Protein AF-A0A099P3Q0-F1 (afdb_monomer)

InterPro domains:
  IPR000629 ATP-dependent RNA helicase DEAD-box, conserved site [PS00039] (277-285)
  IPR000629 ATP-dependent RNA helicase DEAD-box, conserved site [PS00039] (697-705)
  IPR001650 Helicase, C-terminal domain-like [PF00271] (358-449)
  IPR001650 Helicase, C-terminal domain-like [PF00271] (778-890)
  IPR001650 Helicase, C-terminal domain-like [PS51194] (361-510)
  IPR001650 Helicase, C-terminal domain-like [PS51194] (781-929)
  IPR001650 Helicase, C-terminal domain-like [SM00490] (389-523)
  IPR001650 Helicase, C-terminal domain-like [SM00490] (809-890)
  IPR011545 DEAD/DEAH-box helicase domain [PF00270] (154-320)
  IPR011545 DEAD/DEAH-box helicase domain [PF00270] (574-740)
  IPR014001 Helicase superfamily 1/2, ATP-binding domain [PS51192] (161-332)
  IPR014001 Helicase superfamily 1/2, ATP-binding domain [PS51192] (581-752)
  IPR014001 Helicase superfamily 1/2, ATP-binding domain [SM00487] (149-349)
  IPR014001 Helicase superfamily 1/2, ATP-binding domain [SM00487] (569-769)
  IPR027417 P-loop containing nucleoside triphosphate hydrolase [G3DSA:3.40.50.300] (100-339)
  IPR027417 P-loop containing nucleoside triphosphate hydrolase [G3DSA:3.40.50.300] (340-459)
  IPR027417 P-loop containing nucleoside triphosphate hydrolase [G3DSA:3.40.50.300] (510-753)
  IPR027417 P-loop containing nucleoside triphosphate hydrolase [G3DSA:3.40.50.300] (754-932)
  IPR027417 P-loop containing nucleoside triphosphate hydrolase [SSF52540] (115-334)
  IPR027417 P-loop containing nucleoside triphosphate hydrolase [SSF52540] (269-448)

Sequence (959 aa):
MSDIELKDKKRKHDESGDSLKKKSKKDKRDKKEKKEKKEKKEKKEKKEKKEKKEKKEKKEKKEKKEKKEKKDKEEKKEKKDKEEKKEKLKETTTAAESVHTDQEDIDKFLKDNEITIENGEKTGIQPLITFDSLKNYNIEPKILKSLSKFEKPSPIQASAWPFLFKGHDIVGVAETGSGKTLGFGVPAIQHILNTKSKKLKVLVVSPTRELATQIYDNLKELTDSVGLHCVCVYGGVPKDQQRTDIAKSQCVIATPGRLVDFINDGSIDLSSVDYLVLDEADRMLEKGFEEDIKLIIKSVSSNNRQTLMFTATWPKEVRELASGFMNNPIKVNVGNRDELTANKRIKQIVEVIDPYDKEKRLIQLLHQYQSKNKDDKILIFALYKKEASRIERTLNYKGFQVAALHGDLSQVQRQQALESFKRGECNLLLATDVAARGLDIPNVKVVLKTMSDIELKDKKRKHDESGDSLKKKSKKDKRDKKEKKEKKEKKEKKEKKEKKEKKEKKEKLKETTTAAESVHTDQEDIDKFLKDNEITIENGEKTGIQPLITFDSLKNYNIEPKILKSLSKFEKPSPIQASAWPFLFKGHDIVGVAETGSGKTLGFGVPAIQHILNTKSKKLKVLVVSPTRELATQIYDNLKELTDSVGLRCVCVYGGVPKDQQRTDIAKSQCVIATPGRLVDFINDGSIDLSSVDYLVLDEADRMLEKGFEEDIKLIIKSVSSNNRQTLMFTATWPKEVRELASGFMKNPIKVNVGNRDELTANKRIKQIVEVIDPYDKEKRLIQLLHQYQSKNKDDKILIFALYKKEASRIERTLNYKGFQVAALHGDLSQVQRQQALESFKRGECNLLLATDVAARGLDIPNVKVVINLTFPLTIEDYVHRIGRTGRAGKTGIAHTLFTDHEKHLAGALGNVLRGADQEVPDELMKFGSHTKKKTHSAYGAFFKNVDTTKKAKKITFD

Mean predicted aligned error: 21.93 Å

Nearest PDB structures (foldseek):
  6uv4-assembly1_A  TM=9.142E-01  e=1.597E-39  Homo sapiens
  8ark-assembly1_A  TM=5.669E-01  e=4.680E-39  Saccharomyces cerevisiae
  5e7m-assembly1_A  TM=7.011E-01  e=4.982E-32  Homo sapiens
  8dpe-assembly1_A  TM=5.432E-01  e=1.063E-33  Homo sapiens
  2oxc-assembly2_B  TM=9.378E-01  e=3.189E-15  Homo sapiens

Solvent-accessible surface area (backbone atoms only — not comparable to full-atom values): 55799 Å² total; per-residue (Å²): 135,82,81,85,86,86,79,88,88,89,80,90,85,82,84,88,86,77,83,65,72,73,59,60,64,57,60,56,54,60,53,50,57,54,49,55,55,50,53,53,49,52,54,51,53,52,51,54,53,51,55,53,48,54,55,49,54,54,51,52,54,50,55,52,50,57,53,48,60,53,49,62,53,51,58,57,54,61,51,55,71,58,55,74,70,63,81,78,82,79,88,75,96,75,82,82,83,69,90,74,74,55,68,68,59,52,53,46,50,3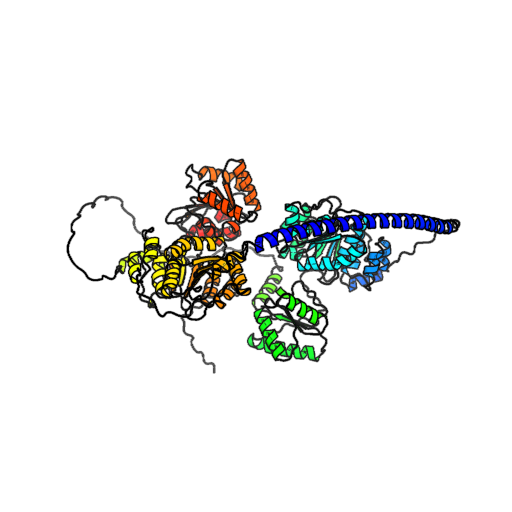2,59,77,50,40,46,45,65,44,81,39,77,88,68,80,72,66,68,38,74,46,67,73,64,46,67,81,68,76,62,56,68,66,58,55,60,68,48,65,83,47,92,54,54,41,74,53,25,15,56,44,40,61,45,45,74,72,60,47,24,33,36,38,36,35,56,89,88,48,46,61,66,59,33,55,46,54,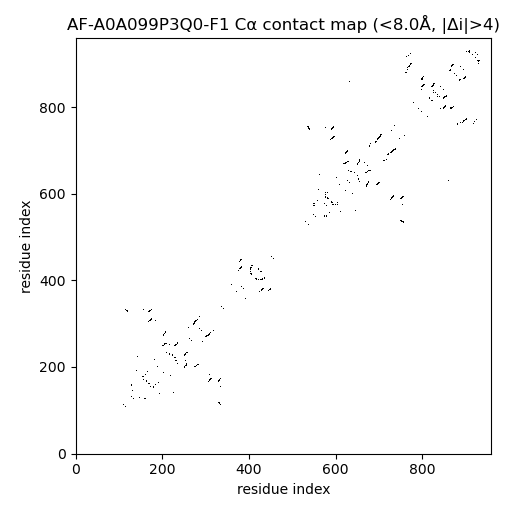49,50,54,51,50,46,62,75,66,71,58,78,56,39,28,36,41,37,36,21,68,39,62,53,53,18,47,53,51,40,62,69,46,44,64,58,31,55,74,74,73,46,40,69,41,66,41,48,72,97,58,79,62,70,66,52,43,62,48,53,75,64,15,31,31,41,28,20,17,49,70,40,46,51,52,30,49,76,72,63,62,47,78,40,62,62,26,37,35,41,36,35,40,40,46,52,59,23,48,78,71,66,39,54,67,44,49,55,51,52,58,70,47,27,39,81,78,83,45,34,42,37,37,34,20,64,63,85,51,71,69,49,49,54,55,46,67,74,79,51,73,87,46,31,33,42,34,43,42,83,83,68,84,90,71,74,62,88,90,58,87,84,81,89,83,92,73,59,81,86,47,48,65,63,49,51,52,53,51,50,53,58,53,45,72,75,39,73,82,55,23,34,38,36,43,27,87,40,48,69,53,38,56,49,52,50,52,52,39,46,74,72,70,43,67,66,27,55,31,40,83,87,53,53,72,67,56,33,50,50,26,51,50,36,40,71,73,60,79,26,42,29,39,39,25,19,68,77,56,47,59,77,58,91,75,84,79,64,75,42,79,47,70,73,83,57,81,71,63,62,53,61,58,51,59,68,62,60,76,80,66,88,87,86,90,83,92,84,89,79,89,90,86,84,94,85,87,87,88,78,82,87,88,75,94,85,81,85,90,90,80,85,90,85,84,92,85,82,76,96,81,88,81,87,80,91,80,93,73,94,73,76,80,77,75,57,67,68,59,50,53,48,50,33,58,78,52,42,47,46,63,46,81,40,76,88,68,80,73,66,64,36,71,43,64,74,56,45,63,82,69,74,59,59,68,62,55,54,59,69,49,64,86,48,94,52,54,41,72,59,25,13,58,41,37,58,46,44,73,71,59,48,19,33,38,41,36,36,57,80,70,45,47,62,67,59,33,55,43,53,47,51,54,49,50,46,61,75,67,71,59,80,54,39,30,38,40,38,37,22,69,32,63,48,36,17,46,51,51,38,60,66,44,43,62,55,32,55,68,74,75,47,41,70,38,62,42,49,70,97,58,79,62,69,65,50,45,61,45,52,78,64,15,30,31,41,26,20,16,51,72,41,46,52,53,30,48,76,71,65,61,48,78,38,61,62,24,37,37,41,36,35,41,41,47,54,56,24,48,77,70,65,38,54,66,46,48,55,50,53,60,68,48,28,33,86,70,86,44,31,40,34,37,34,21,66,63,76,52,69,69,50,50,55,57,47,67,75,76,48,67,86,49,32,32,40,32,52,41,85,51,98,52,84,54,42,68,66,51,36,51,65,44,72,45,77,47,60,79,86,49,44,66,65,48,49,55,54,49,46,68,71,66,57,57,94,51,54,70,50,22,36,38,35,32,29,67,43,56,70,56,41,58,51,50,50,51,53,38,46,75,72,71,43,62,65,30,65,33,41,85,88,54,52,73,68,54,43,51,50,31,52,48,36,41,73,72,32,78,19,38,29,38,40,25,17,60,83,52,46,58,44,58,88,60,83,67,27,42,34,26,35,30,64,38,66,59,98,43,68,68,53,43,49,58,54,45,54,49,20,33,51,83,87,39,65,17,37,28,41,33,41,37,43,79,90,53,33,85,46,34,24,56,49,46,50,28,30,52,64,31,78,36,82,68,49,71,71,54,57,73,60,40,74,72,59,74,72,87,57,49,96,90,66,48,94,74,77,75,90,73,71,86,83,66,82,83,80,88,80,84,83,135

Foldseek 3Di:
DDDDDDDDDDDDDDDDDDVPVVVVVVVVVVVVVVVVVVVVVVVVVVVVVVVVVVVVVVVVVVVVVVVVVVVVVVVVVVVVVVVVVVPPDDDDDDDDDDPDDDVVVQVVLCVVQVKDKPPCPVPPFTFAWALVNCVVLVADVLLSVVCVVDGTQFSLLRGQVRCLSVQFAEEEAAAPPSCVLCSQLRSQLRVCVVVVDQAAAAEEEEADLLVLVVSCVVNVVVCVSVVFQEDEWEPDDDCPVVLVSNRRHNYYRYYLVRVLVCVVVVSDQQQNYQEYEYEAVVSNVVVVSLVSVVVSLVRHHLPNHHYYYYHNDDDPVNVVSCVVRHDSHIYMYGDDDDDDDDDPVDDDDDDDDDPVCVLVVVVVVCCVVCVVPVQAAEEEEDAAQVRLVVSCVVCVVVVADEQEFHDVDDPVSNVVSQVCCVVSVHRHYYYYPVRCPSDDRPRHDYYHYDDDPLVVVVVVVVVVVVDDDDDDDDDDDDDDDDDDDDDDDDDDDDDDDDDDDDDDDDDDDDDDDDDDDQPDDDVVVQVVLCVVQVKDKPPCVVPPFGFQFALVNCVVLVADVLLSVVCVVDGTQFSQLRVQVRCLSVQFAEEEAAAPQSCVLCSQLRSQLRVCVVVVDQAAAAEEEEADQLQLVVSCVVNVSVCVSVVFAEDEWEPDDDCPVVLVSQRRHNYYRYYLVRVLVCVVVVSHQQANYQEYEYEALVVCVVVVCLVSVVVSLVRHHLPNHHYYYYHNADDPVSVVSCVVRHDSHIYMHGDDHPDDAAALLEAEAEDEDALVCLLVVVVVVCVVQDDPDLLAAEEEEDADPVVQVVSVVVCVVVVAQEQEFDDVDDPVSLVVSLVCCQVSVHRYYYYHLVRCPSHLRPRHQEYEYSDDYPDVNSVSVRSSSPCHPPHGHYYYYHHYPVNLVCLLVVVVNCVSSVHDRDPVSCVSPNDPPDPADSNHGDDDDDDDPPDDDDDDDDD

Secondary structure (DSSP, 8-state):
-----------S-----SSSTTTTTTHHHHHHHHHHHHHHHHHHHHHHHHHHHHHHHHHHHHHHHHHHHHHHHHHHHHTTTTTTTSS---------------HHHHHHHHHHTTEEEES-GGGTPPP--SGGGGGGGT--HHHHHHHTTSSS--HHHHHHHHHHHTT--EEEE--TTSSHHHHHHHHHHHHHHHHT-SS--EEEE-SSHHHHHHHHHHHHHHHHHHT--EEEE-TTS-HHHHHHHHTT-SEEEE-HHHHHHHHHTTS---TT--EEEEESHHHHHHTT-HHHHHHHHHHS--TT-EEEEEES---HHHHHHHHTT-SS-EEEEES--STT---TTS--------GGGHHHHHHHHHHHHHHH-TT-EEEEEESSHHHHHHHHHHHHHTT---EEESTTS-HHHHHHHHHHHHHTS-SEEEEEHHHHTT---TTEEEEEE---HHHHHHHHHHHHTTS----------------------------------------------------PPPHHHHHHHHHHTTEEEES-GGGTPPP--SSGGGGGGT--HHHHHHHTTSSS--HHHHHHHHHHHTT--EEEE--TTSSHHHHHHHHHHHHHHHHT-SS--EEEE-SSHHHHHHHHHHHHHHHHHTT--EEEE-TTS-HHHHHHHHTT-SEEEE-HHHHHHHHHTTS---TT--EEEEESHHHHHHTT-HHHHHHHHHHS-SSS-EEEEEES---HHHHHHHHTT-SSPEEEEESS-SS-PPPTTEEEEEEE--GGGHHHHHHHHHHHH--S-TT-EEEEEESSHHHHHHHHHHHHHTT--EEEE-TTS-HHHHHHHHHHHHHTS-SEEEEEHHHHTT---TTEEEEEESS--SSHHHHHHHHTTBS-TT--EEEEEEE-GGGGGGHHHHHHHHHHTT-PPPHHHHTT--------BTTTBT------TTSPPPPPPP-

Structure (mmCIF, N/CA/C/O backbone):
data_AF-A0A099P3Q0-F1
#
_entry.id   AF-A0A099P3Q0-F1
#
loop_
_atom_site.group_PDB
_atom_site.id
_atom_site.type_symbol
_atom_site.label_atom_id
_atom_site.label_alt_id
_atom_site.label_comp_id
_atom_site.label_asym_id
_atom_site.label_entity_id
_atom_site.label_seq_id
_atom_site.pdbx_PDB_ins_code
_atom_site.Cartn_x
_atom_site.Cartn_y
_atom_site.Cartn_z
_atom_site.occupancy
_atom_site.B_iso_or_equiv
_atom_site.auth_seq_id
_atom_site.auth_comp_id
_atom_site.auth_asym_id
_atom_site.auth_atom_id
_atom_site.pdbx_PDB_model_num
ATOM 1 N N . MET A 1 1 ? -79.213 40.551 20.867 1.00 38.81 1 MET A N 1
ATOM 2 C CA . MET A 1 1 ? -79.149 39.080 20.811 1.00 38.81 1 MET A CA 1
ATOM 3 C C . MET A 1 1 ? -77.843 38.698 20.130 1.00 38.81 1 MET A C 1
ATOM 5 O O . MET A 1 1 ? -77.856 38.219 19.011 1.00 38.81 1 MET A O 1
ATOM 9 N N . SER A 1 2 ? -76.669 39.150 20.580 1.00 33.91 2 SER A N 1
ATOM 10 C CA . SER A 1 2 ? -76.073 39.108 21.930 1.00 33.91 2 SER A CA 1
ATOM 11 C C . SER A 1 2 ? -75.877 37.689 22.436 1.00 33.91 2 SER A C 1
ATOM 13 O O . SER A 1 2 ? -76.852 37.078 22.840 1.00 33.91 2 SER A O 1
ATOM 15 N N . ASP A 1 3 ? -74.619 37.260 22.392 1.00 33.34 3 ASP A N 1
ATOM 16 C CA . ASP A 1 3 ? -73.801 36.877 23.548 1.00 33.34 3 ASP A CA 1
ATOM 17 C C . ASP A 1 3 ? -72.407 37.493 23.243 1.00 33.34 3 ASP A C 1
ATOM 19 O O . ASP A 1 3 ? -71.832 37.196 22.199 1.00 33.34 3 ASP A O 1
ATOM 23 N N . ILE A 1 4 ? -71.841 38.520 23.902 1.00 33.84 4 ILE A N 1
ATOM 24 C CA . ILE A 1 4 ? -71.775 38.853 25.340 1.00 33.84 4 ILE A CA 1
ATOM 25 C C . ILE A 1 4 ? -71.377 37.569 26.081 1.00 33.84 4 ILE A C 1
ATOM 27 O O . ILE A 1 4 ? -72.194 36.686 26.216 1.00 33.84 4 ILE A O 1
ATOM 31 N N . GLU A 1 5 ? -70.136 37.297 26.477 1.00 36.16 5 GLU A N 1
ATOM 32 C CA . GLU A 1 5 ? -69.213 38.140 27.226 1.00 36.16 5 GLU A CA 1
ATOM 33 C C . GLU A 1 5 ? -67.837 37.439 27.253 1.00 36.16 5 GLU A C 1
ATOM 35 O O . GLU A 1 5 ? -67.639 36.434 27.921 1.00 36.16 5 GLU A O 1
ATOM 40 N N . LEU A 1 6 ? -66.889 37.939 26.464 1.00 36.31 6 LEU A N 1
ATOM 41 C CA . LEU A 1 6 ? -65.447 37.968 26.759 1.00 36.31 6 LEU A CA 1
ATOM 42 C C . LEU A 1 6 ? -64.817 38.912 25.734 1.00 36.31 6 LEU A C 1
ATOM 44 O O . LEU A 1 6 ? -64.008 38.572 24.872 1.00 36.31 6 LEU A O 1
ATOM 48 N N . LYS A 1 7 ? -65.312 40.148 25.821 1.00 31.97 7 LYS A N 1
ATOM 49 C CA . LYS A 1 7 ? -64.594 41.346 25.420 1.00 31.97 7 LYS A CA 1
ATOM 50 C C . LYS A 1 7 ? -63.561 41.659 26.506 1.00 31.97 7 LYS A C 1
ATOM 52 O O . LYS A 1 7 ? -63.794 41.431 27.684 1.00 31.97 7 LYS A O 1
ATOM 57 N N . ASP A 1 8 ? -62.480 42.264 26.034 1.00 31.12 8 ASP A N 1
ATOM 58 C CA . ASP A 1 8 ? -61.491 43.065 26.751 1.00 31.12 8 ASP A CA 1
ATOM 59 C C . ASP A 1 8 ? -60.200 42.412 27.285 1.00 31.12 8 ASP A C 1
ATOM 61 O O . ASP A 1 8 ? -60.150 41.695 28.275 1.00 31.12 8 ASP A O 1
ATOM 65 N N . LYS A 1 9 ? -59.111 42.872 26.641 1.00 32.97 9 LYS A N 1
ATOM 66 C CA . LYS A 1 9 ? -57.694 42.911 27.051 1.00 32.97 9 LYS A CA 1
ATOM 67 C C . LYS A 1 9 ? -56.821 41.673 26.794 1.00 32.97 9 LYS A C 1
ATOM 69 O O . LYS A 1 9 ? -56.329 41.042 27.718 1.00 32.97 9 LYS A O 1
ATOM 74 N N . LYS A 1 10 ? -56.395 41.506 25.535 1.00 32.47 10 LYS A N 1
ATOM 75 C CA . LYS A 1 10 ? -54.986 41.192 25.198 1.00 32.47 10 LYS A CA 1
ATOM 76 C C . LYS A 1 10 ? -54.578 41.918 23.909 1.00 32.47 10 LYS A C 1
ATOM 78 O O . LYS A 1 10 ? -54.784 41.452 22.796 1.00 32.47 10 LYS A O 1
ATOM 83 N N . ARG A 1 11 ? -54.076 43.142 24.100 1.00 31.61 11 ARG A N 1
ATOM 84 C CA . ARG A 1 11 ? -53.460 44.017 23.091 1.00 31.61 11 ARG A CA 1
ATOM 85 C C . ARG A 1 11 ? -51.956 43.697 23.001 1.00 31.61 11 ARG A C 1
ATOM 87 O O . ARG A 1 11 ? -51.323 43.601 24.044 1.00 31.61 11 ARG A O 1
ATOM 94 N N . LYS A 1 12 ? -51.423 43.683 21.768 1.00 33.00 12 LYS A N 1
ATOM 95 C CA . LYS A 1 12 ? -50.000 43.737 21.345 1.00 33.00 12 LYS A CA 1
ATOM 96 C C . LYS A 1 12 ? -49.107 42.513 21.638 1.00 33.00 12 LYS A C 1
ATOM 98 O O . LYS A 1 12 ? -48.511 42.450 22.701 1.00 33.00 12 LYS A O 1
ATOM 103 N N . HIS A 1 13 ? -48.952 41.628 20.650 1.00 31.23 13 HIS A N 1
ATOM 104 C CA . HIS A 1 13 ? -47.703 41.025 20.121 1.00 31.23 13 HIS A CA 1
ATOM 105 C C . HIS A 1 13 ? -48.075 39.868 19.161 1.00 31.23 13 HIS A C 1
ATOM 107 O O . HIS A 1 13 ? -49.204 39.398 19.231 1.00 31.23 13 HIS A O 1
ATOM 113 N N . ASP A 1 14 ? -47.155 39.472 18.271 1.00 32.53 14 ASP A N 1
ATOM 114 C CA . ASP A 1 14 ? -47.271 38.524 17.132 1.00 32.53 14 ASP A CA 1
ATOM 115 C C . ASP A 1 14 ? -47.726 39.208 15.829 1.00 32.53 14 ASP A C 1
ATOM 117 O O . ASP A 1 14 ? -48.903 39.445 15.580 1.00 32.53 14 ASP A O 1
ATOM 121 N N . GLU A 1 15 ? -46.850 39.743 14.977 1.00 32.47 15 GLU A N 1
ATOM 122 C CA . GLU A 1 15 ? -45.616 39.202 14.385 1.00 32.47 15 GLU A CA 1
ATOM 123 C C . GLU A 1 15 ? -45.799 37.950 13.507 1.00 32.47 15 GLU A C 1
ATOM 125 O O . GLU A 1 15 ? -45.973 36.825 13.955 1.00 32.47 15 GLU A O 1
ATOM 130 N N . SER A 1 16 ? -45.579 38.196 12.210 1.00 41.94 16 SER A N 1
ATOM 131 C CA . SER A 1 16 ? -44.960 37.299 11.230 1.00 41.94 16 SER A CA 1
ATOM 132 C C . SER A 1 16 ? -45.792 36.155 10.625 1.00 41.94 16 SER A C 1
ATOM 134 O O . SER A 1 16 ? -45.675 34.988 10.969 1.00 41.94 16 SER A O 1
ATOM 136 N N . GLY A 1 17 ? -46.484 36.484 9.526 1.00 37.38 17 GLY A N 1
ATOM 137 C CA . GLY A 1 17 ? -46.571 35.566 8.388 1.00 37.38 17 GLY A CA 1
ATOM 138 C C . GLY A 1 17 ? -47.957 35.084 7.978 1.00 37.38 17 GLY A C 1
ATOM 139 O O . GLY A 1 17 ? -48.245 33.909 8.124 1.00 37.38 17 GLY A O 1
ATOM 140 N N . ASP A 1 18 ? -48.731 35.923 7.277 1.00 42.06 18 ASP A N 1
ATOM 141 C CA . ASP A 1 18 ? -49.567 35.401 6.174 1.00 42.06 18 ASP A CA 1
ATOM 142 C C . ASP A 1 18 ? -49.927 36.399 5.050 1.00 42.06 18 ASP A C 1
ATOM 144 O O . ASP A 1 18 ? -50.700 36.108 4.140 1.00 42.06 18 ASP A O 1
ATOM 148 N N . SER A 1 19 ? -49.277 37.565 5.005 1.00 41.69 19 SER A N 1
ATOM 149 C CA . SER A 1 19 ? -49.341 38.508 3.872 1.00 41.69 19 SER A CA 1
ATOM 150 C C . SER A 1 19 ? -48.216 38.302 2.832 1.00 41.69 19 SER A C 1
ATOM 152 O O . SER A 1 19 ? -48.160 38.995 1.815 1.00 41.69 19 SER A O 1
ATOM 154 N N . LEU A 1 20 ? -47.357 37.285 3.021 1.00 43.00 20 LEU A N 1
ATOM 155 C CA . LEU A 1 20 ? -46.203 36.948 2.159 1.00 43.00 20 LEU A CA 1
ATOM 156 C C . LEU A 1 20 ? -46.407 35.713 1.250 1.00 43.00 20 LEU A C 1
ATOM 158 O O . LEU A 1 20 ? -45.592 35.454 0.357 1.00 43.00 20 LEU A O 1
ATOM 162 N N . LYS A 1 21 ? -47.511 34.964 1.391 1.00 46.94 21 LYS A N 1
ATOM 163 C CA . LYS A 1 21 ? -47.769 33.743 0.593 1.00 46.94 21 LYS A CA 1
ATOM 164 C C . LYS A 1 21 ? -48.669 33.922 -0.639 1.00 46.94 21 LYS A C 1
ATOM 166 O O . LYS A 1 21 ? -48.695 33.030 -1.485 1.00 46.94 21 LYS A O 1
ATOM 171 N N . LYS A 1 22 ? -49.309 35.085 -0.837 1.00 48.44 22 LYS A N 1
ATOM 172 C CA . LYS A 1 22 ? -50.070 35.401 -2.073 1.00 48.44 22 LYS A CA 1
ATOM 173 C C . LYS A 1 22 ? -49.388 36.401 -3.028 1.00 48.44 22 LYS A C 1
ATOM 175 O O . LYS A 1 22 ? -49.686 36.369 -4.218 1.00 48.44 22 LYS A O 1
ATOM 180 N N . LYS A 1 23 ? -48.381 37.171 -2.585 1.00 48.00 23 LYS A N 1
ATOM 181 C CA . LYS A 1 23 ? -47.494 37.959 -3.480 1.00 48.00 23 LYS A CA 1
ATOM 182 C C . LYS A 1 23 ? -46.377 37.119 -4.133 1.00 48.00 23 LYS A C 1
ATOM 184 O O . LYS A 1 23 ? -45.988 37.383 -5.264 1.00 48.00 23 LYS A O 1
ATOM 189 N N . SER A 1 24 ? -45.939 36.020 -3.509 1.00 49.50 24 SER A N 1
ATOM 190 C CA . SER A 1 24 ? -44.787 35.224 -3.982 1.00 49.50 24 SER A CA 1
ATOM 191 C C . SER A 1 24 ? -45.071 34.187 -5.088 1.00 49.50 24 SER A C 1
ATOM 193 O O . SER A 1 24 ? -44.127 33.607 -5.632 1.00 49.50 24 SER A O 1
ATOM 195 N N . LYS A 1 25 ? -46.339 33.961 -5.474 1.00 51.88 25 LYS A N 1
ATOM 196 C CA . LYS A 1 25 ? -46.715 33.089 -6.612 1.00 51.88 25 LYS A CA 1
ATOM 197 C C . LYS A 1 25 ? -46.971 33.848 -7.926 1.00 51.88 25 LYS A C 1
ATOM 199 O O . LYS A 1 25 ? -46.825 33.240 -8.983 1.00 51.88 25 LYS A O 1
ATOM 204 N N . LYS A 1 26 ? -47.269 35.155 -7.884 1.00 54.12 26 LYS A N 1
ATOM 205 C CA . LYS A 1 26 ? -47.464 35.999 -9.082 1.00 54.12 26 LYS A CA 1
ATOM 206 C C . LYS A 1 26 ? -46.123 36.536 -9.616 1.00 54.12 26 LYS A C 1
ATOM 208 O O . LYS A 1 26 ? -45.816 36.330 -10.785 1.00 54.12 26 LYS A O 1
ATOM 213 N N . ASP A 1 27 ? -45.225 36.981 -8.731 1.00 54.81 27 ASP A N 1
ATOM 214 C CA . ASP A 1 27 ? -43.871 37.445 -9.106 1.00 54.81 27 ASP A CA 1
ATOM 215 C C . ASP A 1 27 ? -42.946 36.343 -9.669 1.00 54.81 27 ASP A C 1
ATOM 217 O O . ASP A 1 27 ? -41.987 36.622 -10.395 1.00 54.81 27 ASP A O 1
ATOM 221 N N . LYS A 1 28 ? -43.215 35.066 -9.353 1.00 56.41 28 LYS A N 1
ATOM 222 C CA . LYS A 1 28 ? -42.440 33.922 -9.872 1.00 56.41 28 LYS A CA 1
ATOM 223 C C . LYS A 1 28 ? -42.819 33.528 -11.304 1.00 56.41 28 LYS A C 1
ATOM 225 O O . LYS A 1 28 ? -41.962 32.982 -11.999 1.00 56.41 28 LYS A O 1
ATOM 230 N N . ARG A 1 29 ? -44.047 33.807 -11.764 1.00 60.41 29 ARG A N 1
ATOM 231 C CA . ARG A 1 29 ? -44.460 33.563 -13.161 1.00 60.41 29 ARG A CA 1
ATOM 232 C C . ARG A 1 29 ? -43.916 34.649 -14.096 1.00 60.41 29 ARG A C 1
ATOM 234 O O . ARG A 1 29 ? -43.281 34.308 -15.091 1.00 60.41 29 ARG A O 1
ATOM 241 N N . ASP A 1 30 ? -43.976 35.915 -13.687 1.00 60.34 30 ASP A N 1
ATOM 242 C CA . ASP A 1 30 ? -43.501 37.042 -14.509 1.00 60.34 30 ASP A CA 1
ATOM 243 C C . ASP A 1 30 ? -41.964 37.091 -14.641 1.00 60.34 30 ASP A C 1
ATOM 245 O O . ASP A 1 30 ? -41.417 37.476 -15.681 1.00 60.34 30 ASP A O 1
ATOM 249 N N . LYS A 1 31 ? -41.221 36.624 -13.621 1.00 59.25 31 LYS A N 1
ATOM 250 C CA . LYS A 1 31 ? -39.757 36.449 -13.718 1.00 59.25 31 LYS A CA 1
ATOM 251 C C . LYS A 1 31 ? -39.349 35.311 -14.658 1.00 59.25 31 LYS A C 1
ATOM 253 O O . LYS A 1 31 ? -38.271 35.395 -15.249 1.00 59.25 31 LYS A O 1
ATOM 258 N N . LYS A 1 32 ? -40.174 34.267 -14.814 1.00 65.56 32 LYS A N 1
ATOM 259 C CA . LYS A 1 32 ? -39.862 33.120 -15.683 1.00 65.56 32 LYS A CA 1
ATOM 260 C C . LYS A 1 32 ? -40.025 33.486 -17.164 1.00 65.56 32 LYS A C 1
ATOM 262 O O . LYS A 1 32 ? -39.113 33.222 -17.944 1.00 65.56 32 LYS A O 1
ATOM 267 N N . GLU A 1 33 ? -41.074 34.230 -17.522 1.00 65.19 33 GLU A N 1
ATOM 268 C CA . GLU A 1 33 ? -41.260 34.746 -18.891 1.00 65.19 33 GLU A CA 1
ATOM 269 C C . GLU A 1 33 ? -40.212 35.795 -19.298 1.00 65.19 33 GLU A C 1
ATOM 271 O O . GLU A 1 33 ? -39.719 35.784 -20.431 1.00 65.19 33 GLU A O 1
ATOM 276 N N . LYS A 1 34 ? -39.798 36.682 -18.378 1.00 63.66 34 LYS A N 1
ATOM 277 C CA . LYS A 1 34 ? -38.704 37.634 -18.653 1.00 63.66 34 LYS A CA 1
ATOM 278 C C . LYS A 1 34 ? -37.361 36.932 -18.877 1.00 63.66 34 LYS A C 1
ATOM 280 O O . LYS A 1 34 ? -36.568 37.403 -19.695 1.00 63.66 34 LYS A O 1
ATOM 285 N N . LYS A 1 35 ? -37.100 35.811 -18.194 1.00 65.44 35 LYS A N 1
ATOM 286 C CA . LYS A 1 35 ? -35.851 35.047 -18.340 1.00 65.44 35 LYS A CA 1
ATOM 287 C C . LYS A 1 35 ? -35.797 34.289 -19.674 1.00 65.44 35 LYS A C 1
ATOM 289 O O . LYS A 1 35 ? -34.781 34.364 -20.359 1.00 65.44 35 LYS A O 1
ATOM 294 N N . GLU A 1 36 ? -36.908 33.690 -20.107 1.00 68.44 36 GLU A N 1
ATOM 295 C CA . GLU A 1 36 ? -37.000 33.016 -21.415 1.00 68.44 36 GLU A CA 1
ATOM 296 C C . GLU A 1 36 ? -36.902 33.989 -22.604 1.00 68.44 36 GLU A C 1
ATOM 298 O O . GLU A 1 36 ? -36.248 33.683 -23.607 1.00 68.44 36 GLU A O 1
ATOM 303 N N . LYS A 1 37 ? -37.472 35.201 -22.495 1.00 67.62 37 LYS A N 1
ATOM 304 C CA . LYS A 1 37 ? -37.283 36.251 -23.517 1.00 67.62 37 LYS A CA 1
ATOM 305 C C . LYS A 1 37 ? -35.829 36.734 -23.590 1.00 67.62 37 LYS A C 1
ATOM 307 O O . LYS A 1 37 ? -35.337 36.995 -24.689 1.00 67.62 37 LYS A O 1
ATOM 312 N N . LYS A 1 38 ? -35.123 36.816 -22.455 1.00 68.25 38 LYS A N 1
ATOM 313 C CA . LYS A 1 38 ? -33.712 37.240 -22.402 1.00 68.25 38 LYS A CA 1
ATOM 314 C C . LYS A 1 38 ? -32.772 36.185 -23.001 1.00 68.25 38 LYS A C 1
ATOM 316 O O . LYS A 1 38 ? -31.928 36.536 -23.820 1.00 68.25 38 LYS A O 1
ATOM 321 N N . GLU A 1 39 ? -32.993 34.900 -22.711 1.00 67.94 39 GLU A N 1
ATOM 322 C CA . GLU A 1 39 ? -32.220 33.798 -23.312 1.00 67.94 39 GLU A CA 1
ATOM 323 C C . GLU A 1 39 ? -32.445 33.662 -24.826 1.00 67.94 39 GLU A C 1
ATOM 325 O O . GLU A 1 39 ? -31.498 33.400 -25.574 1.00 67.94 39 GLU A O 1
ATOM 330 N N . LYS A 1 40 ? -33.675 33.885 -25.318 1.00 69.12 40 LYS A N 1
ATOM 331 C CA . LYS A 1 40 ? -33.942 33.918 -26.769 1.00 69.12 40 LYS A CA 1
ATOM 332 C C . LYS A 1 40 ? -33.241 35.097 -27.456 1.00 69.12 40 LYS A C 1
ATOM 334 O O . LYS A 1 40 ? -32.737 34.924 -28.566 1.00 69.12 40 LYS A O 1
ATOM 339 N N . LYS A 1 41 ? -33.158 36.262 -26.801 1.00 69.38 41 LYS A N 1
ATOM 340 C CA . LYS A 1 41 ? -32.458 37.447 -27.329 1.00 69.38 41 LYS A CA 1
ATOM 341 C C . LYS A 1 41 ? -30.937 37.233 -27.379 1.00 69.38 41 LYS A C 1
ATOM 343 O O . LYS A 1 41 ? -30.332 37.476 -28.419 1.00 69.38 41 LYS A O 1
ATOM 348 N N . GLU A 1 42 ? -30.345 36.647 -26.335 1.00 67.94 42 GLU A N 1
ATOM 349 C CA . GLU A 1 42 ? -28.912 36.295 -26.309 1.00 67.94 42 GLU A CA 1
ATOM 350 C C . GLU A 1 42 ? -28.537 35.206 -27.327 1.00 67.94 42 GLU A C 1
ATOM 352 O O . GLU A 1 42 ? -27.473 35.272 -27.950 1.00 67.94 42 GLU A O 1
ATOM 357 N N . LYS A 1 43 ? -29.406 34.208 -27.552 1.00 67.75 43 LYS A N 1
ATOM 358 C CA . LYS A 1 43 ? -29.190 33.203 -28.610 1.00 67.75 43 LYS A CA 1
ATOM 359 C C . LYS A 1 43 ? -29.229 33.825 -30.011 1.00 67.75 43 LYS A C 1
ATOM 361 O O . LYS A 1 43 ? -28.457 33.398 -30.870 1.00 67.75 43 LYS A O 1
ATOM 366 N N . LYS A 1 44 ? -30.071 34.841 -30.236 1.00 69.56 44 LYS A N 1
ATOM 367 C CA . LYS A 1 44 ? -30.155 35.564 -31.516 1.00 69.56 44 LYS A CA 1
ATOM 368 C C . LYS A 1 44 ? -28.906 36.426 -31.760 1.00 69.56 44 LYS A C 1
ATOM 370 O O . LYS A 1 44 ? -28.305 36.316 -32.826 1.00 69.56 44 LYS A O 1
ATOM 375 N N . GLU A 1 45 ? -28.422 37.144 -30.742 1.00 70.12 45 GLU A N 1
ATOM 376 C CA . GLU A 1 45 ? -27.164 37.914 -30.813 1.00 70.12 45 GLU A CA 1
ATOM 377 C C . GLU A 1 45 ? -25.922 37.029 -31.019 1.00 70.12 45 GLU A C 1
ATOM 379 O O . GLU A 1 45 ? -25.008 37.391 -31.766 1.00 70.12 45 GLU A O 1
ATOM 384 N N . LYS A 1 46 ? -25.872 35.839 -30.399 1.00 67.19 46 LYS A N 1
ATOM 385 C CA . LYS A 1 46 ? -24.781 34.874 -30.632 1.00 67.19 46 LYS A CA 1
ATOM 386 C C . LYS A 1 46 ? -24.774 34.340 -32.066 1.00 67.19 46 LYS A C 1
ATOM 388 O O . LYS A 1 46 ? -23.691 34.111 -32.607 1.00 67.19 46 LYS A O 1
ATOM 393 N N . LYS A 1 47 ? -25.944 34.167 -32.690 1.00 69.94 47 LYS A N 1
ATOM 394 C CA . LYS A 1 47 ? -26.058 33.701 -34.081 1.00 69.94 47 LYS A CA 1
ATOM 395 C C . LYS A 1 47 ? -25.596 34.781 -35.071 1.00 69.94 47 LYS A C 1
ATOM 397 O O . LYS A 1 47 ? -24.764 34.487 -35.925 1.00 69.94 47 LYS A O 1
ATOM 402 N N . GLU A 1 48 ? -25.991 36.040 -34.863 1.00 71.19 48 GLU A N 1
ATOM 403 C CA . GLU A 1 48 ? -25.517 37.184 -35.667 1.00 71.19 48 GLU A CA 1
ATOM 404 C C . GLU A 1 48 ? -24.008 37.445 -35.520 1.00 71.19 48 GLU A C 1
ATOM 406 O O . GLU A 1 48 ? -23.322 37.746 -36.502 1.00 71.19 48 GLU A O 1
ATOM 411 N N . LYS A 1 49 ? -23.444 37.288 -34.312 1.00 68.75 49 LYS A N 1
ATOM 412 C CA . LYS A 1 49 ? -21.985 37.387 -34.107 1.00 68.75 49 LYS A CA 1
ATOM 413 C C . LYS A 1 49 ? -21.220 36.279 -34.837 1.00 68.75 49 LYS A C 1
ATOM 415 O O . LYS A 1 49 ? -20.123 36.540 -35.330 1.00 68.75 49 LYS A O 1
ATOM 420 N N . LYS A 1 50 ? -21.783 35.068 -34.932 1.00 67.62 50 LYS A N 1
ATOM 421 C CA . LYS A 1 50 ? -21.160 33.937 -35.638 1.00 67.62 50 LYS A CA 1
ATOM 422 C C . LYS A 1 50 ? -21.159 34.154 -37.158 1.00 67.62 50 LYS A C 1
ATOM 424 O O . LYS A 1 50 ? -20.113 33.991 -37.779 1.00 67.62 50 LYS A O 1
ATOM 429 N N . GLU A 1 51 ? -22.257 34.659 -37.724 1.00 69.62 51 GLU A N 1
ATOM 430 C CA . GLU A 1 51 ? -22.335 35.024 -39.151 1.00 69.62 51 GLU A CA 1
ATOM 431 C C . GLU A 1 51 ? -21.418 36.203 -39.521 1.00 69.62 51 GLU A C 1
ATOM 433 O O . GLU A 1 51 ? -20.769 36.186 -40.572 1.00 69.62 51 GLU A O 1
ATOM 438 N N . LYS A 1 52 ? -21.283 37.215 -38.646 1.00 67.62 52 LYS A N 1
ATOM 439 C CA . LYS A 1 52 ? -20.299 38.298 -38.845 1.00 67.62 52 LYS A CA 1
ATOM 440 C C . LYS A 1 52 ? -18.856 37.781 -38.822 1.00 67.62 52 LYS A C 1
ATOM 442 O O . LYS A 1 52 ? -18.027 38.288 -39.579 1.00 67.62 52 LYS A O 1
ATOM 447 N N . LYS A 1 53 ? -18.553 36.771 -37.997 1.00 66.50 53 LYS A N 1
ATOM 448 C CA . LYS A 1 53 ? -17.214 36.165 -37.907 1.00 66.50 53 LYS A CA 1
ATOM 449 C C . LYS A 1 53 ? -16.868 35.356 -39.164 1.00 66.50 53 LYS A C 1
ATOM 451 O O . LYS A 1 53 ? -15.782 35.536 -39.705 1.00 66.50 53 LYS A O 1
ATOM 456 N N . GLU A 1 54 ? -17.816 34.588 -39.704 1.00 67.81 54 GLU A N 1
ATOM 457 C CA . GLU A 1 54 ? -17.636 33.859 -40.972 1.00 67.81 54 GLU A CA 1
ATOM 458 C C . GLU A 1 54 ? -17.473 34.793 -42.183 1.00 67.81 54 GLU A C 1
ATOM 460 O O . GLU A 1 54 ? -16.646 34.536 -43.064 1.00 67.81 54 GLU A O 1
ATOM 465 N N . LYS A 1 55 ? -18.201 35.921 -42.228 1.00 66.88 55 LYS A N 1
ATOM 466 C CA . LYS A 1 55 ? -17.992 36.946 -43.270 1.00 66.88 55 LYS A CA 1
ATOM 467 C C . LYS A 1 55 ? -16.607 37.598 -43.171 1.00 66.88 55 LYS A C 1
ATOM 469 O O . LYS A 1 55 ? -16.006 37.883 -44.207 1.00 66.88 55 LYS A O 1
ATOM 474 N N . LYS A 1 56 ? -16.079 37.797 -41.956 1.00 66.50 56 LYS A N 1
ATOM 475 C CA . LYS A 1 56 ? -14.739 38.366 -41.731 1.00 66.50 56 LYS A CA 1
ATOM 476 C C . LYS A 1 56 ? -13.628 37.390 -42.147 1.00 66.50 56 LYS A C 1
ATOM 478 O O . LYS A 1 56 ? -12.719 37.793 -42.865 1.00 66.50 56 LYS A O 1
ATOM 483 N N . GLU A 1 57 ? -13.769 36.101 -41.829 1.00 65.44 57 GLU A N 1
ATOM 484 C CA . GLU A 1 57 ? -12.829 35.052 -42.267 1.00 65.44 57 GLU A CA 1
ATOM 485 C C . GLU A 1 57 ? -12.819 34.852 -43.792 1.00 65.44 57 GLU A C 1
ATOM 487 O O . GLU A 1 57 ? -11.759 34.627 -44.383 1.00 65.44 57 GLU A O 1
ATOM 492 N N . LYS A 1 58 ? -13.973 34.975 -44.466 1.00 64.81 58 LYS A N 1
ATOM 493 C CA . LYS A 1 58 ? -14.025 34.949 -45.941 1.00 64.81 58 LYS A CA 1
ATOM 494 C C . LYS A 1 58 ? -13.328 36.161 -46.569 1.00 64.81 58 LYS A C 1
ATOM 496 O O . LYS A 1 58 ? -12.700 36.005 -47.615 1.00 64.81 58 LYS A O 1
ATOM 501 N N . LYS A 1 59 ? -13.396 37.338 -45.934 1.00 63.16 59 LYS A N 1
ATOM 502 C CA . LYS A 1 59 ? -12.714 38.559 -46.399 1.00 63.16 59 LYS A CA 1
ATOM 503 C C . LYS A 1 59 ? -11.191 38.456 -46.220 1.00 63.16 59 LYS A C 1
ATOM 505 O O . LYS A 1 59 ? -10.460 38.706 -47.172 1.00 63.16 59 LYS A O 1
ATOM 510 N N . GLU A 1 60 ? -10.725 37.943 -45.078 1.00 63.25 60 GLU A N 1
ATOM 511 C CA . GLU A 1 60 ? -9.293 37.688 -44.824 1.00 63.25 60 GLU A CA 1
ATOM 512 C C . GLU A 1 60 ? -8.704 36.598 -45.735 1.00 63.25 60 GLU A C 1
ATOM 514 O O . GLU A 1 60 ? -7.553 36.698 -46.166 1.00 63.25 60 GLU A O 1
ATOM 519 N N . LYS A 1 61 ? -9.480 35.561 -46.085 1.00 62.19 61 LYS A N 1
ATOM 520 C CA . LYS A 1 61 ? -9.052 34.560 -47.081 1.00 62.19 61 LYS A CA 1
ATOM 521 C C . LYS A 1 61 ? -8.908 35.155 -48.486 1.00 62.19 61 LYS A C 1
ATOM 523 O O . LYS A 1 61 ? -8.049 34.689 -49.231 1.00 62.19 61 LYS A O 1
ATOM 528 N N . LYS A 1 62 ? -9.703 36.173 -48.838 1.00 60.03 62 LYS A N 1
ATOM 529 C CA . LYS A 1 62 ? -9.606 36.882 -50.126 1.00 60.03 62 LYS A CA 1
ATOM 530 C C . LYS A 1 62 ? -8.353 37.770 -50.178 1.00 60.03 62 LYS A C 1
ATOM 532 O O . LYS A 1 62 ? -7.573 37.639 -51.115 1.00 60.03 62 LYS A O 1
ATOM 537 N N . GLU A 1 63 ? -8.073 38.525 -49.112 1.00 58.84 63 GLU A N 1
ATOM 538 C CA . GLU A 1 63 ? -6.842 39.332 -48.981 1.00 58.84 63 GLU A CA 1
ATOM 539 C C . GLU A 1 63 ? -5.562 38.478 -48.942 1.00 58.84 63 GLU A C 1
ATOM 541 O O . GLU A 1 63 ? -4.532 38.856 -49.503 1.00 58.84 63 GLU A O 1
ATOM 546 N N . LYS A 1 64 ? -5.606 37.290 -48.320 1.00 57.00 64 LYS A N 1
ATOM 547 C CA . LYS A 1 64 ? -4.473 36.346 -48.345 1.00 57.00 64 LYS A CA 1
ATOM 548 C C . LYS A 1 64 ? -4.211 35.771 -49.738 1.00 57.00 64 LYS A C 1
ATOM 550 O O . LYS A 1 64 ? -3.061 35.451 -50.032 1.00 57.00 64 LYS A O 1
ATOM 555 N N . LYS A 1 65 ? -5.236 35.647 -50.589 1.00 54.69 65 LYS A N 1
ATOM 556 C CA . LYS A 1 65 ? -5.085 35.179 -51.975 1.00 54.69 65 LYS A CA 1
ATOM 557 C C . LYS A 1 65 ? -4.445 36.263 -52.855 1.00 54.69 65 LYS A C 1
ATOM 559 O O . LYS A 1 65 ? -3.488 35.964 -53.558 1.00 54.69 65 LYS A O 1
ATOM 564 N N . GLU A 1 66 ? -4.857 37.522 -52.691 1.00 56.47 66 GLU A N 1
ATOM 565 C CA . GLU A 1 66 ? -4.253 38.679 -53.380 1.00 56.47 66 GLU A CA 1
ATOM 566 C C . GLU A 1 66 ? -2.801 38.951 -52.942 1.00 56.47 66 GLU A C 1
ATOM 568 O O . GLU A 1 66 ? -1.949 39.284 -53.767 1.00 56.47 66 GLU A O 1
ATOM 573 N N . LYS A 1 67 ? -2.467 38.751 -51.657 1.00 54.91 67 LYS A N 1
ATOM 574 C CA . LYS A 1 67 ? -1.070 38.840 -51.185 1.00 54.91 67 LYS A CA 1
ATOM 575 C C . LYS A 1 67 ? -0.186 37.714 -51.725 1.00 54.91 67 LYS A C 1
ATOM 577 O O . LYS A 1 67 ? 1.005 37.938 -51.920 1.00 54.91 67 LYS A O 1
ATOM 582 N N . LYS A 1 68 ? -0.751 36.530 -51.980 1.00 50.25 68 LYS A N 1
ATOM 583 C CA . LYS A 1 68 ? -0.017 35.398 -52.560 1.00 50.25 68 LYS A CA 1
ATOM 584 C C . LYS A 1 68 ? 0.301 35.640 -54.041 1.00 50.25 68 LYS A C 1
ATOM 586 O O . LYS A 1 68 ? 1.438 35.445 -54.443 1.00 50.25 68 LYS A O 1
ATOM 591 N N . GLU A 1 69 ? -0.634 36.218 -54.798 1.00 50.88 69 GLU A N 1
ATOM 592 C CA . GLU A 1 69 ? -0.408 36.613 -56.201 1.00 50.88 69 GLU A CA 1
ATOM 593 C C . GLU A 1 69 ? 0.594 37.772 -56.370 1.00 50.88 69 GLU A C 1
ATOM 595 O O . GLU A 1 69 ? 1.270 37.856 -57.397 1.00 50.88 69 GLU A O 1
ATOM 600 N N . LYS A 1 70 ? 0.743 38.652 -55.366 1.00 50.19 70 LYS A N 1
ATOM 601 C CA . LYS A 1 70 ? 1.828 39.653 -55.341 1.00 50.19 70 LYS A CA 1
ATOM 602 C C . LYS A 1 70 ? 3.193 39.035 -55.017 1.00 50.19 70 LYS A C 1
ATOM 604 O O . LYS A 1 70 ? 4.175 39.403 -55.654 1.00 50.19 70 LYS A O 1
ATOM 609 N N . LYS A 1 71 ? 3.246 38.061 -54.102 1.00 46.53 71 LYS A N 1
ATOM 610 C CA . LYS A 1 71 ? 4.488 37.360 -53.733 1.00 46.53 71 LYS A CA 1
ATOM 611 C C . LYS A 1 71 ? 5.039 36.492 -54.869 1.00 46.53 71 LYS A C 1
ATOM 613 O O . LYS A 1 71 ? 6.236 36.518 -55.123 1.00 46.53 71 LYS A O 1
ATOM 618 N N . ASP A 1 72 ? 4.158 35.841 -55.627 1.00 45.53 72 ASP A N 1
ATOM 619 C CA . ASP A 1 72 ? 4.538 35.040 -56.802 1.00 45.53 72 ASP A CA 1
ATOM 620 C C . ASP A 1 72 ? 5.071 35.911 -57.971 1.00 45.53 72 ASP A C 1
ATOM 622 O O . ASP A 1 72 ? 5.747 35.408 -58.873 1.00 45.53 72 ASP A O 1
ATOM 626 N N . LYS A 1 73 ? 4.804 37.231 -57.964 1.00 48.06 73 LYS A N 1
ATOM 627 C CA . LYS A 1 73 ? 5.389 38.209 -58.905 1.00 48.06 73 LYS A CA 1
ATOM 628 C C . LYS A 1 73 ? 6.753 38.742 -58.449 1.00 48.06 73 LYS A C 1
ATOM 630 O O . LYS A 1 73 ? 7.586 39.022 -59.307 1.00 48.06 73 LYS A O 1
ATOM 635 N N . GLU A 1 74 ? 7.006 38.833 -57.143 1.00 46.88 74 GLU A N 1
ATOM 636 C CA . GLU A 1 74 ? 8.332 39.168 -56.591 1.00 46.88 74 GLU A CA 1
ATOM 637 C C . GLU A 1 74 ? 9.309 37.983 -56.691 1.00 46.88 74 GLU A C 1
ATOM 639 O O . GLU A 1 74 ? 10.447 38.172 -57.119 1.00 46.88 74 GLU A O 1
ATOM 644 N N . GLU A 1 75 ? 8.846 36.744 -56.468 1.00 44.94 75 GLU A N 1
ATOM 645 C CA . GLU A 1 75 ? 9.651 35.517 -56.652 1.00 44.94 75 GLU A CA 1
ATOM 646 C C . GLU A 1 75 ? 10.057 35.261 -58.119 1.00 44.94 75 GLU A C 1
ATOM 648 O O . GLU A 1 75 ? 11.030 34.552 -58.389 1.00 44.94 75 GLU A O 1
ATOM 653 N N . LYS A 1 76 ? 9.351 35.858 -59.091 1.00 43.38 76 LYS A N 1
ATOM 654 C CA . LYS A 1 76 ? 9.751 35.859 -60.512 1.00 43.38 76 LYS A CA 1
ATOM 655 C C . LYS A 1 76 ? 10.795 36.929 -60.849 1.00 43.38 76 LYS A C 1
ATOM 657 O O . LYS A 1 76 ? 11.451 36.804 -61.880 1.00 43.38 76 LYS A O 1
ATOM 662 N N . LYS A 1 77 ? 10.977 37.941 -59.995 1.00 42.44 77 LYS A N 1
ATOM 663 C CA . LYS A 1 77 ? 11.999 38.986 -60.155 1.00 42.44 77 LYS A CA 1
ATOM 664 C C . LYS A 1 77 ? 13.341 38.534 -59.561 1.00 42.44 77 LYS A C 1
ATOM 666 O O . LYS A 1 77 ? 14.354 38.645 -60.234 1.00 42.44 77 LYS A O 1
ATOM 671 N N . GLU A 1 78 ? 13.326 37.860 -58.407 1.00 39.22 78 GLU A N 1
ATOM 672 C CA . GLU A 1 78 ? 14.529 37.242 -57.807 1.00 39.22 78 GLU A CA 1
ATOM 673 C C . GLU A 1 78 ? 15.053 36.006 -58.567 1.00 39.22 78 GLU A C 1
ATOM 675 O O . GLU A 1 78 ? 16.211 35.616 -58.410 1.00 39.22 78 GLU A O 1
ATOM 680 N N . LYS A 1 79 ? 14.218 35.363 -59.397 1.00 40.41 79 LYS A N 1
ATOM 681 C CA . LYS A 1 79 ? 14.650 34.266 -60.281 1.00 40.41 79 LYS A CA 1
ATOM 682 C C . LYS A 1 79 ? 15.443 34.744 -61.502 1.00 40.41 79 LYS A C 1
ATOM 684 O O . LYS A 1 79 ? 16.244 33.960 -61.997 1.00 40.41 79 LYS A O 1
ATOM 689 N N . LYS A 1 80 ? 15.286 36.006 -61.925 1.00 36.12 80 LYS A N 1
ATOM 690 C CA . LYS A 1 80 ? 16.071 36.609 -63.017 1.00 36.12 80 LYS A CA 1
ATOM 691 C C . LYS A 1 80 ? 17.502 36.948 -62.586 1.00 36.12 80 LYS A C 1
ATOM 693 O O . LYS A 1 80 ? 18.436 36.633 -63.310 1.00 36.12 80 LYS A O 1
ATOM 698 N N . ASP A 1 81 ? 17.690 37.414 -61.352 1.00 37.34 81 ASP A N 1
ATOM 699 C CA . ASP A 1 81 ? 19.031 37.694 -60.803 1.00 37.34 81 ASP A CA 1
ATOM 700 C C . ASP A 1 81 ? 19.819 36.408 -60.456 1.00 37.34 81 ASP A C 1
ATOM 702 O O . ASP A 1 81 ? 21.034 36.428 -60.257 1.00 37.34 81 ASP A O 1
ATOM 706 N N . LYS A 1 82 ? 19.129 35.256 -60.407 1.00 37.41 82 LYS A N 1
ATOM 707 C CA . LYS A 1 82 ? 19.707 33.911 -60.215 1.00 37.41 82 LYS A CA 1
ATOM 708 C C . LYS A 1 82 ? 20.080 33.199 -61.523 1.00 37.41 82 LYS A C 1
ATOM 710 O O . LYS A 1 82 ? 20.720 32.147 -61.454 1.00 37.41 82 LYS A O 1
ATOM 715 N N . GLU A 1 83 ? 19.717 33.748 -62.683 1.00 34.50 83 GLU A N 1
ATOM 716 C CA . GLU A 1 83 ? 20.100 33.215 -64.000 1.00 34.50 83 GLU A CA 1
ATOM 717 C C . GLU A 1 83 ? 21.397 33.843 -64.545 1.00 34.50 83 GLU A C 1
ATOM 719 O O . GLU A 1 83 ? 22.151 33.139 -65.207 1.00 34.50 83 GLU A O 1
ATOM 724 N N . GLU A 1 84 ? 21.772 35.066 -64.148 1.00 33.03 84 GLU A N 1
ATOM 725 C CA . GLU A 1 84 ? 23.031 35.713 -64.591 1.00 33.03 84 GLU A CA 1
ATOM 726 C C . GLU A 1 84 ? 24.299 35.282 -63.826 1.00 33.03 84 GLU A C 1
ATOM 728 O O . GLU A 1 84 ? 25.414 35.567 -64.251 1.00 33.03 84 GLU A O 1
ATOM 733 N N . LYS A 1 85 ? 24.175 34.540 -62.718 1.00 32.69 85 LYS A N 1
ATOM 734 C CA . LYS A 1 85 ? 25.334 33.965 -61.993 1.00 32.69 85 LYS A CA 1
ATOM 735 C C . LYS A 1 85 ? 25.533 32.464 -62.212 1.00 32.69 85 LYS A C 1
ATOM 737 O O . LYS A 1 85 ? 26.429 31.875 -61.611 1.00 32.69 85 LYS A O 1
ATOM 742 N N . LYS A 1 86 ? 24.719 31.843 -63.073 1.00 32.31 86 LYS A N 1
ATOM 743 C CA . LYS A 1 86 ? 24.851 30.429 -63.463 1.00 32.31 86 LYS A CA 1
ATOM 744 C C . LYS A 1 86 ? 25.781 30.197 -64.660 1.00 32.31 86 LYS A C 1
ATOM 746 O O . LYS A 1 86 ? 26.168 29.056 -64.888 1.00 32.31 86 LYS A O 1
ATOM 751 N N . GLU A 1 87 ? 26.227 31.250 -65.340 1.00 31.34 87 GLU A N 1
ATOM 752 C CA . GLU A 1 87 ? 27.315 31.207 -66.326 1.00 31.34 87 GLU A CA 1
ATOM 753 C C . GLU A 1 87 ? 28.650 31.612 -65.690 1.00 31.34 87 GLU A C 1
ATOM 755 O O . GLU A 1 87 ? 29.196 32.680 -65.934 1.00 31.34 87 GLU A O 1
ATOM 760 N N . LYS A 1 88 ? 29.162 30.757 -64.807 1.00 29.38 88 LYS A N 1
ATOM 761 C CA . LYS A 1 88 ? 30.589 30.642 -64.451 1.00 29.38 88 LYS A CA 1
ATOM 762 C C . LYS A 1 88 ? 30.749 29.327 -63.694 1.00 29.38 88 LYS A C 1
ATOM 764 O O . LYS A 1 88 ? 31.001 29.269 -62.498 1.00 29.38 88 LYS A O 1
ATOM 769 N N . LEU A 1 89 ? 30.448 28.251 -64.411 1.00 32.84 89 LEU A N 1
ATOM 770 C CA . LEU A 1 89 ? 30.496 26.876 -63.934 1.00 32.84 89 LEU A CA 1
ATOM 771 C C . LEU A 1 89 ? 31.249 26.059 -64.980 1.00 32.84 89 LEU A C 1
ATOM 773 O O . LEU A 1 89 ? 30.644 25.469 -65.872 1.00 32.84 89 LEU A O 1
ATOM 777 N N . LYS A 1 90 ? 32.580 26.096 -64.878 1.00 33.53 90 LYS A N 1
ATOM 778 C CA . LYS A 1 90 ? 33.531 25.013 -65.168 1.00 33.53 90 LYS A CA 1
ATOM 779 C C . LYS A 1 90 ? 34.943 25.521 -64.865 1.00 33.53 90 LYS A C 1
ATOM 781 O O . LYS A 1 90 ? 35.216 26.684 -65.120 1.00 33.53 90 LYS A O 1
ATOM 786 N N . GLU A 1 91 ? 35.771 24.614 -64.343 1.00 27.58 91 GLU A N 1
ATOM 787 C CA . GLU A 1 91 ? 37.119 24.820 -63.773 1.00 27.58 91 GLU A CA 1
ATOM 788 C C . GLU A 1 91 ? 37.037 25.405 -62.352 1.00 27.58 91 GLU A C 1
ATOM 790 O O . GLU A 1 91 ? 36.489 26.472 -62.135 1.00 27.58 91 GLU A O 1
ATOM 795 N N . THR A 1 92 ? 37.435 24.743 -61.270 1.00 23.69 92 THR A N 1
ATOM 796 C CA . THR A 1 92 ? 38.456 23.713 -61.060 1.00 23.69 92 THR A CA 1
ATOM 797 C C . THR A 1 92 ? 38.157 23.050 -59.711 1.00 23.69 92 THR A C 1
ATOM 799 O O . THR A 1 92 ? 37.571 23.659 -58.820 1.00 23.69 92 THR A O 1
ATOM 802 N N . THR A 1 93 ? 38.558 21.794 -59.565 1.00 36.53 93 THR A N 1
ATOM 803 C CA . THR A 1 93 ? 38.709 21.084 -58.290 1.00 36.53 93 THR A CA 1
ATOM 804 C C . THR A 1 93 ? 39.443 21.922 -57.239 1.00 36.53 93 THR A C 1
ATOM 806 O O . THR A 1 93 ? 40.625 22.191 -57.424 1.00 36.53 93 THR A O 1
ATOM 809 N N . THR A 1 94 ? 38.795 22.230 -56.114 1.00 25.55 94 THR A N 1
ATOM 810 C CA . THR A 1 94 ? 39.458 22.533 -54.833 1.00 25.55 94 THR A CA 1
ATOM 811 C C . THR A 1 94 ? 38.534 22.194 -53.661 1.00 25.55 94 THR A C 1
ATOM 813 O O . THR A 1 94 ? 37.313 22.313 -53.741 1.00 25.55 94 THR A O 1
ATOM 816 N N . ALA A 1 95 ? 39.151 21.656 -52.613 1.00 29.39 95 ALA A N 1
ATOM 817 C CA . ALA A 1 95 ? 38.561 20.939 -51.494 1.00 29.39 95 ALA A CA 1
ATOM 818 C C . ALA A 1 95 ? 37.523 21.740 -50.688 1.00 29.39 95 ALA A C 1
ATOM 820 O O . ALA A 1 95 ? 37.704 22.922 -50.411 1.00 29.39 95 ALA A O 1
ATOM 821 N N . ALA A 1 96 ? 36.465 21.056 -50.244 1.00 32.78 96 ALA A N 1
ATOM 822 C CA . ALA A 1 96 ? 35.651 21.528 -49.134 1.00 32.78 96 ALA A CA 1
ATOM 823 C C . ALA A 1 96 ? 36.494 21.431 -47.856 1.00 32.78 96 ALA A C 1
ATOM 825 O O . ALA A 1 96 ? 36.904 20.336 -47.472 1.00 32.78 96 ALA A O 1
ATOM 826 N N . GLU A 1 97 ? 36.767 22.571 -47.226 1.00 32.88 97 GLU A N 1
ATOM 827 C CA . GLU A 1 97 ? 37.401 22.648 -45.912 1.00 32.88 97 GLU A CA 1
ATOM 828 C C . GLU A 1 97 ? 36.537 21.898 -44.890 1.00 32.88 97 GLU A C 1
ATOM 830 O O . GLU A 1 97 ? 35.521 22.389 -44.394 1.00 32.88 97 GLU A O 1
ATOM 835 N N . SER A 1 98 ? 36.928 20.663 -44.589 1.00 39.06 98 SER A N 1
ATOM 836 C CA . SER A 1 98 ? 36.508 19.981 -43.377 1.00 39.06 98 SER A CA 1
ATOM 837 C C . SER A 1 98 ? 36.992 20.812 -42.195 1.00 39.06 98 SER A C 1
ATOM 839 O O . SER A 1 98 ? 38.188 21.082 -42.096 1.00 39.06 98 SER A O 1
ATOM 841 N N . VAL A 1 99 ? 36.091 21.176 -41.281 1.00 50.47 99 VAL A N 1
ATOM 842 C CA . VAL A 1 99 ? 36.470 21.593 -39.924 1.00 50.47 99 VAL A CA 1
ATOM 843 C C . VAL A 1 99 ? 37.120 20.374 -39.265 1.00 50.47 99 VAL A C 1
ATOM 845 O O . VAL A 1 99 ? 36.450 19.567 -38.622 1.00 50.47 99 VAL A O 1
ATOM 848 N N . HIS A 1 100 ? 38.406 20.167 -39.541 1.00 50.94 100 HIS A N 1
ATOM 849 C CA . HIS A 1 100 ? 39.199 19.103 -38.957 1.00 50.94 100 HIS A CA 1
ATOM 850 C C . HIS A 1 100 ? 39.562 19.582 -37.559 1.00 50.94 100 HIS A C 1
ATOM 852 O O . HIS A 1 100 ? 40.278 20.561 -37.389 1.00 50.94 100 HIS A O 1
ATOM 858 N N . THR A 1 101 ? 38.968 18.950 -36.554 1.00 63.19 101 THR A N 1
ATOM 859 C CA . THR A 1 101 ? 39.479 19.075 -35.192 1.00 63.19 101 THR A CA 1
ATOM 860 C C . THR A 1 101 ? 40.712 18.185 -35.109 1.00 63.19 101 THR A C 1
ATOM 862 O O . THR A 1 101 ? 40.643 17.032 -35.546 1.00 63.19 101 THR A O 1
ATOM 865 N N . ASP A 1 102 ? 41.826 18.708 -34.604 1.00 73.50 102 ASP A N 1
ATOM 866 C CA . ASP A 1 102 ? 43.061 17.937 -34.495 1.00 73.50 102 ASP A CA 1
ATOM 867 C C . ASP A 1 102 ? 42.852 16.725 -33.576 1.00 73.50 102 ASP A C 1
ATOM 869 O O . ASP A 1 102 ? 42.188 16.808 -32.539 1.00 73.50 102 ASP A O 1
ATOM 873 N N . GLN A 1 103 ? 43.408 15.569 -33.956 1.00 78.62 103 GLN A N 1
ATOM 874 C CA . GLN A 1 103 ? 43.281 14.339 -33.164 1.00 78.62 103 GLN A CA 1
ATOM 875 C C . GLN A 1 103 ? 43.858 14.530 -31.752 1.00 78.62 103 GLN A C 1
ATOM 877 O O . GLN A 1 103 ? 43.309 13.994 -30.795 1.00 78.62 103 GLN A O 1
ATOM 882 N N . GLU A 1 104 ? 44.892 15.364 -31.606 1.00 79.00 104 GLU A N 1
ATOM 883 C CA . GLU A 1 104 ? 45.456 15.742 -30.306 1.00 79.00 104 GLU A CA 1
ATOM 884 C C . GLU A 1 104 ? 44.448 16.486 -29.418 1.00 79.00 104 GLU A C 1
ATOM 886 O O . GLU A 1 104 ? 44.361 16.203 -28.221 1.00 79.00 104 GLU A O 1
ATOM 891 N N . ASP A 1 105 ? 43.639 17.386 -29.985 1.00 81.75 105 ASP A N 1
ATOM 892 C CA . ASP A 1 105 ? 42.594 18.106 -29.247 1.00 81.75 105 ASP A CA 1
ATOM 893 C C . ASP A 1 105 ? 41.458 17.174 -28.821 1.00 81.75 105 ASP A C 1
ATOM 895 O O . ASP A 1 105 ? 40.910 17.313 -27.723 1.00 81.75 105 ASP A O 1
ATOM 899 N N . ILE A 1 106 ? 41.123 16.193 -29.662 1.00 83.12 106 ILE A N 1
ATOM 900 C CA . ILE A 1 106 ? 40.135 15.158 -29.347 1.00 83.12 106 ILE A CA 1
ATOM 901 C C . ILE A 1 106 ? 40.651 14.249 -28.230 1.00 83.12 106 ILE A C 1
ATOM 903 O O . ILE A 1 106 ? 39.934 14.016 -27.254 1.00 83.12 106 ILE A O 1
ATOM 907 N N . ASP A 1 107 ? 41.888 13.768 -28.332 1.00 83.25 107 ASP A N 1
ATOM 908 C CA . ASP A 1 107 ? 42.498 12.887 -27.335 1.00 83.25 107 ASP A CA 1
ATOM 909 C C . ASP A 1 107 ? 42.648 13.606 -25.990 1.00 83.25 107 ASP A C 1
ATOM 911 O O . ASP A 1 107 ? 42.338 13.046 -24.931 1.00 83.25 107 ASP A O 1
ATOM 915 N N . LYS A 1 108 ? 43.041 14.883 -26.026 1.00 85.62 108 LYS A N 1
ATOM 916 C CA . LYS A 1 108 ? 43.080 15.755 -24.853 1.00 85.62 108 LYS A CA 1
ATOM 917 C C . LYS A 1 108 ? 41.689 15.958 -24.261 1.00 85.62 108 LYS A C 1
ATOM 919 O O . LYS A 1 108 ? 41.523 15.794 -23.057 1.00 85.62 108 LYS A O 1
ATOM 924 N N . PHE A 1 109 ? 40.676 16.241 -25.077 1.00 87.38 109 PHE A N 1
ATOM 925 C CA . PHE A 1 109 ? 39.297 16.391 -24.614 1.00 87.38 109 PHE A CA 1
ATOM 926 C C . PHE A 1 109 ? 38.759 15.118 -23.947 1.00 87.38 109 PHE A C 1
ATOM 928 O O . PHE A 1 109 ? 38.155 15.202 -22.872 1.00 87.38 109 PHE A O 1
ATOM 935 N N . LEU A 1 110 ? 38.988 13.949 -24.556 1.00 85.81 110 LEU A N 1
ATOM 936 C CA . LEU A 1 110 ? 38.591 12.653 -24.001 1.00 85.81 110 LEU A CA 1
ATOM 937 C C . LEU A 1 110 ? 39.289 12.397 -22.661 1.00 85.81 110 LEU A C 1
ATOM 939 O O . LEU A 1 110 ? 38.641 11.977 -21.702 1.00 85.81 110 LEU A O 1
ATOM 943 N N . LYS A 1 111 ? 40.585 12.705 -22.568 1.00 85.12 111 LYS A N 1
ATOM 944 C CA . LYS A 1 111 ? 41.373 12.549 -21.341 1.00 85.12 111 LYS A CA 1
ATOM 945 C C . LYS A 1 111 ? 40.934 13.513 -20.235 1.00 85.12 111 LYS A C 1
ATOM 947 O O . LYS A 1 111 ? 40.686 13.068 -19.117 1.00 85.12 111 LYS A O 1
ATOM 952 N N . ASP A 1 112 ? 40.795 14.799 -20.547 1.00 85.75 112 ASP A N 1
ATOM 953 C CA . ASP A 1 112 ? 40.461 15.863 -19.588 1.00 85.75 112 ASP A CA 1
ATOM 954 C C . ASP A 1 112 ? 39.062 15.680 -18.984 1.00 85.75 112 ASP A C 1
ATOM 956 O O . ASP A 1 112 ? 38.818 16.044 -17.833 1.00 85.75 112 ASP A O 1
ATOM 960 N N . ASN A 1 113 ? 38.139 15.096 -19.751 1.00 83.75 113 ASN A N 1
ATOM 961 C CA . ASN A 1 113 ? 36.765 14.844 -19.319 1.00 83.75 113 ASN A CA 1
ATOM 962 C C . ASN A 1 113 ? 36.521 13.387 -18.884 1.00 83.75 113 ASN A C 1
ATOM 964 O O . ASN A 1 113 ? 35.368 13.016 -18.657 1.00 83.75 113 ASN A O 1
ATOM 968 N N . GLU A 1 114 ? 37.581 12.574 -18.771 1.00 87.06 114 GLU A N 1
ATOM 969 C CA . GLU A 1 114 ? 37.519 11.150 -18.402 1.00 87.06 114 GLU A CA 1
ATOM 970 C C . GLU A 1 114 ? 36.473 10.377 -19.237 1.00 87.06 114 GLU A C 1
ATOM 972 O O . GLU A 1 114 ? 35.663 9.609 -18.713 1.00 87.06 114 GLU A O 1
ATOM 977 N N . ILE A 1 115 ? 36.441 10.624 -20.548 1.00 86.75 115 ILE A N 1
ATOM 978 C CA . ILE A 1 115 ? 35.450 10.049 -21.459 1.00 86.75 115 ILE A CA 1
ATOM 979 C C . ILE A 1 115 ? 35.960 8.729 -22.005 1.00 86.75 115 ILE A C 1
ATOM 981 O O . ILE A 1 115 ? 37.086 8.62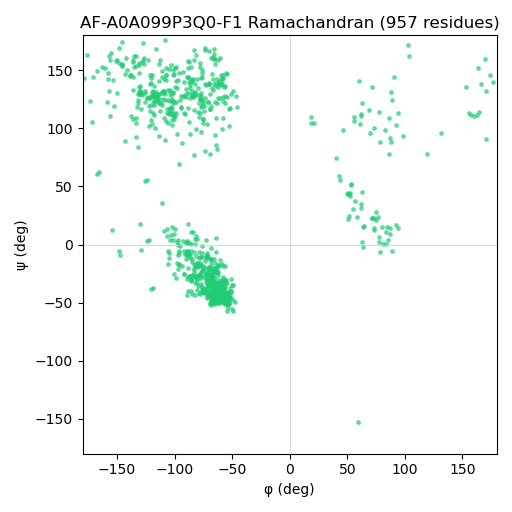0 -22.487 1.00 86.75 115 ILE A O 1
ATOM 985 N N . THR A 1 116 ? 35.093 7.724 -21.995 1.00 88.06 116 THR A N 1
ATOM 986 C CA . THR A 1 116 ? 35.372 6.439 -22.625 1.00 88.06 116 THR A CA 1
ATOM 987 C C . THR A 1 116 ? 34.219 6.025 -23.525 1.00 88.06 116 THR A C 1
ATOM 989 O O . THR A 1 116 ? 33.053 6.122 -23.142 1.00 88.06 116 THR A O 1
ATOM 992 N N . ILE A 1 117 ? 34.553 5.604 -24.745 1.00 88.88 117 ILE A N 1
ATOM 993 C CA . ILE A 1 117 ? 33.586 5.236 -25.780 1.00 88.88 117 ILE A CA 1
ATOM 994 C C . ILE A 1 117 ? 33.823 3.771 -26.138 1.00 88.88 117 ILE A C 1
ATOM 996 O O . ILE A 1 117 ? 34.776 3.433 -26.830 1.00 88.88 117 ILE A O 1
ATOM 1000 N N . GLU A 1 118 ? 32.960 2.886 -25.654 1.00 87.50 118 GLU A N 1
ATOM 1001 C CA . GLU A 1 118 ? 33.009 1.457 -25.968 1.00 87.50 118 GLU A CA 1
ATOM 1002 C C . GLU A 1 118 ? 32.169 1.177 -27.225 1.00 87.50 118 GLU A C 1
ATOM 1004 O O . GLU A 1 118 ? 31.125 1.797 -27.441 1.00 87.50 118 GLU A O 1
ATOM 1009 N N . ASN A 1 119 ? 32.624 0.239 -28.062 1.00 82.31 119 ASN A N 1
ATOM 1010 C CA . ASN A 1 119 ? 32.029 -0.122 -29.361 1.00 82.31 119 ASN A CA 1
ATOM 1011 C C . ASN A 1 119 ? 32.019 0.993 -30.431 1.00 82.31 119 ASN A C 1
ATOM 1013 O O . ASN A 1 119 ? 31.545 0.757 -31.541 1.00 82.31 119 ASN A O 1
ATOM 1017 N N . GLY A 1 120 ? 32.568 2.180 -30.141 1.00 74.94 120 GLY A N 1
ATOM 1018 C CA . GLY A 1 120 ? 32.634 3.309 -31.080 1.00 74.94 120 GLY A CA 1
ATOM 1019 C C . GLY A 1 120 ? 33.840 3.292 -32.026 1.00 74.94 120 GLY A C 1
ATOM 1020 O O . GLY A 1 120 ? 33.735 3.785 -33.146 1.00 74.94 120 GLY A O 1
ATOM 1021 N N . GLU A 1 121 ? 34.960 2.678 -31.634 1.00 67.62 121 GLU A N 1
ATOM 1022 C CA . GLU A 1 121 ? 36.236 2.707 -32.380 1.00 67.62 121 GLU A CA 1
ATOM 1023 C C . GLU A 1 121 ? 36.114 2.184 -33.823 1.00 67.62 121 GLU A C 1
ATOM 1025 O O . GLU A 1 121 ? 36.731 2.711 -34.744 1.00 67.62 121 GLU A O 1
ATOM 1030 N N . LYS A 1 122 ? 35.237 1.198 -34.053 1.00 61.53 122 LYS A N 1
ATOM 1031 C CA . LYS A 1 122 ? 34.998 0.598 -35.379 1.00 61.53 122 LYS A CA 1
ATOM 1032 C C . LYS A 1 122 ? 34.240 1.508 -36.354 1.00 61.53 122 LYS A C 1
ATOM 1034 O O . LYS A 1 122 ? 34.092 1.152 -37.517 1.00 61.53 122 LYS A O 1
ATOM 1039 N N . THR A 1 123 ? 33.720 2.645 -35.893 1.00 71.75 123 THR A N 1
ATOM 1040 C CA . THR A 1 123 ? 32.870 3.537 -36.701 1.00 71.75 123 THR A CA 1
ATOM 1041 C C . THR A 1 123 ? 33.631 4.696 -37.352 1.00 71.75 123 THR A C 1
ATOM 1043 O O . THR A 1 123 ? 33.095 5.332 -38.258 1.00 71.75 123 THR A O 1
ATOM 1046 N N . GLY A 1 124 ? 34.846 5.006 -36.880 1.00 73.06 124 GLY A N 1
ATOM 1047 C CA . GLY A 1 124 ? 35.616 6.178 -37.318 1.00 73.06 124 GLY A CA 1
ATOM 1048 C C . GLY A 1 124 ? 34.968 7.533 -36.983 1.00 73.06 124 GLY A C 1
ATOM 1049 O O . GLY A 1 124 ? 35.339 8.549 -37.563 1.00 73.06 124 GLY A O 1
ATOM 1050 N N . ILE A 1 125 ? 33.966 7.566 -36.096 1.00 82.25 125 ILE A N 1
ATOM 1051 C CA . ILE A 1 125 ? 33.249 8.785 -35.703 1.00 82.25 125 ILE A CA 1
ATOM 1052 C C . ILE A 1 125 ? 33.949 9.428 -34.502 1.00 82.25 125 ILE A C 1
ATOM 1054 O O . ILE A 1 125 ? 34.136 8.784 -33.471 1.00 82.25 125 ILE A O 1
ATOM 1058 N N . GLN A 1 126 ? 34.282 10.712 -34.622 1.00 82.94 126 GLN A N 1
ATOM 1059 C CA . GLN A 1 126 ? 34.950 11.486 -33.576 1.00 82.94 126 GLN A CA 1
ATOM 1060 C C . GLN A 1 126 ? 33.969 12.356 -32.761 1.00 82.94 126 GLN A C 1
ATOM 1062 O O . GLN A 1 126 ? 32.932 12.770 -33.295 1.00 82.94 126 GLN A O 1
ATOM 1067 N N . PRO A 1 127 ? 34.287 12.662 -31.485 1.00 86.06 127 PRO A N 1
ATOM 1068 C CA . PRO A 1 127 ? 33.537 13.607 -30.659 1.00 86.06 127 PRO A CA 1
ATOM 1069 C C . PRO A 1 127 ? 33.442 15.013 -31.266 1.00 86.06 127 PRO A C 1
ATOM 1071 O O . PRO A 1 127 ? 34.374 15.521 -31.883 1.00 86.06 127 PRO A O 1
ATOM 1074 N N . LEU A 1 128 ? 32.311 15.672 -31.025 1.00 88.25 128 LEU A N 1
ATOM 1075 C CA . LEU A 1 128 ? 32.007 17.018 -31.497 1.00 88.25 128 LEU A CA 1
ATOM 1076 C C . LEU A 1 128 ? 32.278 18.045 -30.394 1.00 88.25 128 LEU A C 1
ATOM 1078 O O . LEU A 1 128 ? 31.426 18.291 -29.545 1.00 88.25 128 LEU A O 1
ATOM 1082 N N . ILE A 1 129 ? 33.468 18.647 -30.395 1.00 85.25 129 ILE A N 1
ATOM 1083 C CA . ILE A 1 129 ? 33.890 19.553 -29.312 1.00 85.25 129 ILE A CA 1
ATOM 1084 C C . ILE A 1 129 ? 33.412 21.010 -29.479 1.00 85.25 129 ILE A C 1
ATOM 1086 O O . ILE A 1 129 ? 33.416 21.770 -28.511 1.00 85.25 129 ILE A O 1
ATOM 1090 N N . THR A 1 130 ? 32.951 21.409 -30.672 1.00 85.94 130 THR A N 1
ATOM 1091 C CA . THR A 1 130 ? 32.392 22.746 -30.955 1.00 85.94 130 THR A CA 1
ATOM 1092 C C . THR A 1 130 ? 31.050 22.655 -31.681 1.00 85.94 130 THR A C 1
ATOM 1094 O O . THR A 1 130 ? 30.823 21.753 -32.485 1.00 85.94 130 THR A O 1
ATOM 1097 N N . PHE A 1 131 ? 30.147 23.614 -31.441 1.00 85.69 131 PHE A N 1
ATOM 1098 C CA . PHE A 1 131 ? 28.844 23.650 -32.121 1.00 85.69 131 PHE A CA 1
ATOM 1099 C C . PHE A 1 131 ? 28.947 23.866 -33.638 1.00 85.69 131 PHE A C 1
ATOM 1101 O O . PHE A 1 131 ? 28.042 23.459 -34.363 1.00 85.69 131 PHE A O 1
ATOM 1108 N N . ASP A 1 132 ? 30.035 24.455 -34.140 1.00 81.56 132 ASP A N 1
ATOM 1109 C CA . ASP A 1 132 ? 30.244 24.650 -35.580 1.00 81.56 132 ASP A CA 1
ATOM 1110 C C . ASP A 1 132 ? 30.288 23.332 -36.354 1.00 81.56 132 ASP A C 1
ATOM 1112 O O . ASP A 1 132 ? 29.732 23.233 -37.450 1.00 81.56 132 ASP A O 1
ATOM 1116 N N . SER A 1 133 ? 30.833 22.286 -35.740 1.00 80.94 133 SER A N 1
ATOM 1117 C CA . SER A 1 133 ? 30.880 20.944 -36.314 1.00 80.94 133 SER A CA 1
ATOM 1118 C C . SER A 1 133 ? 29.489 20.309 -36.489 1.00 80.94 133 SER A C 1
ATOM 1120 O O . SER A 1 133 ? 29.356 19.329 -37.224 1.00 80.94 133 SER A O 1
ATOM 1122 N N . LEU A 1 134 ? 28.419 20.871 -35.895 1.00 82.81 134 LEU A N 1
ATOM 1123 C CA . LEU A 1 134 ? 27.040 20.420 -36.149 1.00 82.81 134 LEU A CA 1
ATOM 1124 C C . LEU A 1 134 ? 26.567 20.733 -37.572 1.00 82.81 134 LEU A C 1
ATOM 1126 O O . LEU A 1 134 ? 25.639 20.083 -38.056 1.00 82.81 134 LEU A O 1
ATOM 1130 N N . LYS A 1 135 ? 27.209 21.679 -38.273 1.00 79.69 135 LYS A N 1
ATOM 1131 C CA . LYS A 1 135 ? 26.900 21.994 -39.680 1.00 79.69 135 LYS A CA 1
ATOM 1132 C C . LYS A 1 135 ? 27.048 20.765 -40.588 1.00 79.69 135 LYS A C 1
ATOM 1134 O O . LYS A 1 135 ? 26.298 20.629 -41.552 1.00 79.69 135 LYS A O 1
ATOM 1139 N N . ASN A 1 136 ? 27.914 19.821 -40.215 1.00 81.75 136 ASN A N 1
ATOM 1140 C CA . ASN A 1 136 ? 28.150 18.573 -40.947 1.00 81.75 136 ASN A CA 1
ATOM 1141 C C . ASN A 1 136 ? 26.993 17.558 -40.840 1.00 81.75 136 ASN A C 1
ATOM 1143 O O . ASN A 1 136 ? 26.970 16.584 -41.586 1.00 81.75 136 ASN A O 1
ATOM 1147 N N . TYR A 1 137 ? 26.026 17.776 -39.939 1.00 84.31 137 TYR A N 1
ATOM 1148 C CA . TYR A 1 137 ? 24.914 16.851 -39.670 1.00 84.31 137 TYR A CA 1
ATOM 1149 C C . TYR A 1 137 ? 23.553 17.362 -40.172 1.00 84.31 137 TYR A C 1
ATOM 1151 O O . TYR A 1 137 ? 22.518 16.791 -39.831 1.00 84.31 137 TYR A O 1
ATOM 1159 N N . ASN A 1 138 ? 23.540 18.424 -40.991 1.00 85.44 138 ASN A N 1
ATOM 1160 C CA . ASN A 1 138 ? 22.328 19.017 -41.577 1.00 85.44 138 ASN A CA 1
ATOM 1161 C C . ASN A 1 138 ? 21.241 19.354 -40.530 1.00 85.44 138 ASN A C 1
ATOM 1163 O O . ASN A 1 138 ? 20.059 19.045 -40.698 1.00 85.44 138 ASN A O 1
ATOM 1167 N N . ILE A 1 139 ? 21.662 19.958 -39.415 1.00 90.12 139 ILE A N 1
ATOM 1168 C CA . ILE A 1 139 ? 20.777 20.330 -38.307 1.00 90.12 139 ILE A CA 1
ATOM 1169 C C . ILE A 1 139 ? 19.915 21.538 -38.684 1.00 90.12 139 ILE A C 1
ATOM 1171 O O . ILE A 1 139 ? 20.406 22.508 -39.262 1.00 90.12 139 ILE A O 1
ATOM 1175 N N . GLU A 1 140 ? 18.633 21.504 -38.314 1.00 91.25 140 GLU A N 1
ATOM 1176 C CA . GLU A 1 140 ? 17.691 22.597 -38.562 1.00 91.25 140 GLU A CA 1
ATOM 1177 C C . GLU A 1 140 ? 18.216 23.924 -37.963 1.00 91.25 140 GLU A C 1
ATOM 1179 O O . GLU A 1 140 ? 18.508 23.985 -36.761 1.00 91.25 140 GLU A O 1
ATOM 1184 N N . PRO A 1 141 ? 18.284 25.028 -38.737 1.00 90.31 141 PRO A N 1
ATOM 1185 C CA . PRO A 1 141 ? 18.894 26.284 -38.287 1.00 90.31 141 PRO A CA 1
ATOM 1186 C C . PRO A 1 141 ? 18.303 26.862 -36.996 1.00 90.31 141 PRO A C 1
ATOM 1188 O O . PRO A 1 141 ? 18.997 27.516 -36.217 1.00 90.31 141 PRO A O 1
ATOM 1191 N N . LYS A 1 142 ? 17.015 26.619 -36.738 1.00 90.56 142 LYS A N 1
ATOM 1192 C CA . LYS A 1 142 ? 16.356 27.071 -35.506 1.00 90.56 142 LYS A CA 1
ATOM 1193 C C . LYS A 1 142 ? 16.849 26.328 -34.266 1.00 90.56 142 LYS A C 1
ATOM 1195 O O . LYS A 1 142 ? 16.961 26.948 -33.214 1.00 90.56 142 LYS A O 1
ATOM 1200 N N . ILE A 1 143 ? 17.203 25.049 -34.404 1.00 89.81 143 ILE A N 1
ATOM 1201 C CA . ILE A 1 143 ? 17.818 24.266 -33.327 1.00 89.81 143 ILE A CA 1
ATOM 1202 C C . ILE A 1 143 ? 19.205 24.837 -33.018 1.00 89.81 143 ILE A C 1
ATOM 1204 O O . ILE A 1 143 ? 19.509 25.093 -31.856 1.00 89.81 143 ILE A O 1
ATOM 1208 N N . LEU A 1 144 ? 20.011 25.124 -34.048 1.00 88.06 144 LEU A N 1
ATOM 1209 C CA . LEU A 1 144 ? 21.332 25.747 -33.881 1.00 88.06 144 LEU A CA 1
ATOM 1210 C C . LEU A 1 144 ? 21.241 27.106 -33.173 1.00 88.06 144 LEU A C 1
ATOM 1212 O O . LEU A 1 144 ? 22.017 27.385 -32.262 1.00 88.06 144 LEU A O 1
ATOM 1216 N N . LYS A 1 145 ? 20.241 27.924 -33.520 1.00 87.62 145 LYS A N 1
ATOM 1217 C CA . LYS A 1 145 ? 19.971 29.194 -32.831 1.00 87.62 145 LYS A CA 1
ATOM 1218 C C . LYS A 1 145 ? 19.608 28.998 -31.354 1.00 87.62 145 LYS A C 1
ATOM 1220 O O . LYS A 1 145 ? 20.026 29.783 -30.515 1.00 87.62 145 LYS A O 1
ATOM 1225 N N . SER A 1 146 ? 18.840 27.968 -31.012 1.00 86.12 146 SER A N 1
ATOM 1226 C CA . SER A 1 146 ? 18.538 27.662 -29.608 1.00 86.12 146 SER A CA 1
ATOM 1227 C C . SER A 1 146 ? 19.750 27.129 -28.838 1.00 86.12 146 SER A C 1
ATOM 1229 O O . SER A 1 146 ? 19.782 27.257 -27.614 1.00 86.12 146 SER A O 1
ATOM 1231 N N . LEU A 1 147 ? 20.740 26.552 -29.526 1.00 86.69 147 LEU A N 1
ATOM 1232 C CA . LEU A 1 147 ? 22.002 26.098 -28.936 1.00 86.69 147 LEU A CA 1
ATOM 1233 C C . LEU A 1 147 ? 23.034 27.218 -28.779 1.00 86.69 147 LEU A C 1
ATOM 1235 O O . LEU A 1 147 ? 23.880 27.114 -27.899 1.00 86.69 147 LEU A O 1
ATOM 1239 N N . SER A 1 148 ? 22.925 28.318 -29.533 1.00 82.69 148 SER A N 1
ATOM 1240 C CA . SER A 1 148 ? 23.869 29.447 -29.460 1.00 82.69 148 SER A CA 1
ATOM 1241 C C . SER A 1 148 ? 23.875 30.183 -28.113 1.00 82.69 148 SER A C 1
ATOM 1243 O O . SER A 1 148 ? 24.683 31.083 -27.913 1.00 82.69 148 SER A O 1
ATOM 1245 N N . LYS A 1 149 ? 22.965 29.835 -27.191 1.00 84.94 149 LYS A N 1
ATOM 1246 C CA . LYS A 1 149 ? 22.992 30.291 -25.791 1.00 84.94 149 LYS A CA 1
ATOM 1247 C C . LYS A 1 149 ? 24.064 29.592 -24.947 1.00 84.94 149 LYS A C 1
ATOM 1249 O O . LYS A 1 149 ? 24.309 30.010 -23.820 1.00 84.94 149 LYS A O 1
ATOM 1254 N N . PHE A 1 150 ? 24.674 28.531 -25.470 1.00 85.50 150 PHE A N 1
ATOM 1255 C CA . PHE A 1 150 ? 25.752 27.785 -24.834 1.00 85.50 150 PHE A CA 1
ATOM 1256 C C . PHE A 1 150 ? 27.057 28.005 -25.598 1.00 85.50 150 PHE A C 1
ATOM 1258 O O . PHE A 1 150 ? 27.060 28.081 -26.823 1.00 85.50 150 PHE A O 1
ATOM 1265 N N . GLU A 1 151 ? 28.171 28.072 -24.874 1.00 85.44 151 GLU A N 1
ATOM 1266 C CA . GLU A 1 151 ? 29.489 28.289 -25.476 1.00 85.44 151 GLU A CA 1
ATOM 1267 C C . GLU A 1 151 ? 29.975 27.048 -26.241 1.00 85.44 151 GLU A C 1
ATOM 1269 O O . GLU A 1 151 ? 30.440 27.147 -27.374 1.00 85.44 151 GLU A O 1
ATOM 1274 N N . LYS A 1 152 ? 29.850 25.863 -25.627 1.00 89.19 152 LYS A N 1
ATOM 1275 C CA . LYS A 1 152 ? 30.311 24.576 -26.171 1.00 89.19 152 LYS A CA 1
ATOM 1276 C C . LYS A 1 152 ? 29.360 23.445 -25.754 1.00 89.19 152 LYS A C 1
ATOM 1278 O O . LYS A 1 152 ? 28.688 23.580 -24.725 1.00 89.19 152 LYS A O 1
ATOM 1283 N N . PRO A 1 153 ? 29.294 22.334 -26.506 1.00 91.81 153 PRO A N 1
ATOM 1284 C CA . PRO A 1 153 ? 28.579 21.137 -26.074 1.00 91.81 153 PRO A CA 1
ATOM 1285 C C . PRO A 1 153 ? 29.150 20.594 -24.760 1.00 91.81 153 PRO A C 1
ATOM 1287 O O . PRO A 1 153 ? 30.360 20.637 -24.535 1.00 91.81 153 PRO A O 1
ATOM 1290 N N . SER A 1 154 ? 28.299 20.033 -23.900 1.00 93.06 154 SER A N 1
ATOM 1291 C CA . SER A 1 154 ? 28.790 19.320 -22.717 1.00 93.06 154 SER A CA 1
ATOM 1292 C C . SER A 1 154 ? 29.514 18.020 -23.110 1.00 93.06 154 SER A C 1
ATOM 1294 O O . SER A 1 154 ? 29.267 17.490 -24.194 1.00 93.06 154 SER A O 1
ATOM 1296 N N . PRO A 1 155 ? 30.355 17.433 -22.240 1.00 92.62 155 PRO A N 1
ATOM 1297 C CA . PRO A 1 155 ? 31.115 16.224 -22.572 1.00 92.62 155 PRO A CA 1
ATOM 1298 C C . PRO A 1 155 ? 30.275 15.046 -23.086 1.00 92.62 155 PRO A C 1
ATOM 1300 O O . PRO A 1 155 ? 30.642 14.385 -24.061 1.00 92.62 155 PRO A O 1
ATOM 1303 N N . ILE A 1 156 ? 29.105 14.821 -22.477 1.00 93.75 156 ILE A N 1
ATOM 1304 C CA . ILE A 1 156 ? 28.172 13.774 -22.912 1.00 93.75 156 ILE A CA 1
ATOM 1305 C C . ILE A 1 156 ? 27.485 14.133 -24.236 1.00 93.75 156 ILE A C 1
ATOM 1307 O O . ILE A 1 156 ? 27.244 13.248 -25.048 1.00 93.75 156 ILE A O 1
ATOM 1311 N N . GLN A 1 157 ? 27.201 15.414 -24.487 1.00 94.94 157 GLN A N 1
ATOM 1312 C CA . GLN A 1 157 ? 26.618 15.884 -25.749 1.00 94.94 157 GLN A CA 1
ATOM 1313 C C . GLN A 1 157 ? 27.619 15.745 -26.897 1.00 94.94 157 GLN A C 1
ATOM 1315 O O . GLN A 1 157 ? 27.313 15.097 -27.894 1.00 94.94 157 GLN A O 1
ATOM 1320 N N . ALA A 1 158 ? 28.828 16.280 -26.713 1.00 93.25 158 ALA A N 1
ATOM 1321 C CA . ALA A 1 158 ? 29.937 16.207 -27.659 1.00 93.25 158 ALA A CA 1
ATOM 1322 C C . ALA A 1 158 ? 30.216 14.770 -28.106 1.00 93.25 158 ALA A C 1
ATOM 1324 O O . ALA A 1 158 ? 30.407 14.499 -29.290 1.00 93.25 158 ALA A O 1
ATOM 1325 N N . SER A 1 159 ? 30.204 13.842 -27.151 1.00 93.31 159 SER A N 1
ATOM 1326 C CA . SER A 1 159 ? 30.567 12.450 -27.399 1.00 93.31 159 SER A CA 1
ATOM 1327 C C . SER A 1 159 ? 29.401 11.606 -27.911 1.00 93.31 159 SER A C 1
ATOM 1329 O O . SER A 1 159 ? 29.638 10.665 -28.654 1.00 93.31 159 SER A O 1
ATOM 1331 N N . ALA A 1 160 ? 28.147 11.916 -27.555 1.00 94.75 160 ALA A N 1
ATOM 1332 C CA . ALA A 1 160 ? 26.985 11.135 -27.990 1.00 94.75 160 ALA A CA 1
ATOM 1333 C C . ALA A 1 160 ? 26.400 11.607 -29.332 1.00 94.75 160 ALA A C 1
ATOM 1335 O O . ALA A 1 160 ? 26.019 10.781 -30.162 1.00 94.75 160 ALA A O 1
ATOM 1336 N N . TRP A 1 161 ? 26.319 12.920 -29.573 1.00 95.31 161 TRP A N 1
ATOM 1337 C CA . TRP A 1 161 ? 25.644 13.486 -30.748 1.00 95.31 161 TRP A CA 1
ATOM 1338 C C . TRP A 1 161 ? 26.114 12.935 -32.103 1.00 95.31 161 TRP A C 1
ATOM 1340 O O . TRP A 1 161 ? 25.241 12.577 -32.897 1.00 95.31 161 TRP A O 1
ATOM 1350 N N . PRO A 1 162 ? 27.425 12.794 -32.382 1.00 92.81 162 PRO A N 1
ATOM 1351 C CA . PRO A 1 162 ? 27.906 12.249 -33.655 1.00 92.81 162 PRO A CA 1
ATOM 1352 C C . PRO A 1 162 ? 27.312 10.879 -34.004 1.00 92.81 162 PRO A C 1
ATOM 1354 O O . PRO A 1 162 ? 26.908 10.630 -35.141 1.00 92.81 162 PRO A O 1
ATOM 1357 N N . PHE A 1 163 ? 27.212 10.003 -33.006 1.00 93.25 163 PHE A N 1
ATOM 1358 C CA . PHE A 1 163 ? 26.636 8.670 -33.145 1.00 93.25 163 PHE A CA 1
ATOM 1359 C C . PHE A 1 163 ? 25.108 8.719 -33.235 1.00 93.25 163 PHE A C 1
ATOM 1361 O O . PHE A 1 163 ? 24.517 8.014 -34.055 1.00 93.25 163 PHE A O 1
ATOM 1368 N N . LEU A 1 164 ? 24.464 9.585 -32.442 1.00 94.38 164 LEU A N 1
ATOM 1369 C CA . LEU A 1 164 ? 23.008 9.737 -32.455 1.00 94.38 164 LEU A CA 1
ATOM 1370 C C . LEU A 1 164 ? 22.492 10.236 -33.802 1.00 94.38 164 LEU A C 1
ATOM 1372 O O . LEU A 1 164 ? 21.523 9.676 -34.309 1.00 94.38 164 LEU A O 1
ATOM 1376 N N . PHE A 1 165 ? 23.144 11.231 -34.409 1.00 93.31 165 PHE A N 1
ATOM 1377 C CA . PHE A 1 165 ? 22.752 11.744 -35.727 1.00 93.31 165 PHE A CA 1
ATOM 1378 C C . PHE A 1 165 ? 22.963 10.732 -36.859 1.00 93.31 165 PHE A C 1
ATOM 1380 O O . PHE A 1 165 ? 22.289 10.819 -37.882 1.00 93.31 165 PHE A O 1
ATOM 1387 N N . LYS A 1 166 ? 23.865 9.760 -36.674 1.00 90.00 166 LYS A N 1
ATOM 1388 C CA . LYS A 1 166 ? 24.083 8.643 -37.604 1.00 90.00 166 LYS A CA 1
ATOM 1389 C C . LYS A 1 166 ? 23.177 7.432 -37.337 1.00 90.00 166 LYS A C 1
ATOM 1391 O O . LYS A 1 166 ? 23.265 6.450 -38.065 1.00 90.00 166 LYS A O 1
ATOM 1396 N N . GLY A 1 167 ? 22.291 7.507 -36.341 1.00 90.69 167 GLY A N 1
ATOM 1397 C CA . GLY A 1 167 ? 21.280 6.480 -36.078 1.00 90.69 167 GLY A CA 1
ATOM 1398 C C . GLY A 1 167 ? 21.735 5.329 -35.177 1.00 90.69 167 GLY A C 1
ATOM 1399 O O . GLY A 1 167 ? 21.051 4.312 -35.122 1.00 90.69 167 GLY A O 1
ATOM 1400 N N . HIS A 1 168 ? 22.862 5.453 -34.469 1.00 92.06 168 HIS A N 1
ATOM 1401 C CA . HIS A 1 168 ? 23.326 4.406 -33.552 1.00 92.06 168 HIS A CA 1
ATOM 1402 C C . HIS A 1 168 ? 22.538 4.391 -32.233 1.00 92.06 168 HIS A C 1
ATOM 1404 O O . HIS A 1 168 ? 22.207 5.447 -31.686 1.00 92.06 168 HIS A O 1
ATOM 1410 N N . ASP A 1 169 ? 22.305 3.194 -31.689 1.00 93.94 169 ASP A N 1
ATOM 1411 C CA . ASP A 1 169 ? 21.849 3.009 -30.309 1.00 93.94 169 ASP A CA 1
ATOM 1412 C C . ASP A 1 169 ? 22.938 3.480 -29.337 1.00 93.94 169 ASP A C 1
ATOM 1414 O O . ASP A 1 169 ? 24.121 3.188 -29.538 1.00 93.94 169 ASP A O 1
ATOM 1418 N N . ILE A 1 170 ? 22.556 4.187 -28.268 1.00 94.75 170 ILE A N 1
ATOM 1419 C CA . ILE A 1 170 ? 23.516 4.707 -27.283 1.00 94.75 170 ILE A CA 1
ATOM 1420 C C . ILE A 1 170 ? 23.125 4.373 -25.856 1.00 94.75 170 ILE A C 1
ATOM 1422 O O . ILE A 1 170 ? 21.989 4.588 -25.434 1.00 94.75 170 ILE A O 1
ATOM 1426 N N . VAL A 1 171 ? 24.129 3.958 -25.089 1.00 94.94 171 VAL A N 1
ATOM 1427 C CA . VAL A 1 171 ? 24.120 4.014 -23.631 1.00 94.94 171 VAL A CA 1
ATOM 1428 C C . VAL A 1 171 ? 24.969 5.203 -23.182 1.00 94.94 171 VAL A C 1
ATOM 1430 O O . VAL A 1 171 ? 26.189 5.184 -23.325 1.00 94.94 171 VAL A O 1
ATOM 1433 N N . GLY A 1 172 ? 24.338 6.234 -22.627 1.00 93.50 172 GLY A N 1
ATOM 1434 C CA . GLY A 1 172 ? 25.013 7.388 -22.039 1.00 93.50 172 GLY A CA 1
ATOM 1435 C C . GLY A 1 172 ? 25.090 7.270 -20.520 1.00 93.50 172 GLY A C 1
ATOM 1436 O O . GLY A 1 172 ? 24.071 7.407 -19.840 1.00 93.50 172 GLY A O 1
ATOM 1437 N N . VAL A 1 173 ? 26.288 7.061 -19.975 1.00 90.81 173 VAL A N 1
ATOM 1438 C CA . VAL A 1 173 ? 26.531 7.045 -18.524 1.00 90.81 173 VAL A CA 1
ATOM 1439 C C . VAL A 1 173 ? 27.223 8.345 -18.133 1.00 90.81 173 VAL A C 1
ATOM 1441 O O . VAL A 1 173 ? 28.337 8.618 -18.570 1.00 90.81 173 VAL A O 1
ATOM 1444 N N . ALA A 1 174 ? 26.538 9.183 -17.358 1.00 87.38 174 ALA A N 1
ATOM 1445 C CA . ALA A 1 174 ? 27.082 10.456 -16.883 1.00 87.38 174 ALA A CA 1
ATOM 1446 C C . ALA A 1 174 ? 26.304 10.958 -15.659 1.00 87.38 174 ALA A C 1
ATOM 1448 O O . ALA A 1 174 ? 25.103 10.701 -15.532 1.00 87.38 174 ALA A O 1
ATOM 1449 N N . GLU A 1 175 ? 26.938 11.732 -14.777 1.00 78.31 175 GLU A N 1
ATOM 1450 C CA . GLU A 1 175 ? 26.295 12.266 -13.564 1.00 78.31 175 GLU A CA 1
ATOM 1451 C C . GLU A 1 175 ? 25.073 13.168 -13.861 1.00 78.31 175 GLU A C 1
ATOM 1453 O O . GLU A 1 175 ? 24.869 13.651 -14.982 1.00 78.31 175 GLU A O 1
ATOM 1458 N N . THR A 1 176 ? 24.196 13.382 -12.875 1.00 75.75 176 THR A N 1
ATOM 1459 C CA . THR A 1 176 ? 23.094 14.355 -13.002 1.00 75.75 176 THR A CA 1
ATOM 1460 C C . THR A 1 176 ? 23.670 15.758 -13.225 1.00 75.75 176 THR A C 1
ATOM 1462 O O . THR A 1 176 ? 24.650 16.130 -12.595 1.00 75.75 176 THR A O 1
ATOM 1465 N N . GLY A 1 177 ? 23.076 16.539 -14.132 1.00 74.88 177 GLY A N 1
ATOM 1466 C CA . GLY A 1 177 ? 23.574 17.879 -14.479 1.00 74.88 177 GLY A CA 1
ATOM 1467 C C . GLY A 1 177 ? 24.618 17.914 -15.604 1.00 74.88 177 GLY A C 1
ATOM 1468 O O . GLY A 1 177 ? 24.920 18.986 -16.110 1.00 74.88 177 GLY A O 1
ATOM 1469 N N . SER A 1 178 ? 25.086 16.762 -16.096 1.00 80.56 178 SER A N 1
ATOM 1470 C CA . SER A 1 178 ? 26.041 16.666 -17.221 1.00 80.56 178 SER A CA 1
ATOM 1471 C C . SER A 1 178 ? 25.483 17.086 -18.593 1.00 80.56 178 SER A C 1
ATOM 1473 O O . SER A 1 178 ? 26.212 17.095 -19.582 1.00 80.56 178 SER A O 1
ATOM 1475 N N . GLY A 1 179 ? 24.197 17.441 -18.690 1.00 86.69 179 GLY A N 1
ATOM 1476 C CA . GLY A 1 179 ? 23.560 17.876 -19.940 1.00 86.69 179 GLY A CA 1
ATOM 1477 C C . GLY A 1 179 ? 22.880 16.768 -20.757 1.00 86.69 179 GLY A C 1
ATOM 1478 O O . GLY A 1 179 ? 22.573 16.994 -21.929 1.00 86.69 179 GLY A O 1
ATOM 1479 N N . LYS A 1 180 ? 22.600 15.601 -20.151 1.00 91.19 180 LYS A N 1
ATOM 1480 C CA . LYS A 1 180 ? 21.942 14.435 -20.788 1.00 91.19 180 LYS A CA 1
ATOM 1481 C C . LYS A 1 180 ? 20.642 14.774 -21.521 1.00 91.19 180 LYS A C 1
ATOM 1483 O O . LYS A 1 180 ? 20.442 14.297 -22.632 1.00 91.19 180 LYS A O 1
ATOM 1488 N N . THR A 1 181 ? 19.806 15.646 -20.951 1.00 92.81 181 THR A N 1
ATOM 1489 C CA . THR A 1 181 ? 18.507 16.026 -21.534 1.00 92.81 181 THR A CA 1
ATOM 1490 C C . THR A 1 181 ? 18.632 16.608 -22.942 1.00 92.81 181 THR A C 1
ATOM 1492 O O . THR A 1 181 ? 17.903 16.201 -23.839 1.00 92.81 181 THR A O 1
ATOM 1495 N N . LEU A 1 182 ? 19.580 17.523 -23.172 1.00 93.31 182 LEU A N 1
ATOM 1496 C CA . LEU A 1 182 ? 19.869 18.021 -24.524 1.00 93.31 182 LEU A CA 1
ATOM 1497 C C . LEU A 1 182 ? 20.704 17.019 -25.336 1.00 93.31 182 LEU A C 1
ATOM 1499 O O . LEU A 1 182 ? 20.597 16.991 -26.560 1.00 93.31 182 LEU A O 1
ATOM 1503 N N . GLY A 1 183 ? 21.473 16.161 -24.655 1.00 93.56 183 GLY A N 1
ATOM 1504 C CA . GLY A 1 183 ? 22.196 15.031 -25.242 1.00 93.56 183 GLY A CA 1
ATOM 1505 C C . GLY A 1 183 ? 21.299 14.124 -26.084 1.00 93.56 183 GLY A C 1
ATOM 1506 O O . GLY A 1 183 ? 21.601 13.908 -27.253 1.00 93.56 183 GLY A O 1
ATOM 1507 N N . PHE A 1 184 ? 20.164 13.669 -25.546 1.00 95.44 184 PHE A N 1
ATOM 1508 C CA . PHE A 1 184 ? 19.179 12.907 -26.330 1.00 95.44 184 PHE A CA 1
ATOM 1509 C C . PHE A 1 184 ? 18.133 13.793 -27.023 1.00 95.44 184 PHE A C 1
ATOM 1511 O O . PHE A 1 184 ? 17.620 13.435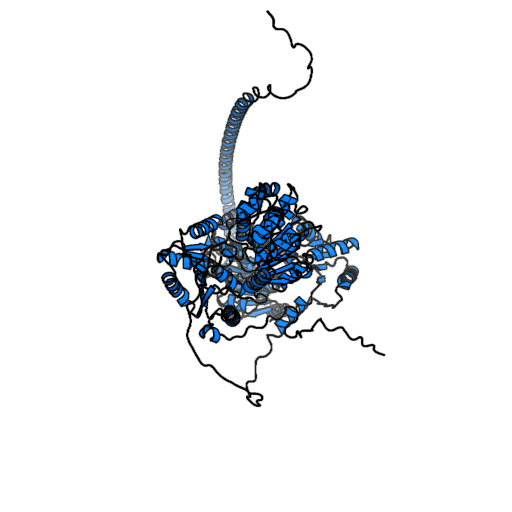 -28.080 1.00 95.44 184 PHE A O 1
ATOM 1518 N N . GLY A 1 185 ? 17.798 14.951 -26.448 1.00 94.81 185 GLY A N 1
ATOM 1519 C CA . GLY A 1 185 ? 16.681 15.776 -26.908 1.00 94.81 185 GLY A CA 1
ATOM 1520 C C . GLY A 1 185 ? 16.912 16.471 -28.247 1.00 94.81 185 GLY A C 1
ATOM 1521 O O . GLY A 1 185 ? 16.007 16.510 -29.077 1.00 94.81 185 GLY A O 1
ATOM 1522 N N . VAL A 1 186 ? 18.119 16.991 -28.488 1.00 94.94 186 VAL A N 1
ATOM 1523 C CA . VAL A 1 186 ? 18.450 17.667 -29.755 1.00 94.94 186 VAL A CA 1
ATOM 1524 C C . VAL A 1 186 ? 18.391 16.688 -30.939 1.00 94.94 186 VAL A C 1
ATOM 1526 O O . VAL A 1 186 ? 17.660 16.973 -31.894 1.00 94.94 186 VAL A O 1
ATOM 1529 N N . PRO A 1 187 ? 19.057 15.514 -30.891 1.00 95.69 187 PRO A N 1
ATOM 1530 C CA . PRO A 1 187 ? 18.930 14.512 -31.944 1.00 95.69 187 PRO A CA 1
ATOM 1531 C C . PRO A 1 187 ? 17.508 13.982 -32.107 1.00 95.69 187 PRO A C 1
ATOM 1533 O O . PRO A 1 187 ? 17.074 13.796 -33.240 1.00 95.69 187 PRO A O 1
ATOM 1536 N N . ALA A 1 188 ? 16.749 13.813 -31.019 1.00 95.50 188 ALA A N 1
ATOM 1537 C CA . ALA A 1 188 ? 15.355 13.381 -31.101 1.00 95.50 188 ALA A CA 1
ATOM 1538 C C . ALA A 1 188 ? 14.482 14.369 -31.897 1.00 95.50 188 ALA A C 1
ATOM 1540 O O . ALA A 1 188 ? 13.697 13.964 -32.753 1.00 95.50 188 ALA A O 1
ATOM 1541 N N . ILE A 1 189 ? 14.634 15.676 -31.665 1.00 95.19 189 ILE A N 1
ATOM 1542 C CA . ILE A 1 189 ? 13.882 16.704 -32.399 1.00 95.19 189 ILE A CA 1
ATOM 1543 C C . ILE A 1 189 ? 14.309 16.738 -33.873 1.00 95.19 189 ILE A C 1
ATOM 1545 O O . ILE A 1 189 ? 13.446 16.760 -34.754 1.00 95.19 189 ILE A O 1
ATOM 1549 N N . GLN A 1 190 ? 15.615 16.675 -34.155 1.00 94.62 190 GLN A N 1
ATOM 1550 C CA . GLN A 1 190 ? 16.122 16.592 -35.529 1.00 94.62 190 GLN A CA 1
ATOM 1551 C C . GLN A 1 190 ? 15.603 15.341 -36.256 1.00 94.62 190 GLN A C 1
ATOM 1553 O O . GLN A 1 190 ? 15.235 15.412 -37.428 1.00 94.62 190 GLN A O 1
ATOM 1558 N N . HIS A 1 191 ? 15.516 14.206 -35.560 1.00 93.94 191 HIS A N 1
ATOM 1559 C CA . HIS A 1 191 ? 14.970 12.961 -36.096 1.00 93.94 191 HIS A CA 1
ATOM 1560 C C . HIS A 1 191 ? 13.509 13.122 -36.536 1.00 93.94 191 HIS A C 1
ATOM 1562 O O . HIS A 1 191 ? 13.154 12.758 -37.660 1.00 93.94 191 HIS A O 1
ATOM 1568 N N . ILE A 1 192 ? 12.667 13.771 -35.721 1.00 93.94 192 ILE A N 1
ATOM 1569 C CA . ILE A 1 192 ? 11.279 14.079 -36.114 1.00 93.94 192 ILE A CA 1
ATOM 1570 C C . ILE A 1 192 ? 11.255 14.924 -37.398 1.00 93.94 192 ILE A C 1
ATOM 1572 O O . ILE A 1 192 ? 10.491 14.617 -38.318 1.00 93.94 192 ILE A O 1
ATOM 1576 N N . LEU A 1 193 ? 12.101 15.954 -37.492 1.00 93.06 193 LEU A N 1
ATOM 1577 C CA . LEU A 1 193 ? 12.170 16.827 -38.670 1.00 93.06 193 LEU A CA 1
ATOM 1578 C C . LEU A 1 193 ? 12.609 16.075 -39.932 1.00 93.06 193 LEU A C 1
ATOM 1580 O O . LEU A 1 193 ? 12.014 16.273 -40.995 1.00 93.06 193 LEU A O 1
ATOM 1584 N N . ASN A 1 194 ? 13.573 15.161 -39.809 1.00 90.31 194 ASN A N 1
ATOM 1585 C CA . ASN A 1 194 ? 14.043 14.331 -40.918 1.00 90.31 194 ASN A CA 1
ATOM 1586 C C . ASN A 1 194 ? 12.940 13.390 -41.435 1.00 90.31 194 ASN A C 1
ATOM 1588 O O . ASN A 1 194 ? 12.798 13.216 -42.646 1.00 90.31 194 ASN A O 1
ATOM 1592 N N . THR A 1 195 ? 12.108 12.833 -40.545 1.00 86.12 195 THR A N 1
ATOM 1593 C CA . THR A 1 195 ? 10.999 11.943 -40.947 1.00 86.12 195 THR A CA 1
ATOM 1594 C C . THR A 1 195 ? 9.799 12.677 -41.558 1.00 86.12 195 THR A C 1
ATOM 1596 O O . THR A 1 195 ? 8.981 12.044 -42.229 1.00 86.12 195 THR A O 1
ATOM 1599 N N . LYS A 1 196 ? 9.649 13.992 -41.317 1.00 83.69 196 LYS A N 1
ATOM 1600 C CA . LYS A 1 196 ? 8.497 14.823 -41.745 1.00 83.69 196 LYS A CA 1
ATOM 1601 C C . LYS A 1 196 ? 7.122 14.236 -41.366 1.00 83.69 196 LYS A C 1
ATOM 1603 O O . LYS A 1 196 ? 6.107 14.532 -42.001 1.00 83.69 196 LYS A O 1
ATOM 1608 N N . SER A 1 197 ? 7.074 13.401 -40.326 1.00 82.62 197 SER A N 1
ATOM 1609 C CA . SER A 1 197 ? 5.866 12.706 -39.878 1.00 82.62 197 SER A CA 1
ATOM 1610 C C . SER A 1 197 ? 5.021 13.577 -38.945 1.00 82.62 197 SER A C 1
ATOM 1612 O O . SER A 1 197 ? 5.536 14.260 -38.066 1.00 82.62 197 SER A O 1
ATOM 1614 N N . LYS A 1 198 ? 3.692 13.502 -39.089 1.00 85.81 198 LYS A N 1
ATOM 1615 C CA . LYS A 1 198 ? 2.739 14.089 -38.126 1.00 85.81 198 LYS A CA 1
ATOM 1616 C C . LYS A 1 198 ? 2.346 13.138 -36.993 1.00 85.81 198 LYS A C 1
ATOM 1618 O O . LYS A 1 198 ? 1.675 13.570 -36.065 1.00 85.81 198 LYS A O 1
ATOM 1623 N N . LYS A 1 199 ? 2.712 11.858 -37.094 1.00 90.62 199 LYS A N 1
ATOM 1624 C CA . LYS A 1 199 ? 2.473 10.849 -36.053 1.00 90.62 199 LYS A CA 1
ATOM 1625 C C . LYS A 1 199 ? 3.539 10.935 -34.963 1.00 90.62 199 LYS A C 1
ATOM 1627 O O . LYS A 1 199 ? 4.617 11.475 -35.205 1.00 90.62 199 LYS A O 1
ATOM 1632 N N . LEU A 1 200 ? 3.248 10.336 -33.812 1.00 94.56 200 LEU A N 1
ATOM 1633 C CA . LEU A 1 200 ? 4.198 10.139 -32.725 1.00 94.56 200 LEU A CA 1
ATOM 1634 C C . LEU A 1 200 ? 5.438 9.378 -33.219 1.00 94.56 200 LEU A C 1
ATOM 1636 O O . LEU A 1 200 ? 5.309 8.275 -33.751 1.00 94.56 200 LEU A O 1
ATOM 1640 N N . LYS A 1 201 ? 6.621 9.979 -33.061 1.00 95.06 201 LYS A N 1
ATOM 1641 C CA . LYS A 1 201 ? 7.911 9.417 -33.497 1.00 95.06 201 LYS A CA 1
ATOM 1642 C C . LYS A 1 201 ? 8.894 9.221 -32.352 1.00 95.06 201 LYS A C 1
ATOM 1644 O O . LYS A 1 201 ? 9.584 8.208 -32.316 1.00 95.06 201 LYS A O 1
ATOM 1649 N N . VAL A 1 202 ? 8.910 10.159 -31.406 1.00 96.69 202 VAL A N 1
ATOM 1650 C CA . VAL A 1 202 ? 9.816 10.143 -30.255 1.00 96.69 202 VAL A CA 1
ATOM 1651 C C . VAL A 1 202 ? 9.046 9.836 -28.981 1.00 96.69 202 VAL A C 1
ATOM 1653 O O . VAL A 1 202 ? 8.038 10.484 -28.682 1.00 96.69 202 VAL A O 1
ATOM 1656 N N . LEU A 1 203 ? 9.569 8.895 -28.201 1.00 97.75 203 LEU A N 1
ATOM 1657 C CA . LEU A 1 203 ? 9.102 8.593 -26.855 1.00 97.75 203 LEU A CA 1
ATOM 1658 C C . LEU A 1 203 ? 10.260 8.697 -25.860 1.00 97.75 203 LEU A C 1
ATOM 1660 O O . LEU A 1 203 ? 11.275 8.024 -26.019 1.00 97.75 203 LEU A O 1
ATOM 1664 N N . VAL A 1 204 ? 10.080 9.491 -24.807 1.00 98.12 204 VAL A N 1
ATOM 1665 C CA . VAL A 1 204 ? 11.006 9.591 -23.675 1.00 98.12 204 VAL A CA 1
ATOM 1666 C C . VAL A 1 204 ? 10.321 9.071 -22.419 1.00 98.12 204 VAL A C 1
ATOM 1668 O O . VAL A 1 204 ? 9.242 9.539 -22.057 1.00 98.12 204 VAL A O 1
ATOM 1671 N N . VAL A 1 205 ? 10.950 8.123 -21.734 1.00 97.88 205 VAL A N 1
ATOM 1672 C CA . VAL A 1 205 ? 10.454 7.551 -20.478 1.00 97.88 205 VAL A CA 1
ATOM 1673 C C . VAL A 1 205 ? 11.364 7.979 -19.330 1.00 97.88 205 VAL A C 1
ATOM 1675 O O . VAL A 1 205 ? 12.581 7.866 -19.442 1.00 97.88 205 VAL A O 1
ATOM 1678 N N . SER A 1 206 ? 10.775 8.479 -18.241 1.00 96.06 206 SER A N 1
ATOM 1679 C CA . SER A 1 206 ? 11.493 9.027 -17.080 1.00 96.06 206 SER A CA 1
ATOM 1680 C C . SER A 1 206 ? 10.848 8.571 -15.755 1.00 96.06 206 SER A C 1
ATOM 1682 O O . SER A 1 206 ? 9.623 8.425 -15.696 1.00 96.06 206 SER A O 1
ATOM 1684 N N . PRO A 1 207 ? 11.611 8.335 -14.668 1.00 89.06 207 PRO A N 1
ATOM 1685 C CA . PRO A 1 207 ? 11.130 7.636 -13.467 1.00 89.06 207 PRO A CA 1
ATOM 1686 C C . PRO A 1 207 ? 10.079 8.373 -12.639 1.00 89.06 207 PRO A C 1
ATOM 1688 O O . PRO A 1 207 ? 9.334 7.726 -11.898 1.00 89.06 207 PRO A O 1
ATOM 1691 N N . THR A 1 208 ? 10.028 9.705 -12.684 1.00 89.00 208 THR A N 1
ATOM 1692 C CA . THR A 1 208 ? 9.087 10.482 -11.865 1.00 89.00 208 THR A CA 1
ATOM 1693 C C . THR A 1 208 ? 8.411 11.586 -12.657 1.00 89.00 208 THR A C 1
ATOM 1695 O O . THR A 1 208 ? 8.867 11.992 -13.724 1.00 89.00 208 THR A O 1
ATOM 1698 N N . ARG A 1 209 ? 7.296 12.084 -12.113 1.00 88.31 209 ARG A N 1
ATOM 1699 C CA . ARG A 1 209 ? 6.556 13.211 -12.683 1.00 88.31 209 ARG A CA 1
ATOM 1700 C C . ARG A 1 209 ? 7.441 14.449 -12.795 1.00 88.31 209 ARG A C 1
ATOM 1702 O O . ARG A 1 209 ? 7.374 15.151 -13.797 1.00 88.31 209 ARG A O 1
ATOM 1709 N N . GLU A 1 210 ? 8.224 14.724 -11.761 1.00 84.50 210 GLU A N 1
ATOM 1710 C CA . GLU A 1 210 ? 9.078 15.906 -11.656 1.00 84.50 210 GLU A CA 1
ATOM 1711 C C . GLU A 1 210 ? 10.135 15.888 -12.761 1.00 84.50 210 GLU A C 1
ATOM 1713 O O . GLU A 1 210 ? 10.255 16.856 -13.506 1.00 84.50 210 GLU A O 1
ATOM 1718 N N . LEU A 1 211 ? 10.809 14.750 -12.945 1.00 84.69 211 LEU A N 1
ATOM 1719 C CA . LEU A 1 211 ? 11.828 14.583 -13.981 1.00 84.69 211 LEU A CA 1
ATOM 1720 C C . LEU A 1 211 ? 11.222 14.606 -15.388 1.00 84.69 211 LEU A C 1
ATOM 1722 O O . LEU A 1 211 ? 11.720 15.317 -16.257 1.00 84.69 211 LEU A O 1
ATOM 1726 N N . ALA A 1 212 ? 10.088 13.932 -15.602 1.00 92.06 212 ALA A N 1
ATOM 1727 C CA . ALA A 1 212 ? 9.361 14.001 -16.870 1.00 92.06 212 ALA A CA 1
ATOM 1728 C C . ALA A 1 212 ? 8.929 15.440 -17.216 1.00 92.06 212 ALA A C 1
ATOM 1730 O O . ALA A 1 212 ? 8.983 15.845 -18.379 1.00 92.06 212 ALA A O 1
ATOM 1731 N N . THR A 1 213 ? 8.523 16.224 -16.212 1.00 90.56 213 THR A N 1
ATOM 1732 C CA . THR A 1 213 ? 8.146 17.637 -16.387 1.00 90.56 213 THR A CA 1
ATOM 1733 C C . THR A 1 213 ? 9.373 18.488 -16.708 1.00 90.56 213 THR A C 1
ATOM 1735 O O . THR A 1 213 ? 9.332 19.268 -17.652 1.00 90.56 213 THR A O 1
ATOM 1738 N N . GLN A 1 214 ? 10.493 18.272 -16.013 1.00 86.50 214 GLN A N 1
ATOM 1739 C CA . GLN A 1 214 ? 11.752 18.976 -16.270 1.00 86.50 214 GLN A CA 1
ATOM 1740 C C . GLN A 1 214 ? 12.284 18.720 -17.689 1.00 86.50 214 GLN A C 1
ATOM 1742 O O . GLN A 1 214 ? 12.718 19.651 -18.369 1.00 86.50 214 GLN A O 1
ATOM 1747 N N . ILE A 1 215 ? 12.235 17.471 -18.162 1.00 94.25 215 ILE A N 1
ATOM 1748 C CA . ILE A 1 215 ? 12.598 17.130 -19.546 1.00 94.25 215 ILE A CA 1
ATOM 1749 C C . ILE A 1 215 ? 11.669 17.860 -20.519 1.00 94.25 215 ILE A C 1
ATOM 1751 O O . ILE A 1 215 ? 12.137 18.447 -21.492 1.00 94.25 215 ILE A O 1
ATOM 1755 N N . TYR A 1 216 ? 10.362 17.856 -20.253 1.00 96.12 216 TYR A N 1
ATOM 1756 C CA . TYR A 1 216 ? 9.388 18.537 -21.100 1.00 96.12 216 TYR A CA 1
ATOM 1757 C C . TYR A 1 216 ? 9.636 20.037 -21.181 1.00 96.12 216 TYR A C 1
ATOM 1759 O O . TYR A 1 216 ? 9.698 20.563 -22.288 1.00 96.12 216 TYR A O 1
ATOM 1767 N N . ASP A 1 217 ? 9.848 20.710 -20.055 1.00 91.88 217 ASP A N 1
ATOM 1768 C CA . ASP A 1 217 ? 10.093 22.151 -20.034 1.00 91.88 217 ASP A CA 1
ATOM 1769 C C . ASP A 1 217 ? 11.376 22.514 -20.801 1.00 91.88 217 ASP A C 1
ATOM 1771 O O . ASP A 1 217 ? 11.382 23.471 -21.576 1.00 91.88 217 ASP A O 1
ATOM 1775 N N . ASN A 1 218 ? 12.428 21.693 -20.681 1.00 89.38 218 ASN A N 1
ATOM 1776 C CA . ASN A 1 218 ? 13.679 21.873 -21.425 1.00 89.38 218 ASN A CA 1
ATOM 1777 C C . ASN A 1 218 ? 13.522 21.667 -22.939 1.00 89.38 218 ASN A C 1
ATOM 1779 O O . ASN A 1 218 ? 14.178 22.351 -23.727 1.00 89.38 218 ASN A O 1
ATOM 1783 N N . LEU A 1 219 ? 12.690 20.711 -23.364 1.00 93.75 219 LEU A N 1
ATOM 1784 C CA . LEU A 1 219 ? 12.502 20.397 -24.784 1.00 93.75 219 LEU A CA 1
ATOM 1785 C C . LEU A 1 219 ? 11.408 21.232 -25.448 1.00 93.75 219 LEU A C 1
ATOM 1787 O O . LEU A 1 219 ? 11.427 21.382 -26.668 1.00 93.75 219 LEU A O 1
ATOM 1791 N N . LYS A 1 220 ? 10.488 21.807 -24.671 1.00 92.38 220 LYS A N 1
ATOM 1792 C CA . LYS A 1 220 ? 9.350 22.570 -25.182 1.00 92.38 220 LYS A CA 1
ATOM 1793 C C . LYS A 1 220 ? 9.775 23.769 -26.021 1.00 92.38 220 LYS A C 1
ATOM 1795 O O . LYS A 1 220 ? 9.263 23.946 -27.121 1.00 92.38 220 LYS A O 1
ATOM 1800 N N . GLU A 1 221 ? 10.736 24.554 -25.531 1.00 87.50 221 GLU A N 1
ATOM 1801 C CA . GLU A 1 221 ? 11.270 25.713 -26.260 1.00 87.50 221 GLU A CA 1
ATOM 1802 C C . GLU A 1 221 ? 11.809 25.295 -27.640 1.00 87.50 221 GLU A C 1
ATOM 1804 O O . GLU A 1 221 ? 11.516 25.928 -28.657 1.00 87.50 221 GLU A O 1
ATOM 1809 N N . LEU A 1 222 ? 12.541 24.176 -27.683 1.00 89.94 222 LEU A N 1
ATOM 1810 C CA . LEU A 1 222 ? 13.094 23.628 -28.917 1.00 89.94 222 LEU A CA 1
ATOM 1811 C C . LEU A 1 222 ? 11.988 23.148 -29.858 1.00 89.94 222 LEU A C 1
ATOM 1813 O O . LEU A 1 222 ? 11.983 23.554 -31.020 1.00 89.94 222 LEU A O 1
ATOM 1817 N N . THR A 1 223 ? 11.037 22.341 -29.378 1.00 93.31 223 THR A N 1
ATOM 1818 C CA . THR A 1 223 ? 9.947 21.818 -30.216 1.00 93.31 223 THR A CA 1
ATOM 1819 C C . THR A 1 223 ? 9.049 22.925 -30.756 1.00 93.31 223 THR A C 1
ATOM 1821 O O . THR A 1 223 ? 8.721 22.910 -31.944 1.00 93.31 223 THR A O 1
ATOM 1824 N N . ASP A 1 224 ? 8.729 23.930 -29.938 1.00 91.69 224 ASP A N 1
ATOM 1825 C CA . ASP A 1 224 ? 7.894 25.063 -30.345 1.00 91.69 224 ASP A CA 1
ATOM 1826 C C . ASP A 1 224 ? 8.592 25.899 -31.432 1.00 91.69 224 ASP A C 1
ATOM 1828 O O . ASP A 1 224 ? 7.953 26.314 -32.405 1.00 91.69 224 ASP A O 1
ATOM 1832 N N . SER A 1 225 ? 9.917 26.086 -31.339 1.00 91.06 225 SER A N 1
ATOM 1833 C CA . SER A 1 225 ? 10.688 26.850 -32.334 1.00 91.06 225 SER A CA 1
ATOM 1834 C C . SER A 1 225 ? 10.609 26.244 -33.746 1.00 91.06 225 SER A C 1
ATOM 1836 O O . SER A 1 225 ? 10.533 26.971 -34.749 1.00 91.06 225 SER A O 1
ATOM 1838 N N . VAL A 1 226 ? 10.554 24.912 -33.835 1.00 92.75 226 VAL A N 1
ATOM 1839 C CA . VAL A 1 226 ? 10.486 24.155 -35.095 1.00 92.75 226 VAL A CA 1
ATOM 1840 C C . VAL A 1 226 ? 9.062 23.735 -35.479 1.00 92.75 226 VAL A C 1
ATOM 1842 O O . VAL A 1 226 ? 8.869 23.118 -36.523 1.00 92.75 226 VAL A O 1
ATOM 1845 N N . GLY A 1 227 ? 8.049 24.122 -34.695 1.00 91.62 227 GLY A N 1
ATOM 1846 C CA . GLY A 1 227 ? 6.639 23.842 -34.985 1.00 91.62 227 GLY A CA 1
ATOM 1847 C C . GLY A 1 227 ? 6.214 22.392 -34.729 1.00 91.62 227 GLY A C 1
ATOM 1848 O O . GLY A 1 227 ? 5.302 21.899 -35.396 1.00 91.62 227 GLY A O 1
ATOM 1849 N N . LEU A 1 228 ? 6.873 21.709 -33.793 1.00 94.38 228 LEU A N 1
ATOM 1850 C CA . LEU A 1 228 ? 6.521 20.366 -33.334 1.00 94.38 228 LEU A CA 1
ATOM 1851 C C . LEU A 1 228 ? 5.774 20.429 -32.000 1.00 94.38 228 LEU A C 1
ATOM 1853 O O . LEU A 1 228 ? 6.010 21.314 -31.183 1.00 94.38 228 LEU A O 1
ATOM 1857 N N . HIS A 1 229 ? 4.898 19.457 -31.760 1.00 94.56 229 HIS A N 1
ATOM 1858 C CA . HIS A 1 229 ? 4.165 19.335 -30.508 1.00 94.56 229 HIS A CA 1
ATOM 1859 C C . HIS A 1 229 ? 4.788 18.258 -29.618 1.00 94.56 229 HIS A C 1
ATOM 1861 O O . HIS A 1 229 ? 4.890 17.084 -29.989 1.00 94.56 229 HIS A O 1
ATOM 1867 N N . CYS A 1 230 ? 5.183 18.685 -28.422 1.00 95.44 230 CYS A N 1
ATOM 1868 C CA . CYS A 1 230 ? 5.626 17.832 -27.331 1.00 95.44 230 CYS A CA 1
ATOM 1869 C C . CYS A 1 230 ? 4.549 17.785 -26.242 1.00 95.44 230 CYS A C 1
ATOM 1871 O O . CYS A 1 230 ? 3.870 18.785 -26.003 1.00 95.44 230 CYS A O 1
ATOM 1873 N N . VAL A 1 231 ? 4.391 16.651 -25.561 1.00 96.62 231 VAL A N 1
ATOM 1874 C CA . VAL A 1 231 ? 3.491 16.526 -24.403 1.00 96.62 231 VAL A CA 1
ATOM 1875 C C . VAL A 1 231 ? 4.161 15.753 -23.272 1.00 96.62 231 VAL A C 1
ATOM 1877 O O . VAL A 1 231 ? 4.901 14.802 -23.514 1.00 96.62 231 VAL A O 1
ATOM 1880 N N . CYS A 1 232 ? 3.870 16.152 -22.033 1.00 96.94 232 CYS A N 1
ATOM 1881 C CA . CYS A 1 232 ? 4.285 15.445 -20.827 1.00 96.94 232 CYS A CA 1
ATOM 1882 C C . CYS A 1 232 ? 3.110 14.674 -20.216 1.00 96.94 232 CYS A C 1
ATOM 1884 O O . CYS A 1 232 ? 2.016 15.224 -20.062 1.00 96.94 232 CYS A O 1
ATOM 1886 N N . VAL A 1 233 ? 3.336 13.412 -19.855 1.00 95.88 233 VAL A N 1
ATOM 1887 C CA . VAL A 1 233 ? 2.283 12.465 -19.490 1.00 95.88 233 VAL A CA 1
ATOM 1888 C C . VAL A 1 233 ? 2.633 11.716 -18.199 1.00 95.88 233 VAL A C 1
ATOM 1890 O O . VAL A 1 233 ? 3.611 10.973 -18.134 1.00 95.88 233 VAL A O 1
ATOM 1893 N N . TYR A 1 234 ? 1.828 11.871 -17.144 1.00 94.94 234 TYR A N 1
ATOM 1894 C CA . TYR A 1 234 ? 2.154 11.306 -15.826 1.00 94.94 234 TYR A CA 1
ATOM 1895 C C . TYR A 1 234 ? 0.955 11.033 -14.901 1.00 94.94 234 TYR A C 1
ATOM 1897 O O . TYR A 1 234 ? -0.172 11.490 -15.112 1.00 94.94 234 TYR A O 1
ATOM 1905 N N . GLY A 1 235 ? 1.214 10.238 -13.857 1.00 81.25 235 GLY A N 1
ATOM 1906 C CA . GLY A 1 235 ? 0.250 9.816 -12.834 1.00 81.25 235 GLY A CA 1
ATOM 1907 C C . GLY A 1 235 ? -0.270 10.944 -11.928 1.00 81.25 235 GLY A C 1
ATOM 1908 O O . GLY A 1 235 ? 0.334 12.001 -11.806 1.00 81.25 235 GLY A O 1
ATOM 1909 N N . GLY A 1 236 ? -1.399 10.718 -11.247 1.00 75.88 236 GLY A N 1
ATOM 1910 C CA . GLY A 1 236 ? -1.928 11.655 -10.239 1.00 75.88 236 GLY A CA 1
ATOM 1911 C C . GLY A 1 236 ? -2.724 12.853 -10.775 1.00 75.88 236 GLY A C 1
ATOM 1912 O O . GLY A 1 236 ? -3.215 13.650 -9.983 1.00 75.88 236 GLY A O 1
ATOM 1913 N N . VAL A 1 237 ? -2.903 12.968 -12.095 1.00 80.19 237 VAL A N 1
ATOM 1914 C CA . VAL A 1 237 ? -3.774 13.979 -12.726 1.00 80.19 237 VAL A CA 1
ATOM 1915 C C . VAL A 1 237 ? -4.767 13.327 -13.708 1.00 80.19 237 VAL A C 1
ATOM 1917 O O . VAL A 1 237 ? -4.503 12.200 -14.157 1.00 80.19 237 VAL A O 1
ATOM 1920 N N . PRO A 1 238 ? -5.913 13.967 -14.028 1.00 85.12 238 PRO A N 1
ATOM 1921 C CA . PRO A 1 238 ? -6.939 13.402 -14.913 1.00 85.12 238 PRO A CA 1
ATOM 1922 C C . PRO A 1 238 ? -6.404 12.979 -16.289 1.00 85.12 238 PRO A C 1
ATOM 1924 O O . PRO A 1 238 ? -5.461 13.577 -16.815 1.00 85.12 238 PRO A O 1
ATOM 1927 N N . LYS A 1 239 ? -7.002 11.930 -16.867 1.00 89.56 239 LYS A N 1
ATOM 1928 C CA . LYS A 1 239 ? -6.560 11.343 -18.144 1.00 89.56 239 LYS A CA 1
ATOM 1929 C C . LYS A 1 239 ? -7.049 12.123 -19.369 1.00 89.56 239 LYS A C 1
ATOM 1931 O O . LYS A 1 239 ? -6.321 12.198 -20.350 1.00 89.56 239 LYS A O 1
ATOM 1936 N N . ASP A 1 240 ? -8.229 12.736 -19.312 1.00 86.56 240 ASP A N 1
ATOM 1937 C CA . ASP A 1 240 ? -8.923 13.257 -20.503 1.00 86.56 240 ASP A CA 1
ATOM 1938 C C . ASP A 1 240 ? -8.151 14.351 -21.253 1.00 86.56 240 ASP A C 1
ATOM 1940 O O . ASP A 1 240 ? -8.044 14.317 -22.481 1.00 86.56 240 ASP A O 1
ATOM 1944 N N . GLN A 1 241 ? -7.549 15.289 -20.517 1.00 85.56 241 GLN A N 1
ATOM 1945 C CA . GLN A 1 241 ? -6.735 16.344 -21.120 1.00 85.56 241 GLN A CA 1
ATOM 1946 C C . GLN A 1 241 ? -5.486 15.759 -21.795 1.00 85.56 241 GLN A C 1
ATOM 1948 O O . GLN A 1 241 ? -5.216 16.042 -22.957 1.00 85.56 241 GLN A O 1
ATOM 1953 N N . GLN A 1 242 ? -4.794 14.849 -21.104 1.00 92.75 242 GLN A N 1
ATOM 1954 C CA . GLN A 1 242 ? -3.593 14.195 -21.627 1.00 92.75 242 GLN A CA 1
ATOM 1955 C C . GLN A 1 242 ? -3.883 13.374 -22.887 1.00 92.75 242 GLN A C 1
ATOM 1957 O O . GLN A 1 242 ? -3.099 13.433 -23.826 1.00 92.75 242 GLN A O 1
ATOM 1962 N N . ARG A 1 243 ? -5.024 12.672 -22.959 1.00 91.31 243 ARG A N 1
ATOM 1963 C CA . ARG A 1 243 ? -5.440 11.945 -24.177 1.00 91.31 243 ARG A CA 1
ATOM 1964 C C . ARG A 1 243 ? -5.545 12.869 -25.386 1.00 91.31 243 ARG A C 1
ATOM 1966 O O . ARG A 1 243 ? -5.081 12.539 -26.473 1.00 91.31 243 ARG A O 1
ATOM 1973 N N . THR A 1 244 ? -6.154 14.034 -25.182 1.00 88.81 244 THR A N 1
ATOM 1974 C CA . THR A 1 244 ? -6.356 15.024 -26.246 1.00 88.81 244 THR A CA 1
ATOM 1975 C C . THR A 1 244 ? -5.029 15.597 -26.740 1.00 88.81 244 THR A C 1
ATOM 1977 O O . THR A 1 244 ? -4.878 15.856 -27.936 1.00 88.81 244 THR A O 1
ATOM 1980 N N . ASP A 1 245 ? -4.079 15.787 -25.827 1.00 91.69 245 ASP A N 1
ATOM 1981 C CA . ASP A 1 245 ? -2.769 16.353 -26.137 1.00 91.69 245 ASP A CA 1
ATOM 1982 C C . ASP A 1 245 ? -1.858 15.318 -26.823 1.00 91.69 245 ASP A C 1
ATOM 1984 O O . ASP A 1 245 ? -1.240 15.639 -27.835 1.00 91.69 245 ASP A O 1
ATOM 1988 N N . ILE A 1 246 ? -1.872 14.053 -26.376 1.00 93.88 246 ILE A N 1
ATOM 1989 C CA . ILE A 1 246 ? -1.145 12.932 -27.008 1.00 93.88 246 ILE A CA 1
ATOM 1990 C C . ILE A 1 246 ? -1.487 12.801 -28.496 1.00 93.88 246 ILE A C 1
ATOM 1992 O O . ILE A 1 246 ? -0.587 12.666 -29.321 1.00 93.88 246 ILE A O 1
ATOM 1996 N N . ALA A 1 247 ? -2.768 12.900 -28.859 1.00 88.19 247 ALA A N 1
ATOM 1997 C CA . ALA A 1 247 ? -3.223 12.734 -30.242 1.00 88.19 247 ALA A CA 1
ATOM 1998 C C . ALA A 1 247 ? -2.641 13.765 -31.233 1.00 88.19 247 ALA A C 1
ATOM 2000 O O . ALA A 1 247 ? -2.710 13.558 -32.445 1.00 88.19 247 ALA A O 1
ATOM 2001 N N . LYS A 1 248 ? -2.100 14.888 -30.742 1.00 90.06 248 LYS A N 1
ATOM 2002 C CA . LYS A 1 248 ? -1.536 15.971 -31.566 1.00 90.06 248 LYS A CA 1
ATOM 2003 C C . LYS A 1 248 ? -0.008 16.003 -31.555 1.00 90.06 248 LYS A C 1
ATOM 2005 O O . LYS A 1 248 ? 0.565 16.818 -32.278 1.00 90.06 248 LYS A O 1
ATOM 2010 N N . SER A 1 249 ? 0.631 15.160 -30.748 1.00 93.88 249 SER A N 1
ATOM 2011 C CA . SER A 1 249 ? 2.057 15.254 -30.452 1.00 93.88 249 SER A CA 1
ATOM 2012 C C . SER A 1 249 ? 2.914 14.307 -31.285 1.00 93.88 249 SER A C 1
ATOM 2014 O O . SER A 1 249 ? 2.569 13.148 -31.509 1.00 93.88 249 SER A O 1
ATOM 2016 N N . GLN A 1 250 ? 4.079 14.800 -31.704 1.00 95.75 250 GLN A N 1
ATOM 2017 C CA . GLN A 1 250 ? 5.132 14.011 -32.351 1.00 95.75 250 GLN A CA 1
ATOM 2018 C C . GLN A 1 250 ? 6.175 13.502 -31.346 1.00 95.75 250 GLN A C 1
ATOM 2020 O O . GLN A 1 250 ? 6.904 12.555 -31.650 1.00 95.75 250 GLN A O 1
ATOM 2025 N N . CYS A 1 251 ? 6.227 14.120 -30.161 1.00 96.50 251 CYS A N 1
ATOM 2026 C CA . CYS A 1 251 ? 7.092 13.752 -29.048 1.00 96.50 251 CYS A CA 1
ATOM 2027 C C . CYS A 1 251 ? 6.263 13.593 -27.767 1.00 96.50 251 CYS A C 1
ATOM 2029 O O . CYS A 1 251 ? 5.485 14.482 -27.404 1.00 96.50 251 CYS A O 1
ATOM 2031 N N . VAL A 1 252 ? 6.427 12.465 -27.079 1.00 97.88 252 VAL A N 1
ATOM 2032 C CA . VAL A 1 252 ? 5.797 12.199 -25.779 1.00 97.88 252 VAL A CA 1
ATOM 2033 C C . VAL A 1 252 ? 6.887 11.958 -24.748 1.00 97.88 252 VAL A C 1
ATOM 2035 O O . VAL A 1 252 ? 7.780 11.143 -24.960 1.00 97.88 252 VAL A O 1
ATOM 2038 N N . ILE A 1 253 ? 6.781 12.635 -23.610 1.00 98.25 253 ILE A N 1
ATOM 2039 C CA . ILE A 1 253 ? 7.619 12.414 -22.432 1.00 98.25 253 ILE A CA 1
ATOM 2040 C C . ILE A 1 253 ? 6.714 11.871 -21.337 1.00 98.25 253 ILE A C 1
ATOM 2042 O O . ILE A 1 253 ? 5.694 12.488 -21.030 1.00 98.25 253 ILE A O 1
ATOM 2046 N N . ALA A 1 254 ? 7.038 10.720 -20.756 1.00 97.56 254 ALA A N 1
ATOM 2047 C CA . ALA A 1 254 ? 6.112 10.055 -19.855 1.00 97.56 254 ALA A CA 1
ATOM 2048 C C . ALA A 1 254 ? 6.760 9.307 -18.691 1.00 97.56 254 ALA A C 1
ATOM 2050 O O . ALA A 1 254 ? 7.872 8.794 -18.776 1.00 97.56 254 ALA A O 1
ATOM 2051 N N . THR A 1 255 ? 5.998 9.182 -17.605 1.00 97.25 255 THR A N 1
ATOM 2052 C CA . THR A 1 255 ? 6.293 8.211 -16.537 1.00 97.25 255 THR A CA 1
ATOM 2053 C C . THR A 1 255 ? 5.809 6.809 -16.931 1.00 97.25 255 THR A C 1
ATOM 2055 O O . THR A 1 255 ? 4.700 6.729 -17.477 1.00 97.25 255 THR A O 1
ATOM 2058 N N . PRO A 1 256 ? 6.535 5.718 -16.596 1.00 96.25 256 PRO A N 1
ATOM 2059 C CA . PRO A 1 256 ? 6.192 4.358 -17.023 1.00 96.25 256 PRO A CA 1
ATOM 2060 C C . PRO A 1 256 ? 4.734 3.971 -16.755 1.00 96.25 256 PRO A C 1
ATOM 2062 O O . PRO A 1 256 ? 3.990 3.689 -17.691 1.00 96.25 256 PRO A O 1
ATOM 2065 N N . GLY A 1 257 ? 4.273 4.071 -15.504 1.00 92.00 257 GLY A N 1
ATOM 2066 C CA . GLY A 1 257 ? 2.927 3.621 -15.137 1.00 92.00 257 GLY A CA 1
ATOM 2067 C C . GLY A 1 257 ? 1.793 4.358 -15.866 1.00 92.00 257 GLY A C 1
ATOM 2068 O O . GLY A 1 257 ? 0.827 3.734 -16.300 1.00 92.00 257 GLY A O 1
ATOM 2069 N N . ARG A 1 258 ? 1.899 5.683 -16.069 1.00 94.25 258 ARG A N 1
ATOM 2070 C CA . ARG A 1 258 ? 0.869 6.426 -16.824 1.00 94.25 258 ARG A CA 1
ATOM 2071 C C . ARG A 1 258 ? 0.925 6.136 -18.323 1.00 94.25 258 ARG A C 1
ATOM 2073 O O . ARG A 1 258 ? -0.112 6.169 -18.981 1.00 94.25 258 ARG A O 1
ATOM 2080 N N . LEU A 1 259 ? 2.107 5.874 -18.866 1.00 96.44 259 LEU A N 1
ATOM 2081 C CA . LEU A 1 259 ? 2.232 5.494 -20.265 1.00 96.44 259 LEU A CA 1
ATOM 2082 C C . LEU A 1 259 ? 1.589 4.124 -20.507 1.00 96.44 259 LEU A C 1
ATOM 2084 O O . LEU A 1 259 ? 0.778 3.987 -21.416 1.00 96.44 259 LEU A O 1
ATOM 2088 N N . VAL A 1 260 ? 1.866 3.155 -19.631 1.00 95.62 260 VAL A N 1
ATOM 2089 C CA . VAL A 1 260 ? 1.238 1.825 -19.636 1.00 95.62 260 VAL A CA 1
ATOM 2090 C C . VAL A 1 260 ? -0.284 1.914 -19.545 1.00 95.62 260 VAL A C 1
ATOM 2092 O O . VAL A 1 260 ? -0.985 1.231 -20.288 1.00 95.62 260 VAL A O 1
ATOM 2095 N N . ASP A 1 261 ? -0.811 2.790 -18.691 1.00 91.69 261 ASP A N 1
ATOM 2096 C CA . ASP A 1 261 ? -2.244 3.081 -18.620 1.00 91.69 261 ASP A CA 1
ATOM 2097 C C . ASP A 1 261 ? -2.842 3.480 -19.981 1.00 91.69 261 ASP A C 1
ATOM 2099 O O . ASP A 1 261 ? -3.922 3.000 -20.325 1.00 91.69 261 ASP A O 1
ATOM 2103 N N . PHE A 1 262 ? -2.160 4.350 -20.735 1.00 94.31 262 PHE A N 1
ATOM 2104 C CA . PHE A 1 262 ? -2.627 4.816 -22.045 1.00 94.31 262 PHE A CA 1
ATOM 2105 C C . PHE A 1 262 ? -2.420 3.799 -23.167 1.00 94.31 262 PHE A C 1
ATOM 2107 O O . PHE A 1 262 ? -3.187 3.784 -24.128 1.00 94.31 262 PHE A O 1
ATOM 2114 N N . ILE A 1 263 ? -1.405 2.940 -23.054 1.00 93.69 263 ILE A N 1
ATOM 2115 C CA . ILE A 1 263 ? -1.228 1.799 -23.960 1.00 93.69 263 ILE A CA 1
ATOM 2116 C C . ILE A 1 263 ? -2.396 0.823 -23.762 1.00 93.69 263 ILE A C 1
ATOM 2118 O O . ILE A 1 263 ? -3.046 0.419 -24.721 1.00 93.69 263 ILE A O 1
ATOM 2122 N N . ASN A 1 264 ? -2.699 0.477 -22.507 1.00 89.56 264 ASN A N 1
ATOM 2123 C CA . ASN A 1 264 ? -3.720 -0.518 -22.172 1.00 89.56 264 ASN A CA 1
ATOM 2124 C C . ASN A 1 264 ? -5.143 -0.076 -22.532 1.00 89.56 264 ASN A C 1
ATOM 2126 O O . ASN A 1 264 ? -5.972 -0.920 -22.866 1.00 89.56 264 ASN A O 1
ATOM 2130 N N . ASP A 1 265 ? -5.447 1.220 -22.434 1.00 88.19 265 ASP A N 1
ATOM 2131 C CA . ASP A 1 265 ? -6.764 1.757 -22.792 1.00 88.19 265 ASP A CA 1
ATOM 2132 C C . ASP A 1 265 ? -6.878 2.182 -24.270 1.00 88.19 265 ASP A C 1
ATOM 2134 O O . ASP A 1 265 ? -7.937 2.651 -24.688 1.00 88.19 265 ASP A O 1
ATOM 2138 N N . GLY A 1 266 ? -5.808 2.003 -25.055 1.00 88.38 266 GLY A N 1
ATOM 2139 C CA . GLY A 1 266 ? -5.760 2.326 -26.481 1.00 88.38 266 GLY A CA 1
ATOM 2140 C C . GLY A 1 266 ? -5.706 3.823 -26.797 1.00 88.38 266 GLY A C 1
ATOM 2141 O O . GLY A 1 266 ? -5.905 4.205 -27.949 1.00 88.38 266 GLY A O 1
ATOM 2142 N N . SER A 1 267 ? -5.451 4.687 -25.810 1.00 88.56 267 SER A N 1
ATOM 2143 C CA . SER A 1 267 ? -5.350 6.138 -26.036 1.00 88.56 267 SER A CA 1
ATOM 2144 C C . SER A 1 267 ? -4.050 6.564 -26.713 1.00 88.56 267 SER A C 1
ATOM 2146 O O . SER A 1 267 ? -3.974 7.687 -27.214 1.00 88.56 267 SER A O 1
ATOM 2148 N N . ILE A 1 268 ? -3.016 5.721 -26.686 1.00 93.50 268 ILE A N 1
ATOM 2149 C CA . ILE A 1 268 ? -1.747 5.971 -27.369 1.00 93.50 268 ILE A CA 1
ATOM 2150 C C . ILE A 1 268 ? -1.351 4.754 -28.202 1.00 93.50 268 ILE A C 1
ATOM 2152 O O . ILE A 1 268 ? -1.370 3.623 -27.725 1.00 93.50 268 ILE A O 1
ATOM 2156 N N . ASP A 1 269 ? -0.969 5.009 -29.449 1.00 90.81 269 ASP A N 1
ATOM 2157 C CA . ASP A 1 269 ? -0.375 4.020 -30.340 1.00 90.81 269 ASP A CA 1
ATOM 2158 C C . ASP A 1 269 ? 1.130 4.288 -30.429 1.00 90.81 269 ASP A C 1
ATOM 2160 O O . ASP A 1 269 ? 1.559 5.359 -30.863 1.00 90.81 269 ASP A O 1
ATOM 2164 N N . LEU A 1 270 ? 1.928 3.320 -29.977 1.00 94.19 270 LEU A N 1
ATOM 2165 C CA . LEU A 1 270 ? 3.389 3.395 -29.983 1.00 94.19 270 LEU A CA 1
ATOM 2166 C C . LEU A 1 270 ? 4.016 2.699 -31.198 1.00 94.19 270 LEU A C 1
ATOM 2168 O O . LEU A 1 270 ? 5.235 2.742 -31.359 1.00 94.19 270 LEU A O 1
ATOM 2172 N N . SER A 1 271 ? 3.216 2.109 -32.091 1.00 90.75 271 SER A N 1
ATOM 2173 C CA . SER A 1 271 ? 3.727 1.394 -33.266 1.00 90.75 271 SER A CA 1
ATOM 2174 C C . SER A 1 271 ? 4.508 2.294 -34.230 1.00 90.75 271 SER A C 1
ATOM 2176 O O . SER A 1 271 ? 5.395 1.818 -34.937 1.00 90.75 271 SER A O 1
ATOM 2178 N N . SER A 1 272 ? 4.214 3.599 -34.253 1.00 90.50 272 SER A N 1
ATOM 2179 C CA . SER A 1 272 ? 4.908 4.568 -35.106 1.00 90.50 272 SER A CA 1
ATOM 2180 C C . SER A 1 272 ? 6.174 5.165 -34.492 1.00 90.50 272 SER A C 1
ATOM 2182 O O . SER A 1 272 ? 6.880 5.884 -35.206 1.00 90.50 272 SER A O 1
ATOM 2184 N N . VAL A 1 273 ? 6.446 4.890 -33.210 1.00 94.94 273 VAL A N 1
ATOM 2185 C CA . VAL A 1 273 ? 7.654 5.343 -32.513 1.00 94.94 273 VAL A CA 1
ATOM 2186 C C . VAL A 1 273 ? 8.855 4.578 -33.056 1.00 94.94 273 VAL A C 1
ATOM 2188 O O . VAL A 1 273 ? 8.898 3.352 -33.005 1.00 94.94 273 VAL A O 1
ATOM 2191 N N . ASP A 1 274 ? 9.837 5.315 -33.558 1.00 93.69 274 ASP A N 1
ATOM 2192 C CA . ASP A 1 274 ? 11.108 4.793 -34.071 1.00 93.69 274 ASP A CA 1
ATOM 2193 C C . ASP A 1 274 ? 12.317 5.400 -33.339 1.00 93.69 274 ASP A C 1
ATOM 2195 O O . ASP A 1 274 ? 13.458 5.074 -33.656 1.00 93.69 274 ASP A O 1
ATOM 2199 N N . TYR A 1 275 ? 12.070 6.221 -32.313 1.00 95.69 275 TYR A N 1
ATOM 2200 C CA . TYR A 1 275 ? 13.091 6.806 -31.451 1.00 95.69 275 TYR A CA 1
ATOM 2201 C C . TYR A 1 275 ? 12.659 6.713 -29.981 1.00 95.69 275 TYR A C 1
ATOM 2203 O O . TYR A 1 275 ? 11.741 7.415 -29.543 1.00 95.69 275 TYR A O 1
ATOM 2211 N N . LEU A 1 276 ? 13.302 5.830 -29.216 1.00 96.75 276 LEU A N 1
ATOM 2212 C CA . LEU A 1 276 ? 12.955 5.541 -27.820 1.00 96.75 276 LEU A CA 1
ATOM 2213 C C . LEU A 1 276 ? 14.095 5.935 -26.881 1.00 96.75 276 LEU A C 1
ATOM 2215 O O . LEU A 1 276 ? 15.217 5.468 -27.045 1.00 96.75 276 LEU A O 1
ATOM 2219 N N . VAL A 1 277 ? 13.785 6.729 -25.857 1.00 97.50 277 VAL A N 1
ATOM 2220 C CA . VAL A 1 277 ? 14.728 7.138 -24.811 1.00 97.50 277 VAL A CA 1
ATOM 2221 C C . VAL A 1 277 ? 14.267 6.622 -23.450 1.00 97.50 277 VAL A C 1
ATOM 2223 O O . VAL A 1 277 ? 13.141 6.891 -23.032 1.00 97.50 277 VAL A O 1
ATOM 2226 N N . LEU A 1 278 ? 15.156 5.935 -22.734 1.00 96.81 278 LEU A N 1
ATOM 2227 C CA . LEU A 1 278 ? 15.016 5.623 -21.311 1.00 96.81 278 LEU A CA 1
ATOM 2228 C C . LEU A 1 278 ? 15.968 6.515 -20.508 1.00 96.81 278 LEU A C 1
ATOM 2230 O O . LEU A 1 278 ? 17.176 6.282 -20.502 1.00 96.81 278 LEU A O 1
ATOM 2234 N N . ASP A 1 279 ? 15.433 7.537 -19.846 1.00 95.81 279 ASP A N 1
ATOM 2235 C CA . ASP A 1 279 ? 16.212 8.455 -19.011 1.00 95.81 279 ASP A CA 1
ATOM 2236 C C . ASP A 1 279 ? 16.127 8.054 -17.532 1.00 95.81 279 ASP A C 1
ATOM 2238 O O . ASP A 1 279 ? 15.052 7.749 -17.019 1.00 95.81 279 ASP A O 1
ATOM 2242 N N . GLU A 1 280 ? 17.272 8.045 -16.852 1.00 91.81 280 GLU A N 1
ATOM 2243 C CA . GLU A 1 280 ? 17.453 7.545 -15.483 1.00 91.81 280 GLU A CA 1
ATOM 2244 C C . GLU A 1 280 ? 16.941 6.102 -15.285 1.00 91.81 280 GLU A C 1
ATOM 2246 O O . GLU A 1 280 ? 16.165 5.799 -14.372 1.00 91.81 280 GLU A O 1
ATOM 2251 N N . ALA A 1 281 ? 17.379 5.193 -16.164 1.00 86.00 281 ALA A N 1
ATOM 2252 C CA . ALA A 1 281 ? 16.965 3.786 -16.157 1.00 86.00 281 ALA A CA 1
ATOM 2253 C C . ALA A 1 281 ? 17.246 3.053 -14.832 1.00 86.00 281 ALA A C 1
ATOM 2255 O O . ALA A 1 281 ? 16.397 2.300 -14.359 1.00 86.00 281 ALA A O 1
ATOM 2256 N N . ASP A 1 282 ? 18.383 3.331 -14.194 1.00 83.81 282 ASP A N 1
ATOM 2257 C CA . ASP A 1 282 ? 18.718 2.880 -12.838 1.00 83.81 282 ASP A CA 1
ATOM 2258 C C . ASP A 1 282 ? 17.622 3.232 -11.829 1.00 83.81 282 ASP A C 1
ATOM 2260 O O . ASP A 1 282 ? 17.095 2.361 -11.134 1.00 83.81 282 ASP A O 1
ATOM 2264 N N . ARG A 1 283 ? 17.188 4.494 -11.811 1.00 84.00 283 ARG A N 1
ATOM 2265 C CA . ARG A 1 283 ? 16.129 4.944 -10.898 1.00 84.00 283 ARG A CA 1
ATOM 2266 C C . ARG A 1 283 ? 14.764 4.356 -11.227 1.00 84.00 283 ARG A C 1
ATOM 2268 O O . ARG A 1 283 ? 13.934 4.207 -10.328 1.00 84.00 283 ARG A O 1
ATOM 2275 N N . MET A 1 284 ? 14.488 4.061 -12.497 1.00 87.25 284 MET A N 1
ATOM 2276 C CA . MET A 1 284 ? 13.250 3.376 -12.870 1.00 87.25 284 MET A CA 1
ATOM 2277 C C . MET A 1 284 ? 13.215 1.946 -12.323 1.00 87.25 284 MET A C 1
ATOM 2279 O O . MET A 1 284 ? 12.178 1.528 -11.802 1.00 87.25 284 MET A O 1
ATOM 2283 N N . LEU A 1 285 ? 14.341 1.229 -12.377 1.00 80.00 285 LEU A N 1
ATOM 2284 C CA . LEU A 1 285 ? 14.464 -0.115 -11.808 1.00 80.00 285 LEU A CA 1
ATOM 2285 C C . LEU A 1 285 ? 14.352 -0.101 -10.280 1.00 80.00 285 LEU A C 1
ATOM 2287 O O . LEU A 1 285 ? 13.562 -0.864 -9.728 1.00 80.00 285 LEU A O 1
ATOM 2291 N N . GLU A 1 286 ? 15.024 0.831 -9.596 1.00 74.44 286 GLU A N 1
ATOM 2292 C CA . GLU A 1 286 ? 14.896 1.005 -8.137 1.00 74.44 286 GLU A CA 1
ATOM 2293 C C . GLU A 1 286 ? 13.447 1.254 -7.687 1.00 74.44 286 GLU A C 1
ATOM 2295 O O . GLU A 1 286 ? 13.047 0.881 -6.583 1.00 74.44 286 GLU A O 1
ATOM 2300 N N . LYS A 1 287 ? 12.642 1.893 -8.542 1.00 70.38 287 LYS A N 1
ATOM 2301 C CA . LYS A 1 287 ? 11.222 2.179 -8.293 1.00 70.38 287 LYS A CA 1
ATOM 2302 C C . LYS A 1 287 ? 10.284 1.037 -8.680 1.00 70.38 287 LYS A C 1
ATOM 2304 O O . LYS A 1 287 ? 9.074 1.181 -8.506 1.00 70.38 287 LYS A O 1
ATOM 2309 N N . GLY A 1 288 ? 10.814 -0.076 -9.184 1.00 77.44 288 GLY A N 1
ATOM 2310 C CA . GLY A 1 288 ? 10.035 -1.252 -9.562 1.00 77.44 288 GLY A CA 1
ATOM 2311 C C . GLY A 1 288 ? 9.288 -1.115 -10.891 1.00 77.44 288 GLY A C 1
ATOM 2312 O O . GLY A 1 288 ? 8.302 -1.818 -11.099 1.00 77.44 288 GLY A O 1
ATOM 2313 N N . PHE A 1 289 ? 9.729 -0.235 -11.798 1.00 86.00 289 PHE A N 1
ATOM 2314 C CA . PHE A 1 289 ? 9.103 -0.048 -13.117 1.00 86.00 289 PHE A CA 1
ATOM 2315 C C . PHE A 1 289 ? 9.605 -1.016 -14.196 1.00 86.00 289 PHE A C 1
ATOM 2317 O O . PHE A 1 289 ? 9.311 -0.826 -15.373 1.00 86.00 289 PHE A O 1
ATOM 2324 N N . GLU A 1 290 ? 10.355 -2.053 -13.830 1.00 86.12 290 GLU A N 1
ATOM 2325 C CA . GLU A 1 290 ? 10.968 -2.980 -14.785 1.00 86.12 290 GLU A CA 1
ATOM 2326 C C . GLU A 1 290 ? 9.941 -3.599 -15.752 1.00 86.12 290 GLU A C 1
ATOM 2328 O O . GLU A 1 290 ? 10.111 -3.553 -16.970 1.00 86.12 290 GLU A O 1
ATOM 2333 N N . GLU A 1 291 ? 8.828 -4.110 -15.224 1.00 86.44 291 GLU A N 1
ATOM 2334 C CA . GLU A 1 291 ? 7.770 -4.723 -16.036 1.00 86.44 291 GLU A CA 1
ATOM 2335 C C . GLU A 1 291 ? 7.029 -3.707 -16.914 1.00 86.44 291 GLU A C 1
ATOM 2337 O O . GLU A 1 291 ? 6.631 -4.024 -18.039 1.00 86.44 291 GLU A O 1
ATOM 2342 N N . ASP A 1 292 ? 6.879 -2.472 -16.432 1.00 91.75 292 ASP A N 1
ATOM 2343 C CA . ASP A 1 292 ? 6.282 -1.387 -17.210 1.00 91.75 292 ASP A CA 1
ATOM 2344 C C . ASP A 1 292 ? 7.195 -1.006 -18.382 1.00 91.75 292 ASP A C 1
ATOM 2346 O O . ASP A 1 292 ? 6.722 -0.871 -19.511 1.00 91.75 292 ASP A O 1
ATOM 2350 N N . ILE A 1 293 ? 8.510 -0.909 -18.151 1.00 92.69 293 ILE A N 1
ATOM 2351 C CA . ILE A 1 293 ? 9.509 -0.640 -19.195 1.00 92.69 293 ILE A CA 1
ATOM 2352 C C . ILE A 1 293 ? 9.490 -1.743 -20.256 1.00 92.69 293 ILE A C 1
ATOM 2354 O O . ILE A 1 293 ? 9.402 -1.436 -21.447 1.00 92.69 293 ILE A O 1
ATOM 2358 N N . LYS A 1 294 ? 9.505 -3.019 -19.850 1.00 91.00 294 LYS A N 1
ATOM 2359 C CA . LYS A 1 294 ? 9.425 -4.156 -20.786 1.00 91.00 294 LYS A CA 1
ATOM 2360 C C . LYS A 1 294 ? 8.160 -4.092 -21.645 1.00 91.00 294 LYS A C 1
ATOM 2362 O O . LYS A 1 294 ? 8.224 -4.324 -22.854 1.00 91.00 294 LYS A O 1
ATOM 2367 N N . LEU A 1 295 ? 7.015 -3.744 -21.050 1.00 91.44 295 LEU A N 1
ATOM 2368 C CA . LEU A 1 295 ? 5.758 -3.581 -21.785 1.00 91.44 295 LEU A CA 1
ATOM 2369 C C . LEU A 1 295 ? 5.822 -2.418 -22.784 1.00 91.44 295 LEU A C 1
ATOM 2371 O O . LEU A 1 295 ? 5.380 -2.573 -23.924 1.00 91.44 295 LEU A O 1
ATOM 2375 N N . ILE A 1 296 ? 6.376 -1.274 -22.376 1.00 94.44 296 ILE A N 1
ATOM 2376 C CA . ILE A 1 296 ? 6.537 -0.096 -23.239 1.00 94.44 296 ILE A CA 1
ATOM 2377 C C . ILE A 1 296 ? 7.421 -0.442 -24.438 1.00 94.44 296 ILE A C 1
ATOM 2379 O O . ILE A 1 296 ? 7.005 -0.233 -25.574 1.00 94.44 296 ILE A O 1
ATOM 2383 N N . ILE A 1 297 ? 8.591 -1.041 -24.201 1.00 91.25 297 ILE A N 1
ATOM 2384 C CA . ILE A 1 297 ? 9.528 -1.455 -25.255 1.00 91.25 297 ILE A CA 1
ATOM 2385 C C . ILE A 1 297 ? 8.855 -2.409 -26.243 1.00 91.25 297 ILE A C 1
ATOM 2387 O O . ILE A 1 297 ? 9.034 -2.252 -27.447 1.00 91.25 297 ILE A O 1
ATOM 2391 N N . LYS A 1 298 ? 8.062 -3.369 -25.747 1.00 89.75 298 LYS A N 1
ATOM 2392 C CA . LYS A 1 298 ? 7.312 -4.321 -26.581 1.00 89.75 298 LYS A CA 1
ATOM 2393 C C . LYS A 1 298 ? 6.202 -3.657 -27.404 1.00 89.75 298 LYS A C 1
ATOM 2395 O O . LYS A 1 298 ? 5.814 -4.183 -28.441 1.00 89.75 298 LYS A O 1
ATOM 2400 N N . SER A 1 299 ? 5.670 -2.537 -26.922 1.00 89.81 299 SER A N 1
ATOM 2401 C CA . SER A 1 299 ? 4.603 -1.784 -27.592 1.00 89.81 299 SER A CA 1
ATOM 2402 C C . SER A 1 299 ? 5.140 -0.842 -28.673 1.00 89.81 299 SER A C 1
ATOM 2404 O O . SER A 1 299 ? 4.381 -0.391 -29.527 1.00 89.81 299 SER A O 1
ATOM 2406 N N . VAL A 1 300 ? 6.441 -0.550 -28.647 1.00 90.00 300 VAL A N 1
ATOM 2407 C CA . VAL A 1 300 ? 7.146 0.191 -29.694 1.00 90.00 300 VAL A CA 1
ATOM 2408 C C . VAL A 1 300 ? 7.598 -0.786 -30.783 1.00 90.00 300 VAL A C 1
ATOM 2410 O O . VAL A 1 300 ? 8.061 -1.884 -30.479 1.00 90.00 300 VAL A O 1
ATOM 2413 N N . SER A 1 301 ? 7.495 -0.393 -32.055 1.00 77.69 301 SER A N 1
ATOM 2414 C CA . SER A 1 301 ? 7.956 -1.228 -33.173 1.00 77.69 301 SER A CA 1
ATOM 2415 C C . SER A 1 301 ? 9.442 -1.585 -33.032 1.00 77.69 301 SER A C 1
ATOM 2417 O O . SER A 1 301 ? 10.273 -0.730 -32.730 1.00 77.69 301 SER A O 1
ATOM 2419 N N . SER A 1 302 ? 9.787 -2.853 -33.268 1.00 70.62 302 SER A N 1
ATOM 2420 C CA . SER A 1 302 ? 11.176 -3.332 -33.272 1.00 70.62 302 SER A CA 1
ATOM 2421 C C . SER A 1 302 ? 11.905 -3.054 -34.590 1.00 70.62 302 SER A C 1
ATOM 2423 O O . SER A 1 302 ? 13.132 -3.101 -34.635 1.00 70.62 302 SER A O 1
ATOM 2425 N N . ASN A 1 303 ? 11.172 -2.771 -35.670 1.00 68.94 303 ASN A N 1
ATOM 2426 C CA . ASN A 1 303 ? 11.759 -2.565 -36.992 1.00 68.94 303 ASN A CA 1
ATOM 2427 C C . ASN A 1 303 ? 12.327 -1.146 -37.103 1.00 68.94 303 ASN A C 1
ATOM 2429 O O . ASN A 1 303 ? 11.565 -0.181 -37.125 1.00 68.94 303 ASN A O 1
ATOM 2433 N N . ASN A 1 304 ? 13.653 -1.040 -37.232 1.00 73.56 304 ASN A N 1
ATOM 2434 C CA . ASN A 1 304 ? 14.378 0.212 -37.487 1.00 73.56 304 ASN A CA 1
ATOM 2435 C C . ASN A 1 304 ? 14.231 1.288 -36.385 1.00 73.56 304 ASN A C 1
ATOM 2437 O O . ASN A 1 304 ? 14.241 2.482 -36.679 1.00 73.56 304 ASN A O 1
ATOM 2441 N N . ARG A 1 305 ? 14.070 0.866 -35.121 1.00 90.56 305 ARG A N 1
ATOM 2442 C CA . ARG A 1 305 ? 14.016 1.756 -33.951 1.00 90.56 305 ARG A CA 1
ATOM 2443 C C . ARG A 1 305 ? 15.419 2.084 -33.451 1.00 90.56 305 ARG A C 1
ATOM 2445 O O . ARG A 1 305 ? 16.161 1.168 -33.106 1.00 90.56 305 ARG A O 1
ATOM 2452 N N . GLN A 1 306 ? 15.712 3.370 -33.292 1.00 94.12 306 GLN A N 1
ATOM 2453 C CA . GLN A 1 306 ? 16.874 3.838 -32.542 1.00 94.12 306 GLN A CA 1
ATOM 2454 C C . GLN A 1 306 ? 16.537 3.905 -31.047 1.00 94.12 306 GLN A C 1
ATOM 2456 O O . GLN A 1 306 ? 15.518 4.478 -30.640 1.00 94.12 306 GLN A O 1
ATOM 2461 N N . THR A 1 307 ? 17.387 3.304 -30.223 1.00 94.94 307 THR A N 1
ATOM 2462 C CA . THR A 1 307 ? 17.170 3.144 -28.787 1.00 94.94 307 THR A CA 1
ATOM 2463 C C . THR A 1 307 ? 18.290 3.789 -27.989 1.00 94.94 307 THR A C 1
ATOM 2465 O O . THR A 1 307 ? 19.473 3.517 -28.185 1.00 94.94 307 THR A O 1
ATOM 2468 N N . LEU A 1 308 ? 17.907 4.654 -27.060 1.00 96.50 308 LEU A N 1
ATOM 2469 C CA . LEU A 1 308 ? 18.814 5.409 -26.217 1.00 96.50 308 LEU A CA 1
ATOM 2470 C C . LEU A 1 308 ? 18.521 5.099 -24.756 1.00 96.50 308 LEU A C 1
ATOM 2472 O O . LEU A 1 308 ? 17.365 5.083 -24.332 1.00 96.50 308 LEU A O 1
ATOM 2476 N N . MET A 1 309 ? 19.571 4.935 -23.965 1.00 95.44 309 MET A N 1
ATOM 2477 C CA . MET A 1 309 ? 19.457 4.829 -22.520 1.00 95.44 309 MET A CA 1
ATOM 2478 C C . MET A 1 309 ? 20.465 5.748 -21.846 1.00 95.44 309 MET A C 1
ATOM 2480 O O . MET A 1 309 ? 21.667 5.624 -22.059 1.00 95.44 309 MET A O 1
ATOM 2484 N N . PHE A 1 310 ? 19.972 6.669 -21.025 1.00 94.06 310 PHE A N 1
ATOM 2485 C CA . PHE A 1 310 ? 20.787 7.624 -20.285 1.00 94.06 310 PHE A CA 1
ATOM 2486 C C . PHE A 1 310 ? 20.630 7.378 -18.791 1.00 94.06 310 PHE A C 1
ATOM 2488 O O . PHE A 1 310 ? 19.520 7.290 -18.277 1.00 94.06 310 PHE A O 1
ATOM 2495 N N . THR A 1 311 ? 21.737 7.250 -18.068 1.00 90.25 311 THR A N 1
ATOM 2496 C CA . THR A 1 311 ? 21.707 6.904 -16.642 1.00 90.25 311 THR A CA 1
ATOM 2497 C C . THR A 1 311 ? 22.911 7.480 -15.903 1.00 90.25 311 THR A C 1
ATOM 2499 O O . THR A 1 311 ? 23.903 7.875 -16.516 1.00 90.25 311 THR A O 1
ATOM 2502 N N . ALA A 1 312 ? 22.788 7.645 -14.585 1.00 81.50 312 ALA A N 1
ATOM 2503 C CA . ALA A 1 312 ? 23.899 8.083 -13.744 1.00 81.50 312 ALA A CA 1
ATOM 2504 C C . ALA A 1 312 ? 24.817 6.921 -13.354 1.00 81.50 312 ALA A C 1
ATOM 2506 O O . ALA A 1 312 ? 25.999 7.140 -13.107 1.00 81.50 312 ALA A O 1
ATOM 2507 N N . THR A 1 313 ? 24.278 5.704 -13.296 1.00 77.12 313 THR A N 1
ATOM 2508 C CA . THR A 1 313 ? 24.998 4.521 -12.830 1.00 77.12 313 THR A CA 1
ATOM 2509 C C . THR A 1 313 ? 24.838 3.364 -13.809 1.00 77.12 313 THR A C 1
ATOM 2511 O O . THR A 1 313 ? 23.893 3.309 -14.588 1.00 77.12 313 THR A O 1
ATOM 2514 N N . TRP A 1 314 ? 25.781 2.422 -13.791 1.00 84.50 314 TRP A N 1
ATOM 2515 C CA . TRP A 1 314 ? 25.777 1.275 -14.705 1.00 84.50 314 TRP A CA 1
ATOM 2516 C C . TRP A 1 314 ? 25.819 -0.077 -13.971 1.00 84.50 314 TRP A C 1
ATOM 2518 O O . TRP A 1 314 ? 26.744 -0.865 -14.208 1.00 84.50 314 TRP A O 1
ATOM 2528 N N . PRO A 1 315 ? 24.875 -0.351 -13.045 1.00 75.56 315 PRO A N 1
ATOM 2529 C CA . PRO A 1 315 ? 24.840 -1.596 -12.282 1.00 75.56 315 PRO A CA 1
ATOM 2530 C C . PRO A 1 315 ? 24.367 -2.779 -13.144 1.00 75.56 315 PRO A C 1
ATOM 2532 O O . PRO A 1 315 ? 23.899 -2.603 -14.273 1.00 75.56 315 PRO A O 1
ATOM 2535 N N . LYS A 1 316 ? 24.506 -4.001 -12.617 1.00 77.25 316 LYS A N 1
ATOM 2536 C CA . LYS A 1 316 ? 24.222 -5.248 -13.343 1.00 77.25 316 LYS A CA 1
ATOM 2537 C C . LYS A 1 316 ? 22.796 -5.292 -13.898 1.00 77.25 316 LYS A C 1
ATOM 2539 O O . LYS A 1 316 ? 22.607 -5.681 -15.042 1.00 77.25 316 LYS A O 1
ATOM 2544 N N . GLU A 1 317 ? 21.822 -4.825 -13.135 1.00 76.56 317 GLU A N 1
ATOM 2545 C CA . GLU A 1 317 ? 20.401 -4.835 -13.486 1.00 76.56 317 GLU A CA 1
ATOM 2546 C C . GLU A 1 317 ? 20.115 -3.924 -14.689 1.00 76.56 317 GLU A C 1
ATOM 2548 O O . GLU A 1 317 ? 19.360 -4.279 -15.590 1.00 76.56 317 GLU A O 1
ATOM 2553 N N . VAL A 1 318 ? 20.774 -2.761 -14.757 1.00 83.00 318 VAL A N 1
ATOM 2554 C CA . VAL A 1 318 ? 20.661 -1.845 -15.903 1.00 83.00 318 VAL A CA 1
ATOM 2555 C C . VAL A 1 318 ? 21.360 -2.426 -17.134 1.00 83.00 318 VAL A C 1
ATOM 2557 O O . VAL A 1 318 ? 20.866 -2.260 -18.248 1.00 83.00 318 VAL A O 1
ATOM 2560 N N . ARG A 1 319 ? 22.474 -3.150 -16.951 1.00 85.81 319 ARG A N 1
ATOM 2561 C CA . ARG A 1 319 ? 23.156 -3.877 -18.041 1.00 85.81 319 ARG A CA 1
ATOM 2562 C C . ARG A 1 319 ? 22.280 -4.989 -18.606 1.00 85.81 319 ARG A C 1
ATOM 2564 O O . ARG A 1 319 ? 22.158 -5.103 -19.823 1.00 85.81 319 ARG A O 1
ATOM 2571 N N . GLU A 1 320 ? 21.671 -5.782 -17.729 1.00 84.44 320 GLU A N 1
ATOM 2572 C CA . GLU A 1 320 ? 20.737 -6.847 -18.097 1.00 84.44 320 GLU A CA 1
ATOM 2573 C C . GLU A 1 320 ? 19.539 -6.266 -18.849 1.00 84.44 320 GLU A C 1
ATOM 2575 O O . GLU A 1 320 ? 19.224 -6.745 -19.940 1.00 84.44 320 GLU A O 1
ATOM 2580 N N . LEU A 1 321 ? 18.959 -5.170 -18.341 1.00 84.50 321 LEU A N 1
ATOM 2581 C CA . LEU A 1 321 ? 17.910 -4.434 -19.038 1.00 84.50 321 LEU A CA 1
ATOM 2582 C C . LEU A 1 321 ? 18.394 -4.047 -20.443 1.00 84.50 321 LEU A C 1
ATOM 2584 O O . LEU A 1 321 ? 17.784 -4.487 -21.410 1.00 84.50 321 LEU A O 1
ATOM 2588 N N . ALA A 1 322 ? 19.507 -3.313 -20.576 1.00 86.56 322 ALA A N 1
ATOM 2589 C CA . ALA A 1 322 ? 20.061 -2.863 -21.863 1.00 86.56 322 ALA A CA 1
ATOM 2590 C C . ALA A 1 322 ? 20.231 -4.002 -22.876 1.00 86.56 322 ALA A C 1
ATOM 2592 O O . ALA A 1 322 ? 19.809 -3.894 -24.029 1.00 86.56 322 ALA A O 1
ATOM 2593 N N . SER A 1 323 ? 20.825 -5.109 -22.422 1.00 85.75 323 SER A N 1
ATOM 2594 C CA . SER A 1 323 ? 21.123 -6.274 -23.256 1.00 85.75 323 SER A CA 1
ATOM 2595 C C . SER A 1 323 ? 19.872 -6.944 -23.829 1.00 85.75 323 SER A C 1
ATOM 2597 O O . SER A 1 323 ? 19.947 -7.592 -24.868 1.00 85.75 323 SER A O 1
ATOM 2599 N N . GLY A 1 324 ? 18.716 -6.763 -23.183 1.00 83.56 324 GLY A N 1
ATOM 2600 C CA . GLY A 1 324 ? 17.458 -7.365 -23.608 1.00 83.56 324 GLY A CA 1
ATOM 2601 C C . GLY A 1 324 ? 16.749 -6.645 -24.760 1.00 83.56 324 GLY A C 1
ATOM 2602 O O . GLY A 1 324 ? 15.830 -7.226 -25.335 1.00 83.56 324 GLY A O 1
ATOM 2603 N N . PHE A 1 325 ? 17.106 -5.395 -25.091 1.00 86.00 325 PHE A N 1
ATOM 2604 C CA . PHE A 1 325 ? 16.356 -4.614 -26.093 1.00 86.00 325 PHE A CA 1
ATOM 2605 C C . PHE A 1 325 ? 17.168 -3.628 -26.943 1.00 86.00 325 PHE A C 1
ATOM 2607 O O . PHE A 1 325 ? 16.596 -3.058 -27.877 1.00 86.00 325 PHE A O 1
ATOM 2614 N N . MET A 1 326 ? 18.442 -3.386 -26.627 1.00 89.06 326 MET A N 1
ATOM 2615 C CA . MET A 1 326 ? 19.324 -2.528 -27.424 1.00 89.06 326 MET A CA 1
ATOM 2616 C C . MET A 1 326 ? 20.187 -3.370 -28.365 1.00 89.06 326 MET A C 1
ATOM 2618 O O . MET A 1 326 ? 20.678 -4.433 -27.979 1.00 89.06 326 MET A O 1
ATOM 2622 N N . ASN A 1 327 ? 20.419 -2.882 -29.582 1.00 83.62 327 ASN A N 1
ATOM 2623 C CA . ASN A 1 327 ? 21.182 -3.611 -30.596 1.00 83.62 327 ASN A CA 1
ATOM 2624 C C . ASN A 1 327 ? 22.606 -3.057 -30.698 1.00 83.62 327 ASN A C 1
ATOM 2626 O O . ASN A 1 327 ? 22.818 -2.015 -31.310 1.00 83.62 327 ASN A O 1
ATOM 2630 N N . ASN A 1 328 ? 23.580 -3.769 -30.119 1.00 85.12 328 ASN A N 1
ATOM 2631 C CA . ASN A 1 328 ? 25.005 -3.396 -30.117 1.00 85.12 328 ASN A CA 1
ATOM 2632 C C . ASN A 1 328 ? 25.246 -1.891 -29.834 1.00 85.12 328 ASN A C 1
ATOM 2634 O O . ASN A 1 328 ? 25.803 -1.185 -30.681 1.00 85.12 328 ASN A O 1
ATOM 2638 N N . PRO A 1 329 ? 24.786 -1.373 -28.679 1.00 91.94 329 PRO A N 1
ATOM 2639 C CA . PRO A 1 329 ? 24.831 0.055 -28.409 1.00 91.94 329 PRO A CA 1
ATOM 2640 C C . PRO A 1 329 ? 26.267 0.563 -28.254 1.00 91.94 329 PRO A C 1
ATOM 2642 O O . PRO A 1 329 ? 27.143 -0.116 -27.701 1.00 91.94 329 PRO A O 1
ATOM 2645 N N . ILE A 1 330 ? 26.479 1.806 -28.680 1.00 93.62 330 ILE A N 1
ATOM 2646 C CA . ILE A 1 330 ? 27.693 2.564 -28.383 1.00 93.62 330 ILE A CA 1
ATOM 2647 C C . ILE A 1 330 ? 27.556 3.097 -26.965 1.00 93.62 330 ILE A C 1
ATOM 2649 O O . ILE A 1 330 ? 26.600 3.805 -26.638 1.00 93.62 330 ILE A O 1
ATOM 2653 N N . LYS A 1 331 ? 28.498 2.739 -26.098 1.00 92.31 331 LYS A N 1
ATOM 2654 C CA . LYS A 1 331 ? 28.461 3.174 -24.705 1.00 92.31 331 LYS A CA 1
ATOM 2655 C C . LYS A 1 331 ? 29.418 4.336 -24.522 1.00 92.31 331 LYS A C 1
ATOM 2657 O O . LYS A 1 331 ? 30.629 4.171 -24.619 1.00 92.31 331 LYS A O 1
ATOM 2662 N N . VAL A 1 332 ? 28.850 5.500 -24.242 1.00 92.50 332 VAL A N 1
ATOM 2663 C CA . VAL A 1 332 ? 29.576 6.726 -23.923 1.00 92.50 332 VAL A CA 1
ATOM 2664 C C . VAL A 1 332 ? 29.516 6.910 -22.416 1.00 92.50 332 VAL A C 1
ATOM 2666 O O . VAL A 1 332 ? 28.450 7.160 -21.854 1.00 92.50 332 VAL A O 1
ATOM 2669 N N . ASN A 1 333 ? 30.659 6.777 -21.761 1.00 89.19 333 ASN A N 1
ATOM 2670 C CA . ASN A 1 333 ? 30.805 7.033 -20.338 1.00 89.19 333 ASN A CA 1
ATOM 2671 C C . ASN A 1 333 ? 31.609 8.318 -20.138 1.00 89.19 333 ASN A C 1
ATOM 2673 O O . ASN A 1 333 ? 32.668 8.471 -20.742 1.00 89.19 333 ASN A O 1
ATOM 2677 N N . VAL A 1 334 ? 31.103 9.229 -19.315 1.00 87.31 334 VAL A N 1
ATOM 2678 C CA . VAL A 1 334 ? 31.755 10.498 -18.978 1.00 87.31 334 VAL A CA 1
ATOM 2679 C C . VAL A 1 334 ? 32.008 10.513 -17.477 1.00 87.31 334 VAL A C 1
ATOM 2681 O O . VAL A 1 334 ? 31.058 10.580 -16.691 1.00 87.31 334 VAL A O 1
ATOM 2684 N N . GLY A 1 335 ? 33.283 10.487 -17.095 1.00 77.38 335 GLY A N 1
ATOM 2685 C CA . GLY A 1 335 ? 33.712 10.360 -15.707 1.00 77.38 335 GLY A CA 1
ATOM 2686 C C . GLY A 1 335 ? 34.201 8.952 -15.362 1.00 77.38 335 GLY A C 1
ATOM 2687 O O . GLY A 1 335 ? 34.097 8.006 -16.147 1.00 77.38 335 GLY A O 1
ATOM 2688 N N . ASN A 1 336 ? 34.769 8.831 -14.164 1.00 56.44 336 ASN A N 1
ATOM 2689 C CA . ASN A 1 336 ? 35.534 7.659 -13.762 1.00 56.44 336 ASN A CA 1
ATOM 2690 C C . ASN A 1 336 ? 34.765 6.324 -13.865 1.00 56.44 336 ASN A C 1
ATOM 2692 O O . ASN A 1 336 ? 33.595 6.208 -13.486 1.00 56.44 336 ASN A O 1
ATOM 2696 N N . ARG A 1 337 ? 35.468 5.313 -14.390 1.00 51.91 337 ARG A N 1
ATOM 2697 C CA . ARG A 1 337 ? 34.983 3.946 -14.597 1.00 51.91 337 ARG A CA 1
ATOM 2698 C C . ARG A 1 337 ? 34.800 3.235 -13.255 1.00 51.91 337 ARG A C 1
ATOM 2700 O O . ARG A 1 337 ? 35.663 3.302 -12.389 1.00 51.91 337 ARG A O 1
ATOM 2707 N N . ASP A 1 338 ? 33.694 2.509 -13.178 1.00 41.09 338 ASP A N 1
ATOM 2708 C CA . ASP A 1 338 ? 33.330 1.556 -12.136 1.00 41.09 338 ASP A CA 1
ATOM 2709 C C . ASP A 1 338 ? 32.943 2.128 -10.759 1.00 41.09 338 ASP A C 1
ATOM 2711 O O . ASP A 1 338 ? 33.506 3.076 -10.220 1.00 41.09 338 ASP A O 1
ATOM 2715 N N . GLU A 1 339 ? 31.856 1.535 -10.263 1.00 46.44 339 GLU A N 1
ATOM 2716 C CA . GLU A 1 339 ? 31.289 1.561 -8.915 1.00 46.44 339 GLU A CA 1
ATOM 2717 C C . GLU A 1 339 ? 31.737 2.695 -7.970 1.00 46.44 339 GLU A C 1
ATOM 2719 O O . GLU A 1 339 ? 32.814 2.692 -7.385 1.00 46.44 339 GLU A O 1
ATOM 2724 N N . LEU A 1 340 ? 30.801 3.618 -7.706 1.00 36.97 340 LEU A N 1
ATOM 2725 C CA . LEU A 1 340 ? 30.740 4.421 -6.475 1.00 36.97 340 LEU A CA 1
ATOM 2726 C C . LEU A 1 340 ? 31.964 5.299 -6.140 1.00 36.97 340 LEU A C 1
ATOM 2728 O O . LEU A 1 340 ? 32.115 5.699 -4.982 1.00 36.97 340 LEU A O 1
ATOM 2732 N N . THR A 1 341 ? 32.802 5.697 -7.102 1.00 38.97 341 THR A N 1
ATOM 2733 C CA . THR A 1 341 ? 33.834 6.704 -6.806 1.00 38.97 341 THR A CA 1
ATOM 2734 C C . THR A 1 341 ? 33.221 8.103 -6.687 1.00 38.97 341 THR A C 1
ATOM 2736 O O . THR A 1 341 ? 32.649 8.665 -7.617 1.00 38.97 341 THR A O 1
ATOM 2739 N N . ALA A 1 342 ? 33.296 8.665 -5.480 1.00 38.44 342 ALA A N 1
ATOM 2740 C CA . ALA A 1 342 ? 32.832 10.012 -5.181 1.00 38.44 342 ALA A CA 1
ATOM 2741 C C . ALA A 1 342 ? 33.541 11.070 -6.048 1.00 38.44 342 ALA A C 1
ATOM 2743 O O . ALA A 1 342 ? 34.754 11.019 -6.243 1.00 38.44 342 ALA A O 1
ATOM 2744 N N . ASN A 1 343 ? 32.776 12.062 -6.517 1.00 44.09 343 ASN A N 1
ATOM 2745 C CA . ASN A 1 343 ? 33.256 13.184 -7.325 1.00 44.09 343 ASN A CA 1
ATOM 2746 C C . ASN A 1 343 ? 34.457 13.886 -6.650 1.00 44.09 343 ASN A C 1
ATOM 2748 O O . ASN A 1 343 ? 34.320 14.453 -5.564 1.00 44.09 343 ASN A O 1
ATOM 2752 N N . LYS A 1 344 ? 35.631 13.878 -7.302 1.00 48.16 344 LYS A N 1
ATOM 2753 C CA . LYS A 1 344 ? 36.886 14.459 -6.778 1.00 48.16 344 LYS A CA 1
ATOM 2754 C C . LYS A 1 344 ? 36.833 15.984 -6.599 1.00 48.16 344 LYS A C 1
ATOM 2756 O O . LYS A 1 344 ? 37.672 16.537 -5.894 1.00 48.16 344 LYS A O 1
ATOM 2761 N N . ARG A 1 345 ? 35.849 16.672 -7.197 1.00 49.84 345 ARG A N 1
ATOM 2762 C CA . ARG A 1 345 ? 35.607 18.113 -6.985 1.00 49.84 345 ARG A CA 1
ATOM 2763 C C . ARG A 1 345 ? 34.888 18.407 -5.665 1.00 49.84 345 ARG A C 1
ATOM 2765 O O . ARG A 1 345 ? 34.803 19.565 -5.265 1.00 49.84 345 ARG A O 1
ATOM 2772 N N . ILE A 1 346 ? 34.380 17.381 -4.978 1.00 63.91 346 ILE A N 1
ATOM 2773 C CA . ILE A 1 346 ? 33.650 17.520 -3.717 1.00 63.91 346 ILE A CA 1
ATOM 2774 C C . ILE A 1 346 ? 34.548 17.084 -2.560 1.00 63.91 346 ILE A C 1
ATOM 2776 O O . ILE A 1 346 ? 34.829 15.900 -2.374 1.00 63.91 346 ILE A O 1
ATOM 2780 N N . LYS A 1 347 ? 34.946 18.041 -1.716 1.00 75.12 347 LYS A N 1
ATOM 2781 C CA . LYS A 1 347 ? 35.594 17.734 -0.438 1.00 75.12 347 LYS A CA 1
ATOM 2782 C C . LYS A 1 347 ? 34.542 17.242 0.557 1.00 75.12 347 LYS A C 1
ATOM 2784 O O . LYS A 1 347 ? 33.739 18.031 1.048 1.00 75.12 347 LYS A O 1
ATOM 2789 N N . GLN A 1 348 ? 34.559 15.949 0.864 1.00 74.81 348 GLN A N 1
ATOM 2790 C CA . GLN A 1 348 ? 33.686 15.361 1.881 1.00 74.81 348 GLN A CA 1
ATOM 2791 C C . GLN A 1 348 ? 34.350 15.436 3.256 1.00 74.81 348 GLN A C 1
ATOM 2793 O O . GLN A 1 348 ? 35.504 15.047 3.418 1.00 74.81 348 GLN A O 1
ATOM 2798 N N . ILE A 1 349 ? 33.616 15.939 4.246 1.00 81.94 349 ILE A N 1
ATOM 2799 C CA . ILE A 1 349 ? 34.053 16.021 5.642 1.00 81.94 349 ILE A CA 1
ATOM 2800 C C . ILE A 1 349 ? 32.999 15.299 6.479 1.00 81.94 349 ILE A C 1
ATOM 2802 O O . ILE A 1 349 ? 31.813 15.607 6.372 1.00 81.94 349 ILE A O 1
ATOM 2806 N N . VAL A 1 350 ? 33.427 14.327 7.285 1.00 81.94 350 VAL A N 1
ATOM 2807 C CA . VAL A 1 350 ? 32.552 13.560 8.180 1.00 81.94 350 VAL A CA 1
ATOM 2808 C C . VAL A 1 350 ? 33.005 13.802 9.612 1.00 81.94 350 VAL A C 1
ATOM 2810 O O . VAL A 1 350 ? 34.141 13.494 9.962 1.00 81.94 350 VAL A O 1
ATOM 2813 N N . GLU A 1 351 ? 32.110 14.347 10.432 1.00 81.38 351 GLU A N 1
ATOM 2814 C CA . GLU A 1 351 ? 32.336 14.574 11.860 1.00 81.38 351 GLU A CA 1
ATOM 2815 C C . GLU A 1 351 ? 31.384 13.691 12.672 1.00 81.38 351 GLU A C 1
ATOM 2817 O O . GLU A 1 351 ? 30.175 13.672 12.428 1.00 81.38 351 GLU A O 1
ATOM 2822 N N . VAL A 1 352 ? 31.930 12.953 13.641 1.00 82.00 352 VAL A N 1
ATOM 2823 C CA . VAL A 1 352 ? 31.143 12.188 14.615 1.00 82.00 352 VAL A CA 1
ATOM 2824 C C . VAL A 1 352 ? 30.970 13.063 15.848 1.00 82.00 352 VAL A C 1
ATOM 2826 O O . VAL A 1 352 ? 31.952 13.445 16.478 1.00 82.00 352 VAL A O 1
ATOM 2829 N N . ILE A 1 353 ? 29.723 13.400 16.166 1.00 82.00 353 ILE A N 1
ATOM 2830 C CA . ILE A 1 353 ? 29.366 14.291 17.273 1.00 82.00 353 ILE A CA 1
ATOM 2831 C C . ILE A 1 353 ? 28.200 13.710 18.063 1.00 82.00 353 ILE A C 1
ATOM 2833 O O . ILE A 1 353 ? 27.370 12.979 17.512 1.00 82.00 353 ILE A O 1
ATOM 2837 N N . ASP A 1 354 ? 28.127 14.067 19.342 1.00 79.12 354 ASP A N 1
ATOM 2838 C CA . ASP A 1 354 ? 27.003 13.705 20.195 1.00 79.12 354 ASP A CA 1
ATOM 2839 C C . ASP A 1 354 ? 25.685 14.279 19.617 1.00 79.12 354 ASP A C 1
ATOM 2841 O O . ASP A 1 354 ? 25.662 15.429 19.155 1.00 79.12 354 ASP A O 1
ATOM 2845 N N . PRO A 1 355 ? 24.578 13.509 19.596 1.00 73.56 355 PRO A N 1
ATOM 2846 C CA . PRO A 1 355 ? 23.276 13.987 19.136 1.00 73.56 355 PRO A CA 1
ATOM 2847 C C . PRO A 1 355 ? 22.824 15.321 19.746 1.00 73.56 355 PRO A C 1
ATOM 2849 O O . PRO A 1 355 ? 22.192 16.108 19.036 1.00 73.56 355 PRO A O 1
ATOM 2852 N N . TYR A 1 356 ? 23.154 15.591 21.013 1.00 75.75 356 TYR A N 1
ATOM 2853 C CA . TYR A 1 356 ? 22.783 16.829 21.704 1.00 75.75 356 TYR A CA 1
ATOM 2854 C C . TYR A 1 356 ? 23.579 18.050 21.211 1.00 75.75 356 TYR A C 1
ATOM 2856 O O . TYR A 1 356 ? 23.077 19.173 21.261 1.00 75.75 356 TYR A O 1
ATOM 2864 N N . ASP A 1 357 ? 24.772 17.842 20.648 1.00 83.06 357 ASP A N 1
ATOM 2865 C CA . ASP A 1 357 ? 25.646 18.909 20.147 1.00 83.06 357 ASP A CA 1
ATOM 2866 C C . ASP A 1 357 ? 25.426 19.245 18.661 1.00 83.06 357 ASP A C 1
ATOM 2868 O O . ASP A 1 357 ? 25.958 20.243 18.163 1.00 83.06 357 ASP A O 1
ATOM 2872 N N . LYS A 1 358 ? 24.612 18.461 17.937 1.00 82.81 358 LYS A N 1
ATOM 2873 C CA . LYS A 1 358 ? 24.386 18.617 16.485 1.00 82.81 358 LYS A CA 1
ATOM 2874 C C . LYS A 1 358 ? 23.935 20.018 16.077 1.00 82.81 358 LYS A C 1
ATOM 2876 O O . LYS A 1 358 ? 24.462 20.574 15.116 1.00 82.81 358 LYS A O 1
ATOM 2881 N N . GLU A 1 359 ? 22.990 20.613 16.802 1.00 83.25 359 GLU A N 1
ATOM 2882 C CA . GLU A 1 359 ? 22.495 21.960 16.480 1.00 83.25 359 GLU A CA 1
ATOM 2883 C C . GLU A 1 359 ? 23.527 23.046 16.776 1.00 83.25 359 GLU A C 1
ATOM 2885 O O . GLU A 1 359 ? 23.718 23.960 15.972 1.00 83.25 359 GLU A O 1
ATOM 2890 N N . LYS A 1 360 ? 24.235 22.928 17.903 1.00 86.50 360 LYS A N 1
ATOM 2891 C CA . LYS A 1 360 ? 25.317 23.849 18.263 1.00 86.50 360 LYS A CA 1
ATOM 2892 C C . LYS A 1 360 ? 26.423 23.807 17.209 1.00 86.50 360 LYS A C 1
ATOM 2894 O O . LYS A 1 360 ? 26.903 24.859 16.784 1.00 86.50 360 LYS A O 1
ATOM 2899 N N . ARG A 1 361 ? 26.782 22.608 16.743 1.00 90.69 361 ARG A N 1
ATOM 2900 C CA . ARG A 1 361 ? 27.785 22.417 15.693 1.00 90.69 361 ARG A CA 1
ATOM 2901 C C . ARG A 1 361 ? 27.317 22.943 14.338 1.00 90.69 361 ARG A C 1
ATOM 2903 O O . ARG A 1 361 ? 28.089 23.621 13.667 1.00 90.69 361 ARG A O 1
ATOM 2910 N N . LEU A 1 362 ? 26.058 22.705 13.964 1.00 90.62 362 LEU A N 1
ATOM 2911 C CA . LEU A 1 362 ? 25.464 23.264 12.746 1.00 90.62 362 LEU A CA 1
ATOM 2912 C C . LEU A 1 362 ? 25.610 24.791 12.716 1.00 90.62 362 LEU A C 1
ATOM 2914 O O . LEU A 1 362 ? 26.098 25.337 11.733 1.00 90.62 362 LEU A O 1
ATOM 2918 N N . ILE A 1 363 ? 25.271 25.473 13.813 1.00 90.06 363 ILE A N 1
ATOM 2919 C CA . ILE A 1 363 ? 25.394 26.935 13.917 1.00 90.06 363 ILE A CA 1
ATOM 2920 C C . ILE A 1 363 ? 26.856 27.390 13.767 1.00 90.06 363 ILE A C 1
ATOM 2922 O O . ILE A 1 363 ? 27.130 28.350 13.048 1.00 90.06 363 ILE A O 1
ATOM 2926 N N . GLN A 1 364 ? 27.810 26.690 14.392 1.00 88.94 364 GLN A N 1
ATOM 2927 C CA . GLN A 1 364 ? 29.239 26.992 14.233 1.00 88.94 364 GLN A CA 1
ATOM 2928 C C . GLN A 1 364 ? 29.702 26.858 12.776 1.00 88.94 364 GLN A C 1
ATOM 2930 O O . GLN A 1 364 ? 30.418 27.730 12.284 1.00 88.94 364 GLN A O 1
ATOM 2935 N N . LEU A 1 365 ? 29.274 25.800 12.081 1.00 90.38 365 LEU A N 1
ATOM 2936 C CA . LEU A 1 365 ? 29.595 25.589 10.668 1.00 90.38 365 LEU A CA 1
ATOM 2937 C C . LEU A 1 365 ? 28.992 26.694 9.797 1.00 90.38 365 LEU A C 1
ATOM 2939 O O . LEU A 1 365 ? 29.678 27.224 8.927 1.00 90.38 365 LEU A O 1
ATOM 2943 N N . LEU A 1 366 ? 27.747 27.098 10.058 1.00 90.75 366 LEU A N 1
ATOM 2944 C CA . LEU A 1 366 ? 27.118 28.201 9.331 1.00 90.75 366 LEU A CA 1
ATOM 2945 C C . LEU A 1 366 ? 27.890 29.514 9.504 1.00 90.75 366 LEU A C 1
ATOM 2947 O O . LEU A 1 366 ? 28.197 30.158 8.504 1.00 90.75 366 LEU A O 1
ATOM 2951 N N . HIS A 1 367 ? 28.305 29.867 10.725 1.00 88.31 367 HIS A N 1
ATOM 2952 C CA . HIS A 1 367 ? 29.170 31.033 10.940 1.00 88.31 367 HIS A CA 1
ATOM 2953 C C . HIS A 1 367 ? 30.525 30.900 10.233 1.00 88.31 367 HIS A C 1
ATOM 2955 O O . HIS A 1 367 ? 31.023 31.868 9.658 1.00 88.31 367 HIS A O 1
ATOM 2961 N N . GLN A 1 368 ? 31.125 29.708 10.233 1.00 86.88 368 GLN A N 1
ATOM 2962 C CA . GLN A 1 368 ? 32.409 29.463 9.578 1.00 86.88 368 GLN A CA 1
ATOM 2963 C C . GLN A 1 368 ? 32.321 29.605 8.052 1.00 86.88 368 GLN A C 1
ATOM 2965 O O . GLN A 1 368 ? 33.230 30.157 7.437 1.00 86.88 368 GLN A O 1
ATOM 2970 N N . TYR A 1 369 ? 31.259 29.097 7.429 1.00 84.50 369 TYR A N 1
ATOM 2971 C CA . TYR A 1 369 ? 31.107 29.147 5.975 1.00 84.50 369 TYR A CA 1
ATOM 2972 C C . TYR A 1 369 ? 30.588 30.506 5.493 1.00 84.50 369 TYR A C 1
ATOM 2974 O O . TYR A 1 369 ? 31.125 31.033 4.523 1.00 84.50 369 TYR A O 1
ATOM 2982 N N . GLN A 1 370 ? 29.652 31.134 6.211 1.00 80.50 370 GLN A N 1
ATOM 2983 C CA . GLN A 1 370 ? 29.160 32.470 5.854 1.00 80.50 370 GLN A CA 1
ATOM 2984 C C . GLN A 1 370 ? 30.168 33.596 6.134 1.00 80.50 370 GLN A C 1
ATOM 2986 O O . GLN A 1 370 ? 30.104 34.633 5.480 1.00 80.50 370 GLN A O 1
ATOM 2991 N N . SER A 1 371 ? 31.107 33.424 7.076 1.00 70.81 371 SER A N 1
ATOM 2992 C CA . SER A 1 371 ? 32.184 34.408 7.304 1.00 70.81 371 SER A CA 1
ATOM 2993 C C . SER A 1 371 ? 33.246 34.400 6.204 1.00 70.81 371 SER A C 1
ATOM 2995 O O . SER A 1 371 ? 33.873 35.427 5.963 1.00 70.81 371 SER A O 1
ATOM 2997 N N . LYS A 1 372 ? 33.436 33.266 5.518 1.00 72.00 372 LYS A N 1
ATOM 2998 C CA . LYS A 1 372 ? 34.388 33.146 4.406 1.00 72.00 372 LYS A CA 1
ATOM 2999 C C . LYS A 1 372 ? 33.876 33.795 3.127 1.00 72.00 372 LYS A C 1
ATOM 3001 O O . LYS A 1 372 ? 34.661 34.408 2.412 1.00 72.00 372 LYS A O 1
ATOM 3006 N N . ASN A 1 373 ? 32.586 33.648 2.836 1.00 75.88 373 ASN A N 1
ATOM 3007 C CA . ASN A 1 373 ? 31.918 34.360 1.755 1.00 75.88 373 ASN A CA 1
ATOM 3008 C C . ASN A 1 373 ? 30.405 34.390 2.020 1.00 75.88 373 ASN A C 1
ATOM 3010 O O . ASN A 1 373 ? 29.779 33.339 2.160 1.00 75.88 373 ASN A O 1
ATOM 3014 N N . LYS A 1 374 ? 29.813 35.587 2.081 1.00 69.38 374 LYS A N 1
ATOM 3015 C CA . LYS A 1 374 ? 28.378 35.757 2.357 1.00 69.38 374 LYS A CA 1
ATOM 3016 C C . LYS A 1 374 ? 27.481 35.298 1.207 1.00 69.38 374 LYS A C 1
ATOM 3018 O O . LYS A 1 374 ? 26.323 34.978 1.469 1.00 69.38 374 LYS A O 1
ATOM 3023 N N . ASP A 1 375 ? 28.014 35.222 -0.011 1.00 75.69 375 ASP A N 1
ATOM 3024 C CA . ASP A 1 375 ? 27.267 34.847 -1.220 1.00 75.69 375 ASP A CA 1
ATOM 3025 C C . ASP A 1 375 ? 27.255 33.332 -1.478 1.00 75.69 375 ASP A C 1
ATOM 3027 O O . ASP A 1 375 ? 26.579 32.847 -2.388 1.00 75.69 375 ASP A O 1
ATOM 3031 N N . ASP A 1 376 ? 27.990 32.557 -0.674 1.00 83.62 376 ASP A N 1
ATOM 3032 C CA . ASP A 1 376 ? 28.021 31.106 -0.806 1.00 83.62 376 ASP A CA 1
ATOM 3033 C C . ASP A 1 376 ? 26.658 30.516 -0.417 1.00 83.62 376 ASP A C 1
ATOM 3035 O O . ASP A 1 376 ? 26.202 30.630 0.723 1.00 83.62 376 ASP A O 1
ATOM 3039 N N . LYS A 1 377 ? 26.015 29.832 -1.369 1.00 89.06 377 LYS A N 1
ATOM 3040 C CA . LYS A 1 377 ? 24.754 29.131 -1.123 1.00 89.06 377 LYS A CA 1
ATOM 3041 C C . LYS A 1 377 ? 24.997 27.823 -0.374 1.00 89.06 377 LYS A C 1
ATOM 3043 O O . LYS A 1 377 ? 25.783 26.974 -0.812 1.00 89.06 377 LYS A O 1
ATOM 3048 N N . ILE A 1 378 ? 24.284 27.645 0.732 1.00 91.69 378 ILE A N 1
ATOM 3049 C CA . ILE A 1 378 ? 24.407 26.510 1.647 1.00 91.69 378 ILE A CA 1
ATOM 3050 C C . ILE A 1 378 ? 23.090 25.731 1.661 1.00 91.69 378 ILE A C 1
ATOM 3052 O O . ILE A 1 378 ? 22.024 26.302 1.892 1.00 91.69 378 ILE A O 1
ATOM 3056 N N . LEU A 1 379 ? 23.169 24.417 1.447 1.00 91.81 379 LEU A N 1
ATOM 3057 C CA . LEU A 1 379 ? 22.038 23.494 1.541 1.00 91.81 379 LEU A CA 1
ATOM 3058 C C . LEU A 1 379 ? 22.176 22.627 2.792 1.00 91.81 379 LEU A C 1
ATOM 3060 O O . LEU A 1 379 ? 23.174 21.934 2.977 1.00 91.81 379 LEU A O 1
ATOM 3064 N N . ILE A 1 380 ? 21.159 22.640 3.640 1.00 92.81 380 ILE A N 1
ATOM 3065 C CA . ILE A 1 380 ? 21.083 21.860 4.869 1.00 92.81 380 ILE A CA 1
ATOM 3066 C C . ILE A 1 380 ? 20.028 20.774 4.670 1.00 92.81 380 ILE A C 1
ATOM 3068 O O . ILE A 1 380 ? 18.880 21.071 4.344 1.00 92.81 380 ILE A O 1
ATOM 3072 N N . PHE A 1 381 ? 20.401 19.519 4.890 1.00 92.00 381 PHE A N 1
ATOM 3073 C CA . PHE A 1 381 ? 19.490 18.386 4.897 1.00 92.00 381 PHE A CA 1
ATOM 3074 C C . PHE A 1 381 ? 19.110 18.006 6.323 1.00 92.00 381 PHE A C 1
ATOM 3076 O O . PHE A 1 381 ? 19.973 17.666 7.133 1.00 92.00 381 PHE A O 1
ATOM 3083 N N . ALA A 1 382 ? 17.808 18.019 6.593 1.00 86.31 382 ALA A N 1
ATOM 3084 C CA . ALA A 1 382 ? 17.213 17.424 7.782 1.00 86.31 382 ALA A CA 1
ATOM 3085 C C . ALA A 1 382 ? 16.600 16.059 7.436 1.00 86.31 382 ALA A C 1
ATOM 3087 O O . ALA A 1 382 ? 16.059 15.874 6.338 1.00 86.31 382 ALA A O 1
ATOM 3088 N N . LEU A 1 383 ? 16.639 15.118 8.380 1.00 76.25 383 LEU A N 1
ATOM 3089 C CA . LEU A 1 383 ? 16.153 13.752 8.161 1.00 76.25 383 LEU A CA 1
ATOM 3090 C C . LEU A 1 383 ? 14.627 13.730 8.023 1.00 76.25 383 LEU A C 1
ATOM 3092 O O . LEU A 1 383 ? 14.077 13.057 7.152 1.00 76.25 383 LEU A O 1
ATOM 3096 N N . TYR A 1 384 ? 13.931 14.515 8.851 1.00 78.12 384 TYR A N 1
ATOM 3097 C CA . TYR A 1 384 ? 12.469 14.517 8.905 1.00 78.12 384 TYR A CA 1
ATOM 3098 C C . TYR A 1 384 ? 11.888 15.931 8.907 1.00 78.12 384 TYR A C 1
ATOM 3100 O O . TYR A 1 384 ? 12.489 16.884 9.395 1.00 78.12 384 TYR A O 1
ATOM 3108 N N . LYS A 1 385 ? 10.651 16.075 8.420 1.00 80.56 385 LYS A N 1
ATOM 3109 C CA . LYS A 1 385 ? 9.970 17.377 8.283 1.00 80.56 385 LYS A CA 1
ATOM 3110 C C . LYS A 1 385 ? 9.852 18.174 9.592 1.00 80.56 385 LYS A C 1
ATOM 3112 O O . LYS A 1 385 ? 10.044 19.381 9.577 1.00 80.56 385 LYS A O 1
ATOM 3117 N N . LYS A 1 386 ? 9.636 17.496 10.727 1.00 78.06 386 LYS A N 1
ATOM 3118 C CA . LYS A 1 386 ? 9.591 18.129 12.059 1.00 78.06 386 LYS A CA 1
ATOM 3119 C C . LYS A 1 386 ? 10.958 18.654 12.499 1.00 78.06 386 LYS A C 1
ATOM 3121 O O . LYS A 1 386 ? 11.032 19.694 13.144 1.00 78.06 386 LYS A O 1
ATOM 3126 N N . GLU A 1 387 ? 12.025 17.932 12.162 1.00 82.81 387 GLU A N 1
ATOM 3127 C CA . GLU A 1 387 ? 13.396 18.367 12.420 1.00 82.81 387 GLU A CA 1
ATOM 3128 C C . GLU A 1 387 ? 13.727 19.588 11.558 1.00 82.81 387 GLU A C 1
ATOM 3130 O O . GLU A 1 387 ? 14.220 20.573 12.095 1.00 82.81 387 GLU A O 1
ATOM 3135 N N . ALA A 1 388 ? 13.346 19.573 10.275 1.00 86.88 388 ALA A N 1
ATOM 3136 C CA . ALA A 1 388 ? 13.480 20.726 9.387 1.00 86.88 388 ALA A CA 1
ATOM 3137 C C . ALA A 1 388 ? 12.769 21.963 9.961 1.00 86.88 388 ALA A C 1
ATOM 3139 O O . ALA A 1 388 ? 13.399 22.994 10.147 1.00 86.88 388 ALA A O 1
ATOM 3140 N N . SER A 1 389 ? 11.497 21.859 10.359 1.00 84.69 389 SER A N 1
ATOM 3141 C CA . SER A 1 389 ? 10.781 22.998 10.960 1.00 84.69 389 SER A CA 1
ATOM 3142 C C . SER A 1 389 ? 11.394 23.485 12.275 1.00 84.69 389 SER A C 1
ATOM 3144 O O . SER A 1 389 ? 11.328 24.671 12.593 1.00 84.69 389 SER A O 1
ATOM 3146 N N . ARG A 1 390 ? 11.971 22.584 13.079 1.00 87.25 390 ARG A N 1
ATOM 3147 C CA . ARG A 1 390 ? 12.656 22.956 14.323 1.00 87.25 390 ARG A CA 1
ATOM 3148 C C . ARG A 1 390 ? 13.948 23.715 14.026 1.00 87.25 390 ARG A C 1
ATOM 3150 O O . ARG A 1 390 ? 14.132 24.798 14.568 1.00 87.25 390 ARG A O 1
ATOM 3157 N N . ILE A 1 391 ? 14.788 23.176 13.142 1.00 89.12 391 ILE A N 1
ATOM 3158 C CA . ILE A 1 391 ? 16.046 23.801 12.718 1.00 89.12 391 ILE A CA 1
ATOM 3159 C C . ILE A 1 391 ? 15.760 25.154 12.060 1.00 89.12 391 ILE A C 1
ATOM 3161 O O . ILE A 1 391 ? 16.407 26.131 12.412 1.00 89.12 391 ILE A O 1
ATOM 3165 N N . GLU A 1 392 ? 14.752 25.251 11.191 1.00 91.75 392 GLU A N 1
ATOM 3166 C CA . GLU A 1 392 ? 14.316 26.508 10.567 1.00 91.75 392 GLU A CA 1
ATOM 3167 C C . GLU A 1 392 ? 14.006 27.584 11.614 1.00 91.75 392 GLU A C 1
ATOM 3169 O O . GLU A 1 392 ? 14.540 28.690 11.550 1.00 91.75 392 GLU A O 1
ATOM 3174 N N . ARG A 1 393 ? 13.177 27.262 12.618 1.00 88.00 393 ARG A N 1
ATOM 3175 C CA . ARG A 1 393 ? 12.835 28.199 13.701 1.00 88.00 393 ARG A CA 1
ATOM 3176 C C . ARG A 1 393 ? 14.055 28.596 14.517 1.00 88.00 393 ARG A C 1
ATOM 3178 O O . ARG A 1 393 ? 14.204 29.771 14.835 1.00 88.00 393 ARG A O 1
ATOM 3185 N N . THR A 1 394 ? 14.917 27.638 14.849 1.00 88.50 394 THR A N 1
ATOM 3186 C CA . THR A 1 394 ? 16.149 27.896 15.601 1.00 88.50 394 THR A CA 1
ATOM 3187 C C . THR A 1 394 ? 17.086 28.817 14.822 1.00 88.50 394 THR A C 1
ATOM 3189 O O . THR A 1 394 ? 17.606 29.773 15.391 1.00 88.50 394 THR A O 1
ATOM 3192 N N . LEU A 1 395 ? 17.276 28.570 13.525 1.00 90.56 395 LEU A N 1
ATOM 3193 C CA . LEU A 1 395 ? 18.119 29.390 12.656 1.00 90.56 395 LEU A CA 1
ATOM 3194 C C . LEU A 1 395 ? 17.545 30.803 12.490 1.00 90.56 395 LEU A C 1
ATOM 3196 O O . LEU A 1 395 ? 18.272 31.769 12.712 1.00 90.56 395 LEU A O 1
ATOM 3200 N N . ASN A 1 396 ? 16.240 30.930 12.229 1.00 88.88 396 ASN A N 1
ATOM 3201 C CA . ASN A 1 396 ? 15.560 32.227 12.167 1.00 88.88 396 ASN A CA 1
ATOM 3202 C C . ASN A 1 396 ? 15.673 32.998 13.495 1.00 88.88 396 ASN A C 1
ATOM 3204 O O . ASN A 1 396 ? 16.002 34.181 13.495 1.00 88.88 396 ASN A O 1
ATOM 3208 N N . TYR A 1 397 ? 15.483 32.330 14.641 1.00 88.12 397 TYR A N 1
ATOM 3209 C CA . TYR A 1 397 ? 15.652 32.940 15.968 1.00 88.12 397 TYR A CA 1
ATOM 3210 C C . TYR A 1 397 ? 17.092 33.405 16.226 1.00 88.12 397 TYR A C 1
ATOM 3212 O O . TYR A 1 397 ? 17.322 34.408 16.898 1.00 88.12 397 TYR A O 1
ATOM 3220 N N . LYS A 1 398 ? 18.078 32.690 15.678 1.00 85.88 398 LYS A N 1
ATOM 3221 C CA . LYS A 1 398 ? 19.501 33.050 15.741 1.00 85.88 398 LYS A CA 1
ATOM 3222 C C . LYS A 1 398 ? 19.913 34.089 14.687 1.00 85.88 398 LYS A C 1
ATOM 3224 O O . LYS A 1 398 ? 21.093 34.416 14.614 1.00 85.88 398 LYS A O 1
ATOM 3229 N N . GLY A 1 399 ? 18.964 34.622 13.914 1.00 85.62 399 GLY A N 1
ATOM 3230 C CA . GLY A 1 399 ? 19.185 35.700 12.948 1.00 85.62 399 GLY A CA 1
ATOM 3231 C C . GLY A 1 399 ? 19.621 35.243 11.554 1.00 85.62 399 GLY A C 1
ATOM 3232 O O . GLY A 1 399 ? 19.984 36.080 10.731 1.00 85.62 399 GLY A O 1
ATOM 3233 N N . PHE A 1 400 ? 19.588 33.942 11.259 1.00 88.56 400 PHE A N 1
ATOM 3234 C CA . PHE A 1 400 ? 19.850 33.439 9.913 1.00 88.56 400 PHE A CA 1
ATOM 3235 C C . PHE A 1 400 ? 18.581 33.521 9.068 1.00 88.56 400 PHE A C 1
ATOM 3237 O O . PHE A 1 400 ? 17.551 32.974 9.449 1.00 88.56 400 PHE A O 1
ATOM 3244 N N . GLN A 1 401 ? 18.666 34.139 7.891 1.00 87.75 401 GLN A N 1
ATOM 3245 C CA . GLN A 1 401 ? 17.604 34.049 6.891 1.00 87.75 401 GLN A CA 1
ATOM 3246 C C . GLN A 1 401 ? 17.714 32.704 6.178 1.00 87.75 401 GLN A C 1
ATOM 3248 O O . GLN A 1 401 ? 18.699 32.471 5.477 1.00 87.75 401 GLN A O 1
ATOM 3253 N N . VAL A 1 402 ? 16.725 31.829 6.369 1.00 91.00 402 VAL A N 1
ATOM 3254 C CA . VAL A 1 402 ? 16.685 30.483 5.784 1.00 91.00 402 VAL A CA 1
ATOM 3255 C C . VAL A 1 402 ? 15.388 30.264 5.006 1.00 91.00 402 VAL A C 1
ATOM 3257 O O . VAL A 1 402 ? 14.293 30.506 5.508 1.00 91.00 402 VAL A O 1
ATOM 3260 N N . ALA A 1 403 ? 15.515 29.782 3.775 1.00 91.44 403 ALA A N 1
ATOM 3261 C CA . ALA A 1 403 ? 14.415 29.249 2.988 1.00 91.44 403 ALA A CA 1
ATOM 3262 C C . ALA A 1 403 ? 14.238 27.767 3.337 1.00 91.44 403 ALA A C 1
ATOM 3264 O O . ALA A 1 403 ? 15.223 27.037 3.445 1.00 91.44 403 ALA A O 1
ATOM 3265 N N . ALA A 1 404 ? 13.003 27.293 3.501 1.00 91.00 404 ALA A N 1
ATOM 3266 C CA . ALA A 1 404 ? 12.742 25.913 3.896 1.00 91.00 404 ALA A CA 1
ATOM 3267 C C . ALA A 1 404 ? 11.895 25.145 2.872 1.00 91.00 404 ALA A C 1
ATOM 3269 O O . ALA A 1 404 ? 10.976 25.679 2.253 1.00 91.00 404 ALA A O 1
ATOM 3270 N N . LEU A 1 405 ? 12.201 23.856 2.705 1.00 86.25 405 LEU A N 1
ATOM 3271 C CA . LEU A 1 405 ? 11.517 22.916 1.819 1.00 86.25 405 LEU A CA 1
ATOM 3272 C C . LEU A 1 405 ? 11.240 21.613 2.573 1.00 86.25 405 LEU A C 1
ATOM 3274 O O . LEU A 1 405 ? 12.058 20.691 2.620 1.00 86.25 405 LEU A O 1
ATOM 3278 N N . HIS A 1 406 ? 10.060 21.509 3.179 1.00 87.25 406 HIS A N 1
ATOM 3279 C CA . HIS A 1 406 ? 9.632 20.291 3.866 1.00 87.25 406 HIS A CA 1
ATOM 3280 C C . HIS A 1 406 ? 8.115 20.089 3.803 1.00 87.25 406 HIS A C 1
ATOM 3282 O O . HIS A 1 406 ? 7.350 20.967 3.403 1.00 87.25 406 HIS A O 1
ATOM 3288 N N . GLY A 1 407 ? 7.691 18.889 4.208 1.00 69.06 407 GLY A N 1
ATOM 3289 C CA . GLY A 1 407 ? 6.327 18.367 4.085 1.00 69.06 407 GLY A CA 1
ATOM 3290 C C . GLY A 1 407 ? 5.207 19.210 4.708 1.00 69.06 407 GLY A C 1
ATOM 3291 O O . GLY A 1 407 ? 4.056 19.029 4.327 1.00 69.06 407 GLY A O 1
ATOM 3292 N N . ASP A 1 408 ? 5.537 20.123 5.620 1.00 75.00 408 ASP A N 1
ATOM 3293 C CA . ASP A 1 408 ? 4.558 20.923 6.369 1.00 75.00 408 ASP A CA 1
ATOM 3294 C C . ASP A 1 408 ? 4.313 22.312 5.745 1.00 75.00 408 ASP A C 1
ATOM 3296 O O . ASP A 1 408 ? 3.394 23.016 6.152 1.00 75.00 408 ASP A O 1
ATOM 3300 N N . LEU A 1 409 ? 5.087 22.693 4.720 1.00 73.56 409 LEU A N 1
ATOM 3301 C CA . LEU A 1 409 ? 4.843 23.897 3.921 1.00 73.56 409 LEU A CA 1
ATOM 3302 C C . LEU A 1 409 ? 3.885 23.591 2.766 1.00 73.56 409 LEU A C 1
ATOM 3304 O O . LEU A 1 409 ? 3.980 22.521 2.151 1.00 73.56 409 LEU A O 1
ATOM 3308 N N . SER A 1 410 ? 3.003 24.536 2.432 1.00 78.12 410 SER A N 1
ATOM 3309 C CA . SER A 1 410 ? 2.161 24.442 1.232 1.00 78.12 410 SER A CA 1
ATOM 3310 C C . SER A 1 410 ? 3.002 24.481 -0.049 1.00 78.12 410 SER A C 1
ATOM 3312 O O . SER A 1 410 ? 4.128 24.973 -0.056 1.00 78.12 410 SER A O 1
ATOM 3314 N N . GLN A 1 411 ? 2.450 23.992 -1.164 1.00 67.06 411 GLN A N 1
ATOM 3315 C CA . GLN A 1 411 ? 3.141 24.028 -2.462 1.00 67.06 411 GLN A CA 1
ATOM 3316 C C . GLN A 1 411 ? 3.523 25.456 -2.884 1.00 67.06 411 GLN A C 1
ATOM 3318 O O . GLN A 1 411 ? 4.622 25.671 -3.383 1.00 67.06 411 GLN A O 1
ATOM 3323 N N . VAL A 1 412 ? 2.661 26.442 -2.612 1.00 75.12 412 VAL A N 1
ATOM 3324 C CA . VAL A 1 412 ? 2.937 27.858 -2.905 1.00 75.12 412 VAL A CA 1
ATOM 3325 C C . VAL A 1 412 ? 4.116 28.369 -2.075 1.00 75.12 412 VAL A C 1
ATOM 3327 O O . VAL A 1 412 ? 5.021 28.989 -2.621 1.00 75.12 412 VAL A O 1
ATOM 3330 N N . GLN A 1 413 ? 4.153 28.050 -0.779 1.00 80.62 413 GLN A N 1
ATOM 3331 C CA . GLN A 1 413 ? 5.250 28.453 0.108 1.00 80.62 413 GLN A CA 1
ATOM 3332 C C . GLN A 1 413 ? 6.576 27.793 -0.275 1.00 80.62 413 GLN A C 1
ATOM 3334 O O . GLN A 1 413 ? 7.609 28.453 -0.252 1.00 80.62 413 GLN A O 1
ATOM 3339 N N . ARG A 1 414 ? 6.562 26.513 -0.672 1.00 79.06 414 ARG A N 1
ATOM 3340 C CA . ARG A 1 414 ? 7.769 25.824 -1.161 1.00 79.06 414 ARG A CA 1
ATOM 3341 C C . ARG A 1 414 ? 8.291 26.457 -2.444 1.00 79.06 414 ARG A C 1
ATOM 3343 O O . ARG A 1 414 ? 9.492 26.666 -2.569 1.00 79.06 414 ARG A O 1
ATOM 3350 N N . GLN A 1 415 ? 7.391 26.784 -3.369 1.00 78.19 415 GLN A N 1
ATOM 3351 C CA . GLN A 1 415 ? 7.747 27.447 -4.617 1.00 78.19 415 GLN A CA 1
ATOM 3352 C C . GLN A 1 415 ? 8.353 28.832 -4.353 1.00 78.19 415 GLN A C 1
ATOM 3354 O O . GLN A 1 415 ? 9.414 29.140 -4.883 1.00 78.19 415 GLN A O 1
ATOM 3359 N N . GLN A 1 416 ? 7.739 29.628 -3.474 1.00 82.31 416 GLN A N 1
ATOM 3360 C CA . GLN A 1 416 ? 8.254 30.941 -3.072 1.00 82.31 416 GLN A CA 1
ATOM 3361 C C . GLN A 1 416 ? 9.618 30.847 -2.376 1.00 82.31 416 GLN A C 1
ATOM 3363 O O . GLN A 1 416 ? 10.524 31.604 -2.712 1.00 82.31 416 GLN A O 1
ATOM 3368 N N . ALA A 1 417 ? 9.792 29.899 -1.450 1.00 84.94 417 ALA A N 1
ATOM 3369 C CA . ALA A 1 417 ? 11.057 29.694 -0.747 1.00 84.94 417 ALA A CA 1
ATOM 3370 C C . ALA A 1 417 ? 12.179 29.269 -1.710 1.00 84.94 417 ALA A C 1
ATOM 3372 O O . ALA A 1 417 ? 13.296 29.784 -1.639 1.00 84.94 417 ALA A O 1
ATOM 3373 N N . LEU A 1 418 ? 11.872 28.379 -2.659 1.00 83.56 418 LEU A N 1
ATOM 3374 C CA . LEU A 1 418 ? 12.817 27.964 -3.692 1.00 83.56 418 LEU A CA 1
ATOM 3375 C C . LEU A 1 418 ? 13.158 29.114 -4.650 1.00 83.56 418 LEU A C 1
ATOM 3377 O O . LEU A 1 418 ? 14.323 29.280 -5.002 1.00 83.56 418 LEU A O 1
ATOM 3381 N N . GLU A 1 419 ? 12.178 29.914 -5.070 1.00 83.00 419 GLU A N 1
ATOM 3382 C CA . GLU A 1 419 ? 12.406 31.076 -5.938 1.00 83.00 419 GLU A CA 1
ATOM 3383 C C . GLU A 1 419 ? 13.258 32.147 -5.255 1.00 83.00 419 GLU A C 1
ATOM 3385 O O . GLU A 1 419 ? 14.198 32.649 -5.871 1.00 83.00 419 GLU A O 1
ATOM 3390 N N . SER A 1 420 ? 12.991 32.435 -3.980 1.00 84.44 420 SER A N 1
ATOM 3391 C CA . SER A 1 420 ? 13.780 33.363 -3.163 1.00 84.44 420 SER A CA 1
ATOM 3392 C C . SER A 1 420 ? 15.242 32.903 -3.050 1.00 84.44 420 SER A C 1
ATOM 3394 O O . SER A 1 420 ? 16.176 33.663 -3.323 1.00 84.44 420 SER A O 1
ATOM 3396 N N . PHE A 1 421 ? 15.462 31.606 -2.798 1.00 88.12 421 PHE A N 1
ATOM 3397 C CA . PHE A 1 421 ? 16.802 31.011 -2.792 1.00 88.12 421 PHE A CA 1
ATOM 3398 C C . PHE A 1 421 ? 17.481 31.040 -4.173 1.00 88.12 421 PHE A C 1
ATOM 3400 O O . PHE A 1 421 ? 18.685 31.294 -4.293 1.00 88.12 421 PHE A O 1
ATOM 3407 N N . LYS A 1 422 ? 16.731 30.815 -5.260 1.00 82.00 422 LYS A N 1
ATOM 3408 C CA . LYS A 1 422 ? 17.263 30.902 -6.633 1.00 82.00 422 LYS A CA 1
ATOM 3409 C C . LYS A 1 422 ? 17.716 32.320 -6.972 1.00 82.00 422 LYS A C 1
ATOM 3411 O O . LYS A 1 422 ? 18.824 32.470 -7.488 1.00 82.00 422 LYS A O 1
ATOM 3416 N N . ARG A 1 423 ? 16.914 33.328 -6.617 1.00 82.12 423 ARG A N 1
ATOM 3417 C CA . ARG A 1 423 ? 17.196 34.759 -6.831 1.00 82.12 423 ARG A CA 1
ATOM 3418 C C . ARG A 1 423 ? 18.327 35.309 -5.957 1.00 82.12 423 ARG A C 1
ATOM 3420 O O . ARG A 1 423 ? 18.803 36.400 -6.236 1.00 82.12 423 ARG A O 1
ATOM 3427 N N . GLY A 1 424 ? 18.779 34.553 -4.953 1.00 78.56 424 GLY A N 1
ATOM 3428 C CA . GLY A 1 424 ? 19.840 34.984 -4.036 1.00 78.56 424 GLY A CA 1
ATOM 3429 C C . GLY A 1 424 ? 19.351 35.927 -2.935 1.00 78.56 424 GLY A C 1
ATOM 3430 O O . GLY A 1 424 ? 20.159 36.556 -2.268 1.00 78.56 424 GLY A O 1
ATOM 3431 N N . GLU 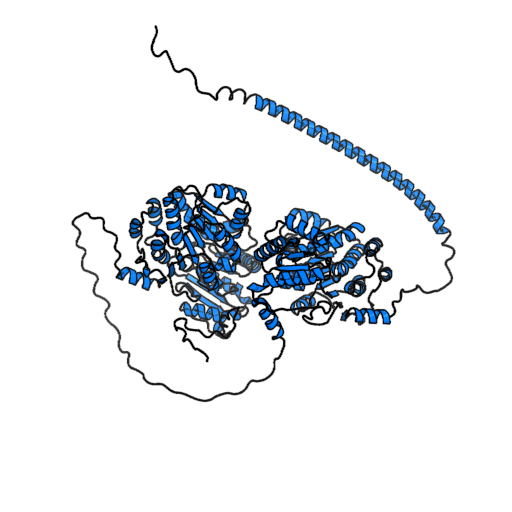A 1 425 ? 18.035 36.016 -2.724 1.00 83.25 425 GLU A N 1
ATOM 3432 C CA . GLU A 1 425 ? 17.444 36.737 -1.587 1.00 83.25 425 GLU A CA 1
ATOM 3433 C C . GLU A 1 425 ? 17.743 36.014 -0.263 1.00 83.25 425 GLU A C 1
ATOM 3435 O O . GLU A 1 425 ? 17.800 36.627 0.798 1.00 83.25 425 GLU A O 1
ATOM 3440 N N . CYS A 1 426 ? 17.958 34.697 -0.336 1.00 84.69 426 CYS A N 1
ATOM 3441 C CA . CYS A 1 426 ? 18.380 33.861 0.772 1.00 84.69 426 CYS A CA 1
ATOM 3442 C C . CYS A 1 426 ? 19.474 32.891 0.307 1.00 84.69 426 CYS A C 1
ATOM 3444 O O . CYS A 1 426 ? 19.319 32.211 -0.708 1.00 84.69 426 CYS A O 1
ATOM 3446 N N . ASN A 1 427 ? 20.558 32.790 1.081 1.00 88.38 427 ASN A N 1
ATOM 3447 C CA . ASN A 1 427 ? 21.706 31.929 0.769 1.00 88.38 427 ASN A CA 1
ATOM 3448 C C . ASN A 1 427 ? 21.706 30.615 1.567 1.00 88.38 427 ASN A C 1
ATOM 3450 O O . ASN A 1 427 ? 22.630 29.815 1.442 1.00 88.38 427 ASN A O 1
ATOM 3454 N N . LEU A 1 428 ? 20.665 30.357 2.364 1.00 92.56 428 LEU A N 1
ATOM 3455 C CA . LEU A 1 428 ? 20.494 29.140 3.158 1.00 92.56 428 LEU A CA 1
ATOM 3456 C C . LEU A 1 428 ? 19.207 28.428 2.757 1.00 92.56 428 LEU A C 1
ATOM 3458 O O . LEU A 1 428 ? 18.119 28.972 2.920 1.00 92.56 428 LEU A O 1
ATOM 3462 N N . LEU A 1 429 ? 19.323 27.191 2.286 1.00 92.94 429 LEU A N 1
ATOM 3463 C CA . LEU A 1 429 ? 18.176 26.337 2.003 1.00 92.94 429 LEU A CA 1
ATOM 3464 C C . LEU A 1 429 ? 18.177 25.161 2.967 1.00 92.94 429 LEU A C 1
ATOM 3466 O O . LEU A 1 429 ? 19.128 24.390 2.998 1.00 92.94 429 LEU A O 1
ATOM 3470 N N . LEU A 1 430 ? 17.113 24.997 3.740 1.00 93.06 430 LEU A N 1
ATOM 3471 C CA . LEU A 1 430 ? 16.893 23.834 4.588 1.00 93.06 430 LEU A CA 1
ATOM 3472 C C . LEU A 1 430 ? 15.861 22.923 3.936 1.00 93.06 430 LEU A C 1
ATOM 3474 O O . LEU A 1 430 ? 14.708 23.308 3.764 1.00 93.06 430 LEU A O 1
ATOM 3478 N N . ALA A 1 431 ? 16.240 21.697 3.602 1.00 90.81 431 ALA A N 1
ATOM 3479 C CA . ALA A 1 431 ? 15.354 20.756 2.939 1.00 90.81 431 ALA A CA 1
ATOM 3480 C C . ALA A 1 431 ? 15.346 19.387 3.619 1.00 90.81 431 ALA A C 1
ATOM 3482 O O . ALA A 1 431 ? 16.305 18.970 4.261 1.00 90.81 431 ALA A O 1
ATOM 3483 N N . THR A 1 432 ? 14.248 18.655 3.451 1.00 87.19 432 THR A N 1
ATOM 3484 C CA . THR A 1 432 ? 14.250 17.201 3.691 1.00 87.19 432 THR A CA 1
ATOM 3485 C C . THR A 1 432 ? 14.642 16.466 2.416 1.00 87.19 432 THR A C 1
ATOM 3487 O O . THR A 1 432 ? 14.337 16.950 1.323 1.00 87.19 432 THR A O 1
ATOM 3490 N N . ASP A 1 433 ? 15.237 15.274 2.534 1.00 73.50 433 ASP A N 1
ATOM 3491 C CA . ASP A 1 433 ? 15.612 14.453 1.369 1.00 73.50 433 ASP A CA 1
ATOM 3492 C C . ASP A 1 433 ? 14.428 14.246 0.405 1.00 73.50 433 ASP A C 1
ATOM 3494 O O . ASP A 1 433 ? 14.592 14.276 -0.809 1.00 73.50 433 ASP A O 1
ATOM 3498 N N . VAL A 1 434 ? 13.208 14.077 0.928 1.00 67.88 434 VAL A N 1
ATOM 3499 C CA . VAL A 1 434 ? 11.993 13.898 0.115 1.00 67.88 434 VAL A CA 1
ATOM 3500 C C . VAL A 1 434 ? 11.590 15.182 -0.609 1.00 67.88 434 VAL A C 1
ATOM 3502 O O . VAL A 1 434 ? 11.180 15.120 -1.763 1.00 67.88 434 VAL A O 1
ATOM 3505 N N . ALA A 1 435 ? 11.693 16.334 0.053 1.00 67.56 435 ALA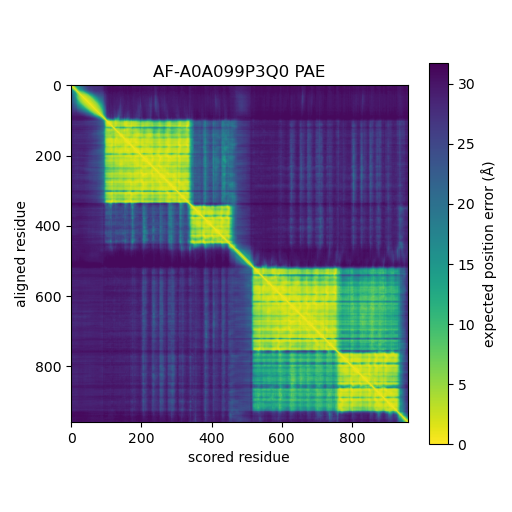 A N 1
ATOM 3506 C CA . ALA A 1 435 ? 11.256 17.607 -0.509 1.00 67.56 435 ALA A CA 1
ATOM 3507 C C . ALA A 1 435 ? 12.261 18.205 -1.501 1.00 67.56 435 ALA A C 1
ATOM 3509 O O . ALA A 1 435 ? 11.844 18.943 -2.384 1.00 67.56 435 ALA A O 1
ATOM 3510 N N . ALA A 1 436 ? 13.553 17.888 -1.373 1.00 67.38 436 ALA A N 1
ATOM 3511 C CA . ALA A 1 436 ? 14.585 18.326 -2.313 1.00 67.38 436 ALA A CA 1
ATOM 3512 C C . ALA A 1 436 ? 14.633 17.487 -3.604 1.00 67.38 436 ALA A C 1
ATOM 3514 O O . ALA A 1 436 ? 15.209 17.921 -4.601 1.00 67.38 436 ALA A O 1
ATOM 3515 N N . ARG A 1 437 ? 14.065 16.270 -3.603 1.00 60.62 437 ARG A N 1
ATOM 3516 C CA . ARG A 1 437 ? 14.093 15.368 -4.767 1.00 60.62 437 ARG A CA 1
ATOM 3517 C C . ARG A 1 437 ? 13.372 15.992 -5.961 1.00 60.62 437 ARG A C 1
ATOM 3519 O O . ARG A 1 437 ? 12.203 16.346 -5.866 1.00 60.62 437 ARG A O 1
ATOM 3526 N N . GLY A 1 438 ? 14.064 16.053 -7.098 1.00 44.59 438 GLY A N 1
ATOM 3527 C CA . GLY A 1 438 ? 13.516 16.584 -8.349 1.00 44.59 438 GLY A CA 1
ATOM 3528 C C . GLY A 1 438 ? 13.456 18.112 -8.419 1.00 44.59 438 GLY A C 1
ATOM 3529 O O . GLY A 1 438 ? 12.901 18.639 -9.378 1.00 44.59 438 GLY A O 1
ATOM 3530 N N . LEU A 1 439 ? 14.017 18.828 -7.437 1.00 57.34 439 LEU A N 1
ATOM 3531 C CA . LEU A 1 439 ? 14.165 20.279 -7.498 1.00 57.34 439 LEU A CA 1
ATOM 3532 C C . LEU A 1 439 ? 15.549 20.639 -8.038 1.00 57.34 439 LEU A C 1
ATOM 3534 O O . LEU A 1 439 ? 16.569 20.184 -7.527 1.00 57.34 439 LEU A O 1
ATOM 3538 N N . ASP A 1 440 ? 15.577 21.492 -9.056 1.00 62.81 440 ASP A N 1
ATOM 3539 C CA . ASP A 1 440 ? 16.808 22.101 -9.548 1.00 62.81 440 ASP A CA 1
ATOM 3540 C C . ASP A 1 440 ? 17.257 23.206 -8.578 1.00 62.81 440 ASP A C 1
ATOM 3542 O O . ASP A 1 440 ? 16.599 24.246 -8.480 1.00 62.81 440 ASP A O 1
ATOM 3546 N N . ILE A 1 441 ? 18.336 22.961 -7.828 1.00 74.00 441 ILE A N 1
ATOM 3547 C CA . ILE A 1 441 ? 18.903 23.881 -6.831 1.00 74.00 441 ILE A CA 1
ATOM 3548 C C . ILE A 1 441 ? 20.291 24.324 -7.332 1.00 74.00 441 ILE A C 1
ATOM 3550 O O . ILE A 1 441 ? 21.280 23.627 -7.094 1.00 74.00 441 ILE A O 1
ATOM 3554 N N . PRO A 1 442 ? 20.391 25.459 -8.045 1.00 65.75 442 PRO A N 1
ATOM 3555 C CA . PRO A 1 442 ? 21.635 25.861 -8.690 1.00 65.75 442 PRO A CA 1
ATOM 3556 C C . PRO A 1 442 ? 22.657 26.431 -7.694 1.00 65.75 442 PRO A C 1
ATOM 3558 O O . PRO A 1 442 ? 22.299 27.132 -6.745 1.00 65.75 442 PRO A O 1
ATOM 3561 N N . ASN A 1 443 ? 23.943 26.206 -7.986 1.00 71.88 443 ASN A N 1
ATOM 3562 C CA . ASN A 1 443 ? 25.098 26.885 -7.380 1.00 71.88 443 ASN A CA 1
ATOM 3563 C C . ASN A 1 443 ? 25.276 26.695 -5.860 1.00 71.88 443 ASN A C 1
ATOM 3565 O O . ASN A 1 443 ? 25.729 27.607 -5.172 1.00 71.88 443 ASN A O 1
ATOM 3569 N N . VAL A 1 444 ? 24.945 25.515 -5.323 1.00 82.50 444 VAL A N 1
ATOM 3570 C CA . VAL A 1 444 ? 25.216 25.168 -3.915 1.00 82.50 444 VAL A CA 1
ATOM 3571 C C . VAL A 1 444 ? 26.699 24.860 -3.721 1.00 82.50 444 VAL A C 1
ATOM 3573 O O . VAL A 1 444 ? 27.236 23.959 -4.364 1.00 82.50 444 VAL A O 1
ATOM 3576 N N . LYS A 1 445 ? 27.352 25.572 -2.799 1.00 82.06 445 LYS A N 1
ATOM 3577 C CA . LYS A 1 445 ? 28.784 25.409 -2.508 1.00 82.06 445 LYS A CA 1
ATOM 3578 C C . LYS A 1 445 ? 29.060 24.538 -1.287 1.00 82.06 445 LYS A C 1
ATOM 3580 O O . LYS A 1 445 ? 30.091 23.870 -1.233 1.00 82.06 445 LYS A O 1
ATOM 3585 N N . VAL A 1 446 ? 28.140 24.516 -0.322 1.00 85.62 446 VAL A N 1
ATOM 3586 C CA . VAL A 1 446 ? 28.257 23.701 0.896 1.00 85.62 446 VAL A CA 1
ATOM 3587 C C . VAL A 1 446 ? 26.971 22.918 1.118 1.00 85.62 446 VAL A C 1
ATOM 3589 O O . VAL A 1 446 ? 25.881 23.487 1.091 1.00 85.62 446 VAL A O 1
ATOM 3592 N N . VAL A 1 447 ? 27.106 21.615 1.374 1.00 86.19 447 VAL A N 1
ATOM 3593 C CA . VAL A 1 447 ? 26.000 20.739 1.773 1.00 86.19 447 VAL A CA 1
ATOM 3594 C C . VAL A 1 447 ? 26.261 20.223 3.182 1.00 86.19 447 VAL A C 1
ATOM 3596 O O . VAL A 1 447 ? 27.294 19.607 3.437 1.00 86.19 447 VAL A O 1
ATOM 3599 N N . LEU A 1 448 ? 25.319 20.456 4.091 1.00 87.50 448 LEU A N 1
ATOM 3600 C CA . LEU A 1 448 ? 25.362 19.971 5.468 1.00 87.50 448 LEU A CA 1
ATOM 3601 C C . LEU A 1 448 ? 24.266 18.925 5.646 1.00 87.50 448 LEU A C 1
ATOM 3603 O O . LEU A 1 448 ? 23.097 19.223 5.431 1.00 87.50 448 LEU A O 1
ATOM 3607 N N . LYS A 1 449 ? 24.623 17.700 6.032 1.00 85.62 449 LYS A N 1
ATOM 3608 C CA . LYS A 1 449 ? 23.657 16.613 6.236 1.00 85.62 449 LYS A CA 1
ATOM 3609 C C . LYS A 1 449 ? 23.895 15.929 7.573 1.00 85.62 449 LYS A C 1
ATOM 3611 O O . LYS A 1 449 ? 25.013 15.511 7.865 1.00 85.62 449 LYS A O 1
ATOM 3616 N N . THR A 1 450 ? 22.836 15.774 8.362 1.00 76.75 450 THR A N 1
ATOM 3617 C CA . THR A 1 450 ? 22.856 14.900 9.536 1.00 76.75 450 THR A CA 1
ATOM 3618 C C . THR A 1 450 ? 22.601 13.457 9.096 1.00 76.75 450 THR A C 1
ATOM 3620 O O . THR A 1 450 ? 21.671 13.182 8.346 1.00 76.75 450 THR A O 1
ATOM 3623 N N . MET A 1 451 ? 23.449 12.528 9.543 1.00 67.38 451 MET A N 1
ATOM 3624 C CA . MET A 1 451 ? 23.270 11.085 9.327 1.00 67.38 451 MET A CA 1
ATOM 3625 C C . MET A 1 451 ? 23.007 10.373 10.662 1.00 67.38 451 MET A C 1
ATOM 3627 O O . MET A 1 451 ? 23.365 10.878 11.736 1.00 67.38 451 MET A O 1
ATOM 3631 N N . SER A 1 452 ? 22.349 9.215 10.592 1.00 59.56 452 SER A N 1
ATOM 3632 C CA . SER A 1 452 ? 22.114 8.317 11.735 1.00 59.56 452 SER A CA 1
ATOM 3633 C C . SER A 1 452 ? 22.891 7.002 11.577 1.00 59.56 452 SER A C 1
ATOM 3635 O O . SER A 1 452 ? 23.237 6.615 10.460 1.00 59.56 452 SER A O 1
ATOM 3637 N N . ASP A 1 453 ? 23.139 6.287 12.682 1.00 47.72 453 ASP A N 1
ATOM 3638 C CA . ASP A 1 453 ? 23.922 5.032 12.714 1.00 47.72 453 ASP A CA 1
ATOM 3639 C C . ASP A 1 453 ? 23.371 3.912 11.813 1.00 47.72 453 ASP A C 1
ATOM 3641 O O . ASP A 1 453 ? 24.080 2.959 11.479 1.00 47.72 453 ASP A O 1
ATOM 3645 N N . ILE A 1 454 ? 22.105 4.027 11.412 1.00 46.22 454 ILE A N 1
ATOM 3646 C CA . ILE A 1 454 ? 21.412 3.084 10.533 1.00 46.22 454 ILE A CA 1
ATOM 3647 C C . ILE A 1 454 ? 21.946 3.201 9.090 1.00 46.22 454 ILE A C 1
ATOM 3649 O O . ILE A 1 454 ? 22.169 2.185 8.438 1.00 46.22 454 ILE A O 1
ATOM 3653 N N . GLU A 1 455 ? 22.273 4.407 8.613 1.00 42.94 455 GLU A N 1
ATOM 3654 C CA . GLU A 1 455 ? 22.682 4.651 7.215 1.00 42.94 455 GLU A CA 1
ATOM 3655 C C . GLU A 1 455 ? 24.164 4.335 6.934 1.00 42.94 455 GLU A C 1
ATOM 3657 O O . GLU A 1 455 ? 24.535 3.985 5.811 1.00 42.94 455 GLU A O 1
ATOM 3662 N N . LEU A 1 456 ? 25.032 4.418 7.950 1.00 39.00 456 LEU A N 1
ATOM 3663 C CA . LEU A 1 456 ? 26.463 4.098 7.822 1.00 39.00 456 LEU A CA 1
ATOM 3664 C C . LEU A 1 456 ? 26.716 2.586 7.683 1.00 39.00 456 LEU A C 1
ATOM 3666 O O . LEU A 1 456 ? 27.675 2.173 7.025 1.00 39.00 456 LEU A O 1
ATOM 3670 N N . LYS A 1 457 ? 25.846 1.752 8.268 1.00 38.62 457 LYS A N 1
ATOM 3671 C CA . LYS A 1 457 ? 25.953 0.283 8.216 1.00 38.62 457 LYS A CA 1
ATOM 3672 C C . LYS A 1 457 ? 25.493 -0.298 6.876 1.00 38.62 457 LYS A C 1
ATOM 3674 O O . LYS A 1 457 ? 26.106 -1.256 6.405 1.00 38.62 457 LYS A O 1
ATOM 3679 N N . ASP A 1 458 ? 24.498 0.306 6.231 1.00 37.41 458 ASP A N 1
ATOM 3680 C CA . ASP A 1 458 ? 24.010 -0.145 4.920 1.00 37.41 458 ASP A CA 1
ATOM 3681 C C . ASP A 1 458 ? 24.979 0.183 3.773 1.00 37.41 458 ASP A C 1
ATOM 3683 O O . ASP A 1 458 ? 25.041 -0.554 2.790 1.00 37.41 458 ASP A O 1
ATOM 3687 N N . LYS A 1 459 ? 25.811 1.225 3.917 1.00 37.78 459 LYS A N 1
ATOM 3688 C CA . LYS A 1 459 ? 26.895 1.514 2.960 1.00 37.78 459 LYS A CA 1
ATOM 3689 C C . LYS A 1 459 ? 28.109 0.598 3.126 1.00 37.78 459 LYS A C 1
ATOM 3691 O O . LYS A 1 459 ? 28.694 0.211 2.121 1.00 37.78 459 LYS A O 1
ATOM 3696 N N . LYS A 1 460 ? 28.456 0.200 4.359 1.00 34.66 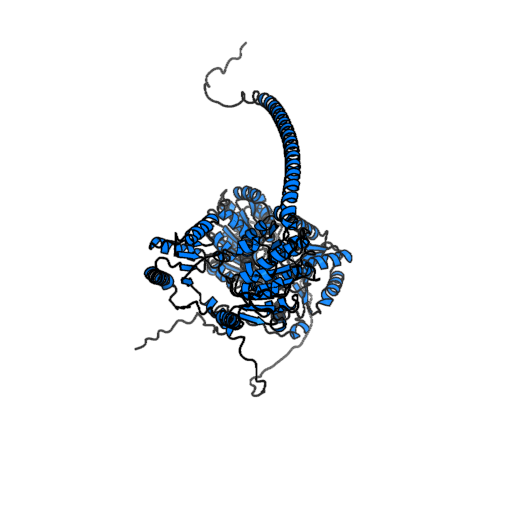460 LYS A N 1
ATOM 3697 C CA . LYS A 1 460 ? 29.533 -0.779 4.613 1.00 34.66 460 LYS A CA 1
ATOM 3698 C C . LYS A 1 460 ? 29.183 -2.179 4.100 1.00 34.66 460 LYS A C 1
ATOM 3700 O O . LYS A 1 460 ? 30.018 -2.820 3.479 1.00 34.66 460 LYS A O 1
ATOM 3705 N N . ARG A 1 461 ? 27.928 -2.619 4.262 1.00 33.56 461 ARG A N 1
ATOM 3706 C CA . ARG A 1 461 ? 27.472 -3.937 3.776 1.00 33.56 461 ARG A CA 1
ATOM 3707 C C . ARG A 1 461 ? 27.569 -4.114 2.259 1.00 33.56 461 ARG A C 1
ATOM 3709 O O . ARG A 1 461 ? 27.814 -5.223 1.815 1.00 33.56 461 ARG A O 1
ATOM 3716 N N . LYS A 1 462 ? 27.422 -3.040 1.476 1.00 37.03 462 LYS A N 1
ATOM 3717 C CA . LYS A 1 462 ? 27.554 -3.092 0.009 1.00 37.03 462 LYS A CA 1
ATOM 3718 C C . LYS A 1 462 ? 29.005 -3.160 -0.483 1.00 37.03 462 LYS A C 1
ATOM 3720 O O . LYS A 1 462 ? 29.219 -3.512 -1.633 1.00 37.03 462 LYS A O 1
ATOM 3725 N N . HIS A 1 463 ? 29.976 -2.819 0.363 1.00 34.94 463 HIS A N 1
ATOM 3726 C CA . HIS A 1 463 ? 31.397 -2.811 0.010 1.00 34.94 463 HIS A CA 1
ATOM 3727 C C . HIS A 1 463 ? 32.089 -4.150 0.323 1.00 34.94 463 HIS A C 1
ATOM 3729 O O . HIS A 1 463 ? 33.072 -4.498 -0.319 1.00 34.94 463 HIS A O 1
ATOM 3735 N N . ASP A 1 464 ? 31.569 -4.919 1.283 1.00 33.31 464 ASP A N 1
ATOM 3736 C CA . ASP A 1 464 ? 32.204 -6.168 1.727 1.00 33.31 464 ASP A CA 1
ATOM 3737 C C . ASP A 1 464 ? 31.727 -7.412 0.940 1.00 33.31 464 ASP A C 1
ATOM 3739 O O . ASP A 1 464 ? 32.351 -8.465 1.028 1.00 33.31 464 ASP A O 1
ATOM 3743 N N . GLU A 1 465 ? 30.654 -7.317 0.139 1.00 34.19 465 GLU A N 1
ATOM 3744 C CA . GLU A 1 465 ? 30.120 -8.447 -0.654 1.00 34.19 465 GLU A CA 1
ATOM 3745 C C . GLU A 1 465 ? 30.796 -8.644 -2.029 1.00 34.19 465 GLU A C 1
ATOM 3747 O O . GLU A 1 465 ? 30.535 -9.646 -2.695 1.00 34.19 465 GLU A O 1
ATOM 3752 N N . SER A 1 466 ? 31.700 -7.750 -2.451 1.00 32.72 466 SER A N 1
ATOM 3753 C CA . SER A 1 466 ? 32.455 -7.861 -3.715 1.00 32.72 466 SER A CA 1
ATOM 3754 C C . SER A 1 466 ? 33.862 -8.462 -3.562 1.00 32.72 466 SER A C 1
ATOM 3756 O O . SER A 1 466 ? 34.592 -8.587 -4.546 1.00 32.72 466 SER A O 1
ATOM 3758 N N . GLY A 1 467 ? 34.243 -8.888 -2.353 1.00 28.75 467 GLY A N 1
ATOM 3759 C CA . GLY A 1 467 ? 35.567 -9.425 -2.052 1.00 28.75 467 GLY A CA 1
ATOM 3760 C C . GLY A 1 467 ? 35.540 -10.856 -1.522 1.00 28.75 467 GLY A C 1
ATOM 3761 O O . GLY A 1 467 ? 35.266 -11.084 -0.352 1.00 28.75 467 GLY A O 1
ATOM 3762 N N . ASP A 1 468 ? 35.966 -11.780 -2.378 1.00 25.83 468 ASP A N 1
ATOM 3763 C CA . ASP A 1 468 ? 36.563 -13.074 -2.039 1.00 25.83 468 ASP A CA 1
ATOM 3764 C C . ASP A 1 468 ? 35.630 -14.298 -1.933 1.00 25.83 468 ASP A C 1
ATOM 3766 O O . ASP A 1 468 ? 34.951 -14.586 -0.946 1.00 25.83 468 ASP A O 1
ATOM 3770 N N . SER A 1 469 ? 35.688 -15.098 -2.997 1.00 24.19 469 SER A N 1
ATOM 3771 C CA . SER A 1 469 ? 35.336 -16.509 -2.985 1.00 24.19 469 SER A CA 1
ATOM 3772 C C . SER A 1 469 ? 36.573 -17.275 -3.430 1.00 24.19 469 SER A C 1
ATOM 3774 O O . SER A 1 469 ? 36.992 -17.110 -4.569 1.00 24.19 469 SER A O 1
ATOM 3776 N N . LEU A 1 470 ? 37.156 -18.093 -2.540 1.00 24.25 470 LEU A N 1
ATOM 3777 C CA . LEU A 1 470 ? 37.817 -19.376 -2.834 1.00 24.25 470 LEU A CA 1
ATOM 3778 C C . LEU A 1 470 ? 38.446 -20.001 -1.563 1.00 24.25 470 LEU A C 1
ATOM 3780 O O . LEU A 1 470 ? 39.119 -19.339 -0.786 1.00 24.25 470 LEU A O 1
ATOM 3784 N N . LYS A 1 471 ? 38.308 -21.336 -1.455 1.00 24.11 471 LYS A N 1
ATOM 3785 C CA . LYS A 1 471 ? 39.046 -22.306 -0.599 1.00 24.11 471 LYS A CA 1
ATOM 3786 C C . LYS A 1 471 ? 38.606 -22.506 0.869 1.00 24.11 471 LYS A C 1
ATOM 3788 O O . LYS A 1 471 ? 39.147 -21.900 1.780 1.00 24.11 471 LYS A O 1
ATOM 3793 N N . LYS A 1 472 ? 37.817 -23.566 1.120 1.00 23.48 472 LYS A N 1
ATOM 3794 C CA . LYS A 1 472 ? 38.287 -24.890 1.629 1.00 23.48 472 LYS A CA 1
ATOM 3795 C C . LYS A 1 472 ? 37.131 -25.729 2.202 1.00 23.48 472 LYS A C 1
ATOM 3797 O O . LYS A 1 472 ? 36.633 -25.483 3.294 1.00 23.48 472 LYS A O 1
ATOM 3802 N N . LYS A 1 473 ? 36.796 -26.817 1.500 1.00 22.41 473 LYS A N 1
ATOM 3803 C CA . LYS A 1 473 ? 36.280 -28.057 2.101 1.00 22.41 473 LYS A CA 1
ATOM 3804 C C . LYS A 1 473 ? 37.481 -28.889 2.554 1.00 22.41 473 LYS A C 1
ATOM 3806 O O . LYS A 1 473 ? 38.336 -29.161 1.723 1.00 22.41 473 LYS A O 1
ATOM 3811 N N . SER A 1 474 ? 37.500 -29.310 3.821 1.00 23.59 474 SER A N 1
ATOM 3812 C CA . SER A 1 474 ? 37.842 -30.668 4.296 1.00 23.59 474 SER A CA 1
ATOM 3813 C C . SER A 1 474 ? 38.339 -30.624 5.748 1.00 23.59 474 SER A C 1
ATOM 3815 O O . SER A 1 474 ? 39.440 -30.144 6.001 1.00 23.59 474 SER A O 1
ATOM 3817 N N . LYS A 1 475 ? 37.588 -31.192 6.692 1.00 23.92 475 LYS A N 1
ATOM 3818 C CA . LYS A 1 475 ? 37.942 -32.448 7.377 1.00 23.92 475 LYS A CA 1
ATOM 3819 C C . LYS A 1 475 ? 36.955 -32.738 8.508 1.00 23.92 475 LYS A C 1
ATOM 3821 O O . LYS A 1 475 ? 36.379 -31.853 9.124 1.00 23.92 475 LYS A O 1
ATOM 3826 N N . LYS A 1 476 ? 36.741 -34.035 8.651 1.00 22.25 476 LYS A N 1
ATOM 3827 C CA . LYS A 1 476 ? 35.678 -34.763 9.328 1.00 22.25 476 LYS A CA 1
ATOM 3828 C C . LYS A 1 476 ? 36.203 -35.300 10.670 1.00 22.25 476 LYS A C 1
ATOM 3830 O O . LYS A 1 476 ? 37.388 -35.603 10.754 1.00 22.25 476 LYS A O 1
ATOM 3835 N N . ASP A 1 477 ? 35.276 -35.508 11.607 1.00 24.14 477 ASP A N 1
ATOM 3836 C CA . ASP A 1 477 ? 35.272 -36.471 12.727 1.00 24.14 477 ASP A CA 1
ATOM 3837 C C . ASP A 1 477 ? 36.339 -36.382 13.846 1.00 24.14 477 ASP A C 1
ATOM 3839 O O . ASP A 1 477 ? 37.521 -36.623 13.616 1.00 24.14 477 ASP A O 1
ATOM 3843 N N . LYS A 1 478 ? 35.888 -36.231 15.109 1.00 22.44 478 LYS A N 1
ATOM 3844 C CA . LYS A 1 478 ? 35.859 -37.294 16.156 1.00 22.44 478 LYS A CA 1
ATOM 3845 C C . LYS A 1 478 ? 35.677 -36.741 17.589 1.00 22.44 478 LYS A C 1
ATOM 3847 O O . LYS A 1 478 ? 36.203 -35.684 17.915 1.00 22.44 478 LYS A O 1
ATOM 3852 N N . ARG A 1 479 ? 35.067 -37.602 18.429 1.00 23.50 479 ARG A N 1
ATOM 3853 C CA . ARG A 1 479 ? 34.898 -37.636 19.909 1.00 23.50 479 ARG A CA 1
ATOM 3854 C C . ARG A 1 479 ? 33.555 -37.106 20.433 1.00 23.50 479 ARG A C 1
ATOM 3856 O O . ARG A 1 479 ? 33.318 -35.909 20.437 1.00 23.50 479 ARG A O 1
ATOM 3863 N N . ASP A 1 480 ? 32.557 -37.977 20.635 1.00 24.36 480 ASP A N 1
ATOM 3864 C CA . ASP A 1 480 ? 32.330 -38.961 21.735 1.00 24.36 480 ASP A CA 1
ATOM 3865 C C . ASP A 1 480 ? 31.612 -38.314 22.939 1.00 24.36 480 ASP A C 1
ATOM 3867 O O . ASP A 1 480 ? 32.109 -37.364 23.523 1.00 24.36 480 ASP A O 1
ATOM 3871 N N . LYS A 1 481 ? 30.334 -38.638 23.202 1.00 23.47 481 LYS A N 1
ATOM 3872 C CA . LYS A 1 481 ? 29.792 -39.797 23.961 1.00 23.47 481 LYS A CA 1
ATOM 3873 C C . LYS A 1 481 ? 29.986 -39.721 25.488 1.00 23.47 481 LYS A C 1
ATOM 3875 O O . LYS A 1 481 ? 31.008 -40.162 25.997 1.00 23.47 481 LYS A O 1
ATOM 3880 N N . LYS A 1 482 ? 28.915 -39.328 26.191 1.00 23.02 482 LYS A N 1
ATOM 3881 C CA . LYS A 1 482 ? 28.328 -39.878 27.445 1.00 23.02 482 LYS A CA 1
ATOM 3882 C C . LYS A 1 482 ? 27.253 -38.859 27.883 1.00 23.02 482 LYS A C 1
ATOM 3884 O O . LYS A 1 482 ? 27.507 -37.673 27.787 1.00 23.02 482 LYS A O 1
ATOM 3889 N N . GLU A 1 483 ? 26.020 -39.192 28.249 1.00 23.67 483 GLU A N 1
ATOM 3890 C CA . GLU A 1 483 ? 25.540 -40.371 28.960 1.00 23.67 483 GLU A CA 1
ATOM 3891 C C . GLU A 1 483 ? 24.176 -40.858 28.445 1.00 23.67 483 GLU A C 1
ATOM 3893 O O . GLU A 1 483 ? 23.299 -40.102 28.033 1.00 23.67 483 GLU A O 1
ATOM 3898 N N . LYS A 1 484 ? 24.030 -42.180 28.497 1.00 24.12 484 LYS A N 1
ATOM 3899 C CA . LYS A 1 484 ? 22.792 -42.956 28.448 1.00 24.12 484 LYS A CA 1
ATOM 3900 C C . LYS A 1 484 ? 22.667 -43.611 29.821 1.00 24.12 484 LYS A C 1
ATOM 3902 O O . LYS A 1 484 ? 23.676 -44.157 30.262 1.00 24.12 484 LYS A O 1
ATOM 3907 N N . LYS A 1 485 ? 21.448 -43.676 30.365 1.00 23.28 485 LYS A N 1
ATOM 3908 C CA . LYS A 1 485 ? 20.819 -44.765 31.160 1.00 23.28 485 LYS A CA 1
ATOM 3909 C C . LYS A 1 485 ? 19.767 -44.113 32.070 1.00 23.28 485 LYS A C 1
ATOM 3911 O O . LYS A 1 485 ? 20.041 -43.065 32.620 1.00 23.28 485 LYS A O 1
ATOM 3916 N N . GLU A 1 486 ? 18.549 -44.600 32.250 1.00 23.86 486 GLU A N 1
ATOM 3917 C CA . GLU A 1 486 ? 17.874 -45.858 31.924 1.00 23.86 486 GLU A CA 1
ATOM 3918 C C . GLU A 1 486 ? 16.381 -45.509 31.718 1.00 23.86 486 GLU A C 1
ATOM 3920 O O . GLU A 1 486 ? 15.845 -44.645 32.396 1.00 23.86 486 GLU A O 1
ATOM 3925 N N . LYS A 1 487 ? 15.715 -45.934 30.636 1.00 22.77 487 LYS A N 1
ATOM 3926 C CA . LYS A 1 487 ? 15.121 -47.271 30.443 1.00 22.77 487 LYS A CA 1
ATOM 3927 C C . LYS A 1 487 ? 14.130 -47.613 31.574 1.00 22.77 487 LYS A C 1
ATOM 3929 O O . LYS A 1 487 ? 14.546 -47.849 32.690 1.00 22.77 487 LYS A O 1
ATOM 3934 N N . LYS A 1 488 ? 12.828 -47.637 31.246 1.00 21.88 488 LYS A N 1
ATOM 3935 C CA . LYS A 1 488 ? 12.045 -48.871 30.949 1.00 21.88 488 LYS A CA 1
ATOM 3936 C C . LYS A 1 488 ? 11.452 -49.408 32.262 1.00 21.88 488 LYS A C 1
ATOM 3938 O O . LYS A 1 488 ? 12.178 -49.586 33.217 1.00 21.88 488 LYS A O 1
ATOM 3943 N N . GLU A 1 489 ? 10.155 -49.622 32.412 1.00 24.62 489 GLU A N 1
ATOM 3944 C CA . GLU A 1 489 ? 9.251 -50.562 31.728 1.00 24.62 489 GLU A CA 1
ATOM 3945 C C . GLU A 1 489 ? 7.833 -50.273 32.280 1.00 24.62 489 GLU A C 1
ATOM 3947 O O . GLU A 1 489 ? 7.729 -49.678 33.342 1.00 24.62 489 GLU A O 1
ATOM 3952 N N . LYS A 1 490 ? 6.668 -50.637 31.748 1.00 23.45 490 LYS A N 1
ATOM 3953 C CA . LYS A 1 490 ? 6.120 -51.401 30.611 1.00 23.45 490 LYS A CA 1
ATOM 3954 C C . LYS A 1 490 ? 4.608 -51.106 30.747 1.00 23.45 490 LYS A C 1
ATOM 3956 O O . LYS A 1 490 ? 4.076 -51.152 31.846 1.00 23.45 490 LYS A O 1
ATOM 3961 N N . LYS A 1 491 ? 3.903 -50.575 29.752 1.00 24.02 491 LYS A N 1
ATOM 3962 C CA . LYS A 1 491 ? 3.080 -51.327 28.785 1.00 24.02 491 LYS A CA 1
ATOM 3963 C C . LYS A 1 491 ? 2.644 -52.736 29.234 1.00 24.02 491 LYS A C 1
ATOM 3965 O O . LYS A 1 491 ? 3.448 -53.651 29.154 1.00 24.02 491 LYS A O 1
ATOM 3970 N N . GLU A 1 492 ? 1.372 -52.862 29.617 1.00 22.58 492 GLU A N 1
ATOM 3971 C CA . GLU A 1 492 ? 0.373 -53.934 29.366 1.00 22.58 492 GLU A CA 1
ATOM 3972 C C . GLU A 1 492 ? -0.797 -53.680 30.345 1.00 22.58 492 GLU A C 1
ATOM 3974 O O . GLU A 1 492 ? -0.538 -53.326 31.483 1.00 22.58 492 GLU A O 1
ATOM 3979 N N . LYS A 1 493 ? -2.103 -53.767 30.073 1.00 22.17 493 LYS A N 1
ATOM 3980 C CA . LYS A 1 493 ? -2.996 -54.198 28.981 1.00 22.17 493 LYS A CA 1
ATOM 3981 C C . LYS A 1 493 ? -4.325 -53.441 29.242 1.00 22.17 493 LYS A C 1
ATOM 3983 O O . LYS A 1 493 ? -4.692 -53.241 30.390 1.00 22.17 493 LYS A O 1
ATOM 3988 N N . LYS A 1 494 ? -4.936 -52.795 28.248 1.00 22.52 494 LYS A N 1
ATOM 3989 C CA . LYS A 1 494 ? -6.003 -53.321 27.370 1.00 22.52 494 LYS A CA 1
ATOM 3990 C C . LYS A 1 494 ? -7.367 -53.552 28.066 1.00 22.52 494 LYS A C 1
ATOM 3992 O O . LYS A 1 494 ? -7.498 -54.437 28.893 1.00 22.52 494 LYS A O 1
ATOM 3997 N N . GLU A 1 495 ? -8.359 -52.775 27.614 1.00 23.20 495 GLU A N 1
ATOM 3998 C CA . GLU A 1 495 ? -9.787 -53.120 27.438 1.00 23.20 495 GLU A CA 1
ATOM 3999 C C . GLU A 1 495 ? -10.609 -53.665 28.626 1.00 23.20 495 GLU A C 1
ATOM 4001 O O . GLU A 1 495 ? -10.583 -54.855 28.921 1.00 23.20 495 GLU A O 1
ATOM 4006 N N . LYS A 1 496 ? -11.490 -52.809 29.175 1.00 21.19 496 LYS A N 1
ATOM 4007 C CA . LYS A 1 496 ? -12.966 -52.977 29.264 1.00 21.19 496 LYS A CA 1
ATOM 4008 C C . LYS A 1 496 ? -13.534 -52.125 30.407 1.00 21.19 496 LYS A C 1
ATOM 4010 O O . LYS A 1 496 ? -13.363 -52.477 31.568 1.00 21.19 496 LYS A O 1
ATOM 4015 N N . LYS A 1 497 ? -14.300 -51.085 30.062 1.00 22.84 497 LYS A N 1
ATOM 4016 C CA . LYS A 1 497 ? -15.692 -50.869 30.515 1.00 22.84 497 LYS A CA 1
ATOM 4017 C C . LYS A 1 497 ? -16.166 -49.474 30.105 1.00 22.84 497 LYS A C 1
ATOM 4019 O O . LYS A 1 497 ? -16.057 -48.506 30.844 1.00 22.84 497 LYS A O 1
ATOM 4024 N N . GLU A 1 498 ? -16.759 -49.415 28.918 1.00 26.16 498 GLU A N 1
ATOM 4025 C CA . GLU A 1 498 ? -17.966 -48.612 28.739 1.00 26.16 498 GLU A CA 1
ATOM 4026 C C . GLU A 1 498 ? -19.107 -49.203 29.591 1.00 26.16 498 GLU A C 1
ATOM 4028 O O . GLU A 1 498 ? -19.149 -50.413 29.826 1.00 26.16 498 GLU A O 1
ATOM 4033 N N . LYS A 1 499 ? -20.072 -48.338 29.937 1.00 23.84 499 LYS A N 1
ATOM 4034 C CA . LYS A 1 499 ? -21.389 -48.584 30.569 1.00 23.84 499 LYS A CA 1
ATOM 4035 C C . LYS A 1 499 ? -21.443 -48.624 32.102 1.00 23.84 499 LYS A C 1
ATOM 4037 O O . LYS A 1 499 ? -21.375 -49.690 32.706 1.00 23.84 499 LYS A O 1
ATOM 4042 N N . LYS A 1 500 ? -21.708 -47.437 32.666 1.00 22.06 500 LYS A N 1
ATOM 4043 C CA . LYS A 1 500 ? -22.498 -47.066 33.870 1.00 22.06 500 LYS A CA 1
ATOM 4044 C C . LYS A 1 500 ? -21.989 -45.657 34.234 1.00 22.06 500 LYS A C 1
ATOM 4046 O O . LYS A 1 500 ? -20.807 -45.524 34.477 1.00 22.06 500 LYS A O 1
ATOM 4051 N N . GLU A 1 501 ? -22.710 -44.547 34.115 1.00 25.22 501 GLU A N 1
ATOM 4052 C CA . GLU A 1 501 ? -24.098 -44.280 34.480 1.00 25.22 501 GLU A CA 1
ATOM 4053 C C . GLU A 1 501 ? -24.700 -43.168 33.600 1.00 25.22 501 GLU A C 1
ATOM 4055 O O . GLU A 1 501 ? -24.277 -42.017 33.605 1.00 25.22 501 GLU A O 1
ATOM 4060 N N . LYS A 1 502 ? -25.755 -43.520 32.861 1.00 24.41 502 LYS A N 1
ATOM 4061 C CA . LYS A 1 502 ? -26.898 -42.636 32.623 1.00 24.41 502 LYS A CA 1
ATOM 4062 C C . LYS A 1 502 ? -28.026 -43.198 33.478 1.00 24.41 502 LYS A C 1
ATOM 4064 O O . LYS A 1 502 ? -28.461 -44.312 33.193 1.00 24.41 502 LYS A O 1
ATOM 4069 N N . LYS A 1 503 ? -28.472 -42.405 34.453 1.00 21.72 503 LYS A N 1
ATOM 4070 C CA . LYS A 1 503 ? -29.733 -42.436 35.222 1.00 21.72 503 LYS A CA 1
ATOM 4071 C C . LYS A 1 503 ? -29.421 -42.315 36.709 1.00 21.72 503 LYS A C 1
ATOM 4073 O O . LYS A 1 503 ? -29.227 -43.328 37.354 1.00 21.72 503 LYS A O 1
ATOM 4078 N N . GLU A 1 504 ? -29.494 -41.093 37.225 1.00 23.00 504 GLU A N 1
ATOM 4079 C CA . GLU A 1 504 ? -30.400 -40.769 38.330 1.00 23.00 504 GLU A CA 1
ATOM 4080 C C . GLU A 1 504 ? -30.723 -39.262 38.343 1.00 23.00 504 GLU A C 1
ATOM 4082 O O . GLU A 1 504 ? -29.866 -38.434 38.607 1.00 23.00 504 GLU A O 1
ATOM 4087 N N . LYS A 1 505 ? -31.993 -38.971 38.000 1.00 23.11 505 LYS A N 1
ATOM 4088 C CA . LYS A 1 505 ? -32.913 -38.022 38.669 1.00 23.11 505 LYS A CA 1
ATOM 4089 C C . LYS A 1 505 ? -32.491 -36.535 38.701 1.00 23.11 505 LYS A C 1
ATOM 4091 O O . LYS A 1 505 ? -31.544 -36.168 39.368 1.00 23.11 505 LYS A O 1
ATOM 4096 N N . LYS A 1 506 ? -33.140 -35.572 38.024 1.00 24.27 506 LYS A N 1
ATOM 4097 C CA . LYS A 1 506 ? -34.587 -35.267 37.890 1.00 24.27 506 LYS A CA 1
ATOM 4098 C C . LYS A 1 506 ? -35.382 -35.440 39.192 1.00 24.27 506 LYS A C 1
ATOM 4100 O O . LYS A 1 506 ? -36.101 -36.415 39.334 1.00 24.27 506 LYS A O 1
ATOM 4105 N N . GLU A 1 507 ? -35.185 -34.483 40.097 1.00 24.61 507 GLU A N 1
ATOM 4106 C CA . GLU A 1 507 ? -36.091 -33.882 41.103 1.00 24.61 507 GLU A CA 1
ATOM 4107 C C . GLU A 1 507 ? -35.158 -33.133 42.073 1.00 24.61 507 GLU A C 1
ATOM 4109 O O . GLU A 1 507 ? -34.261 -33.730 42.651 1.00 24.61 507 GLU A O 1
ATOM 4114 N N . LYS A 1 508 ? -35.190 -31.805 42.176 1.00 22.59 508 LYS A N 1
ATOM 4115 C CA . LYS A 1 508 ? -36.176 -31.064 42.967 1.00 22.59 508 LYS A CA 1
ATOM 4116 C C . LYS A 1 508 ? -36.296 -29.622 42.467 1.00 22.59 508 LYS A C 1
ATOM 4118 O O . LYS A 1 508 ? -35.310 -28.988 42.106 1.00 22.59 508 LYS A O 1
ATOM 4123 N N . LEU A 1 509 ? -37.526 -29.128 42.482 1.00 27.75 509 LEU A N 1
ATOM 4124 C CA . LEU A 1 509 ? -37.932 -27.749 42.232 1.00 27.75 509 LEU A CA 1
ATOM 4125 C C . LEU A 1 509 ? -38.673 -27.273 43.493 1.00 27.75 509 LEU A C 1
ATOM 4127 O O . LEU A 1 509 ? -39.425 -28.069 44.056 1.00 27.75 509 LEU A O 1
ATOM 4131 N N . LYS A 1 510 ? -38.523 -25.975 43.815 1.00 25.16 510 LYS A N 1
ATOM 4132 C CA . LYS A 1 510 ? -39.146 -25.168 44.899 1.00 25.16 510 LYS A CA 1
ATOM 4133 C C . LYS A 1 510 ? -38.370 -25.215 46.233 1.00 25.16 510 LYS A C 1
ATOM 4135 O O . LYS A 1 510 ? -37.969 -26.289 46.652 1.00 25.16 510 LYS A O 1
ATOM 4140 N N . GLU A 1 511 ? -38.064 -24.099 46.906 1.00 26.88 511 GLU A N 1
ATOM 4141 C CA . GLU A 1 511 ? -38.887 -22.899 47.152 1.00 26.88 511 GLU A CA 1
ATOM 4142 C C . GLU A 1 511 ? -38.040 -21.707 47.701 1.00 26.88 511 GLU A C 1
ATOM 4144 O O . GLU A 1 511 ? -37.103 -21.959 48.451 1.00 26.88 511 GLU A O 1
ATOM 4149 N N . THR A 1 512 ? -38.443 -20.448 47.393 1.00 23.53 512 THR A N 1
ATOM 4150 C CA . THR A 1 512 ? -38.264 -19.155 48.154 1.00 23.53 512 THR A CA 1
ATOM 4151 C C . THR A 1 512 ? -36.834 -18.628 48.467 1.00 23.53 512 THR A C 1
ATOM 4153 O O . THR A 1 512 ? -35.971 -19.398 48.839 1.00 23.53 512 THR A O 1
ATOM 4156 N N . THR A 1 513 ? -36.433 -17.344 48.425 1.00 24.69 513 THR A N 1
ATOM 4157 C CA . THR A 1 513 ? -37.038 -16.002 48.237 1.00 24.69 513 THR A CA 1
ATOM 4158 C C . THR A 1 513 ? -35.898 -14.972 48.074 1.00 24.69 513 THR A C 1
ATOM 4160 O O . THR A 1 513 ? -34.878 -15.084 48.740 1.00 24.69 513 THR A O 1
ATOM 4163 N N . THR A 1 514 ? -36.112 -13.958 47.229 1.00 29.19 514 THR A N 1
ATOM 4164 C CA . THR A 1 514 ? -35.548 -12.584 47.240 1.00 29.19 514 THR A CA 1
ATOM 4165 C C . THR A 1 514 ? -34.269 -12.268 48.043 1.00 29.19 514 THR A C 1
ATOM 4167 O O . THR A 1 514 ? -34.341 -11.957 49.229 1.00 29.19 514 THR A O 1
ATOM 4170 N N . ALA A 1 515 ? -33.151 -12.110 47.330 1.00 25.59 515 ALA A N 1
ATOM 4171 C CA . ALA A 1 515 ? -32.149 -11.056 47.532 1.00 25.59 515 ALA A CA 1
ATOM 4172 C C . ALA A 1 515 ? -31.368 -10.886 46.215 1.00 25.59 515 ALA A C 1
ATOM 4174 O O . ALA A 1 515 ? -31.242 -11.835 45.449 1.00 25.59 515 ALA A O 1
ATOM 4175 N N . ALA A 1 516 ? -30.913 -9.674 45.897 1.00 32.78 516 ALA A N 1
ATOM 4176 C CA . ALA A 1 516 ? -30.170 -9.388 44.672 1.00 32.78 516 ALA A CA 1
ATOM 4177 C C . ALA A 1 516 ? -28.817 -10.127 44.670 1.00 32.78 516 ALA A C 1
ATOM 4179 O O . ALA A 1 516 ? -27.842 -9.641 45.235 1.00 32.78 516 ALA A O 1
ATOM 4180 N N . GLU A 1 517 ? -28.769 -11.310 44.060 1.00 29.84 517 GLU A N 1
ATOM 4181 C CA . GLU A 1 517 ? -27.547 -12.099 43.920 1.00 29.84 517 GLU A CA 1
ATOM 4182 C C . GLU A 1 517 ? -26.660 -11.508 42.819 1.00 29.84 517 GLU A C 1
ATOM 4184 O O . GLU A 1 517 ? -27.034 -11.435 41.643 1.00 29.84 517 GLU A O 1
ATOM 4189 N N . SER A 1 518 ? -25.454 -11.087 43.200 1.00 39.06 518 SER A N 1
ATOM 4190 C CA . SER A 1 518 ? -24.350 -10.952 42.262 1.00 39.06 518 SER A CA 1
ATOM 4191 C C . SER A 1 518 ? -24.120 -12.317 41.617 1.00 39.06 518 SER A C 1
ATOM 4193 O O . SER A 1 518 ? -23.907 -13.310 42.306 1.00 39.06 518 SER A O 1
ATOM 4195 N N . VAL A 1 519 ? -24.170 -12.376 40.286 1.00 51.53 519 VAL A N 1
ATOM 4196 C CA . VAL A 1 519 ? -23.815 -13.580 39.521 1.00 51.53 519 VAL A CA 1
ATOM 4197 C C . VAL A 1 519 ? -22.323 -13.860 39.746 1.00 51.53 519 VAL A C 1
ATOM 4199 O O . VAL A 1 519 ? -21.478 -13.372 38.993 1.00 51.53 519 VAL A O 1
ATOM 4202 N N . HIS A 1 520 ? -21.989 -14.572 40.821 1.00 53.34 520 HIS A N 1
ATOM 4203 C CA . HIS A 1 520 ? -20.649 -15.081 41.076 1.00 53.34 520 HIS A CA 1
ATOM 4204 C C . HIS A 1 520 ? -20.440 -16.302 40.189 1.00 53.34 520 HIS A C 1
ATOM 4206 O O . HIS A 1 520 ? -21.180 -17.275 40.254 1.00 53.34 520 HIS A O 1
ATOM 4212 N N . THR A 1 521 ? -19.459 -16.206 39.298 1.00 66.25 521 THR A N 1
ATOM 4213 C CA . THR A 1 521 ? -18.928 -17.370 38.590 1.00 66.25 521 THR A CA 1
ATOM 4214 C C . THR A 1 521 ? -17.864 -17.996 39.483 1.00 66.25 521 THR A C 1
ATOM 4216 O O . THR A 1 521 ? -17.018 -17.264 40.002 1.00 66.25 521 THR A O 1
ATOM 4219 N N . ASP A 1 522 ? -17.903 -19.313 39.672 1.00 76.00 522 ASP A N 1
ATOM 4220 C CA . ASP A 1 522 ? -16.926 -20.014 40.505 1.00 76.00 522 ASP A CA 1
ATOM 4221 C C . ASP A 1 522 ? -15.504 -19.843 39.945 1.00 76.00 522 ASP A C 1
ATOM 4223 O O . ASP A 1 522 ? -15.278 -19.868 38.731 1.00 76.00 522 ASP A O 1
ATOM 4227 N N . GLN A 1 523 ? -14.517 -19.666 40.831 1.00 80.00 523 GLN A N 1
ATOM 4228 C CA . GLN A 1 523 ? -13.116 -19.476 40.429 1.00 80.00 523 GLN A CA 1
ATOM 4229 C C . GLN A 1 523 ? -12.589 -20.683 39.633 1.00 80.00 523 GLN A C 1
ATOM 4231 O O . GLN A 1 523 ? -11.818 -20.503 38.693 1.00 80.00 523 GLN A O 1
ATOM 4236 N N . GLU A 1 524 ? -13.065 -21.893 39.943 1.00 82.19 524 GLU A N 1
ATOM 4237 C CA . GLU A 1 524 ? -12.734 -23.110 39.193 1.00 82.19 524 GLU A CA 1
ATOM 4238 C C . GLU A 1 524 ? -13.197 -23.043 37.729 1.00 82.19 524 GLU A C 1
ATOM 4240 O O . GLU A 1 524 ? -12.455 -23.438 36.825 1.00 82.19 524 GLU A O 1
ATOM 4245 N N . ASP A 1 525 ? -14.389 -22.494 37.471 1.00 84.25 525 ASP A N 1
ATOM 4246 C CA . ASP A 1 525 ? -14.918 -22.324 36.115 1.00 84.25 525 ASP A CA 1
ATOM 4247 C C . ASP A 1 525 ? -14.126 -21.277 35.328 1.00 84.25 525 ASP A C 1
ATOM 4249 O O . ASP A 1 525 ? -13.887 -21.442 34.127 1.00 84.25 525 ASP A O 1
ATOM 4253 N N . ILE A 1 526 ? -13.673 -20.218 36.003 1.00 84.94 526 ILE A N 1
ATOM 4254 C CA . ILE A 1 526 ? -12.815 -19.185 35.413 1.00 84.94 526 ILE A CA 1
ATOM 4255 C C . ILE A 1 526 ? -11.446 -19.769 35.055 1.00 84.94 526 ILE A C 1
ATOM 4257 O O . ILE A 1 526 ? -10.982 -19.587 33.927 1.00 84.94 526 ILE A O 1
ATOM 4261 N N . ASP A 1 527 ? -10.814 -20.498 35.974 1.00 85.38 527 ASP A N 1
ATOM 4262 C CA . ASP A 1 527 ? -9.494 -21.097 35.759 1.00 85.38 527 ASP A CA 1
ATOM 4263 C C . ASP A 1 527 ? -9.540 -22.132 34.630 1.00 85.38 527 ASP A C 1
ATOM 4265 O O . ASP A 1 527 ? -8.673 -22.157 33.746 1.00 85.38 527 ASP A O 1
ATOM 4269 N N . LYS A 1 528 ? -10.602 -22.943 34.601 1.00 87.62 528 LYS A N 1
ATOM 4270 C CA . LYS A 1 528 ? -10.867 -23.880 33.509 1.00 87.62 528 LYS A CA 1
ATOM 4271 C C . LYS A 1 528 ? -11.072 -23.153 32.183 1.00 87.62 528 LYS A C 1
ATOM 4273 O O . LYS A 1 528 ? -10.464 -23.534 31.187 1.00 87.62 528 LYS A O 1
ATOM 4278 N N . PHE A 1 529 ? -11.864 -22.083 32.158 1.00 88.25 529 PHE A N 1
ATOM 4279 C CA . PHE A 1 529 ? -12.085 -21.283 30.955 1.00 88.25 529 PHE A CA 1
ATOM 4280 C C . PHE A 1 529 ? -10.789 -20.662 30.412 1.00 88.25 529 PHE A C 1
ATOM 4282 O O . PHE A 1 529 ? -10.549 -20.726 29.201 1.00 88.25 529 PHE A O 1
ATOM 4289 N N . LEU A 1 530 ? -9.953 -20.086 31.283 1.00 87.62 530 LEU A N 1
ATOM 4290 C CA . LEU A 1 530 ? -8.659 -19.514 30.902 1.00 87.62 530 LEU A CA 1
ATOM 4291 C C . LEU A 1 530 ? -7.738 -20.590 30.319 1.00 87.62 530 LEU A C 1
ATOM 4293 O O . LEU A 1 530 ? -7.115 -20.366 29.281 1.00 87.62 530 LEU A O 1
ATOM 4297 N N . LYS A 1 531 ? -7.702 -21.776 30.937 1.00 85.81 531 LYS A N 1
ATOM 4298 C CA . LYS A 1 531 ? -6.897 -22.910 30.473 1.00 85.81 531 LYS A CA 1
ATOM 4299 C C . LYS A 1 531 ? -7.384 -23.468 29.133 1.00 85.81 531 LYS A C 1
ATOM 4301 O O . LYS A 1 531 ? -6.580 -23.613 28.217 1.00 85.81 531 LYS A O 1
ATOM 4306 N N . ASP A 1 532 ? -8.682 -23.733 29.001 1.00 84.56 532 ASP A N 1
ATOM 4307 C CA . ASP A 1 532 ? -9.287 -24.348 27.809 1.00 84.56 532 ASP A CA 1
ATOM 4308 C C . ASP A 1 532 ? -9.170 -23.454 26.564 1.00 84.56 532 ASP A C 1
ATOM 4310 O O . ASP A 1 532 ? -9.114 -23.948 25.437 1.00 84.56 532 ASP A O 1
ATOM 4314 N N . ASN A 1 533 ? -9.124 -22.133 26.757 1.00 82.56 533 ASN A N 1
ATOM 4315 C CA . ASN A 1 533 ? -9.000 -21.154 25.676 1.00 82.56 533 ASN A CA 1
ATOM 4316 C C . ASN A 1 533 ? -7.579 -20.580 25.539 1.00 82.56 533 ASN A C 1
ATOM 4318 O O . ASN A 1 533 ? -7.387 -19.638 24.766 1.00 82.56 533 ASN A O 1
ATOM 4322 N N . GLU A 1 534 ? -6.603 -21.134 26.274 1.00 86.44 534 GLU A N 1
ATOM 4323 C CA . GLU A 1 534 ? -5.199 -20.699 26.284 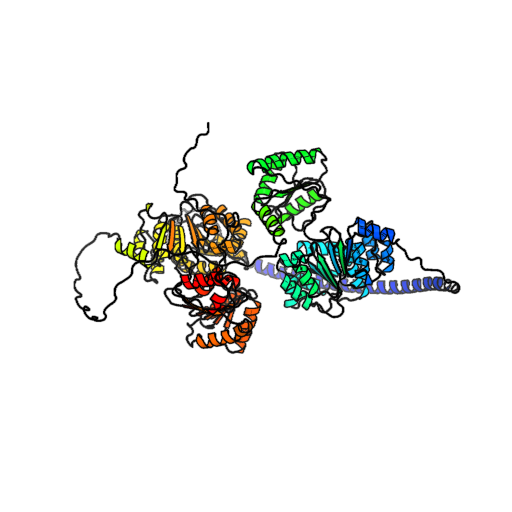1.00 86.44 534 GLU A CA 1
ATOM 4324 C C . GLU A 1 534 ? -5.050 -19.177 26.498 1.00 86.44 534 GLU A C 1
ATOM 4326 O O . GLU A 1 534 ? -4.314 -18.494 25.782 1.00 86.44 534 GLU A O 1
ATOM 4331 N N . ILE A 1 535 ? -5.805 -18.617 27.444 1.00 87.56 535 ILE A N 1
ATOM 4332 C CA . ILE A 1 535 ? -5.851 -17.174 27.685 1.00 87.56 535 ILE A CA 1
ATOM 4333 C C . ILE A 1 535 ? -4.786 -16.779 28.701 1.00 87.56 535 ILE A C 1
ATOM 4335 O O . ILE A 1 535 ? -4.741 -17.319 29.805 1.00 87.56 535 ILE A O 1
ATOM 4339 N N . THR A 1 536 ? -3.986 -15.769 28.364 1.00 88.56 536 THR A N 1
ATOM 4340 C CA . THR A 1 536 ? -3.101 -15.095 29.318 1.00 88.56 536 THR A CA 1
ATOM 4341 C C . THR A 1 536 ? -3.485 -13.625 29.454 1.00 88.56 536 THR A C 1
ATOM 4343 O O . THR A 1 536 ? -3.792 -12.945 28.471 1.00 88.56 536 THR A O 1
ATOM 4346 N N . ILE A 1 537 ? -3.506 -13.133 30.696 1.00 89.81 537 ILE A N 1
ATOM 4347 C CA . ILE A 1 537 ? -3.838 -11.743 31.021 1.00 89.81 537 ILE A CA 1
ATOM 4348 C C . ILE A 1 537 ? -2.654 -11.131 31.769 1.00 89.81 537 ILE A C 1
ATOM 4350 O O . ILE A 1 537 ? -2.468 -11.361 32.959 1.00 89.81 537 ILE A O 1
ATOM 4354 N N . GLU A 1 538 ? -1.850 -10.329 31.079 1.00 88.12 538 GLU A N 1
ATOM 4355 C CA . GLU A 1 538 ? -0.720 -9.622 31.687 1.00 88.12 538 GLU A CA 1
ATOM 4356 C C . GLU A 1 538 ? -1.183 -8.267 32.246 1.00 88.12 538 GLU A C 1
ATOM 4358 O O . GLU A 1 538 ? -2.041 -7.594 31.667 1.00 88.12 538 GLU A O 1
ATOM 4363 N N . ASN A 1 539 ? -0.603 -7.855 33.378 1.00 83.06 539 ASN A N 1
ATOM 4364 C CA . ASN A 1 539 ? -0.960 -6.654 34.153 1.00 83.06 539 ASN A CA 1
ATOM 4365 C C . ASN A 1 539 ? -2.383 -6.643 34.756 1.00 83.06 539 ASN A C 1
ATOM 4367 O O . ASN A 1 539 ? -2.713 -5.707 35.484 1.00 83.06 539 ASN A O 1
ATOM 4371 N N . GLY A 1 540 ? -3.207 -7.669 34.509 1.00 72.69 540 GLY A N 1
ATOM 4372 C CA . GLY A 1 540 ? -4.582 -7.769 35.020 1.00 72.69 540 GLY A CA 1
ATOM 4373 C C . GLY A 1 540 ? -4.697 -8.270 36.460 1.00 72.69 540 GLY A C 1
ATOM 4374 O O . GLY A 1 540 ? -5.600 -7.845 37.176 1.00 72.69 540 GLY A O 1
ATOM 4375 N N . GLU A 1 541 ? -3.763 -9.102 36.924 1.00 65.62 541 GLU A N 1
ATOM 4376 C CA . GLU A 1 541 ? -3.811 -9.754 38.248 1.00 65.62 541 GLU A CA 1
ATOM 4377 C C . GLU A 1 541 ? -3.931 -8.758 39.413 1.00 65.62 541 GLU A C 1
ATOM 4379 O O . GLU A 1 541 ? -4.627 -9.006 40.392 1.00 65.62 541 GLU A O 1
ATOM 4384 N N . LYS A 1 542 ? -3.331 -7.568 39.275 1.00 60.78 542 LYS A N 1
ATOM 4385 C CA . LYS A 1 542 ? -3.369 -6.506 40.295 1.00 60.78 542 LYS A CA 1
ATOM 4386 C C . LYS A 1 542 ? -4.732 -5.822 40.441 1.00 60.78 542 LYS A C 1
ATOM 4388 O O . LYS A 1 542 ? -4.904 -5.012 41.345 1.00 60.78 542 LYS A O 1
ATOM 4393 N N . THR A 1 543 ? -5.677 -6.089 39.542 1.00 70.56 543 THR A N 1
ATOM 4394 C CA . THR A 1 543 ? -6.976 -5.397 39.502 1.00 70.56 543 THR A CA 1
ATOM 4395 C C . THR A 1 543 ? -8.097 -6.153 40.220 1.00 70.56 543 THR A C 1
ATOM 4397 O O . THR A 1 543 ? -9.134 -5.555 40.505 1.00 70.56 543 THR A O 1
ATOM 4400 N N . GLY A 1 544 ? -7.924 -7.457 40.481 1.00 73.06 544 GLY A N 1
ATOM 4401 C CA . GLY A 1 544 ? -8.980 -8.325 41.022 1.00 73.06 544 GLY A CA 1
ATOM 4402 C C . GLY A 1 544 ? -10.187 -8.512 40.089 1.00 73.06 544 GLY A C 1
ATOM 4403 O O . GLY A 1 544 ? -11.257 -8.911 40.541 1.00 73.06 544 GLY A O 1
ATOM 4404 N N . ILE A 1 545 ? -10.059 -8.176 38.801 1.00 82.06 545 ILE A N 1
ATOM 4405 C CA . ILE A 1 545 ? -11.147 -8.251 37.821 1.00 82.06 545 ILE A CA 1
ATOM 4406 C C . ILE A 1 545 ? -11.137 -9.617 37.128 1.00 82.06 545 ILE A C 1
ATOM 4408 O O . ILE A 1 545 ? -10.126 -10.020 36.558 1.00 82.06 545 ILE A O 1
ATOM 4412 N N . GLN A 1 546 ? -12.286 -10.293 37.127 1.00 83.31 546 GLN A N 1
ATOM 4413 C CA . GLN A 1 546 ? -12.462 -11.615 36.524 1.00 83.31 546 GLN A CA 1
ATOM 4414 C C . GLN A 1 546 ? -13.112 -11.554 35.123 1.00 83.31 546 GLN A C 1
ATOM 4416 O O . GLN A 1 546 ? -13.884 -10.627 34.849 1.00 83.31 546 GLN A O 1
ATOM 4421 N N . PRO A 1 547 ? -12.836 -12.533 34.233 1.00 86.38 547 PRO A N 1
ATOM 4422 C CA . PRO A 1 547 ? -13.501 -12.673 32.934 1.00 86.38 547 PRO A CA 1
ATOM 4423 C C . PRO A 1 547 ? -15.028 -12.842 33.030 1.00 86.38 547 PRO A C 1
ATOM 4425 O O . PRO A 1 547 ? -15.533 -13.551 33.895 1.00 86.38 547 PRO A O 1
ATOM 4428 N N . LEU A 1 548 ? -15.768 -12.251 32.086 1.00 87.88 548 LEU A N 1
ATOM 4429 C CA . LEU A 1 548 ? -17.228 -12.378 31.969 1.00 87.88 548 LEU A CA 1
ATOM 4430 C C . LEU A 1 548 ? -17.587 -13.519 31.015 1.00 87.88 548 LEU A C 1
ATOM 4432 O O . LEU A 1 548 ? -17.766 -13.304 29.815 1.00 87.88 548 LEU A O 1
ATOM 4436 N N . ILE A 1 549 ? -17.676 -14.742 31.536 1.00 86.88 549 ILE A N 1
ATOM 4437 C CA . ILE A 1 549 ? -17.894 -15.938 30.706 1.00 86.88 549 ILE A CA 1
ATOM 4438 C C . ILE A 1 549 ? -19.355 -16.133 30.257 1.00 86.88 549 ILE A C 1
ATOM 4440 O O . ILE A 1 549 ? -19.611 -16.934 29.358 1.00 86.88 549 ILE A O 1
ATOM 4444 N N . THR A 1 550 ? -20.308 -15.383 30.825 1.00 86.31 550 THR A N 1
ATOM 4445 C CA . THR A 1 550 ? -21.725 -15.375 30.414 1.00 86.31 550 THR A CA 1
ATOM 4446 C C . THR A 1 550 ? -22.214 -13.957 30.109 1.00 86.31 550 THR A C 1
ATOM 4448 O O . THR A 1 550 ? -21.684 -12.973 30.628 1.00 86.31 550 THR A O 1
ATOM 4451 N N . PHE A 1 551 ? -23.249 -13.833 29.268 1.00 85.81 551 PHE A N 1
ATOM 4452 C CA . PHE A 1 551 ? -23.878 -12.535 28.995 1.00 85.81 551 PHE A CA 1
ATOM 4453 C C . PHE A 1 551 ? -24.658 -11.984 30.193 1.00 85.81 551 PHE A C 1
ATOM 4455 O O . PHE A 1 551 ? -24.782 -10.767 30.315 1.00 85.81 551 PHE A O 1
ATOM 4462 N N . ASP A 1 552 ? -25.150 -12.838 31.094 1.00 81.81 552 ASP A N 1
ATOM 4463 C CA . ASP A 1 552 ? -25.865 -12.391 32.293 1.00 81.81 552 ASP A CA 1
ATOM 4464 C C . ASP A 1 552 ? -24.975 -11.552 33.213 1.00 81.81 552 ASP A C 1
ATOM 4466 O O . ASP A 1 552 ? -25.437 -10.557 33.775 1.00 81.81 552 ASP A O 1
ATOM 4470 N N . SER A 1 553 ? -23.677 -11.859 33.269 1.00 82.06 553 SER A N 1
ATOM 4471 C CA . SER A 1 553 ? -22.693 -11.080 34.026 1.00 82.06 553 SER A CA 1
ATOM 4472 C C . SER A 1 553 ? -22.543 -9.630 33.527 1.00 82.06 553 SER A C 1
ATOM 4474 O O . SER A 1 553 ? -22.055 -8.780 34.273 1.00 82.06 553 SER A O 1
ATOM 4476 N N . LEU A 1 554 ? -22.992 -9.298 32.305 1.00 82.38 554 LEU A N 1
ATOM 4477 C CA . LEU A 1 554 ? -23.002 -7.914 31.803 1.00 82.38 554 LEU A CA 1
ATOM 4478 C C . LEU A 1 554 ? -24.012 -7.021 32.531 1.00 82.38 554 LEU A C 1
ATOM 4480 O O . LEU A 1 554 ? -23.829 -5.803 32.550 1.00 82.38 554 LEU A O 1
ATOM 4484 N N . LYS A 1 555 ? -25.048 -7.589 33.164 1.00 78.56 555 LYS A N 1
ATOM 4485 C CA . LYS A 1 555 ? -26.027 -6.814 33.950 1.00 78.56 555 LYS A CA 1
ATOM 4486 C C . LYS A 1 555 ? -25.351 -6.015 35.072 1.00 78.56 555 LYS A C 1
ATOM 4488 O O . LYS A 1 555 ? -25.777 -4.903 35.370 1.00 78.56 555 LYS A O 1
ATOM 4493 N N . ASN A 1 556 ? -24.230 -6.517 35.594 1.00 81.00 556 ASN A N 1
ATOM 4494 C CA . ASN A 1 556 ? -23.437 -5.868 36.643 1.00 81.00 556 ASN A CA 1
ATOM 4495 C C . ASN A 1 556 ? -22.731 -4.575 36.183 1.00 81.00 556 ASN A C 1
ATOM 4497 O O . ASN A 1 556 ? -22.237 -3.824 37.017 1.00 81.00 556 ASN A O 1
ATOM 4501 N N . TYR A 1 557 ? -22.683 -4.296 34.875 1.00 83.44 557 TYR A N 1
ATOM 4502 C CA . TYR A 1 557 ? -22.018 -3.119 34.297 1.00 83.44 557 TYR A CA 1
ATOM 4503 C C . TYR A 1 557 ? -23.005 -2.050 33.802 1.00 83.44 557 TYR A C 1
ATOM 4505 O O . TYR A 1 557 ? -22.605 -1.134 33.084 1.00 83.44 557 TYR A O 1
ATOM 4513 N N . ASN A 1 558 ? -24.286 -2.155 34.183 1.00 84.50 558 ASN A N 1
ATOM 4514 C CA . ASN A 1 558 ? -25.352 -1.219 33.803 1.00 84.50 558 ASN A CA 1
ATOM 4515 C C . ASN A 1 558 ? -25.431 -0.977 32.280 1.00 84.50 558 ASN A C 1
ATOM 4517 O O . ASN A 1 558 ? -25.527 0.156 31.803 1.00 84.50 558 ASN A O 1
ATOM 4521 N N . ILE A 1 559 ? -25.328 -2.064 31.511 1.00 89.50 559 ILE A N 1
ATOM 4522 C CA . ILE A 1 559 ? -25.371 -2.023 30.048 1.00 89.50 559 ILE A CA 1
ATOM 4523 C C . ILE A 1 559 ? -26.793 -1.730 29.569 1.00 89.50 559 ILE A C 1
ATOM 4525 O O . ILE A 1 559 ? -27.755 -2.318 30.062 1.00 89.50 559 ILE A O 1
ATOM 4529 N N . GLU A 1 560 ? -26.921 -0.856 28.569 1.00 91.12 560 GLU A N 1
ATOM 4530 C CA . GLU A 1 560 ? -28.207 -0.488 27.974 1.00 91.12 560 GLU A CA 1
ATOM 4531 C C . GLU A 1 560 ? -28.979 -1.745 27.503 1.00 91.12 560 GLU A C 1
ATOM 4533 O O . GLU A 1 560 ? -28.447 -2.532 26.707 1.00 91.12 560 GLU A O 1
ATOM 4538 N N . PRO A 1 561 ? -30.249 -1.945 27.912 1.00 90.56 561 PRO A N 1
ATOM 4539 C CA . PRO A 1 561 ? -31.000 -3.170 27.613 1.00 90.56 561 PRO A CA 1
ATOM 4540 C C . PRO A 1 561 ? -31.098 -3.519 26.122 1.00 90.56 561 PRO A C 1
ATOM 4542 O O . PRO A 1 561 ? -31.143 -4.693 25.747 1.00 90.56 561 PRO A O 1
ATOM 4545 N N . LYS A 1 562 ? -31.099 -2.513 25.239 1.00 91.31 562 LYS A N 1
ATOM 4546 C CA . LYS A 1 562 ? -31.134 -2.721 23.781 1.00 91.31 562 LYS A CA 1
ATOM 4547 C C . LYS A 1 562 ? -29.837 -3.323 23.231 1.00 91.31 562 LYS A C 1
ATOM 4549 O O . LYS A 1 562 ? -29.882 -4.106 22.278 1.00 91.31 562 LYS A O 1
ATOM 4554 N N . ILE A 1 563 ? -28.700 -3.021 23.861 1.00 90.00 563 ILE A N 1
ATOM 4555 C CA . ILE A 1 563 ? -27.412 -3.647 23.544 1.00 90.00 563 ILE A CA 1
ATOM 4556 C C . ILE A 1 563 ? -27.456 -5.120 23.961 1.00 90.00 563 ILE A C 1
ATOM 4558 O O . ILE A 1 563 ? -27.142 -5.986 23.147 1.00 90.00 563 ILE A O 1
ATOM 4562 N N . LEU A 1 564 ? -27.938 -5.424 25.174 1.00 88.00 564 LEU A N 1
ATOM 4563 C CA . LEU A 1 564 ? -28.097 -6.808 25.650 1.00 88.00 564 LEU A CA 1
ATOM 4564 C C . LEU A 1 564 ? -29.020 -7.628 24.738 1.00 88.00 564 LEU A C 1
ATOM 4566 O O . LEU A 1 564 ? -28.692 -8.756 24.371 1.00 88.00 564 LEU A O 1
ATOM 4570 N N . LYS A 1 565 ? -30.135 -7.041 24.286 1.00 88.44 565 LYS A N 1
ATOM 4571 C CA . LYS A 1 565 ? -31.030 -7.677 23.309 1.00 88.44 565 LYS A CA 1
ATOM 4572 C C . LYS A 1 565 ? -30.305 -8.014 22.004 1.00 88.44 565 LYS A C 1
ATOM 4574 O O . LYS A 1 565 ? -30.494 -9.102 21.471 1.00 88.44 565 LYS A O 1
ATOM 4579 N N . SER A 1 566 ? -29.447 -7.126 21.511 1.00 86.81 566 SER A N 1
ATOM 4580 C CA . SER A 1 566 ? -28.666 -7.366 20.289 1.00 86.81 566 SER A CA 1
ATOM 4581 C C . SER A 1 566 ? -27.612 -8.469 20.463 1.00 86.81 566 SER A C 1
ATOM 4583 O O . SER A 1 566 ? -27.240 -9.121 19.488 1.00 86.81 566 SER A O 1
ATOM 4585 N N . LEU A 1 567 ? -27.155 -8.711 21.697 1.00 87.31 567 LEU A N 1
ATOM 4586 C CA . LEU A 1 567 ? -26.232 -9.797 22.042 1.00 87.31 567 LEU A CA 1
ATOM 4587 C C . LEU A 1 567 ? -26.929 -11.147 22.261 1.00 87.31 567 LEU A C 1
ATOM 4589 O O . LEU A 1 567 ? -26.283 -12.176 22.095 1.00 87.31 567 LEU A O 1
ATOM 4593 N N . SER A 1 568 ? -28.238 -11.164 22.536 1.00 84.50 568 SER A N 1
ATOM 4594 C CA . SER A 1 568 ? -29.015 -12.397 22.783 1.00 84.50 568 SER A CA 1
ATOM 4595 C C . SER A 1 568 ? -29.044 -13.394 21.614 1.00 84.50 568 SER A C 1
ATOM 4597 O O . SER A 1 568 ? -29.409 -14.551 21.797 1.00 84.50 568 SER A O 1
ATOM 4599 N N . LYS A 1 569 ? -28.623 -12.973 20.413 1.00 84.94 569 LYS A N 1
ATOM 4600 C CA . LYS A 1 569 ? -28.427 -13.859 19.252 1.00 84.94 569 LYS A CA 1
ATOM 4601 C C . LYS A 1 569 ? -27.211 -14.785 19.381 1.00 84.94 569 LYS A C 1
ATOM 4603 O O . LYS A 1 569 ? -27.046 -15.682 18.558 1.00 84.94 569 LYS A O 1
ATOM 4608 N N . PHE A 1 570 ? -26.352 -14.555 20.372 1.00 84.88 570 PHE A N 1
ATOM 4609 C CA . PHE A 1 570 ? -25.192 -15.382 20.680 1.00 84.88 570 PHE A CA 1
ATOM 4610 C C . PHE A 1 570 ? -25.427 -16.141 21.989 1.00 84.88 570 PHE A C 1
ATOM 4612 O O . PHE A 1 570 ? -25.974 -15.592 22.938 1.00 84.88 570 PHE A O 1
ATOM 4619 N N . GLU A 1 571 ? -24.971 -17.392 22.055 1.00 84.56 571 GLU A N 1
ATOM 4620 C CA . GLU A 1 571 ? -25.130 -18.236 23.249 1.00 84.56 571 GLU A CA 1
ATOM 4621 C C . GLU A 1 571 ? -24.259 -17.752 24.419 1.00 84.56 571 GLU A C 1
ATOM 4623 O O . GLU A 1 571 ? -24.717 -17.664 25.554 1.00 84.56 571 GLU A O 1
ATOM 4628 N N . LYS A 1 572 ? -22.998 -17.400 24.139 1.00 87.88 572 LYS A N 1
ATOM 4629 C CA . LYS A 1 572 ? -22.037 -16.906 25.131 1.00 87.88 572 LYS A CA 1
ATOM 4630 C C . LYS A 1 572 ? -21.014 -15.946 24.512 1.00 87.88 572 LYS A C 1
ATOM 4632 O O . LYS A 1 572 ? -20.803 -15.996 23.294 1.00 87.88 572 LYS A O 1
ATOM 4637 N N . PRO A 1 573 ? -20.357 -15.095 25.320 1.00 91.00 573 PRO A N 1
ATOM 4638 C CA . PRO A 1 573 ? -19.259 -14.255 24.857 1.00 91.00 573 PRO A CA 1
ATOM 4639 C C . PRO A 1 573 ? -18.116 -15.093 24.269 1.00 91.00 573 PRO A C 1
ATOM 4641 O O . PRO A 1 573 ? -17.782 -16.165 24.775 1.00 91.00 573 PRO A O 1
ATOM 4644 N N . SER A 1 574 ? -17.475 -14.597 23.210 1.00 91.12 574 SER A N 1
ATOM 4645 C CA . SER A 1 574 ? -16.229 -15.204 22.715 1.00 91.12 574 SER A CA 1
ATOM 4646 C C . SER A 1 574 ? -15.090 -15.051 23.741 1.00 91.12 574 SER A C 1
ATOM 4648 O O . SER A 1 574 ? -15.132 -14.111 24.538 1.00 91.12 574 SER A O 1
ATOM 4650 N N . PRO A 1 575 ? -14.024 -15.870 23.681 1.00 91.12 575 PRO A N 1
ATOM 4651 C CA . PRO A 1 575 ? -12.903 -15.785 24.618 1.00 91.12 575 PRO A CA 1
ATOM 4652 C C . PRO A 1 575 ? -12.305 -14.383 24.779 1.00 91.12 575 PRO A C 1
ATOM 4654 O O . PRO A 1 575 ? -12.147 -13.888 25.891 1.00 91.12 575 PRO A O 1
ATOM 4657 N N . ILE A 1 576 ? -12.059 -13.687 23.663 1.00 92.44 576 ILE A N 1
ATOM 4658 C CA . ILE A 1 576 ? -11.514 -12.324 23.700 1.00 92.44 576 ILE A CA 1
ATOM 4659 C C . ILE A 1 576 ? -12.517 -11.309 24.268 1.00 92.44 576 ILE A C 1
ATOM 4661 O O . ILE A 1 576 ? -12.109 -10.360 24.925 1.00 92.44 576 ILE A O 1
ATOM 4665 N N . GLN A 1 577 ? -13.820 -11.499 24.040 1.00 94.44 577 GLN A N 1
ATOM 4666 C CA . GLN A 1 577 ? -14.867 -10.633 24.595 1.00 94.44 577 GLN A CA 1
ATOM 4667 C C . GLN A 1 577 ? -14.977 -10.817 26.110 1.00 94.44 577 GLN A C 1
ATOM 4669 O O . GLN A 1 577 ? -14.881 -9.836 26.842 1.00 94.44 577 GLN A O 1
ATOM 4674 N N . ALA A 1 578 ? -15.100 -12.067 26.567 1.00 93.06 578 ALA A N 1
ATOM 4675 C CA . ALA A 1 578 ? -15.202 -12.424 27.980 1.00 93.06 578 ALA A CA 1
ATOM 4676 C C . ALA A 1 578 ? -14.035 -11.860 28.797 1.00 93.06 578 ALA A C 1
ATOM 4678 O O . ALA A 1 578 ? -14.237 -11.306 29.876 1.00 93.06 578 ALA A O 1
ATOM 4679 N N . SER A 1 579 ? -12.816 -11.966 28.266 1.00 93.50 579 SER A N 1
ATOM 4680 C CA . SER A 1 579 ? -11.612 -11.509 28.956 1.00 93.50 579 SER A CA 1
ATOM 4681 C C . SER A 1 579 ? -11.354 -10.008 28.824 1.00 93.50 579 SER A C 1
ATOM 4683 O O . SER A 1 579 ? -10.750 -9.445 29.726 1.00 93.50 579 SER A O 1
ATOM 4685 N N . ALA A 1 580 ? -11.789 -9.335 27.750 1.00 95.12 580 ALA A N 1
ATOM 4686 C CA . ALA A 1 580 ? -11.525 -7.902 27.559 1.00 95.12 580 ALA A CA 1
ATOM 4687 C C . ALA A 1 580 ? -12.602 -6.992 28.174 1.00 95.12 580 ALA A C 1
ATOM 4689 O O . ALA A 1 580 ? -12.272 -5.995 28.815 1.00 95.12 580 ALA A O 1
ATOM 4690 N N . TRP A 1 581 ? -13.887 -7.318 27.998 1.00 95.25 581 TRP A N 1
ATOM 4691 C CA . TRP A 1 581 ? -15.018 -6.505 28.463 1.00 95.25 581 TRP A CA 1
ATOM 4692 C C . TRP A 1 581 ? -14.933 -6.014 29.913 1.00 95.25 581 TRP A C 1
ATOM 4694 O O . TRP A 1 581 ? -15.095 -4.808 30.107 1.00 95.25 581 TRP A O 1
ATOM 4704 N N . PRO A 1 582 ? -14.650 -6.866 30.917 1.00 92.88 582 PRO A N 1
ATOM 4705 C CA . PRO A 1 582 ? -14.570 -6.418 32.305 1.00 92.88 582 PRO A CA 1
ATOM 4706 C C . PRO A 1 582 ? -13.602 -5.240 32.520 1.00 92.88 582 PRO A C 1
ATOM 4708 O O . PRO A 1 582 ? -13.914 -4.294 33.243 1.00 92.88 582 PRO A O 1
ATOM 4711 N N . PHE A 1 583 ? -12.442 -5.260 31.858 1.00 93.81 583 PHE A N 1
ATOM 4712 C CA . PHE A 1 583 ? -11.454 -4.181 31.926 1.00 93.81 583 PHE A CA 1
ATOM 4713 C C . PHE A 1 583 ? -11.879 -2.966 31.091 1.00 93.81 583 PHE A C 1
ATOM 4715 O O . PHE A 1 583 ? -11.701 -1.826 31.526 1.00 93.81 583 PHE A O 1
ATOM 4722 N N . LEU A 1 584 ? -12.483 -3.197 29.918 1.00 95.06 584 LEU A N 1
ATOM 4723 C CA . LEU A 1 584 ? -12.949 -2.123 29.039 1.00 95.06 584 LEU A CA 1
ATOM 4724 C C . LEU A 1 584 ? -14.044 -1.280 29.686 1.00 95.06 584 LEU A C 1
ATOM 4726 O O . LEU A 1 584 ? -13.961 -0.056 29.625 1.00 95.06 584 LEU A O 1
ATOM 4730 N N . PHE A 1 585 ? -15.027 -1.905 30.339 1.00 93.56 585 PHE A N 1
ATOM 4731 C CA . PHE A 1 585 ? -16.098 -1.180 31.027 1.00 93.56 585 PHE A CA 1
ATOM 4732 C C . PHE A 1 585 ? -15.608 -0.380 32.240 1.00 93.56 585 PHE A C 1
ATOM 4734 O O . PHE A 1 585 ? -16.253 0.593 32.621 1.00 93.56 585 PHE A O 1
ATOM 4741 N N . LYS A 1 586 ? -14.463 -0.751 32.827 1.00 90.88 586 LYS A N 1
ATOM 4742 C CA . LYS A 1 586 ? -13.812 0.009 33.906 1.00 90.88 586 LYS A CA 1
ATOM 4743 C C . LYS A 1 586 ? -12.832 1.080 33.407 1.00 90.88 586 LYS A C 1
ATOM 4745 O O . LYS A 1 586 ? -12.201 1.744 34.222 1.00 90.88 586 LYS A O 1
ATOM 4750 N N . GLY A 1 587 ? -12.710 1.272 32.092 1.00 92.00 587 GLY A N 1
ATOM 4751 C CA . GLY A 1 587 ? -11.902 2.346 31.509 1.00 92.00 587 GLY A CA 1
ATOM 4752 C C . GLY A 1 587 ? -10.409 2.034 31.356 1.00 92.00 587 GLY A C 1
ATOM 4753 O O . GLY A 1 587 ? -9.626 2.957 31.154 1.00 92.00 587 GLY A O 1
ATOM 4754 N N . HIS A 1 588 ? -9.987 0.767 31.447 1.00 93.31 588 HIS A N 1
ATOM 4755 C CA . HIS A 1 588 ? -8.583 0.398 31.226 1.00 93.31 588 HIS A CA 1
ATOM 4756 C C . HIS A 1 588 ? -8.217 0.376 29.736 1.00 93.31 588 HIS A C 1
ATOM 4758 O O . HIS A 1 588 ? -8.998 -0.090 28.901 1.00 93.31 588 HIS A O 1
ATOM 4764 N N . ASP A 1 589 ? -6.997 0.806 29.413 1.00 94.88 589 ASP A N 1
ATOM 4765 C CA . ASP A 1 589 ? -6.382 0.562 28.107 1.00 94.88 589 ASP A CA 1
ATOM 4766 C C . ASP A 1 589 ? -6.171 -0.946 27.906 1.00 94.88 589 ASP A C 1
ATOM 4768 O O . ASP A 1 589 ? -5.747 -1.644 28.832 1.00 94.88 589 ASP A O 1
ATOM 4772 N N . ILE A 1 590 ? -6.439 -1.458 26.699 1.00 95.19 590 ILE A N 1
ATOM 4773 C CA . ILE A 1 590 ? -6.281 -2.889 26.390 1.00 95.19 590 ILE A CA 1
ATOM 4774 C C . ILE A 1 590 ? -5.499 -3.120 25.112 1.00 95.19 590 ILE A C 1
ATOM 4776 O O . ILE A 1 590 ? -5.803 -2.546 24.066 1.00 95.19 590 ILE A O 1
ATOM 4780 N N . VAL A 1 591 ? -4.568 -4.068 25.189 1.00 94.94 591 VAL A N 1
ATOM 4781 C CA . VAL A 1 591 ? -4.030 -4.780 24.032 1.00 94.94 591 VAL A CA 1
ATOM 4782 C C . VAL A 1 591 ? -4.713 -6.145 23.935 1.00 94.94 591 VAL A C 1
ATOM 4784 O O . VAL A 1 591 ? -4.468 -7.024 24.759 1.00 94.94 591 VAL A O 1
ATOM 4787 N N . GLY A 1 592 ? -5.553 -6.339 22.922 1.00 92.94 592 GLY A N 1
ATOM 4788 C CA . GLY A 1 592 ? -6.204 -7.614 22.628 1.00 92.94 592 GLY A CA 1
ATOM 4789 C C . GLY A 1 592 ? -5.508 -8.350 21.485 1.00 92.94 592 GLY A C 1
ATOM 4790 O O . GLY A 1 592 ? -5.647 -7.960 20.322 1.00 92.94 592 GLY A O 1
ATOM 4791 N N . VAL A 1 593 ? -4.799 -9.437 21.795 1.00 89.62 593 VAL A N 1
ATOM 4792 C CA . VAL A 1 593 ? -4.137 -10.294 20.800 1.00 89.62 593 VAL A CA 1
ATOM 4793 C C . VAL A 1 593 ? -4.969 -11.555 20.591 1.00 89.62 593 VAL A C 1
ATOM 4795 O O . VAL A 1 593 ? -5.045 -12.428 21.453 1.00 89.62 593 VAL A O 1
ATOM 4798 N N . ALA A 1 594 ? -5.631 -11.647 19.441 1.00 84.44 594 ALA A N 1
ATOM 4799 C CA . ALA A 1 594 ? -6.460 -12.799 19.091 1.00 84.44 594 ALA A CA 1
ATOM 4800 C C . ALA A 1 594 ? -6.604 -12.932 17.571 1.00 84.44 594 ALA A C 1
ATOM 4802 O O . ALA A 1 594 ? -6.456 -11.960 16.829 1.00 84.44 594 ALA A O 1
ATOM 4803 N N . GLU A 1 595 ? -6.950 -14.122 17.081 1.00 71.88 595 GLU A N 1
ATOM 4804 C CA . GLU A 1 595 ? -7.031 -14.391 15.640 1.00 71.88 595 GLU A CA 1
ATOM 4805 C C . GLU A 1 595 ? -8.134 -13.594 14.945 1.00 71.88 595 GLU A C 1
ATOM 4807 O O . GLU A 1 595 ? -9.031 -13.016 15.564 1.00 71.88 595 GLU A O 1
ATOM 4812 N N . THR A 1 596 ? -8.077 -13.511 13.619 1.00 71.06 596 THR A N 1
ATOM 4813 C CA . THR A 1 596 ? -9.210 -12.979 12.862 1.00 71.06 596 THR A CA 1
ATOM 4814 C C . THR A 1 596 ? -10.416 -13.909 13.036 1.00 71.06 596 THR A C 1
ATOM 4816 O O . THR A 1 596 ? -10.283 -15.125 12.967 1.00 71.06 596 THR A O 1
ATOM 4819 N N . GLY A 1 597 ? -11.601 -13.338 13.261 1.00 69.06 597 GLY A N 1
ATOM 4820 C CA . GLY A 1 597 ? -12.818 -14.116 13.518 1.00 69.06 597 GLY A CA 1
ATOM 4821 C C . GLY A 1 597 ? -13.024 -14.532 14.978 1.00 69.06 597 GLY A C 1
ATOM 4822 O O . GLY A 1 597 ? -14.016 -15.190 15.265 1.00 69.06 597 GLY A O 1
ATOM 4823 N N . SER A 1 598 ? -12.160 -14.109 15.908 1.00 75.12 598 SER A N 1
ATOM 4824 C CA . SER A 1 598 ? -12.329 -14.369 17.347 1.00 75.12 598 SER A CA 1
ATOM 4825 C C . SER A 1 598 ? -13.390 -13.500 18.033 1.00 75.12 598 SER A C 1
ATOM 4827 O O . SER A 1 598 ? -13.604 -13.661 19.223 1.00 75.12 598 SER A O 1
ATOM 4829 N N . GLY A 1 599 ? -14.045 -12.577 17.317 1.00 84.94 599 GLY A N 1
ATOM 4830 C CA . GLY A 1 599 ? -15.074 -11.692 17.881 1.00 84.94 599 GLY A CA 1
ATOM 4831 C C . GLY A 1 599 ? -14.582 -10.315 18.356 1.00 84.94 599 GLY A C 1
ATOM 4832 O O . GLY A 1 599 ? -15.338 -9.615 19.031 1.00 84.94 599 GLY A O 1
ATOM 4833 N N . LYS A 1 600 ? -13.360 -9.894 17.980 1.00 90.56 600 LYS A N 1
ATOM 4834 C CA . LYS A 1 600 ? -12.733 -8.613 18.391 1.00 90.56 600 LYS A CA 1
ATOM 4835 C C . LYS A 1 600 ? -13.612 -7.378 18.169 1.00 90.56 600 LYS A C 1
ATOM 4837 O O . LYS A 1 600 ? -13.669 -6.524 19.044 1.00 90.56 600 LYS A O 1
ATOM 4842 N N . THR A 1 601 ? -14.340 -7.316 17.051 1.00 91.94 601 THR A N 1
ATOM 4843 C CA . THR A 1 601 ? -15.179 -6.158 16.698 1.00 91.94 601 THR A CA 1
ATOM 4844 C C . THR A 1 601 ? -16.245 -5.856 17.748 1.00 91.94 601 THR A C 1
ATOM 4846 O O . THR A 1 601 ? -16.388 -4.712 18.156 1.00 91.94 601 THR A O 1
ATOM 4849 N N . LEU A 1 602 ? -16.956 -6.873 18.247 1.00 92.94 602 LEU A N 1
ATOM 4850 C CA . LEU A 1 602 ? -17.891 -6.693 19.366 1.00 92.94 602 LEU A CA 1
ATOM 4851 C C . LEU A 1 602 ? -17.159 -6.578 20.715 1.00 92.94 602 LEU A C 1
ATOM 4853 O O . LEU A 1 602 ? -17.683 -5.964 21.642 1.00 92.94 602 LEU A O 1
ATOM 4857 N N . GLY A 1 603 ? -15.935 -7.108 20.804 1.00 93.94 603 GLY A N 1
ATOM 4858 C CA . GLY A 1 603 ? -15.030 -6.935 21.942 1.00 93.94 603 GLY A CA 1
ATOM 4859 C C . GLY A 1 603 ? -14.787 -5.465 22.284 1.00 93.94 603 GLY A C 1
ATOM 4860 O O . GLY A 1 603 ? -15.026 -5.072 23.420 1.00 93.94 603 GLY A O 1
ATOM 4861 N N . PHE A 1 604 ? -14.402 -4.636 21.309 1.00 95.44 604 PHE A N 1
ATOM 4862 C CA . PHE A 1 604 ? -14.279 -3.184 21.517 1.00 95.44 604 PHE A CA 1
ATOM 4863 C C . PHE A 1 604 ? -15.580 -2.414 21.247 1.00 95.44 604 PHE A C 1
ATOM 4865 O O . PHE A 1 604 ? -15.810 -1.361 21.834 1.00 95.44 604 PHE A O 1
ATOM 4872 N N . GLY A 1 605 ? -16.446 -2.924 20.369 1.00 95.50 605 GLY A N 1
ATOM 4873 C CA . GLY A 1 605 ? -17.645 -2.225 19.907 1.00 95.50 605 GLY A CA 1
ATOM 4874 C C . GLY A 1 605 ? -18.721 -2.048 20.970 1.00 95.50 605 GLY A C 1
ATOM 4875 O O . GLY A 1 605 ? -19.273 -0.959 21.111 1.00 95.50 605 GLY A O 1
ATOM 4876 N N . VAL A 1 606 ? -19.002 -3.104 21.740 1.00 95.19 606 VAL A N 1
ATOM 4877 C CA . VAL A 1 606 ? -20.019 -3.058 22.801 1.00 95.19 606 VAL A CA 1
ATOM 4878 C C . VAL A 1 606 ? -19.637 -2.036 23.885 1.00 95.19 606 VAL A C 1
ATOM 4880 O O . VAL A 1 606 ? -20.453 -1.151 24.159 1.00 95.19 606 VAL A O 1
ATOM 4883 N N . PRO A 1 607 ? -18.409 -2.055 24.447 1.00 95.75 607 PRO A N 1
ATOM 4884 C CA . PRO A 1 607 ? -17.994 -1.033 25.402 1.00 95.75 607 PRO A CA 1
ATOM 4885 C C . PRO A 1 607 ? -17.916 0.369 24.797 1.00 95.75 607 PRO A C 1
ATOM 4887 O O . PRO A 1 607 ? -18.293 1.322 25.470 1.00 95.75 607 PRO A O 1
ATOM 4890 N N . ALA A 1 608 ? -17.510 0.514 23.530 1.00 95.81 608 ALA A N 1
ATOM 4891 C CA . ALA A 1 608 ? -17.477 1.816 22.863 1.00 95.81 608 ALA A CA 1
ATOM 4892 C C . ALA A 1 608 ? -18.870 2.466 22.780 1.00 95.81 608 ALA A C 1
ATOM 4894 O O . ALA A 1 608 ? -19.028 3.651 23.067 1.00 95.81 608 ALA A O 1
ATOM 4895 N N . ILE A 1 609 ? -19.900 1.698 22.418 1.00 95.31 609 ILE A N 1
ATOM 4896 C CA . ILE A 1 609 ? -21.276 2.204 22.317 1.00 95.31 609 ILE A CA 1
ATOM 4897 C C . ILE A 1 609 ? -21.830 2.539 23.705 1.00 95.31 609 ILE A C 1
ATOM 4899 O O . ILE A 1 609 ? -22.398 3.618 23.884 1.00 95.31 609 ILE A O 1
ATOM 4903 N N . GLN A 1 610 ? -21.604 1.673 24.700 1.00 94.81 610 GLN A N 1
ATOM 4904 C CA . GLN A 1 610 ? -21.982 1.957 26.087 1.00 94.81 610 GLN A CA 1
ATOM 4905 C C . GLN A 1 610 ? -21.297 3.228 26.615 1.00 94.81 610 GLN A C 1
ATOM 4907 O O . GLN A 1 610 ? -21.931 4.046 27.282 1.00 94.81 610 GLN A O 1
ATOM 4912 N N . HIS A 1 611 ? -20.021 3.432 26.282 1.00 93.88 611 HIS A N 1
ATOM 4913 C CA . HIS A 1 611 ? -19.269 4.630 26.650 1.00 93.88 611 HIS A CA 1
ATOM 4914 C C . HIS A 1 611 ? -19.922 5.905 26.101 1.00 93.88 611 HIS A C 1
ATOM 4916 O O . HIS A 1 611 ? -20.151 6.851 26.856 1.00 93.88 611 HIS A O 1
ATOM 4922 N N . ILE A 1 612 ? -20.336 5.918 24.826 1.00 94.44 612 ILE A N 1
ATOM 4923 C CA . ILE A 1 612 ? -21.063 7.065 24.250 1.00 94.44 612 ILE A CA 1
ATOM 4924 C C . ILE A 1 612 ? -22.344 7.350 25.047 1.00 94.44 612 ILE A C 1
ATOM 4926 O O . ILE A 1 612 ? -22.593 8.508 25.398 1.00 94.44 612 ILE A O 1
ATOM 4930 N N . LEU A 1 613 ? -23.129 6.315 25.368 1.00 93.81 613 LEU A N 1
ATOM 4931 C CA . LEU A 1 613 ? -24.378 6.458 26.127 1.00 93.81 613 LEU A CA 1
ATOM 4932 C C . LEU A 1 613 ? -24.143 7.042 27.524 1.00 93.81 613 LEU A C 1
ATOM 4934 O O . LEU A 1 613 ? -24.864 7.956 27.933 1.00 93.81 613 LEU A O 1
ATOM 4938 N N . ASN A 1 614 ? -23.093 6.594 28.212 1.0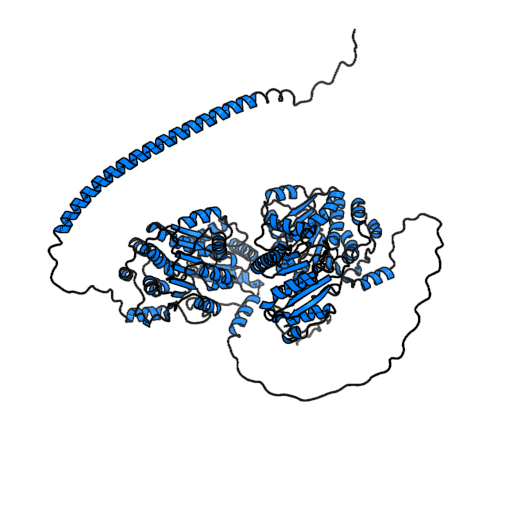0 91.25 614 ASN A N 1
ATOM 4939 C CA . ASN A 1 614 ? -22.726 7.099 29.534 1.00 91.25 614 ASN A CA 1
ATOM 4940 C C . ASN A 1 614 ? -22.329 8.587 29.496 1.00 91.25 614 ASN A C 1
ATOM 4942 O O . ASN A 1 614 ? -22.685 9.339 30.402 1.00 91.25 614 ASN A O 1
ATOM 4946 N N . THR A 1 615 ? -21.651 9.046 28.434 1.00 88.12 615 THR A N 1
ATOM 4947 C CA . THR A 1 615 ? -21.267 10.468 28.298 1.00 88.12 615 THR A CA 1
ATOM 4948 C C . THR A 1 615 ? -22.433 11.399 27.951 1.00 88.12 615 THR A C 1
ATOM 4950 O O . THR A 1 615 ? -22.306 12.613 28.119 1.00 88.12 615 THR A O 1
ATOM 4953 N N . LYS A 1 616 ? -23.542 10.867 27.407 1.00 84.94 616 LYS A N 1
ATOM 4954 C CA . LYS A 1 616 ? -24.699 11.628 26.884 1.00 84.94 616 LYS A CA 1
ATOM 4955 C C . LYS A 1 616 ? -24.325 12.746 25.891 1.00 84.94 616 LYS A C 1
ATOM 4957 O O . LYS A 1 616 ? -25.089 13.692 25.685 1.00 84.94 616 LYS A O 1
ATOM 4962 N N . SER A 1 617 ? -23.150 12.662 25.263 1.00 85.50 617 SER A N 1
ATOM 4963 C CA . SER A 1 617 ? -22.647 13.698 24.361 1.00 85.50 617 SER A CA 1
ATOM 4964 C C . SER A 1 617 ? -23.207 13.542 22.948 1.00 85.50 617 SER A C 1
ATOM 4966 O O . SER A 1 617 ? -23.324 12.438 22.423 1.00 85.50 617 SER A O 1
ATOM 4968 N N . LYS A 1 618 ? -23.501 14.670 22.291 1.00 87.50 618 LYS A N 1
ATOM 4969 C CA . LYS A 1 618 ? -23.815 14.711 20.851 1.00 87.50 618 LYS A CA 1
ATOM 4970 C C . LYS A 1 618 ? -22.573 14.878 19.969 1.00 87.50 618 LYS A C 1
ATOM 4972 O O . LYS A 1 618 ? -22.706 14.868 18.750 1.00 87.50 618 LYS A O 1
ATOM 4977 N N . LYS A 1 619 ? -21.395 15.086 20.569 1.00 91.88 619 LYS A N 1
ATOM 4978 C CA . LYS A 1 619 ? -20.122 15.233 19.851 1.00 91.88 619 LYS A CA 1
ATOM 4979 C C . LYS A 1 619 ? -19.530 13.863 19.508 1.00 91.88 619 LYS A C 1
ATOM 4981 O O . LYS A 1 619 ? -19.957 12.842 20.043 1.00 91.88 619 LYS A O 1
ATOM 4986 N N . LEU A 1 620 ? -18.519 13.862 18.645 1.00 94.94 620 LEU A N 1
ATOM 4987 C CA . LEU A 1 620 ? -17.726 12.679 18.332 1.00 94.94 620 LEU A CA 1
ATOM 4988 C C . LEU A 1 620 ? -16.974 12.196 19.582 1.00 94.94 620 LEU A C 1
ATOM 4990 O O . LEU A 1 620 ? -16.202 12.956 20.166 1.00 94.94 620 LEU A O 1
ATOM 4994 N N . LYS A 1 621 ? -17.212 10.949 19.995 1.00 95.44 621 LYS A N 1
ATOM 4995 C CA . LYS A 1 621 ? -16.640 10.352 21.215 1.00 95.44 621 LYS A CA 1
ATOM 4996 C C . LYS A 1 621 ? -15.771 9.133 20.942 1.00 95.44 621 LYS A C 1
ATOM 4998 O O . LYS A 1 621 ? -14.730 8.975 21.572 1.00 95.44 621 LYS A O 1
ATOM 5003 N N . VAL A 1 622 ? -16.173 8.316 19.971 1.00 97.00 622 VAL A N 1
ATOM 5004 C CA . VAL A 1 622 ? -15.476 7.080 19.604 1.00 97.00 622 VAL A CA 1
ATOM 5005 C C . VAL A 1 622 ? -14.840 7.223 18.230 1.00 97.00 622 VAL A C 1
ATOM 5007 O O . VAL A 1 622 ? -15.519 7.574 17.260 1.00 97.00 622 VAL A O 1
ATOM 5010 N N . LEU A 1 623 ? -13.562 6.866 18.141 1.00 97.75 623 LEU A N 1
ATOM 5011 C CA . LEU A 1 623 ? -12.841 6.710 16.884 1.00 97.75 623 LEU A CA 1
ATOM 5012 C C . LEU A 1 623 ? -12.284 5.289 16.771 1.00 97.75 623 LEU A C 1
ATOM 5014 O O . LEU A 1 623 ? -11.554 4.834 17.649 1.00 97.75 623 LEU A O 1
ATOM 5018 N N . VAL A 1 624 ? -12.583 4.614 15.664 1.00 98.12 624 VAL A N 1
ATOM 5019 C CA . VAL A 1 624 ? -11.989 3.323 15.304 1.00 98.12 624 VAL A CA 1
ATOM 5020 C C . VAL A 1 624 ? -11.170 3.492 14.032 1.00 98.12 624 VAL A C 1
ATOM 5022 O O . VAL A 1 624 ? -11.687 3.942 13.010 1.00 98.12 624 VAL A O 1
ATOM 5025 N N . VAL A 1 625 ? -9.896 3.122 14.078 1.00 97.50 625 VAL A N 1
ATOM 5026 C CA . VAL A 1 625 ? -8.985 3.183 12.933 1.00 97.50 625 VAL A CA 1
ATOM 5027 C C . VAL A 1 625 ? -8.674 1.768 12.462 1.00 97.50 625 VAL A C 1
ATOM 5029 O O . VAL A 1 625 ? -8.356 0.900 13.272 1.00 97.50 625 VAL A O 1
ATOM 5032 N N . SER A 1 626 ? -8.777 1.544 11.153 1.00 94.12 626 SER A N 1
ATOM 5033 C CA . SER A 1 626 ? -8.586 0.232 10.527 1.00 94.12 626 SER A CA 1
ATOM 5034 C C . SER A 1 626 ? -7.793 0.351 9.211 1.00 94.12 626 SER A C 1
ATOM 5036 O O . SER A 1 626 ? -7.961 1.339 8.489 1.00 94.12 626 SER A O 1
ATOM 5038 N N . PRO A 1 627 ? -6.925 -0.614 8.842 1.00 86.50 627 PRO A N 1
ATOM 5039 C CA . PRO A 1 627 ? -5.937 -0.447 7.765 1.00 86.50 627 PRO A CA 1
ATOM 5040 C C . PRO A 1 627 ? -6.510 -0.391 6.347 1.00 86.50 627 PRO A C 1
ATOM 5042 O O . PRO A 1 627 ? -5.818 0.037 5.423 1.00 86.50 627 PRO A O 1
ATOM 5045 N N . THR A 1 628 ? -7.731 -0.877 6.123 1.00 83.12 628 THR A N 1
ATOM 5046 C CA . THR A 1 628 ? -8.320 -0.980 4.777 1.00 83.12 628 THR A CA 1
ATOM 5047 C C . THR A 1 628 ? -9.765 -0.511 4.768 1.00 83.12 628 THR A C 1
ATOM 5049 O O . THR A 1 628 ? -10.426 -0.473 5.805 1.00 83.12 628 THR A O 1
ATOM 5052 N N . ARG A 1 629 ? -10.258 -0.141 3.582 1.00 83.31 629 ARG A N 1
ATOM 5053 C CA . ARG A 1 629 ? -11.629 0.364 3.406 1.00 83.31 629 ARG A CA 1
ATOM 5054 C C . ARG A 1 629 ? -12.637 -0.724 3.740 1.00 83.31 629 ARG A C 1
ATOM 5056 O O . ARG A 1 629 ? -13.674 -0.467 4.338 1.00 83.31 629 ARG A O 1
ATOM 5063 N N . GLU A 1 630 ? -12.288 -1.936 3.348 1.00 77.81 630 GLU A N 1
ATOM 5064 C CA . GLU A 1 630 ? -13.059 -3.149 3.498 1.00 77.81 630 GLU A CA 1
ATOM 5065 C C . GLU A 1 630 ? -13.249 -3.496 4.983 1.00 77.81 630 GLU A C 1
ATOM 5067 O O . GLU A 1 630 ? -14.385 -3.688 5.413 1.00 77.81 630 GLU A O 1
ATOM 5072 N N . LEU A 1 631 ? -12.181 -3.450 5.791 1.00 82.75 631 LEU A N 1
ATOM 5073 C CA . LEU A 1 631 ? -12.287 -3.670 7.242 1.00 82.75 631 LEU A CA 1
ATOM 5074 C C . LEU A 1 631 ? -13.037 -2.547 7.940 1.00 82.75 631 LEU A C 1
ATOM 5076 O O . LEU A 1 631 ? -13.870 -2.813 8.799 1.00 82.75 631 LEU A O 1
ATOM 5080 N N . ALA A 1 632 ? -12.770 -1.295 7.560 1.00 90.69 632 ALA A N 1
ATOM 5081 C CA . ALA A 1 632 ? -13.492 -0.157 8.110 1.00 90.69 632 ALA A CA 1
ATOM 5082 C C . ALA A 1 632 ? -15.006 -0.302 7.865 1.00 90.69 632 ALA A C 1
ATOM 5084 O O . ALA A 1 632 ? -15.805 -0.133 8.783 1.00 90.69 632 ALA A O 1
ATOM 5085 N N . THR A 1 633 ? -15.392 -0.705 6.651 1.00 87.19 633 THR A N 1
ATOM 5086 C CA . THR A 1 633 ? -16.796 -0.954 6.290 1.00 87.19 633 THR A CA 1
ATOM 5087 C C . THR A 1 633 ? -17.368 -2.141 7.065 1.00 87.19 633 THR A C 1
ATOM 5089 O O . THR A 1 633 ? -18.472 -2.048 7.584 1.00 87.19 633 THR A O 1
ATOM 5092 N N . GLN A 1 634 ? -16.605 -3.224 7.238 1.00 82.94 634 GLN A N 1
ATOM 5093 C CA . GLN A 1 634 ? -17.033 -4.376 8.037 1.00 82.94 634 GLN A CA 1
ATOM 5094 C C . GLN A 1 634 ? -17.290 -4.006 9.505 1.00 82.94 634 GLN A C 1
ATOM 5096 O O . GLN A 1 634 ? -18.289 -4.423 10.091 1.00 82.94 634 GLN A O 1
ATOM 5101 N N . ILE A 1 635 ? -16.384 -3.241 10.118 1.00 92.56 635 ILE A N 1
ATOM 5102 C CA . ILE A 1 635 ? -16.569 -2.754 11.487 1.00 92.56 635 ILE A CA 1
ATOM 5103 C C . ILE A 1 635 ? -17.818 -1.875 11.537 1.00 92.56 635 ILE A C 1
ATOM 5105 O O . ILE A 1 635 ? -18.646 -2.060 12.424 1.00 92.56 635 ILE A O 1
ATOM 5109 N N . TYR A 1 636 ? -17.981 -0.964 10.576 1.00 95.12 636 TYR A N 1
ATOM 5110 C CA . TYR A 1 636 ? -19.166 -0.119 10.479 1.00 95.12 636 TYR A CA 1
ATOM 5111 C C . TYR A 1 636 ? -20.459 -0.935 10.404 1.00 95.12 636 TYR A C 1
ATOM 5113 O O . TYR A 1 636 ? -21.350 -0.690 11.208 1.00 95.12 636 TYR A O 1
ATOM 5121 N N . ASP A 1 637 ? -20.551 -1.927 9.520 1.00 89.88 637 ASP A N 1
ATOM 5122 C CA . ASP A 1 637 ? -21.750 -2.759 9.366 1.00 89.88 637 ASP A CA 1
ATOM 5123 C C . ASP A 1 637 ? -22.088 -3.514 10.664 1.00 89.88 637 ASP A C 1
ATOM 5125 O O . ASP A 1 637 ? -23.246 -3.547 11.081 1.00 89.88 637 ASP A O 1
ATOM 5129 N N . ASN A 1 638 ? -21.072 -4.047 11.353 1.00 88.50 638 ASN A N 1
ATOM 5130 C CA . ASN A 1 638 ? -21.243 -4.729 12.640 1.00 88.50 638 ASN A CA 1
ATOM 5131 C C . ASN A 1 638 ? -21.697 -3.781 13.761 1.00 88.50 638 ASN A C 1
ATOM 5133 O O . ASN A 1 638 ? -22.477 -4.175 14.628 1.00 88.50 638 ASN A O 1
ATOM 5137 N N . LEU A 1 639 ? -21.189 -2.545 13.777 1.00 94.00 639 LEU A N 1
ATOM 5138 C CA . LEU A 1 639 ? -21.542 -1.559 14.800 1.00 94.00 639 LEU A CA 1
ATOM 5139 C C . LEU A 1 639 ? -22.848 -0.831 14.487 1.00 94.00 639 LEU A C 1
ATOM 5141 O O . LEU A 1 639 ? -23.508 -0.384 15.420 1.00 94.00 639 LEU A O 1
ATOM 5145 N N . LYS A 1 640 ? -23.247 -0.747 13.217 1.00 92.69 640 LYS A N 1
ATOM 5146 C CA . LYS A 1 640 ? -24.443 -0.030 12.775 1.00 92.69 640 LYS A CA 1
ATOM 5147 C C . LYS A 1 640 ? -25.712 -0.572 13.421 1.00 92.69 640 LYS A C 1
ATOM 5149 O O . LYS A 1 640 ? -26.491 0.209 13.954 1.00 92.69 640 LYS A O 1
ATOM 5154 N N . GLU A 1 641 ? -25.880 -1.895 13.438 1.00 87.56 641 GLU A N 1
ATOM 5155 C CA . GLU A 1 641 ? -27.020 -2.554 14.097 1.00 87.56 641 GLU A CA 1
ATOM 5156 C C . GLU A 1 641 ? -27.119 -2.140 15.576 1.00 87.56 641 GLU A C 1
ATOM 5158 O O . GLU A 1 641 ? -28.192 -1.780 16.065 1.00 87.56 641 GLU A O 1
ATOM 5163 N N . LEU A 1 642 ? -25.979 -2.116 16.274 1.00 90.44 642 LEU A N 1
ATOM 5164 C CA . LEU A 1 642 ? -25.918 -1.709 17.673 1.00 90.44 642 LEU A CA 1
ATOM 5165 C C . LEU A 1 642 ? -26.206 -0.216 17.842 1.00 90.44 642 LEU A C 1
ATOM 5167 O O . LEU A 1 642 ? -27.042 0.135 18.674 1.00 90.44 642 LEU A O 1
ATOM 5171 N N . THR A 1 643 ? -25.563 0.663 17.067 1.00 93.94 643 THR A N 1
ATOM 5172 C CA . THR A 1 643 ? -25.753 2.116 17.190 1.00 93.94 643 THR A CA 1
ATOM 5173 C C . THR A 1 643 ? -27.175 2.540 16.845 1.00 93.94 643 THR A C 1
ATOM 5175 O O . THR A 1 643 ? -27.749 3.351 17.574 1.00 93.94 643 THR A O 1
ATOM 5178 N N . ASP A 1 644 ? -27.775 1.946 15.812 1.00 92.38 644 ASP A N 1
ATOM 5179 C CA . ASP A 1 644 ? -29.148 2.237 15.394 1.00 92.38 644 ASP A CA 1
ATOM 5180 C C . ASP A 1 644 ? -30.149 1.822 16.484 1.00 92.38 644 ASP A C 1
ATOM 5182 O O . ASP A 1 644 ? -31.085 2.570 16.780 1.00 92.38 644 ASP A O 1
ATOM 5186 N N . SER A 1 645 ? -29.913 0.690 17.165 1.00 91.69 645 SER A N 1
ATOM 5187 C CA . SER A 1 645 ? -30.782 0.223 18.258 1.00 91.69 645 SER A CA 1
ATOM 5188 C C . SER A 1 645 ? -30.886 1.229 19.417 1.00 91.69 645 SER A C 1
ATOM 5190 O O . SER A 1 645 ? -31.945 1.359 20.040 1.00 91.69 645 SER A O 1
ATOM 5192 N N . VAL A 1 646 ? -29.822 1.997 19.670 1.00 93.62 646 VAL A N 1
ATOM 5193 C CA . VAL A 1 646 ? -29.736 2.984 20.760 1.00 93.62 646 VAL A CA 1
ATOM 5194 C C . VAL A 1 646 ? -29.815 4.440 20.282 1.00 93.62 646 VAL A C 1
ATOM 5196 O O . VAL A 1 646 ? -29.650 5.358 21.081 1.00 93.62 646 VAL A O 1
ATOM 5199 N N . GLY A 1 647 ? -30.104 4.678 18.998 1.00 92.06 647 GLY A N 1
ATOM 5200 C CA . GLY A 1 647 ? -30.269 6.026 18.437 1.00 92.06 647 GLY A CA 1
ATOM 5201 C C . GLY A 1 647 ? -28.969 6.832 18.302 1.00 92.06 647 GLY A C 1
ATOM 5202 O O . GLY A 1 647 ? -29.006 8.065 18.269 1.00 92.06 647 GLY A O 1
ATOM 5203 N N . LEU A 1 648 ? -27.818 6.162 18.236 1.00 94.88 648 LEU A N 1
ATOM 5204 C CA . LEU A 1 648 ? -26.520 6.785 17.978 1.00 94.88 648 LEU A CA 1
ATOM 5205 C C . LEU A 1 648 ? -26.205 6.770 16.484 1.00 94.88 648 LEU A C 1
ATOM 5207 O O . LEU A 1 648 ? -26.583 5.845 15.770 1.00 94.88 648 LEU A O 1
ATOM 5211 N N . ARG A 1 649 ? -25.476 7.783 16.004 1.00 94.62 649 ARG A N 1
ATOM 5212 C CA . ARG A 1 649 ? -25.031 7.830 14.608 1.00 94.62 649 ARG A CA 1
ATOM 5213 C C . ARG A 1 649 ? -23.575 7.420 14.484 1.00 94.62 649 ARG A C 1
ATOM 5215 O O . ARG A 1 649 ? -22.698 7.921 15.194 1.00 94.62 649 ARG A O 1
ATOM 5222 N N . CYS A 1 650 ? -23.355 6.520 13.541 1.00 95.50 650 CYS A N 1
ATOM 5223 C CA . CYS A 1 650 ? -22.066 5.980 13.168 1.00 95.50 650 CYS A CA 1
ATOM 5224 C C . CYS A 1 650 ? -21.794 6.298 11.694 1.00 95.50 650 CYS A C 1
ATOM 5226 O O . CYS A 1 650 ? -22.726 6.299 10.883 1.00 95.50 650 CYS A O 1
ATOM 5228 N N . VAL A 1 651 ? -20.535 6.533 11.330 1.00 96.56 651 VAL A N 1
ATOM 5229 C CA . VAL A 1 651 ? -20.123 6.742 9.934 1.00 96.56 651 VAL A CA 1
ATOM 5230 C C . VAL A 1 651 ? -18.815 6.018 9.637 1.00 96.56 651 VAL A C 1
ATOM 5232 O O . VAL A 1 651 ? -17.929 5.939 10.488 1.00 96.56 651 VAL A O 1
ATOM 5235 N N . CYS A 1 652 ? -18.687 5.522 8.407 1.00 96.25 652 CYS A N 1
ATOM 5236 C CA . CYS A 1 652 ? -17.457 4.947 7.883 1.00 96.25 652 CYS A CA 1
ATOM 5237 C C . CYS A 1 652 ? -16.777 5.901 6.893 1.00 96.25 652 CYS A C 1
ATOM 5239 O O . CYS A 1 652 ? -17.412 6.431 5.981 1.00 96.25 652 CYS A O 1
ATOM 5241 N N . VAL A 1 653 ? -15.469 6.095 7.047 1.00 95.44 653 VAL A N 1
ATOM 5242 C CA . VAL A 1 653 ? -14.694 7.123 6.348 1.00 95.44 653 VAL A CA 1
ATOM 5243 C C . VAL A 1 653 ? -13.457 6.517 5.688 1.00 95.44 653 VAL A C 1
ATOM 5245 O O . VAL A 1 653 ? -12.550 6.012 6.347 1.00 95.44 653 VAL A O 1
ATOM 5248 N N . TYR A 1 654 ? -13.381 6.581 4.360 1.00 93.00 654 TYR A N 1
ATOM 5249 C CA . TYR A 1 654 ? -12.266 5.993 3.613 1.00 93.00 654 TYR A CA 1
ATOM 5250 C C . TYR A 1 654 ? -12.038 6.615 2.231 1.00 93.00 654 TYR A C 1
ATOM 5252 O O . TYR A 1 654 ? -12.902 7.299 1.680 1.00 93.00 654 TYR A O 1
ATOM 5260 N N . GLY A 1 655 ? -10.843 6.382 1.673 1.00 83.38 655 GLY A N 1
ATOM 5261 C CA . GLY A 1 655 ? -10.383 6.917 0.385 1.00 83.38 655 GLY A CA 1
ATOM 5262 C C . GLY A 1 655 ? -11.146 6.412 -0.852 1.00 83.38 655 GLY A C 1
ATOM 5263 O O . GLY A 1 655 ? -11.872 5.432 -0.794 1.00 83.38 655 GLY A O 1
ATOM 5264 N N . GLY A 1 656 ? -10.934 7.032 -2.017 1.00 76.56 656 GLY A N 1
ATOM 5265 C CA . GLY A 1 656 ? -11.441 6.523 -3.307 1.00 76.56 656 GLY A CA 1
ATOM 5266 C C . GLY A 1 656 ? -12.925 6.763 -3.607 1.00 76.56 656 GLY A C 1
ATOM 5267 O O . GLY A 1 656 ? -13.390 6.365 -4.667 1.00 76.56 656 GLY A O 1
ATOM 5268 N N . VAL A 1 657 ? -13.644 7.446 -2.717 1.00 80.50 657 VAL A N 1
ATOM 5269 C CA . VAL A 1 657 ? -14.992 7.985 -2.965 1.00 80.50 657 VAL A CA 1
ATOM 5270 C C . VAL A 1 657 ? -15.034 9.486 -2.625 1.00 80.50 657 VAL A C 1
ATOM 5272 O O . VAL A 1 657 ? -14.154 9.947 -1.877 1.00 80.50 657 VAL A O 1
ATOM 5275 N N . PRO A 1 658 ? -15.998 10.265 -3.159 1.00 84.44 658 PRO A N 1
ATOM 5276 C CA . PRO A 1 658 ? -16.108 11.706 -2.908 1.00 84.44 658 PRO A CA 1
ATOM 5277 C C . PRO A 1 658 ? -16.155 12.070 -1.414 1.00 84.44 658 PRO A C 1
ATOM 5279 O O . PRO A 1 658 ? -16.688 11.319 -0.598 1.00 84.44 658 PRO A O 1
ATOM 5282 N N . LYS A 1 659 ? -15.583 13.227 -1.052 1.00 90.69 659 LYS A N 1
ATOM 5283 C CA . LYS A 1 659 ? -15.460 13.680 0.348 1.00 90.69 659 LYS A CA 1
ATOM 5284 C C . LYS A 1 659 ? -16.744 14.304 0.909 1.00 90.69 659 LYS A C 1
ATOM 5286 O O . LYS A 1 659 ? -16.979 14.192 2.106 1.00 90.69 659 LYS A O 1
ATOM 5291 N N . ASP A 1 660 ? -17.567 14.932 0.072 1.00 90.00 660 ASP A N 1
ATOM 5292 C CA . ASP A 1 660 ? -18.661 15.808 0.529 1.00 90.00 660 ASP A CA 1
ATOM 5293 C C . ASP A 1 660 ? -19.737 15.079 1.342 1.00 90.00 660 ASP A C 1
ATOM 5295 O O . ASP A 1 660 ? -20.185 15.570 2.382 1.00 90.00 660 ASP A O 1
ATOM 5299 N N . GLN A 1 661 ? -20.104 13.869 0.913 1.00 90.06 661 GLN A N 1
ATOM 5300 C CA . GLN A 1 661 ? -21.060 13.046 1.650 1.00 90.06 661 GLN A CA 1
ATOM 5301 C C . GLN A 1 661 ? -20.487 12.631 3.012 1.00 90.06 661 GLN A C 1
ATOM 5303 O O . GLN A 1 661 ? -21.126 12.837 4.039 1.00 90.06 661 GLN A O 1
ATOM 5308 N N . GLN A 1 662 ? -19.236 12.157 3.036 1.00 94.25 662 GLN A N 1
ATOM 5309 C CA . GLN A 1 662 ? -18.559 11.771 4.278 1.00 94.25 662 GLN A CA 1
ATOM 5310 C C . GLN A 1 662 ? -18.436 12.955 5.251 1.00 94.25 662 GLN A C 1
ATOM 5312 O O . GLN A 1 662 ? -18.710 12.785 6.433 1.00 94.25 662 GLN A O 1
ATOM 5317 N N . ARG A 1 663 ? -18.117 14.166 4.770 1.00 93.12 663 ARG A N 1
ATOM 5318 C CA . ARG A 1 663 ? -18.122 15.407 5.576 1.00 93.12 663 ARG A CA 1
ATOM 5319 C C . ARG A 1 663 ? -19.456 15.633 6.278 1.00 93.12 663 ARG A C 1
ATOM 5321 O O . ARG A 1 663 ? -19.501 15.901 7.477 1.00 93.12 663 ARG A O 1
ATOM 5328 N N . THR A 1 664 ? -20.539 15.521 5.516 1.00 93.25 664 THR A N 1
ATOM 5329 C CA . THR A 1 664 ? -21.899 15.752 6.015 1.00 93.25 664 THR A CA 1
ATOM 5330 C C . THR A 1 664 ? -22.288 14.733 7.086 1.00 93.25 664 THR A C 1
ATOM 5332 O O . THR A 1 664 ? -22.959 15.083 8.062 1.00 93.25 664 THR A O 1
ATOM 5335 N N . ASP A 1 665 ? -21.852 13.487 6.919 1.00 94.19 665 ASP A N 1
ATOM 5336 C CA . ASP A 1 665 ? -22.162 12.387 7.829 1.00 94.19 665 ASP A CA 1
ATOM 5337 C C . ASP A 1 665 ? -21.282 12.415 9.095 1.00 94.19 665 ASP A C 1
ATOM 5339 O O . ASP A 1 665 ? -21.781 12.164 10.196 1.00 94.19 665 ASP A O 1
ATOM 5343 N N . ILE A 1 666 ? -20.010 12.821 8.981 1.00 94.88 666 ILE A N 1
ATOM 5344 C CA . ILE A 1 666 ? -19.097 13.044 10.118 1.00 94.88 666 ILE A CA 1
ATOM 5345 C C . ILE A 1 666 ? -19.677 14.073 11.089 1.00 94.88 666 ILE A C 1
ATOM 5347 O O . ILE A 1 666 ? -19.768 13.793 12.282 1.00 94.88 666 ILE A O 1
ATOM 5351 N N . ALA A 1 667 ? -20.148 15.220 10.588 1.00 90.88 667 ALA A N 1
ATOM 5352 C CA . ALA A 1 667 ? -20.686 16.308 11.416 1.00 90.88 667 ALA A CA 1
ATOM 5353 C C . ALA A 1 667 ? -21.890 15.896 12.290 1.00 90.88 667 ALA A C 1
ATOM 5355 O O . ALA A 1 667 ? -22.280 16.602 13.219 1.00 90.88 667 ALA A O 1
ATOM 5356 N N . LYS A 1 668 ? -22.512 14.761 11.967 1.00 92.62 668 LYS A N 1
ATOM 5357 C CA . LYS A 1 668 ? -23.705 14.230 12.619 1.00 92.62 668 LYS A CA 1
ATOM 5358 C C . LYS A 1 668 ? -23.406 13.048 13.546 1.00 92.62 668 LYS A C 1
ATOM 5360 O O . LYS A 1 668 ? -24.308 12.659 14.288 1.00 92.62 668 LYS A O 1
ATOM 5365 N N . SER A 1 669 ? -22.207 12.479 13.504 1.00 95.12 669 SER A N 1
ATOM 5366 C CA . SER A 1 669 ? -21.910 11.173 14.097 1.00 95.12 669 SER A CA 1
ATOM 5367 C C . SER A 1 669 ? -21.197 11.270 15.446 1.00 95.12 669 SER A C 1
ATOM 5369 O O . SER A 1 669 ? -20.368 12.150 15.665 1.00 95.12 669 SER A O 1
ATOM 5371 N N . GLN A 1 670 ? -21.499 10.331 16.345 1.00 96.12 670 GLN A N 1
ATOM 5372 C CA . GLN A 1 670 ? -20.816 10.177 17.637 1.00 96.12 670 GLN A CA 1
ATOM 5373 C C . GLN A 1 670 ? -19.727 9.095 17.601 1.00 96.12 670 GLN A C 1
ATOM 5375 O O . GLN A 1 670 ? -18.864 9.053 18.482 1.00 96.12 670 GLN A O 1
ATOM 5380 N N . CYS A 1 671 ? -19.760 8.240 16.575 1.00 96.88 671 CYS A N 1
ATOM 5381 C CA . CYS A 1 671 ? -18.784 7.193 16.309 1.00 96.88 671 CYS A CA 1
ATOM 5382 C C . CYS A 1 671 ? -18.301 7.289 14.856 1.00 96.88 671 CYS A C 1
ATOM 5384 O O . CYS A 1 671 ? -19.114 7.343 13.930 1.00 96.88 671 CYS A O 1
ATOM 5386 N N . VAL A 1 672 ? -16.985 7.300 14.656 1.00 97.81 672 VAL A N 1
ATOM 5387 C CA . VAL A 1 672 ? -16.357 7.276 13.329 1.00 97.81 672 VAL A CA 1
ATOM 5388 C C . VAL A 1 672 ? -15.487 6.031 13.223 1.00 97.81 672 VAL A C 1
ATOM 5390 O O . VAL A 1 672 ? -14.633 5.798 14.075 1.00 97.81 672 VAL A O 1
ATOM 5393 N N . ILE A 1 673 ? -15.671 5.260 12.153 1.00 98.25 673 ILE A N 1
ATOM 5394 C CA . ILE A 1 673 ? -14.725 4.233 11.717 1.00 98.25 673 ILE A CA 1
ATOM 5395 C C . ILE A 1 673 ? -13.988 4.789 10.505 1.00 98.25 673 ILE A C 1
ATOM 5397 O O . ILE A 1 673 ? -14.630 5.282 9.577 1.00 98.25 673 ILE A O 1
ATOM 5401 N N . ALA A 1 674 ? -12.659 4.722 10.474 1.00 97.12 674 ALA A N 1
ATOM 5402 C CA . ALA A 1 674 ? -11.906 5.306 9.376 1.00 97.12 674 ALA A CA 1
ATOM 5403 C C . ALA A 1 674 ? -10.633 4.554 8.981 1.00 97.12 674 ALA A C 1
ATOM 5405 O O . ALA A 1 674 ? -9.979 3.904 9.795 1.00 97.12 674 ALA A O 1
ATOM 5406 N N . THR A 1 675 ? -10.238 4.721 7.718 1.00 95.38 675 THR A N 1
ATOM 5407 C CA . THR A 1 675 ? -8.876 4.401 7.261 1.00 95.38 675 THR A CA 1
ATOM 5408 C C . THR A 1 675 ? -7.927 5.577 7.518 1.00 95.38 675 THR A C 1
ATOM 5410 O O . THR A 1 675 ? -8.347 6.707 7.235 1.00 95.38 675 THR A O 1
ATOM 5413 N N . PRO A 1 676 ? -6.660 5.349 7.932 1.00 93.69 676 PRO A N 1
ATOM 5414 C CA . PRO A 1 676 ? -5.735 6.410 8.338 1.00 93.69 676 PRO A CA 1
ATOM 5415 C C . PRO A 1 676 ? -5.639 7.577 7.348 1.00 93.69 676 PRO A C 1
ATOM 5417 O O . PRO A 1 676 ? -5.998 8.697 7.695 1.00 93.69 676 PRO A O 1
ATOM 5420 N N . GLY A 1 677 ? -5.286 7.318 6.084 1.00 92.38 677 GLY A N 1
ATOM 5421 C CA . GLY A 1 677 ? -5.066 8.391 5.106 1.00 92.38 677 GLY A CA 1
ATOM 5422 C C . GLY A 1 677 ? -6.278 9.309 4.880 1.00 92.38 677 GLY A C 1
ATOM 5423 O O . GLY A 1 677 ? -6.137 10.528 4.852 1.00 92.38 677 GLY A O 1
ATOM 5424 N N . ARG A 1 678 ? -7.502 8.760 4.780 1.00 93.69 678 ARG A N 1
ATOM 5425 C CA . ARG A 1 678 ? -8.714 9.597 4.630 1.00 93.69 678 ARG A CA 1
ATOM 5426 C C . ARG A 1 678 ? -9.059 10.352 5.916 1.00 93.69 678 ARG A C 1
ATOM 5428 O O . ARG A 1 678 ? -9.615 11.444 5.842 1.00 93.69 678 ARG A O 1
ATOM 5435 N N . LEU A 1 679 ? -8.762 9.779 7.077 1.00 97.12 679 LEU A N 1
ATOM 5436 C CA . LEU A 1 679 ? -8.967 10.471 8.342 1.00 97.12 679 LEU A CA 1
ATOM 5437 C C . LEU A 1 679 ? -8.012 11.662 8.466 1.00 97.12 679 LEU A C 1
ATOM 5439 O O . LEU A 1 679 ? -8.463 12.763 8.763 1.00 97.12 679 LEU A O 1
ATOM 5443 N N . VAL A 1 680 ? -6.728 11.464 8.152 1.00 95.00 680 VAL A N 1
ATOM 5444 C CA . VAL A 1 680 ? -5.711 12.528 8.117 1.00 95.00 680 VAL A CA 1
ATOM 5445 C C . VAL A 1 680 ? -6.101 13.640 7.144 1.00 95.00 680 VAL A C 1
ATOM 5447 O O . VAL A 1 680 ? -6.011 14.814 7.489 1.00 95.00 680 VAL A O 1
ATOM 5450 N N . ASP A 1 681 ? -6.611 13.290 5.964 1.00 92.56 681 ASP A N 1
ATOM 5451 C CA . ASP A 1 681 ? -7.179 14.247 5.011 1.00 92.56 681 ASP A CA 1
ATOM 5452 C C . ASP A 1 681 ? -8.250 15.157 5.640 1.00 92.56 681 ASP A C 1
ATOM 5454 O O . ASP A 1 681 ? -8.232 16.364 5.400 1.00 92.56 681 ASP A O 1
ATOM 5458 N N . PHE A 1 682 ? -9.179 14.585 6.415 1.00 94.56 682 PHE A N 1
ATOM 5459 C CA . PHE A 1 682 ? -10.249 15.341 7.073 1.00 94.56 682 PHE A CA 1
ATOM 5460 C C . PHE A 1 682 ? -9.782 16.122 8.301 1.00 94.56 682 PHE A C 1
ATOM 5462 O O . PHE A 1 682 ? -10.379 17.141 8.644 1.00 94.56 682 PHE A O 1
ATOM 5469 N N . ILE A 1 683 ? -8.729 15.657 8.973 1.00 94.69 683 ILE A N 1
ATOM 5470 C CA . ILE A 1 683 ? -8.074 16.420 10.039 1.00 94.69 683 ILE A CA 1
ATOM 5471 C C . ILE A 1 683 ? -7.419 17.665 9.426 1.00 94.69 683 ILE A C 1
ATOM 5473 O O . ILE A 1 683 ? -7.625 18.777 9.903 1.00 94.69 683 ILE A O 1
ATOM 5477 N N . ASN A 1 684 ? -6.661 17.487 8.340 1.00 91.19 684 ASN A N 1
ATOM 5478 C CA . ASN A 1 684 ? -5.885 18.554 7.708 1.00 91.19 684 ASN A CA 1
ATOM 5479 C C . ASN A 1 684 ? -6.754 19.648 7.077 1.00 91.19 684 ASN A C 1
ATOM 5481 O O . ASN A 1 684 ? -6.354 20.809 7.067 1.00 91.19 684 ASN A O 1
ATOM 5485 N N . ASP A 1 685 ? -7.919 19.296 6.531 1.00 90.81 685 ASP A N 1
ATOM 5486 C CA . ASP A 1 685 ? -8.843 20.267 5.938 1.00 90.81 685 ASP A CA 1
ATOM 5487 C C . ASP A 1 685 ? -9.856 20.853 6.945 1.00 90.81 685 ASP A C 1
ATOM 5489 O O . ASP A 1 685 ? -10.707 21.653 6.554 1.00 90.81 685 ASP A O 1
ATOM 5493 N N . GLY A 1 686 ? -9.764 20.468 8.225 1.00 90.31 686 GLY A N 1
ATOM 5494 C CA . GLY A 1 686 ? -10.632 20.947 9.303 1.00 90.31 686 GLY A CA 1
ATOM 5495 C C . GLY A 1 686 ? -12.059 20.389 9.276 1.00 90.31 686 GLY A C 1
ATOM 5496 O O . GLY A 1 686 ? -12.936 20.924 9.952 1.00 90.31 686 GLY A O 1
ATOM 5497 N N . SER A 1 687 ? -12.323 19.333 8.502 1.00 90.56 687 SER A N 1
ATOM 5498 C CA . SER A 1 687 ? -13.656 18.721 8.395 1.00 90.56 687 SER A CA 1
ATOM 5499 C C . SER A 1 687 ? -14.052 17.861 9.587 1.00 90.56 687 SER A C 1
ATOM 5501 O O . SER A 1 687 ? -15.239 17.581 9.764 1.00 90.56 687 SER A O 1
ATOM 5503 N N . ILE A 1 688 ? -13.076 17.378 10.354 1.00 94.25 688 ILE A N 1
ATOM 5504 C CA . ILE A 1 688 ? -13.309 16.567 11.546 1.00 94.25 688 ILE A CA 1
ATOM 5505 C C . ILE A 1 688 ? -12.529 17.136 12.726 1.00 94.25 688 ILE A C 1
ATOM 5507 O O . ILE A 1 688 ? -11.333 17.400 12.631 1.00 94.25 688 ILE A O 1
ATOM 5511 N N . ASP A 1 689 ? -13.219 17.290 13.850 1.00 91.94 689 ASP A N 1
ATOM 5512 C CA . ASP A 1 689 ? -12.616 17.634 15.131 1.00 91.94 689 ASP A CA 1
ATOM 5513 C C . ASP A 1 689 ? -12.543 16.372 15.997 1.00 91.94 689 ASP A C 1
ATOM 5515 O O . ASP A 1 689 ? -13.567 15.789 16.360 1.00 91.94 689 ASP A O 1
ATOM 5519 N N . LEU A 1 690 ? -11.319 15.932 16.295 1.00 95.06 690 LEU A N 1
ATOM 5520 C CA . LEU A 1 690 ? -11.049 14.762 17.131 1.00 95.06 690 LEU A CA 1
ATOM 5521 C C . LEU A 1 690 ? -10.796 15.130 18.601 1.00 95.06 690 LEU A C 1
ATOM 5523 O O . LEU A 1 690 ? -10.617 14.235 19.427 1.00 95.06 690 LEU A O 1
ATOM 5527 N N . SER A 1 691 ? -10.825 16.416 18.963 1.00 92.25 691 SER A N 1
ATOM 5528 C CA . SER A 1 691 ? -10.518 16.873 20.325 1.00 92.25 691 SER A CA 1
ATOM 5529 C C . SER A 1 691 ? -11.495 16.347 21.383 1.00 92.25 691 SER A C 1
ATOM 5531 O O . SER A 1 691 ? -11.131 16.230 22.550 1.00 92.25 691 SER A O 1
ATOM 5533 N N . SER A 1 692 ? -12.727 15.997 20.996 1.00 92.06 692 SER A N 1
ATOM 5534 C CA . SER A 1 692 ? -13.728 15.428 21.904 1.00 92.06 692 SER A CA 1
ATOM 5535 C C . SER A 1 692 ? -13.688 13.904 22.019 1.00 92.06 692 SER A C 1
ATOM 5537 O O . SER A 1 692 ? -14.422 13.365 22.854 1.00 92.06 692 SER A O 1
ATOM 5539 N N . VAL A 1 693 ? -12.867 13.228 21.205 1.00 95.62 693 VAL A N 1
ATOM 5540 C CA . VAL A 1 693 ? -12.700 11.771 21.239 1.00 95.62 693 VAL A CA 1
ATOM 5541 C C . VAL A 1 693 ? -11.937 11.384 22.501 1.00 95.62 693 VAL A C 1
ATOM 5543 O O . VAL A 1 693 ? -10.815 11.834 22.729 1.00 95.62 693 VAL A O 1
ATOM 5546 N N . ASP A 1 694 ? -12.550 10.526 23.306 1.00 94.56 694 ASP A N 1
ATOM 5547 C CA . ASP A 1 694 ? -12.010 9.980 24.555 1.00 94.56 694 ASP A CA 1
ATOM 5548 C C . ASP A 1 694 ? -11.984 8.440 24.549 1.00 94.56 694 ASP A C 1
ATOM 5550 O O . ASP A 1 694 ? -11.534 7.827 25.512 1.00 94.56 694 ASP A O 1
ATOM 5554 N N . TYR A 1 695 ? -12.381 7.815 23.436 1.00 96.44 695 TYR A N 1
ATOM 5555 C CA . TYR A 1 695 ? -12.302 6.374 23.219 1.00 96.44 695 TYR A CA 1
ATOM 5556 C C . TYR A 1 695 ? -11.717 6.079 21.832 1.00 96.44 695 TYR A C 1
ATOM 5558 O O . TYR A 1 695 ? -12.360 6.322 20.804 1.00 96.44 695 TYR A O 1
ATOM 5566 N N . LEU A 1 696 ? -10.483 5.571 21.793 1.00 97.12 696 LEU A N 1
ATOM 5567 C CA . LEU A 1 696 ? -9.735 5.322 20.560 1.00 97.12 696 LEU A CA 1
ATOM 5568 C C . LEU A 1 696 ? -9.427 3.834 20.394 1.00 97.12 696 LEU A C 1
ATOM 5570 O O . LEU A 1 696 ? -8.821 3.225 21.271 1.00 97.12 696 LEU A O 1
ATOM 5574 N N . VAL A 1 697 ? -9.765 3.278 19.233 1.00 97.38 697 VAL A N 1
ATOM 5575 C CA . VAL A 1 697 ? -9.473 1.888 18.869 1.00 97.38 697 VAL A CA 1
ATOM 5576 C C . VAL A 1 697 ? -8.563 1.838 17.645 1.00 97.38 697 VAL A C 1
ATOM 5578 O O . VAL A 1 697 ? -8.864 2.447 16.619 1.00 97.38 697 VAL A O 1
ATOM 5581 N N . LEU A 1 698 ? -7.483 1.065 17.734 1.00 96.19 698 LEU A N 1
ATOM 5582 C CA . LEU A 1 698 ? -6.645 0.658 16.607 1.00 96.19 698 LEU A CA 1
ATOM 5583 C C . LEU A 1 698 ? -6.886 -0.830 16.322 1.00 96.19 698 LEU A C 1
ATOM 5585 O O . LEU A 1 698 ? -6.434 -1.683 17.088 1.00 96.19 698 LEU A O 1
ATOM 5589 N N . ASP A 1 699 ? -7.603 -1.147 15.245 1.00 93.69 699 ASP A N 1
ATOM 5590 C CA . ASP A 1 699 ? -7.864 -2.530 14.829 1.00 93.69 699 ASP A CA 1
ATOM 5591 C C . ASP A 1 699 ? -6.908 -2.952 13.706 1.00 93.69 699 ASP A C 1
ATOM 5593 O O . ASP A 1 699 ? -6.676 -2.195 12.764 1.00 93.69 699 ASP A O 1
ATOM 5597 N N . GLU A 1 700 ? -6.349 -4.158 13.812 1.00 87.25 700 GLU A N 1
ATOM 5598 C CA . GLU A 1 700 ? -5.284 -4.682 12.942 1.00 87.25 700 GLU A CA 1
ATOM 5599 C C . GLU A 1 700 ? -4.066 -3.738 12.846 1.00 87.25 700 GLU A C 1
ATOM 5601 O O . GLU A 1 700 ? -3.616 -3.343 11.765 1.00 87.25 700 GLU A O 1
ATOM 5606 N N . ALA A 1 701 ? -3.539 -3.345 14.011 1.00 82.12 701 ALA A N 1
ATOM 5607 C CA . ALA A 1 701 ? -2.411 -2.418 14.116 1.00 82.12 701 ALA A CA 1
ATOM 5608 C C . ALA A 1 701 ? -1.117 -2.930 13.461 1.00 82.12 701 ALA A C 1
ATOM 5610 O O . ALA A 1 701 ? -0.393 -2.137 12.860 1.00 82.12 701 ALA A O 1
ATOM 5611 N N . ASP A 1 702 ? -0.865 -4.240 13.512 1.00 79.81 702 ASP A N 1
ATOM 5612 C CA . ASP A 1 702 ? 0.209 -4.900 12.760 1.00 79.81 702 ASP A CA 1
ATOM 5613 C C . ASP A 1 702 ? 0.141 -4.563 11.266 1.00 79.81 702 ASP A C 1
ATOM 5615 O O . ASP A 1 702 ? 1.101 -4.053 10.683 1.00 79.81 702 ASP A O 1
ATOM 5619 N N . ARG A 1 703 ? -1.037 -4.716 10.664 1.00 76.56 703 ARG A N 1
ATOM 5620 C CA . ARG A 1 703 ? -1.249 -4.411 9.245 1.00 76.56 703 ARG A CA 1
ATOM 5621 C C . ARG A 1 703 ? -1.188 -2.928 8.918 1.00 76.56 703 ARG A C 1
ATOM 5623 O O . ARG A 1 703 ? -0.835 -2.565 7.794 1.00 76.56 703 ARG A O 1
ATOM 5630 N N . MET A 1 704 ? -1.571 -2.055 9.848 1.00 80.69 704 MET A N 1
ATOM 5631 C CA . MET A 1 704 ? -1.410 -0.616 9.632 1.00 80.69 704 MET A CA 1
ATOM 5632 C C . MET A 1 704 ? 0.072 -0.238 9.512 1.00 80.69 704 MET A C 1
ATOM 5634 O O . MET A 1 704 ? 0.411 0.573 8.648 1.00 80.69 704 MET A O 1
ATOM 5638 N N . LEU A 1 705 ? 0.948 -0.867 10.302 1.00 78.19 705 LEU A N 1
ATOM 5639 C CA . LEU A 1 705 ? 2.397 -0.674 10.205 1.00 78.19 705 LEU A CA 1
ATOM 5640 C C . LEU A 1 705 ? 2.969 -1.238 8.901 1.00 78.19 705 LEU A C 1
ATOM 5642 O O . LEU A 1 705 ? 3.690 -0.527 8.206 1.00 78.19 705 LEU A O 1
ATOM 5646 N N . GLU A 1 706 ? 2.584 -2.455 8.505 1.00 67.88 706 GLU A N 1
ATOM 5647 C CA . GLU A 1 706 ? 3.005 -3.053 7.223 1.00 67.88 706 GLU A CA 1
ATOM 5648 C C . GLU A 1 706 ? 2.644 -2.182 6.011 1.00 67.88 706 GLU A C 1
ATOM 5650 O O . GLU A 1 706 ? 3.372 -2.130 5.021 1.00 67.88 706 GLU A O 1
ATOM 5655 N N . LYS A 1 707 ? 1.509 -1.476 6.082 1.00 61.03 707 LYS A N 1
ATOM 5656 C CA . LYS A 1 707 ? 1.046 -0.560 5.030 1.00 61.03 707 LYS A CA 1
ATOM 5657 C C . LYS A 1 707 ? 1.693 0.824 5.082 1.00 61.03 707 LYS A C 1
ATOM 5659 O O . LYS A 1 707 ? 1.355 1.666 4.251 1.00 61.03 707 LYS A O 1
ATOM 5664 N N . GLY A 1 708 ? 2.597 1.064 6.029 1.00 75.38 708 GLY A N 1
ATOM 5665 C CA . GLY A 1 708 ? 3.293 2.337 6.181 1.00 75.38 708 GLY A CA 1
ATOM 5666 C C . GLY A 1 708 ? 2.436 3.453 6.783 1.00 75.38 708 GLY A C 1
ATOM 5667 O O . GLY A 1 708 ? 2.767 4.622 6.607 1.00 75.38 708 GLY A O 1
ATOM 5668 N N . PHE A 1 709 ? 1.350 3.131 7.500 1.00 83.19 709 PHE A N 1
ATOM 5669 C CA . PHE A 1 709 ? 0.484 4.132 8.143 1.00 83.19 709 PHE A CA 1
ATOM 5670 C C . PHE A 1 709 ? 0.984 4.597 9.517 1.00 83.19 709 PHE A C 1
ATOM 5672 O O . PHE A 1 709 ? 0.250 5.271 10.234 1.00 83.19 709 PHE A O 1
ATOM 5679 N N . GLU A 1 710 ? 2.210 4.257 9.912 1.00 85.25 710 GLU A N 1
ATOM 5680 C CA . GLU A 1 710 ? 2.741 4.589 11.238 1.00 85.25 710 GLU A CA 1
ATOM 5681 C C . GLU A 1 710 ? 2.673 6.097 11.540 1.00 85.25 710 GLU A C 1
ATOM 5683 O O . GLU A 1 710 ? 2.173 6.507 12.589 1.00 85.25 710 GLU A O 1
ATOM 5688 N N . GLU A 1 711 ? 3.116 6.939 10.603 1.00 86.31 711 GLU A N 1
ATOM 5689 C CA . GLU A 1 711 ? 3.090 8.395 10.782 1.00 86.31 711 GLU A CA 1
ATOM 5690 C C . GLU A 1 711 ? 1.665 8.963 10.776 1.00 86.31 711 GLU A C 1
ATOM 5692 O O . GLU A 1 711 ? 1.368 9.880 11.547 1.00 86.31 711 GLU A O 1
ATOM 5697 N N . ASP A 1 712 ? 0.765 8.383 9.975 1.00 91.31 712 ASP A N 1
ATOM 5698 C CA . ASP A 1 712 ? -0.653 8.750 9.968 1.00 91.31 712 ASP A CA 1
ATOM 5699 C C . ASP A 1 712 ? -1.304 8.411 11.316 1.00 91.31 712 ASP A C 1
ATOM 5701 O O . ASP A 1 712 ? -2.011 9.244 11.883 1.00 91.31 712 ASP A O 1
ATOM 5705 N N . ILE A 1 713 ? -1.018 7.231 11.881 1.00 91.75 713 ILE A N 1
ATOM 5706 C CA . ILE A 1 713 ? -1.492 6.821 13.212 1.00 91.75 713 ILE A CA 1
ATOM 5707 C C . ILE A 1 713 ? -0.984 7.789 14.281 1.00 91.75 713 ILE A C 1
ATOM 5709 O O . ILE A 1 713 ? -1.777 8.284 15.085 1.00 91.75 713 ILE A O 1
ATOM 5713 N N . LYS A 1 714 ? 0.316 8.110 14.281 1.00 90.12 714 LYS A N 1
ATOM 5714 C CA . LYS A 1 714 ? 0.892 9.076 15.232 1.00 90.12 714 LYS A CA 1
ATOM 5715 C C . LYS A 1 714 ? 0.221 10.446 15.122 1.00 90.12 714 LYS A C 1
ATOM 5717 O O . LYS A 1 714 ? -0.005 11.095 16.145 1.00 90.12 714 LYS A O 1
ATOM 5722 N N . LEU A 1 715 ? -0.103 10.894 13.906 1.00 92.06 715 LEU A N 1
ATOM 5723 C CA . LEU A 1 715 ? -0.827 12.146 13.683 1.00 92.06 715 LEU A CA 1
ATOM 5724 C C . LEU A 1 715 ? -2.247 12.074 14.251 1.00 92.06 715 LEU A C 1
ATOM 5726 O O . LEU A 1 715 ? -2.627 12.954 15.017 1.00 92.06 715 LEU A O 1
ATOM 5730 N N . ILE A 1 716 ? -2.994 11.012 13.941 1.00 94.12 716 ILE A N 1
ATOM 5731 C CA . ILE A 1 716 ? -4.362 10.800 14.432 1.00 94.12 716 ILE A CA 1
ATOM 5732 C C . ILE A 1 716 ? -4.393 10.807 15.963 1.00 94.12 716 ILE A C 1
ATOM 5734 O O . ILE A 1 716 ? -5.178 11.538 16.558 1.00 94.12 716 ILE A O 1
ATOM 5738 N N . ILE A 1 717 ? -3.502 10.053 16.608 1.00 91.81 717 ILE A N 1
ATOM 5739 C CA . ILE A 1 717 ? -3.405 9.968 18.073 1.00 91.81 717 ILE A CA 1
ATOM 5740 C C . ILE A 1 717 ? -3.107 11.332 18.695 1.00 91.81 717 ILE A C 1
ATOM 5742 O O . ILE A 1 717 ? -3.636 11.638 19.763 1.00 91.81 717 ILE A O 1
ATOM 5746 N N . LYS A 1 718 ? -2.279 12.151 18.034 1.00 90.56 718 LYS A N 1
ATOM 5747 C CA . LYS A 1 718 ? -1.962 13.516 18.473 1.00 90.56 718 LYS A CA 1
ATOM 5748 C C . LYS A 1 718 ? -3.151 14.474 18.323 1.00 90.56 718 LYS A C 1
ATOM 5750 O O . LYS A 1 718 ? -3.232 15.448 19.065 1.00 90.56 718 LYS A O 1
ATOM 5755 N N . SER A 1 719 ? -4.040 14.224 17.367 1.00 91.12 719 SER A N 1
ATOM 5756 C CA . SER A 1 719 ? -5.255 15.017 17.144 1.00 91.12 719 SER A CA 1
ATOM 5757 C C . SER A 1 719 ? -6.406 14.654 18.089 1.00 91.12 719 SER A C 1
ATOM 5759 O O . SER A 1 719 ? -7.359 15.419 18.200 1.00 91.12 719 SER A O 1
ATOM 5761 N N . VAL A 1 720 ? -6.330 13.504 18.759 1.00 91.12 720 VAL A N 1
ATOM 5762 C CA . VAL A 1 720 ? -7.298 13.057 19.770 1.00 91.12 720 VAL A CA 1
ATOM 5763 C C . VAL A 1 720 ? -6.929 13.633 21.145 1.00 91.12 720 VAL A C 1
ATOM 5765 O O . VAL A 1 720 ? -5.752 13.878 21.413 1.00 91.12 720 VAL A O 1
ATOM 5768 N N . SER A 1 721 ? -7.911 13.824 22.037 1.00 77.81 721 SER A N 1
ATOM 5769 C CA . SER A 1 721 ? -7.662 14.276 23.416 1.00 77.81 721 SER A CA 1
ATOM 5770 C C . SER A 1 721 ? -6.569 13.448 24.102 1.00 77.81 721 SER A C 1
ATOM 5772 O O . SER A 1 721 ? -6.600 12.215 24.093 1.00 77.81 721 SER A O 1
ATOM 5774 N N . SER A 1 722 ? -5.616 14.127 24.743 1.00 73.94 722 SER A N 1
ATOM 5775 C CA . SER A 1 722 ? -4.623 13.498 25.621 1.00 73.94 722 SER A CA 1
ATOM 5776 C C . SER A 1 722 ? -5.162 13.234 27.029 1.00 73.94 722 SER A C 1
ATOM 5778 O O . SER A 1 722 ? -4.585 12.442 27.772 1.00 73.94 722 SER A O 1
ATOM 5780 N N . ASN A 1 723 ? -6.255 13.899 27.413 1.00 74.88 723 ASN A N 1
ATOM 5781 C CA . ASN A 1 723 ? -6.800 13.843 28.764 1.00 74.88 723 ASN A CA 1
ATOM 5782 C C . ASN A 1 723 ? -7.907 12.795 28.846 1.00 74.88 723 ASN A C 1
ATOM 5784 O O . ASN A 1 723 ? -8.896 12.880 28.119 1.00 74.88 723 ASN A O 1
ATOM 5788 N N . ASN A 1 724 ? -7.744 11.846 29.771 1.00 79.62 724 ASN A N 1
ATOM 5789 C CA . ASN A 1 724 ? -8.732 10.817 30.105 1.00 79.62 724 ASN A CA 1
ATOM 5790 C C . ASN A 1 724 ? -9.217 9.972 28.905 1.00 79.62 724 ASN A C 1
ATOM 5792 O O . ASN A 1 724 ? -10.361 9.527 28.885 1.00 79.62 724 ASN A O 1
ATOM 5796 N N . ARG A 1 725 ? -8.353 9.777 27.898 1.00 92.38 725 ARG A N 1
ATOM 5797 C CA . ARG A 1 725 ? -8.619 8.915 26.742 1.00 92.38 725 ARG A CA 1
ATOM 5798 C C . ARG A 1 725 ? -8.349 7.457 27.093 1.00 92.38 725 ARG A C 1
ATOM 5800 O O . ARG A 1 725 ? -7.234 7.136 27.498 1.00 92.38 725 ARG A O 1
ATOM 5807 N N . GLN A 1 726 ? -9.316 6.589 26.823 1.00 95.44 726 GLN A N 1
ATOM 5808 C CA . GLN A 1 726 ? -9.120 5.143 26.805 1.00 95.44 726 GLN A CA 1
ATOM 5809 C C . GLN A 1 726 ? -8.626 4.710 25.418 1.00 95.44 726 GLN A C 1
ATOM 5811 O O . GLN A 1 726 ? -9.245 5.033 24.396 1.00 95.44 726 GLN A O 1
ATOM 5816 N N . THR A 1 727 ? -7.500 4.000 25.370 1.00 95.62 727 THR A N 1
ATOM 5817 C CA . THR A 1 727 ? -6.873 3.532 24.128 1.00 95.62 727 THR A CA 1
ATOM 5818 C C . THR A 1 727 ? -6.867 2.014 24.059 1.00 95.62 727 THR A C 1
ATOM 5820 O O . THR A 1 727 ? -6.399 1.318 24.959 1.00 95.62 727 THR A O 1
ATOM 5823 N N . LEU A 1 728 ? -7.390 1.491 22.959 1.00 96.69 728 LEU A N 1
ATOM 5824 C CA . LEU A 1 728 ? -7.522 0.070 22.707 1.00 96.69 728 LEU A CA 1
ATOM 5825 C C . LEU A 1 728 ? -6.747 -0.281 21.447 1.00 96.69 728 LEU A C 1
ATOM 5827 O O . LEU A 1 728 ? -6.830 0.419 20.437 1.00 96.69 728 LEU A O 1
ATOM 5831 N N . MET A 1 729 ? -6.050 -1.407 21.478 1.00 95.00 729 MET A N 1
ATOM 5832 C CA . MET A 1 729 ? -5.400 -1.959 20.304 1.00 95.00 729 MET A CA 1
ATOM 5833 C C . MET A 1 729 ? -5.726 -3.438 20.167 1.00 95.00 729 MET A C 1
ATOM 5835 O O . MET A 1 729 ? -5.473 -4.228 21.072 1.00 95.00 729 MET A O 1
ATOM 5839 N N . PHE A 1 730 ? -6.273 -3.813 19.017 1.00 92.62 730 PHE A N 1
ATOM 5840 C CA . PHE A 1 730 ? -6.645 -5.182 18.691 1.00 92.62 730 PHE A CA 1
ATOM 5841 C C . PHE A 1 730 ? -5.852 -5.649 17.477 1.00 92.62 730 PHE A C 1
ATOM 5843 O O . PHE A 1 730 ? -5.828 -4.992 16.441 1.00 92.62 730 PHE A O 1
ATOM 5850 N N . THR A 1 731 ? -5.174 -6.786 17.600 1.00 87.50 731 THR A N 1
ATOM 5851 C CA . THR A 1 731 ? -4.241 -7.264 16.571 1.00 87.50 731 THR A CA 1
ATOM 5852 C C . THR A 1 731 ? -4.208 -8.788 16.516 1.00 87.50 731 THR A C 1
ATOM 5854 O O . THR A 1 731 ? -4.594 -9.469 17.469 1.00 87.50 731 THR A O 1
ATOM 5857 N N . ALA A 1 732 ? -3.820 -9.339 15.365 1.00 79.00 732 ALA A N 1
ATOM 5858 C CA . ALA A 1 732 ? -3.644 -10.781 15.208 1.00 79.00 732 ALA A CA 1
ATOM 5859 C C . ALA A 1 732 ? -2.275 -11.243 15.716 1.00 79.00 732 ALA A C 1
ATOM 5861 O O . ALA A 1 732 ? -2.164 -12.354 16.242 1.00 79.00 732 ALA A O 1
ATOM 5862 N N . THR A 1 733 ? -1.266 -10.387 15.560 1.00 73.06 733 THR A N 1
ATOM 5863 C CA . THR A 1 733 ? 0.129 -10.662 15.908 1.00 73.06 733 THR A CA 1
ATOM 5864 C C . THR A 1 733 ? 0.671 -9.628 16.895 1.00 73.06 733 THR A C 1
ATOM 5866 O O . THR A 1 733 ? 0.137 -8.522 17.017 1.00 73.06 733 THR A O 1
ATOM 5869 N N . TRP A 1 734 ? 1.736 -9.990 17.620 1.00 81.38 734 TRP A N 1
ATOM 5870 C CA . TRP A 1 734 ? 2.366 -9.126 18.626 1.00 81.38 734 TRP A CA 1
ATOM 5871 C C . TRP A 1 734 ? 3.880 -8.925 18.413 1.00 81.38 734 TRP A C 1
ATOM 5873 O O . TRP A 1 734 ? 4.665 -9.203 19.329 1.00 81.38 734 TRP A O 1
ATOM 5883 N N . PRO A 1 735 ? 4.328 -8.476 17.224 1.00 73.31 735 PRO A N 1
ATOM 5884 C CA . PRO A 1 735 ? 5.744 -8.257 16.935 1.00 73.31 735 PRO A CA 1
ATOM 5885 C C . PRO A 1 735 ? 6.289 -7.002 17.641 1.00 73.31 735 PRO A C 1
ATOM 5887 O O . PRO A 1 735 ? 5.531 -6.191 18.180 1.00 73.31 735 PRO A O 1
ATOM 5890 N N . LYS A 1 736 ? 7.618 -6.840 17.660 1.00 75.94 736 LYS A N 1
ATOM 5891 C CA . LYS A 1 736 ? 8.303 -5.764 18.399 1.00 75.94 736 LYS A CA 1
ATOM 5892 C C . LYS A 1 736 ? 7.851 -4.374 17.949 1.00 75.94 736 LYS A C 1
ATOM 5894 O O . LYS A 1 736 ? 7.648 -3.510 18.787 1.00 75.94 736 LYS A O 1
ATOM 5899 N N . GLU A 1 737 ? 7.621 -4.191 16.660 1.00 76.81 737 GLU A N 1
ATOM 5900 C CA . GLU A 1 737 ? 7.209 -2.931 16.043 1.00 76.81 737 GLU A CA 1
ATOM 5901 C C . GLU A 1 737 ? 5.822 -2.493 16.545 1.00 76.81 737 GLU A C 1
ATOM 5903 O O . GLU A 1 737 ? 5.607 -1.333 16.888 1.00 76.81 737 GLU A O 1
ATOM 5908 N N . VAL A 1 738 ? 4.889 -3.441 16.688 1.00 83.00 738 VAL A N 1
ATOM 5909 C CA . VAL A 1 738 ? 3.559 -3.179 17.266 1.00 83.00 738 VAL A CA 1
ATOM 5910 C C . VAL A 1 738 ? 3.659 -2.896 18.766 1.00 83.00 738 VAL A C 1
ATOM 5912 O O . VAL A 1 738 ? 2.933 -2.045 19.278 1.00 83.00 738 VAL A O 1
ATOM 5915 N N . ARG A 1 739 ? 4.582 -3.560 19.480 1.00 85.44 739 ARG A N 1
ATOM 5916 C CA . ARG A 1 739 ? 4.862 -3.277 20.902 1.00 85.44 739 ARG A CA 1
ATOM 5917 C C . ARG A 1 739 ? 5.420 -1.866 21.093 1.00 85.44 739 ARG A C 1
ATOM 5919 O O . ARG A 1 739 ? 4.971 -1.153 21.987 1.00 85.44 739 ARG A O 1
ATOM 5926 N N . GLU A 1 740 ? 6.373 -1.468 20.254 1.00 84.44 740 GLU A N 1
ATOM 5927 C CA . GLU A 1 740 ? 6.969 -0.128 20.248 1.00 84.44 740 GLU A CA 1
ATOM 5928 C C . GLU A 1 740 ? 5.898 0.928 19.955 1.00 84.44 740 GLU A C 1
ATOM 5930 O O . GLU A 1 740 ? 5.765 1.887 20.720 1.00 84.44 740 GLU A O 1
ATOM 5935 N N . LEU A 1 741 ? 5.056 0.691 18.942 1.00 81.81 741 LEU A N 1
ATOM 5936 C CA . LEU A 1 741 ? 3.896 1.526 18.638 1.00 81.81 741 LEU A CA 1
ATOM 5937 C C . LEU A 1 741 ? 2.994 1.693 19.878 1.00 81.81 741 LEU A C 1
ATOM 5939 O O . LEU A 1 741 ? 2.762 2.822 20.309 1.00 81.81 741 LEU A O 1
ATOM 5943 N N . ALA A 1 742 ? 2.558 0.590 20.498 1.00 86.00 742 ALA A N 1
ATOM 5944 C CA . ALA A 1 742 ? 1.700 0.590 21.690 1.00 86.00 742 ALA A CA 1
ATOM 5945 C C . ALA A 1 742 ? 2.287 1.403 22.852 1.00 86.00 742 ALA A C 1
ATOM 5947 O O . ALA A 1 742 ? 1.596 2.206 23.483 1.00 86.00 742 ALA A O 1
ATOM 5948 N N . SER A 1 743 ? 3.581 1.200 23.120 1.00 85.69 743 SER A N 1
ATOM 5949 C CA . SER A 1 743 ? 4.290 1.838 24.231 1.00 85.69 743 SER A CA 1
ATOM 5950 C C . SER A 1 743 ? 4.346 3.364 24.114 1.00 85.69 743 SER A C 1
ATOM 5952 O O . SER A 1 743 ? 4.460 4.052 25.124 1.00 85.69 743 SER A O 1
ATOM 5954 N N . GLY A 1 744 ? 4.220 3.900 22.895 1.00 84.25 744 GLY A N 1
ATOM 5955 C CA . GLY A 1 744 ? 4.274 5.335 22.640 1.00 84.25 744 GLY A CA 1
ATOM 5956 C C . GLY A 1 744 ? 2.998 6.107 22.988 1.00 84.25 744 GLY A C 1
ATOM 5957 O O . GLY A 1 744 ? 3.055 7.335 23.060 1.00 84.25 744 GLY A O 1
ATOM 5958 N N . PHE A 1 745 ? 1.847 5.445 23.176 1.00 86.00 745 PHE A N 1
ATOM 5959 C CA . PHE A 1 745 ? 0.566 6.152 23.363 1.00 86.00 745 PHE A CA 1
ATOM 5960 C C . PHE A 1 745 ? -0.473 5.480 24.266 1.00 86.00 745 PHE A C 1
ATOM 5962 O O . PHE A 1 745 ? -1.522 6.086 24.503 1.00 86.00 745 PHE A O 1
ATOM 5969 N N . MET A 1 746 ? -0.233 4.257 24.739 1.00 90.69 746 MET A N 1
ATOM 5970 C CA . MET A 1 746 ? -1.114 3.575 25.693 1.00 90.69 746 MET A CA 1
ATOM 5971 C C . MET A 1 746 ? -0.601 3.759 27.124 1.00 90.69 746 MET A C 1
ATOM 5973 O O . MET A 1 746 ? 0.608 3.817 27.357 1.00 90.69 746 MET A O 1
ATOM 5977 N N . LYS A 1 747 ? -1.509 3.821 28.100 1.00 88.44 747 LYS A N 1
ATOM 5978 C CA . LYS A 1 747 ? -1.179 4.017 29.517 1.00 88.44 747 LYS A CA 1
ATOM 5979 C C . LYS A 1 747 ? -1.434 2.737 30.310 1.00 88.44 747 LYS A C 1
ATOM 5981 O O . LYS A 1 747 ? -2.580 2.399 30.574 1.00 88.44 747 LYS A O 1
ATOM 5986 N N . ASN A 1 748 ? -0.360 2.071 30.747 1.00 88.19 748 ASN A N 1
ATOM 5987 C CA . ASN A 1 748 ? -0.408 0.830 31.538 1.00 88.19 748 ASN A CA 1
ATOM 5988 C C . ASN A 1 748 ? -1.446 -0.187 31.008 1.00 88.19 748 ASN A C 1
ATOM 5990 O O . ASN A 1 748 ? -2.346 -0.577 31.757 1.00 88.19 748 ASN A O 1
ATOM 5994 N N . PRO A 1 749 ? -1.372 -0.585 29.723 1.00 93.00 749 PRO A N 1
ATOM 5995 C CA . PRO A 1 749 ? -2.409 -1.409 29.123 1.00 93.00 749 PRO A CA 1
ATOM 5996 C C . PRO A 1 749 ? -2.464 -2.810 29.745 1.00 93.00 749 PRO A C 1
ATOM 5998 O O . PRO A 1 749 ? -1.430 -3.435 30.015 1.00 93.00 749 PRO A O 1
ATOM 6001 N N . ILE A 1 750 ? -3.684 -3.324 29.904 1.00 94.25 750 ILE A N 1
ATOM 6002 C CA . ILE A 1 750 ? -3.934 -4.740 30.184 1.00 94.25 750 ILE A CA 1
ATOM 6003 C C . ILE A 1 750 ? -3.785 -5.500 28.872 1.00 94.25 750 ILE A C 1
ATOM 6005 O O . ILE A 1 750 ? -4.426 -5.166 27.872 1.00 94.25 750 ILE A O 1
ATOM 6009 N N . LYS A 1 751 ? -2.931 -6.521 28.851 1.00 92.81 751 LYS A N 1
ATOM 6010 C CA . LYS A 1 751 ? -2.741 -7.338 27.652 1.00 92.81 751 LYS A CA 1
ATOM 6011 C C . LYS A 1 751 ? -3.496 -8.643 27.820 1.00 92.81 751 LYS A C 1
ATOM 6013 O O . LYS A 1 751 ? -3.183 -9.430 28.704 1.00 92.81 751 LYS A O 1
ATOM 6018 N N . VAL A 1 752 ? -4.468 -8.861 26.944 1.00 92.50 752 VAL A N 1
ATOM 6019 C CA . VAL A 1 752 ? -5.248 -10.095 26.854 1.00 92.50 752 VAL A CA 1
ATOM 6020 C C . VAL A 1 752 ? -4.793 -10.839 25.608 1.00 92.50 752 VAL A C 1
ATOM 6022 O O . VAL A 1 752 ? -5.000 -10.367 24.487 1.00 92.50 752 VAL A O 1
ATOM 6025 N N . ASN A 1 753 ? -4.169 -11.996 25.795 1.00 89.75 753 ASN A N 1
ATOM 6026 C CA . ASN A 1 753 ? -3.755 -12.879 24.714 1.00 89.75 753 ASN A CA 1
ATOM 6027 C C . ASN A 1 753 ? -4.612 -14.145 24.734 1.00 89.75 753 ASN A C 1
ATOM 6029 O O . ASN A 1 753 ? -4.802 -14.737 25.790 1.00 89.75 753 ASN A O 1
ATOM 6033 N N . VAL A 1 754 ? -5.141 -14.547 23.581 1.00 85.38 754 VAL A N 1
ATOM 6034 C CA . VAL A 1 754 ? -5.972 -15.753 23.440 1.00 85.38 754 VAL A CA 1
ATOM 6035 C C . VAL A 1 754 ? -5.262 -16.732 22.507 1.00 85.38 754 VAL A C 1
ATOM 6037 O O . VAL A 1 754 ? -5.325 -16.570 21.282 1.00 85.38 754 VAL A O 1
ATOM 6040 N N . GLY A 1 755 ? -4.600 -17.744 23.064 1.00 76.75 755 GLY A N 1
ATOM 6041 C CA . GLY A 1 755 ? -3.755 -18.707 22.351 1.00 76.75 755 GLY A CA 1
ATOM 6042 C C . GLY A 1 755 ? -2.252 -18.454 22.515 1.00 76.75 755 GLY A C 1
ATOM 6043 O O . GLY A 1 755 ? -1.815 -17.350 22.846 1.00 76.75 755 GLY A O 1
ATOM 6044 N N . ASN A 1 756 ? -1.435 -19.464 22.209 1.00 61.56 756 ASN A N 1
ATOM 6045 C CA . ASN A 1 756 ? 0.029 -19.351 22.238 1.00 61.56 756 ASN A CA 1
ATOM 6046 C C . ASN A 1 756 ? 0.577 -18.595 20.998 1.00 61.56 756 ASN A C 1
ATOM 6048 O O . ASN A 1 756 ? 0.697 -19.168 19.912 1.00 61.56 756 ASN A O 1
ATOM 6052 N N . ARG A 1 757 ? 0.833 -17.282 21.133 1.00 58.38 757 ARG A N 1
ATOM 6053 C CA . ARG A 1 757 ? 1.025 -16.337 20.001 1.00 58.38 757 ARG A CA 1
ATOM 6054 C C . ARG A 1 757 ? 2.274 -15.451 20.056 1.00 58.38 757 ARG A C 1
ATOM 6056 O O . ARG A 1 757 ? 2.339 -14.449 19.342 1.00 58.38 757 ARG A O 1
ATOM 6063 N N . ASP A 1 758 ? 3.272 -15.791 20.867 1.00 48.69 758 ASP A N 1
ATOM 6064 C CA . ASP A 1 758 ? 4.572 -15.105 20.770 1.00 48.69 758 ASP A CA 1
ATOM 6065 C C . ASP A 1 758 ? 5.311 -15.441 19.454 1.00 48.69 758 ASP A C 1
ATOM 6067 O O . ASP A 1 758 ? 6.200 -14.698 19.038 1.00 48.69 758 ASP A O 1
ATOM 6071 N N . GLU A 1 759 ? 4.871 -16.487 18.740 1.00 51.59 759 GLU A N 1
ATOM 6072 C CA . GLU A 1 759 ? 5.293 -16.849 17.382 1.00 51.59 759 GLU A CA 1
ATOM 6073 C C . GLU A 1 759 ? 4.087 -17.003 16.436 1.00 51.59 759 GLU A C 1
ATOM 6075 O O . GLU A 1 759 ? 2.944 -17.159 16.868 1.00 51.59 759 GLU A O 1
ATOM 6080 N N . LEU A 1 760 ? 4.341 -16.931 15.124 1.00 53.62 760 LEU A N 1
ATOM 6081 C CA . LEU A 1 760 ? 3.334 -16.972 14.062 1.00 53.62 760 LEU A CA 1
ATOM 6082 C C . LEU A 1 760 ? 2.681 -18.368 13.950 1.00 53.62 760 LEU A C 1
ATOM 6084 O O . LEU A 1 760 ? 3.035 -19.167 13.087 1.00 53.62 760 LEU A O 1
ATOM 6088 N N . THR A 1 761 ? 1.749 -18.699 14.840 1.00 57.44 761 THR A N 1
ATOM 6089 C CA . THR A 1 761 ? 1.060 -19.998 14.858 1.00 57.44 761 THR A CA 1
ATOM 6090 C C . THR A 1 761 ? -0.241 -19.941 14.051 1.00 57.44 761 THR A C 1
ATOM 6092 O O . THR A 1 761 ? -1.079 -19.052 14.217 1.00 57.44 761 THR A O 1
ATOM 6095 N N . ALA A 1 762 ? -0.411 -20.883 13.117 1.00 59.53 762 ALA A N 1
ATOM 6096 C CA . ALA A 1 762 ? -1.651 -21.031 12.357 1.00 59.53 762 ALA A CA 1
ATOM 6097 C C . ALA A 1 762 ? -2.737 -21.725 13.196 1.00 59.53 762 ALA A C 1
ATOM 6099 O O . ALA A 1 762 ? -2.451 -22.523 14.086 1.00 59.53 762 ALA A O 1
ATOM 6100 N N . ASN A 1 763 ? -4.004 -21.438 12.894 1.00 68.50 763 ASN A N 1
ATOM 6101 C CA . ASN A 1 763 ? -5.140 -22.012 13.609 1.00 68.50 763 ASN A CA 1
ATOM 6102 C C . ASN A 1 763 ? -5.224 -23.537 13.405 1.00 68.50 763 ASN A C 1
ATOM 6104 O O . ASN A 1 763 ? -5.385 -24.006 12.278 1.00 68.50 763 ASN A O 1
ATOM 6108 N N . LYS A 1 764 ? -5.199 -24.300 14.507 1.00 77.62 764 LYS A N 1
ATOM 6109 C CA . LYS A 1 764 ? -5.246 -25.775 14.516 1.00 77.62 764 LYS A CA 1
ATOM 6110 C C . LYS A 1 764 ? -6.527 -26.381 13.923 1.00 77.62 764 LYS A C 1
ATOM 6112 O O . LYS A 1 764 ? -6.536 -27.544 13.539 1.00 77.62 764 LYS A O 1
ATOM 6117 N N . ARG A 1 765 ? -7.621 -25.614 13.817 1.00 81.06 765 ARG A N 1
ATOM 6118 C CA . ARG A 1 765 ? -8.884 -26.058 13.185 1.00 81.06 765 ARG A CA 1
ATOM 6119 C C . ARG A 1 765 ? -8.821 -26.078 11.655 1.00 81.06 765 ARG A C 1
ATOM 6121 O O . ARG A 1 765 ? -9.779 -26.514 11.010 1.00 81.06 765 ARG A O 1
ATOM 6128 N N . ILE A 1 766 ? -7.736 -25.575 11.072 1.00 88.50 766 ILE A N 1
ATOM 6129 C CA . ILE A 1 766 ? -7.520 -25.545 9.630 1.00 88.50 766 ILE A CA 1
ATOM 6130 C C . ILE A 1 766 ? -6.619 -26.722 9.258 1.00 88.50 766 ILE A C 1
ATOM 6132 O O . ILE A 1 766 ? -5.438 -26.728 9.599 1.00 88.50 766 ILE A O 1
ATOM 6136 N N . LYS A 1 767 ? -7.160 -27.690 8.511 1.00 93.25 767 LYS A N 1
ATOM 6137 C CA . LYS A 1 767 ? -6.352 -28.732 7.872 1.00 93.25 767 LYS A CA 1
ATOM 6138 C C . LYS A 1 767 ? -5.536 -28.089 6.755 1.00 93.25 767 LYS A C 1
ATOM 6140 O O . LYS A 1 767 ? -6.119 -27.586 5.792 1.00 93.25 767 LYS A O 1
ATOM 6145 N N . GLN A 1 768 ? -4.215 -28.105 6.879 1.00 94.12 768 GLN A N 1
ATOM 6146 C CA . GLN A 1 768 ? -3.313 -27.512 5.893 1.00 94.12 768 GLN A CA 1
ATOM 6147 C C . GLN A 1 768 ? -2.706 -28.619 5.033 1.00 94.12 768 GLN A C 1
ATOM 6149 O O . GLN A 1 768 ? -2.118 -29.562 5.549 1.00 94.12 768 GLN A O 1
ATOM 6154 N N . ILE A 1 769 ? -2.873 -28.507 3.719 1.00 95.88 769 ILE A N 1
ATOM 6155 C CA . ILE A 1 769 ? -2.321 -29.423 2.720 1.00 95.88 769 ILE A CA 1
ATOM 6156 C C . ILE A 1 769 ? -1.379 -28.597 1.854 1.00 95.88 769 ILE A C 1
ATOM 6158 O O . ILE A 1 769 ? -1.797 -27.586 1.288 1.00 95.88 769 ILE A O 1
ATOM 6162 N N . VAL A 1 770 ? -0.114 -28.999 1.777 1.00 96.38 770 VAL A N 1
ATOM 6163 C CA . VAL A 1 770 ? 0.901 -28.334 0.955 1.00 96.38 770 VAL A CA 1
ATOM 6164 C C . VAL A 1 770 ? 1.398 -29.329 -0.086 1.00 96.38 770 VAL A C 1
ATOM 6166 O O . VAL A 1 770 ? 1.868 -30.404 0.271 1.00 96.38 770 VAL A O 1
ATOM 6169 N N . GLU A 1 771 ? 1.294 -28.965 -1.359 1.00 95.31 771 GLU A N 1
ATOM 6170 C CA . GLU A 1 771 ? 1.804 -29.746 -2.486 1.00 95.31 771 GLU A CA 1
ATOM 6171 C C . GLU A 1 771 ? 2.939 -28.961 -3.143 1.00 95.31 771 GLU A C 1
ATOM 6173 O O . GLU A 1 771 ? 2.736 -27.818 -3.561 1.00 95.31 771 GLU A O 1
ATOM 6178 N N . VAL A 1 772 ? 4.135 -29.553 -3.208 1.00 94.81 772 VAL A N 1
ATOM 6179 C CA . VAL A 1 772 ? 5.244 -28.981 -3.975 1.00 94.81 772 VAL A CA 1
ATOM 6180 C C . VAL A 1 772 ? 5.057 -29.410 -5.423 1.00 94.81 772 VAL A C 1
ATOM 6182 O O . VAL A 1 772 ? 5.072 -30.598 -5.725 1.00 94.81 772 VAL A O 1
ATOM 6185 N N . ILE A 1 773 ? 4.836 -28.454 -6.319 1.00 94.56 773 ILE A N 1
ATOM 6186 C CA . ILE A 1 773 ? 4.543 -28.739 -7.725 1.00 94.56 773 ILE A CA 1
ATOM 6187 C C . ILE A 1 773 ? 5.376 -27.865 -8.654 1.00 94.56 773 ILE A C 1
ATOM 6189 O O . ILE A 1 773 ? 5.899 -26.823 -8.258 1.00 94.56 773 ILE A O 1
ATOM 6193 N N . ASP A 1 774 ? 5.466 -28.279 -9.912 1.00 92.25 774 ASP A N 1
ATOM 6194 C CA . ASP A 1 774 ? 6.043 -27.452 -10.960 1.00 92.25 774 ASP A CA 1
ATOM 6195 C C . ASP A 1 774 ? 5.111 -26.253 -11.273 1.00 92.25 774 ASP A C 1
ATOM 6197 O O . ASP A 1 774 ? 3.883 -26.422 -11.331 1.00 92.25 774 ASP A O 1
ATOM 6201 N N . PRO A 1 775 ? 5.647 -25.031 -11.473 1.00 87.75 775 PRO A N 1
ATOM 6202 C CA . PRO A 1 775 ? 4.854 -23.859 -11.842 1.00 87.75 775 PRO A CA 1
ATOM 6203 C C . PRO A 1 775 ? 3.899 -24.072 -13.028 1.00 87.75 775 PRO A C 1
ATOM 6205 O O . PRO A 1 775 ? 2.799 -23.506 -13.020 1.00 87.75 775 PRO A O 1
ATOM 6208 N N . TYR A 1 776 ? 4.279 -24.881 -14.023 1.00 89.06 776 TYR A N 1
ATOM 6209 C CA . TYR A 1 776 ? 3.468 -25.143 -15.217 1.00 89.06 776 TYR A CA 1
ATOM 6210 C C . TYR A 1 776 ? 2.234 -26.015 -14.927 1.00 89.06 776 TYR A C 1
ATOM 6212 O O . TYR A 1 776 ? 1.225 -25.906 -15.629 1.00 89.06 776 TYR A O 1
ATOM 6220 N N . ASP A 1 777 ? 2.256 -26.817 -13.858 1.00 93.12 777 ASP A N 1
ATOM 6221 C CA . ASP A 1 777 ? 1.160 -27.725 -13.493 1.00 93.12 777 ASP A CA 1
ATOM 6222 C C . ASP A 1 777 ? 0.072 -27.070 -12.623 1.00 93.12 777 ASP A C 1
ATOM 6224 O O . ASP A 1 777 ? -1.023 -27.629 -12.472 1.00 93.12 777 ASP A O 1
ATOM 6228 N N . LYS A 1 778 ? 0.318 -25.862 -12.093 1.00 93.06 778 LYS A N 1
ATOM 6229 C CA . LYS A 1 778 ? -0.591 -25.137 -11.178 1.00 93.06 778 LYS A CA 1
ATOM 6230 C C . LYS A 1 778 ? -2.031 -25.055 -11.675 1.00 93.06 778 LYS A C 1
ATOM 6232 O O . LYS A 1 778 ? -2.965 -25.321 -10.924 1.00 93.06 778 LYS A O 1
ATOM 6237 N N . GLU A 1 779 ? -2.234 -24.684 -12.936 1.00 92.50 779 GLU A N 1
ATOM 6238 C CA . GLU A 1 779 ? -3.578 -24.471 -13.489 1.00 92.50 779 GLU A CA 1
ATOM 6239 C C . GLU A 1 779 ? -4.339 -25.784 -13.687 1.00 92.50 779 GLU A C 1
ATOM 6241 O O . GLU A 1 779 ? -5.525 -25.878 -13.361 1.00 92.50 779 GLU A O 1
ATOM 6246 N N . LYS A 1 780 ? -3.647 -26.826 -14.162 1.00 94.75 780 LYS A N 1
ATOM 6247 C CA . LYS A 1 780 ? -4.213 -28.173 -14.270 1.00 94.75 780 LYS A CA 1
ATOM 6248 C C . LYS A 1 780 ? -4.593 -28.694 -12.886 1.00 94.75 780 LYS A C 1
ATOM 6250 O O . LYS A 1 780 ? -5.696 -29.219 -12.717 1.00 94.75 780 LYS A O 1
ATOM 6255 N N . ARG A 1 781 ? -3.716 -28.503 -11.896 1.00 96.69 781 ARG A N 1
ATOM 6256 C CA . ARG A 1 781 ? -3.966 -28.921 -10.517 1.00 96.69 781 ARG A CA 1
ATOM 6257 C C . ARG A 1 781 ? -5.120 -28.149 -9.886 1.00 96.69 781 ARG A C 1
ATOM 6259 O O . ARG A 1 781 ? -5.986 -28.772 -9.281 1.00 96.69 781 ARG A O 1
ATOM 6266 N N . LEU A 1 782 ? -5.210 -26.835 -10.099 1.00 96.69 782 LEU A N 1
ATOM 6267 C CA . LEU A 1 782 ? -6.328 -26.015 -9.624 1.00 96.69 782 LEU A CA 1
ATOM 6268 C C . LEU A 1 782 ? -7.677 -26.590 -10.060 1.00 96.69 782 LEU A C 1
ATOM 6270 O O . LEU A 1 782 ? -8.576 -26.722 -9.240 1.00 96.69 782 LEU A O 1
ATOM 6274 N N . ILE A 1 783 ? -7.815 -26.975 -11.327 1.00 95.44 783 ILE A N 1
ATOM 6275 C CA . ILE A 1 783 ? -9.070 -27.535 -11.847 1.00 95.44 783 ILE A CA 1
ATOM 6276 C C . ILE A 1 783 ? -9.410 -28.863 -11.164 1.00 95.44 783 ILE A C 1
ATOM 6278 O O . ILE A 1 783 ? -10.562 -29.085 -10.798 1.00 95.44 783 ILE A O 1
ATOM 6282 N N . GLN A 1 784 ? -8.416 -29.726 -10.937 1.00 95.62 784 GLN A N 1
ATOM 6283 C CA . GLN A 1 784 ? -8.615 -30.969 -10.184 1.00 95.62 784 GLN A CA 1
ATOM 6284 C C . GLN A 1 784 ? -9.079 -30.687 -8.750 1.00 95.62 784 GLN A C 1
ATOM 6286 O O . GLN A 1 784 ? -10.019 -31.325 -8.278 1.00 95.62 784 GLN A O 1
ATOM 6291 N N . LEU A 1 785 ? -8.469 -29.705 -8.079 1.00 96.00 785 LEU A N 1
ATOM 6292 C CA . LEU A 1 785 ? -8.863 -29.292 -6.731 1.00 96.00 785 LEU A CA 1
ATOM 6293 C C . LEU A 1 785 ? -10.276 -28.707 -6.700 1.00 96.00 785 LEU A C 1
ATOM 6295 O O . LEU A 1 785 ? -11.028 -28.978 -5.766 1.00 96.00 785 LEU A O 1
ATOM 6299 N N . LEU A 1 786 ? -10.667 -27.939 -7.719 1.00 94.69 786 LEU A N 1
ATOM 6300 C CA . LEU A 1 786 ? -12.030 -27.429 -7.831 1.00 94.69 786 LEU A CA 1
ATOM 6301 C C . LEU A 1 786 ? -13.032 -28.569 -8.006 1.00 94.69 786 LEU A C 1
ATOM 6303 O O . LEU A 1 786 ? -14.012 -28.600 -7.274 1.00 94.69 786 LEU A O 1
ATOM 6307 N N . HIS A 1 787 ? -12.766 -29.558 -8.860 1.00 92.19 787 HIS A N 1
ATOM 6308 C CA . HIS A 1 787 ? -13.627 -30.745 -8.954 1.00 92.19 787 HIS A CA 1
ATOM 6309 C C . HIS A 1 787 ? -13.674 -31.565 -7.657 1.00 92.19 787 HIS A C 1
ATOM 6311 O O . HIS A 1 787 ? -14.707 -32.153 -7.347 1.00 92.19 787 HIS A O 1
ATOM 6317 N N . GLN A 1 788 ? -12.578 -31.601 -6.897 1.00 93.06 788 GLN A N 1
ATOM 6318 C CA . GLN A 1 788 ? -12.503 -32.313 -5.623 1.00 93.06 788 GLN A CA 1
ATOM 6319 C C . GLN A 1 788 ? -13.295 -31.617 -4.506 1.00 93.06 788 GLN A C 1
ATOM 6321 O O . GLN A 1 788 ? -13.931 -32.286 -3.691 1.00 93.06 788 GLN A O 1
ATOM 6326 N N . TYR A 1 789 ? -13.211 -30.289 -4.418 1.00 92.50 789 TYR A N 1
ATOM 6327 C CA . TYR A 1 789 ? -13.746 -29.532 -3.284 1.00 92.50 789 TYR A CA 1
ATOM 6328 C C . TYR A 1 789 ? -15.093 -28.870 -3.548 1.00 92.50 789 TYR A C 1
ATOM 6330 O O . TYR A 1 789 ? -15.830 -28.605 -2.593 1.00 92.50 789 TYR A O 1
ATOM 6338 N N . GLN A 1 790 ? -15.417 -28.579 -4.806 1.00 84.62 790 GLN A N 1
ATOM 6339 C CA . GLN A 1 790 ? -16.689 -27.969 -5.155 1.00 84.62 790 GLN A CA 1
ATOM 6340 C C . GLN A 1 790 ? -17.810 -28.975 -4.916 1.00 84.62 790 GLN A C 1
ATOM 6342 O O . GLN A 1 790 ? -17.769 -30.114 -5.377 1.00 84.62 790 GLN A O 1
ATOM 6347 N N . SER A 1 791 ? -18.838 -28.541 -4.197 1.00 80.69 791 SER A N 1
ATOM 6348 C CA . SER A 1 791 ? -20.054 -29.320 -4.010 1.00 80.69 791 SER A CA 1
ATOM 6349 C C . SER A 1 791 ? -21.240 -28.594 -4.640 1.00 80.69 791 SER A C 1
ATOM 6351 O O . SER A 1 791 ? -21.158 -27.422 -5.012 1.00 80.69 791 SER A O 1
ATOM 6353 N N . LYS A 1 792 ? -22.373 -29.295 -4.755 1.00 75.25 792 LYS A N 1
ATOM 6354 C CA . LYS A 1 792 ? -23.637 -28.687 -5.197 1.00 75.25 792 LYS A CA 1
ATOM 6355 C C . LYS A 1 792 ? -24.254 -27.760 -4.138 1.00 75.25 792 LYS A C 1
ATOM 6357 O O . LYS A 1 792 ? -25.251 -27.104 -4.426 1.00 75.25 792 LYS A O 1
ATOM 6362 N N . ASN A 1 793 ? -23.701 -27.709 -2.924 1.00 80.62 793 ASN A N 1
ATOM 6363 C CA . ASN A 1 793 ? -24.198 -26.843 -1.864 1.00 80.62 793 ASN A CA 1
ATOM 6364 C C . ASN A 1 793 ? -23.728 -25.396 -2.092 1.00 80.62 793 ASN A C 1
ATOM 6366 O O . ASN A 1 793 ? -22.531 -25.137 -2.191 1.00 80.62 793 ASN A O 1
ATOM 6370 N N . LYS A 1 794 ? -24.670 -24.447 -2.137 1.00 76.31 794 LYS A N 1
ATOM 6371 C CA . LYS A 1 794 ? -24.394 -23.005 -2.293 1.00 76.31 794 LYS A CA 1
ATOM 6372 C C . LYS A 1 794 ? -23.610 -22.402 -1.123 1.00 76.31 794 LYS A C 1
ATOM 6374 O O . LYS A 1 794 ? -22.960 -21.371 -1.278 1.00 76.31 794 LYS A O 1
ATOM 6379 N N . ASP A 1 795 ? -23.621 -23.068 0.027 1.00 77.69 795 ASP A N 1
ATOM 6380 C CA . ASP A 1 795 ? -22.859 -22.642 1.201 1.00 77.69 795 ASP A CA 1
ATOM 6381 C C . ASP A 1 795 ? -21.404 -23.139 1.201 1.00 77.69 795 ASP A C 1
ATOM 6383 O O . ASP A 1 795 ? -20.581 -22.634 1.969 1.00 77.69 795 ASP A O 1
ATOM 6387 N N . ASP A 1 796 ? -21.050 -24.083 0.321 1.00 85.44 796 ASP A N 1
ATOM 6388 C CA . ASP A 1 796 ? -19.695 -24.633 0.222 1.00 85.44 796 ASP A CA 1
ATOM 6389 C C . ASP A 1 796 ? -18.803 -23.732 -0.640 1.00 85.44 796 ASP A C 1
ATOM 6391 O O . ASP A 1 796 ? -18.506 -23.998 -1.807 1.00 85.44 796 ASP A O 1
ATOM 6395 N N . LYS A 1 797 ? -18.373 -22.631 -0.029 1.00 90.50 797 LYS A N 1
ATOM 6396 C CA . LYS A 1 797 ? -17.585 -21.578 -0.670 1.00 90.50 797 LYS A CA 1
ATOM 6397 C C . LYS A 1 797 ? -16.093 -21.905 -0.725 1.00 90.50 797 LYS A C 1
ATOM 6399 O O . LYS A 1 797 ? -15.508 -22.342 0.274 1.00 90.50 797 LYS A O 1
ATOM 6404 N N . ILE A 1 798 ? -15.469 -21.607 -1.864 1.00 93.62 798 ILE A N 1
ATOM 6405 C CA . ILE A 1 798 ? -14.031 -21.760 -2.110 1.00 93.62 798 ILE A CA 1
ATOM 6406 C C . ILE A 1 798 ? -13.412 -20.398 -2.426 1.00 93.62 798 ILE A C 1
ATOM 6408 O O . ILE A 1 798 ? -13.890 -19.670 -3.297 1.00 93.62 798 ILE A O 1
ATOM 6412 N N . LEU A 1 799 ? -12.324 -20.071 -1.733 1.00 94.19 799 LEU A N 1
ATOM 6413 C CA . LEU A 1 799 ? -11.532 -18.866 -1.970 1.00 94.19 799 LEU A CA 1
ATOM 6414 C C . LEU A 1 799 ? -10.176 -19.246 -2.557 1.00 94.19 799 LEU A C 1
ATOM 6416 O O . LEU A 1 799 ? -9.405 -19.956 -1.918 1.00 94.19 799 LEU A O 1
ATOM 6420 N N . ILE A 1 800 ? -9.877 -18.753 -3.749 1.00 95.88 800 ILE A N 1
ATOM 6421 C CA . ILE A 1 800 ? -8.639 -18.997 -4.480 1.00 95.88 800 ILE A CA 1
ATOM 6422 C C . ILE A 1 800 ? -7.787 -17.732 -4.401 1.00 95.88 800 ILE A C 1
ATOM 6424 O O . ILE A 1 800 ? -8.233 -16.654 -4.792 1.00 95.88 800 ILE A O 1
ATOM 6428 N N . PHE A 1 801 ? -6.556 -17.852 -3.920 1.00 95.62 801 PHE A N 1
ATOM 6429 C CA . PHE A 1 801 ? -5.597 -16.757 -3.877 1.00 95.62 801 PHE A CA 1
ATOM 6430 C C . PHE A 1 801 ? -4.584 -16.855 -5.011 1.00 95.62 801 PHE A C 1
ATOM 6432 O O . PHE A 1 801 ? -3.848 -17.838 -5.107 1.00 95.62 801 PHE A O 1
ATOM 6439 N N . ALA A 1 802 ? -4.512 -15.795 -5.811 1.00 93.88 802 ALA A N 1
ATOM 6440 C CA . ALA A 1 802 ? -3.450 -15.539 -6.780 1.00 93.88 802 ALA A CA 1
ATOM 6441 C C . ALA A 1 802 ? -2.565 -14.393 -6.271 1.00 93.88 802 ALA A C 1
ATOM 6443 O O . ALA A 1 802 ? -3.038 -13.517 -5.545 1.00 93.88 802 ALA A O 1
ATOM 6444 N N . LEU A 1 803 ? -1.287 -14.364 -6.642 1.00 87.69 803 LEU A N 1
ATOM 6445 C CA . LEU A 1 803 ? -0.404 -13.285 -6.185 1.00 87.69 803 LEU A CA 1
ATOM 6446 C C . LEU A 1 803 ? -0.582 -12.035 -7.057 1.00 87.69 803 LEU A C 1
ATOM 6448 O O . LEU A 1 803 ? -0.706 -10.916 -6.551 1.00 87.69 803 LEU A O 1
ATOM 6452 N N . TYR A 1 804 ? -0.665 -12.225 -8.375 1.00 84.62 804 TYR A N 1
ATOM 6453 C CA . TYR A 1 804 ? -0.661 -11.127 -9.339 1.00 84.62 804 TYR A CA 1
ATOM 6454 C C . TYR A 1 804 ? -2.034 -10.882 -9.967 1.00 84.62 804 TYR A C 1
ATOM 6456 O O . TYR A 1 804 ? -2.788 -11.803 -10.271 1.00 84.62 804 TYR A O 1
ATOM 6464 N N . LYS A 1 805 ? -2.347 -9.614 -10.264 1.00 84.81 805 LYS A N 1
ATOM 6465 C CA . LYS A 1 805 ? -3.619 -9.244 -10.914 1.00 84.81 805 LYS A CA 1
ATOM 6466 C C . LYS A 1 805 ? -3.792 -9.872 -12.304 1.00 84.81 805 LYS A C 1
ATOM 6468 O O . LYS A 1 805 ? -4.877 -10.337 -12.623 1.00 84.81 805 LYS A O 1
ATOM 6473 N N . LYS A 1 806 ? -2.715 -9.948 -13.100 1.00 85.69 806 LYS A N 1
ATOM 6474 C CA . LYS A 1 806 ? -2.730 -10.577 -14.435 1.00 85.69 806 LYS A CA 1
ATOM 6475 C C . LYS A 1 806 ? -3.007 -12.080 -14.346 1.00 85.69 806 LYS A C 1
ATOM 6477 O O . LYS A 1 806 ? -3.745 -12.612 -15.166 1.00 85.69 806 LYS A O 1
ATOM 6482 N N . GLU A 1 807 ? -2.432 -12.745 -13.343 1.00 90.88 807 GLU A N 1
ATOM 6483 C CA . GLU A 1 807 ? -2.701 -14.152 -13.040 1.00 90.88 807 GLU A CA 1
ATOM 6484 C C . GLU A 1 807 ? -4.173 -14.341 -12.668 1.00 90.88 807 GLU A C 1
ATOM 6486 O O . GLU A 1 807 ? -4.839 -15.172 -13.278 1.00 90.88 807 GLU A O 1
ATOM 6491 N N . ALA A 1 808 ? -4.702 -13.519 -11.755 1.00 90.25 808 ALA A N 1
ATOM 6492 C CA . ALA A 1 808 ? -6.107 -13.571 -11.366 1.00 90.25 808 ALA A CA 1
ATOM 6493 C C . ALA A 1 808 ? -7.043 -13.414 -12.579 1.00 90.25 808 ALA A C 1
ATOM 6495 O O . ALA A 1 808 ? -7.888 -14.272 -12.812 1.00 90.25 808 ALA A O 1
ATOM 6496 N N . SER A 1 809 ? -6.849 -12.393 -13.419 1.00 88.19 809 SER A N 1
ATOM 6497 C CA . SER A 1 809 ? -7.695 -12.197 -14.607 1.00 88.19 809 SER A CA 1
ATOM 6498 C C . SER A 1 809 ? -7.559 -13.324 -15.640 1.00 88.19 809 SER A C 1
ATOM 6500 O O . SER A 1 809 ? -8.528 -13.671 -16.313 1.00 88.19 809 SER A O 1
ATOM 6502 N N . ARG A 1 810 ? -6.366 -13.914 -15.792 1.00 93.25 810 ARG A N 1
ATOM 6503 C CA . ARG A 1 810 ? -6.147 -15.056 -16.693 1.00 93.25 810 ARG A CA 1
ATOM 6504 C C . ARG A 1 810 ? -6.870 -16.305 -16.189 1.00 93.25 810 ARG A C 1
ATOM 6506 O O . ARG A 1 810 ? -7.587 -16.935 -16.959 1.00 93.25 810 ARG A O 1
ATOM 6513 N N . ILE A 1 811 ? -6.714 -16.626 -14.906 1.00 94.88 811 ILE A N 1
ATOM 6514 C CA . ILE A 1 811 ? -7.342 -17.792 -14.276 1.00 94.88 811 ILE A CA 1
ATOM 6515 C C . ILE A 1 811 ? -8.863 -17.633 -14.232 1.00 94.88 811 ILE A C 1
ATOM 6517 O O . ILE A 1 811 ? -9.565 -18.590 -14.532 1.00 94.88 811 ILE A O 1
ATOM 6521 N N . GLU A 1 812 ? -9.388 -16.435 -13.961 1.00 94.00 812 GLU A N 1
ATOM 6522 C CA . GLU A 1 812 ? -10.825 -16.146 -14.057 1.00 94.00 812 GLU A CA 1
ATOM 6523 C C . GLU A 1 812 ? -11.382 -16.508 -15.443 1.00 94.00 812 GLU A C 1
ATOM 6525 O O . GLU A 1 812 ? -12.379 -17.223 -15.544 1.00 94.00 812 GLU A O 1
ATOM 6530 N N . ARG A 1 813 ? -10.715 -16.071 -16.522 1.00 92.88 813 ARG A N 1
ATOM 6531 C CA . ARG A 1 813 ? -11.119 -16.405 -17.899 1.00 92.88 813 ARG A CA 1
ATOM 6532 C C . ARG A 1 813 ? -11.065 -17.906 -18.163 1.00 92.88 813 ARG A C 1
ATOM 6534 O O . ARG A 1 813 ? -12.015 -18.434 -18.737 1.00 92.88 813 ARG A O 1
ATOM 6541 N N . THR A 1 814 ? -10.001 -18.593 -17.734 1.00 93.19 814 THR A N 1
ATOM 6542 C CA . THR A 1 814 ? -9.906 -20.057 -17.858 1.00 93.19 814 THR A CA 1
ATOM 6543 C C . THR A 1 814 ? -11.069 -20.737 -17.140 1.00 93.19 814 THR A C 1
ATOM 6545 O O . THR A 1 814 ? -11.714 -21.615 -17.711 1.00 93.19 814 THR A O 1
ATOM 6548 N N . LEU A 1 815 ? -11.332 -20.362 -15.888 1.00 94.44 815 LEU A N 1
ATOM 6549 C CA . LEU A 1 815 ? -12.369 -20.982 -15.070 1.00 94.44 815 LEU A CA 1
ATOM 6550 C C . LEU A 1 815 ? -13.757 -20.764 -15.683 1.00 94.44 815 LEU A C 1
ATOM 6552 O O . LEU A 1 815 ? -14.488 -21.737 -15.859 1.00 94.44 815 LEU A O 1
ATOM 6556 N N . ASN A 1 816 ? -14.067 -19.539 -16.115 1.00 92.62 816 ASN A N 1
ATOM 6557 C CA . ASN A 1 816 ? -15.313 -19.234 -16.820 1.00 92.62 816 ASN A CA 1
ATOM 6558 C C . ASN A 1 816 ? -15.449 -20.040 -18.124 1.00 92.62 816 ASN A C 1
ATOM 6560 O O . ASN A 1 816 ? -16.503 -20.618 -18.378 1.00 92.62 816 ASN A O 1
ATOM 6564 N N . TYR A 1 817 ? -14.381 -20.147 -18.925 1.00 93.19 817 TYR A N 1
ATOM 6565 C CA . TYR A 1 817 ? -14.375 -20.958 -20.150 1.00 93.19 817 TYR A CA 1
ATOM 6566 C C . TYR A 1 817 ? -14.615 -22.450 -19.868 1.00 93.19 817 TYR A C 1
ATOM 6568 O O . TYR A 1 817 ? -15.296 -23.127 -20.633 1.00 93.19 817 TYR A O 1
ATOM 6576 N N . LYS A 1 818 ? -14.102 -22.961 -18.743 1.00 91.06 818 LYS A N 1
ATOM 6577 C CA . LYS A 1 818 ? -14.317 -24.344 -18.285 1.00 91.06 818 LYS A CA 1
ATOM 6578 C C . LYS A 1 818 ? -15.653 -24.553 -17.557 1.00 91.06 818 LYS A C 1
ATOM 6580 O O . LYS A 1 818 ? -15.881 -25.636 -17.027 1.00 91.06 818 LYS A O 1
ATOM 6585 N N . GLY A 1 819 ? -16.533 -23.549 -17.543 1.00 89.81 819 GLY A N 1
ATOM 6586 C CA . GLY A 1 819 ? -17.884 -23.642 -16.985 1.00 89.81 819 GLY A CA 1
ATOM 6587 C C . GLY A 1 819 ? -17.978 -23.421 -15.474 1.00 89.81 819 GLY A C 1
ATOM 6588 O O . GLY A 1 819 ? -19.035 -23.657 -14.889 1.00 89.81 819 GLY A O 1
ATOM 6589 N N . PHE A 1 820 ? -16.908 -22.962 -14.822 1.00 90.88 820 PHE A N 1
ATOM 6590 C CA . PHE A 1 820 ? -16.951 -22.602 -13.409 1.00 90.88 820 PHE A CA 1
ATOM 6591 C C . PHE A 1 820 ? -17.508 -21.189 -13.229 1.00 90.88 820 PHE A C 1
ATOM 6593 O O . PHE A 1 820 ? -17.025 -20.242 -13.840 1.00 90.88 820 PHE A O 1
ATOM 6600 N N . GLN A 1 821 ? -18.478 -21.034 -12.327 1.00 89.31 821 GLN A N 1
ATOM 6601 C CA . GLN A 1 821 ? -18.967 -19.722 -11.903 1.00 89.31 821 GLN A CA 1
ATOM 6602 C C . GLN A 1 821 ? -18.023 -19.135 -10.851 1.00 89.31 821 GLN A C 1
ATOM 6604 O O . GLN A 1 821 ? -18.074 -19.508 -9.674 1.00 89.31 821 GLN A O 1
ATOM 6609 N N . VAL A 1 822 ? -17.141 -18.237 -11.291 1.00 91.88 822 VAL A N 1
ATOM 6610 C CA . VAL A 1 822 ? -16.150 -17.575 -10.440 1.00 91.88 822 VAL A CA 1
ATOM 6611 C C . VAL A 1 822 ? -16.365 -16.067 -10.424 1.00 91.88 822 VAL A C 1
ATOM 6613 O O . VAL A 1 822 ? -16.519 -15.431 -11.462 1.00 91.88 822 VAL A O 1
ATOM 6616 N N . ALA A 1 823 ? -16.361 -15.489 -9.227 1.00 92.12 823 ALA A N 1
ATOM 6617 C CA . ALA A 1 823 ? -16.205 -14.055 -9.040 1.00 92.12 823 ALA A CA 1
ATOM 6618 C C . ALA A 1 823 ? -14.715 -13.744 -8.846 1.00 92.12 823 ALA A C 1
ATOM 6620 O O . ALA A 1 823 ? -14.029 -14.487 -8.141 1.00 92.12 823 ALA A O 1
ATOM 6621 N N . ALA A 1 824 ? -14.204 -12.655 -9.421 1.00 91.31 824 ALA A N 1
ATOM 6622 C CA . ALA A 1 824 ? -12.829 -12.219 -9.188 1.00 91.31 824 ALA A CA 1
ATOM 6623 C C . ALA A 1 824 ? -12.745 -10.918 -8.380 1.00 91.31 824 ALA A C 1
ATOM 6625 O O . ALA A 1 824 ? -13.612 -10.050 -8.463 1.00 91.31 824 ALA A O 1
ATOM 6626 N N . LEU A 1 825 ? -11.671 -10.769 -7.601 1.00 87.88 825 LEU A N 1
ATOM 6627 C CA . LEU A 1 825 ? -11.319 -9.558 -6.863 1.00 87.88 825 LEU A CA 1
ATOM 6628 C C . LEU A 1 825 ? -9.840 -9.221 -7.066 1.00 87.88 825 LEU A C 1
ATOM 6630 O O . LEU A 1 825 ? -8.950 -9.830 -6.477 1.00 87.88 825 LEU A O 1
ATOM 6634 N N . HIS A 1 826 ? -9.569 -8.210 -7.889 1.00 86.00 826 HIS A N 1
ATOM 6635 C CA . HIS A 1 826 ? -8.225 -7.690 -8.150 1.00 86.00 826 HIS A CA 1
ATOM 6636 C C . HIS A 1 826 ? -8.257 -6.170 -8.388 1.00 86.00 826 HIS A C 1
ATOM 6638 O O . HIS A 1 826 ? -9.315 -5.544 -8.419 1.00 86.00 826 HIS A O 1
ATOM 6644 N N . GLY A 1 827 ? -7.077 -5.554 -8.515 1.00 74.12 827 GLY A N 1
ATOM 6645 C CA . GLY A 1 827 ? -6.915 -4.094 -8.525 1.00 74.12 827 GLY A CA 1
ATOM 6646 C C . GLY A 1 827 ? -7.472 -3.352 -9.746 1.00 74.12 827 GLY A C 1
ATOM 6647 O O . GLY A 1 827 ? -7.588 -2.135 -9.680 1.00 74.12 827 GLY A O 1
ATOM 6648 N N . ASP A 1 828 ? -7.827 -4.053 -10.825 1.00 75.50 828 ASP A N 1
ATOM 6649 C CA . ASP A 1 828 ? -8.377 -3.426 -12.039 1.00 75.50 828 ASP A CA 1
ATOM 6650 C C . ASP A 1 828 ? -9.910 -3.281 -11.983 1.00 75.50 828 ASP A C 1
ATOM 6652 O O . ASP A 1 828 ? -10.507 -2.628 -12.836 1.00 75.50 828 ASP A O 1
ATOM 6656 N N . LEU A 1 829 ? -10.558 -3.862 -10.967 1.00 75.88 829 LEU A N 1
ATOM 6657 C CA . LEU A 1 829 ? -11.995 -3.725 -10.756 1.00 75.88 829 LEU A CA 1
ATOM 6658 C C . LEU A 1 829 ? -12.319 -2.390 -10.082 1.00 75.88 829 LEU A C 1
ATOM 6660 O O . LEU A 1 829 ? -11.711 -2.013 -9.073 1.00 75.88 829 LEU A O 1
ATOM 6664 N N . SER A 1 830 ? -13.341 -1.703 -10.594 1.00 76.75 830 SER A N 1
ATOM 6665 C CA . SER A 1 830 ? -13.915 -0.536 -9.920 1.00 76.75 830 SER A CA 1
ATOM 6666 C C . SER A 1 830 ? -14.507 -0.919 -8.558 1.00 76.75 830 SER A C 1
ATOM 6668 O O . SER A 1 830 ? -14.870 -2.071 -8.321 1.00 76.75 830 SER A O 1
ATOM 6670 N N . GLN A 1 831 ? -14.663 0.053 -7.653 1.00 68.06 831 GLN A N 1
ATOM 6671 C CA . GLN A 1 831 ? -15.223 -0.214 -6.321 1.00 68.06 831 GLN A CA 1
ATOM 6672 C C . GLN A 1 831 ? -16.622 -0.850 -6.389 1.00 68.06 831 GLN A C 1
ATOM 6674 O O . GLN A 1 831 ? -16.924 -1.746 -5.607 1.00 68.06 831 GLN A O 1
ATOM 6679 N N . VAL A 1 832 ? -17.451 -0.417 -7.346 1.00 78.12 832 VAL A N 1
ATOM 6680 C CA . VAL A 1 832 ? -18.798 -0.966 -7.564 1.00 78.12 832 VAL A CA 1
ATOM 6681 C C . VAL A 1 832 ? -18.719 -2.430 -7.997 1.00 78.12 832 VAL A C 1
ATOM 6683 O O . VAL A 1 832 ? -19.395 -3.271 -7.415 1.00 78.12 832 VAL A O 1
ATOM 6686 N N . GLN A 1 833 ? -17.842 -2.753 -8.952 1.00 82.69 833 GLN A N 1
ATOM 6687 C CA . GLN A 1 833 ? -17.633 -4.134 -9.401 1.00 82.69 833 GLN A CA 1
ATOM 6688 C C . GLN A 1 833 ? -17.098 -5.026 -8.277 1.00 82.69 833 GLN A C 1
ATOM 6690 O O . GLN A 1 833 ? -17.555 -6.154 -8.123 1.00 82.69 833 GLN A O 1
ATOM 6695 N N . ARG A 1 834 ? -16.169 -4.519 -7.455 1.00 79.19 834 ARG A N 1
ATOM 6696 C CA . ARG A 1 834 ? -15.648 -5.256 -6.292 1.00 79.19 834 ARG A CA 1
ATOM 6697 C C . ARG A 1 834 ? -16.754 -5.576 -5.290 1.00 79.19 834 ARG A C 1
ATOM 6699 O O . ARG A 1 834 ? -16.820 -6.701 -4.802 1.00 79.19 834 ARG A O 1
ATOM 6706 N N . GLN A 1 835 ? -17.629 -4.611 -5.013 1.00 78.44 835 GLN A N 1
ATOM 6707 C CA . GLN A 1 835 ? -18.765 -4.811 -4.116 1.00 78.44 835 GLN A CA 1
ATOM 6708 C C . GLN A 1 835 ? -19.740 -5.856 -4.674 1.00 78.44 835 GLN A C 1
ATOM 6710 O O . GLN A 1 835 ? -20.109 -6.781 -3.958 1.00 78.44 835 GLN A O 1
ATOM 6715 N N . GLN A 1 836 ? -20.092 -5.766 -5.959 1.00 84.31 836 GLN A N 1
ATOM 6716 C CA . GLN A 1 836 ? -20.977 -6.730 -6.624 1.00 84.31 836 GLN A CA 1
ATOM 6717 C C . GLN A 1 836 ? -20.394 -8.151 -6.631 1.00 84.31 836 GLN A C 1
ATOM 6719 O O . GLN A 1 836 ? -21.086 -9.103 -6.273 1.00 84.31 836 GLN A O 1
ATOM 6724 N N . ALA A 1 837 ? -19.111 -8.300 -6.973 1.00 86.56 837 ALA A N 1
ATOM 6725 C CA . ALA A 1 837 ? -18.420 -9.588 -6.953 1.00 86.56 837 ALA A CA 1
ATOM 6726 C C . ALA A 1 837 ? -18.436 -10.206 -5.545 1.00 86.56 837 ALA A C 1
ATOM 6728 O O . ALA A 1 837 ? -18.785 -11.375 -5.377 1.00 86.56 837 ALA A O 1
ATOM 6729 N N . LEU A 1 838 ? -18.144 -9.407 -4.515 1.00 84.12 838 LEU A N 1
ATOM 6730 C CA . LEU A 1 838 ? -18.197 -9.865 -3.129 1.00 84.12 838 LEU A CA 1
ATOM 6731 C C . LEU A 1 838 ? -19.619 -10.236 -2.686 1.00 84.12 838 LEU A C 1
ATOM 6733 O O . LEU A 1 838 ? -19.797 -11.237 -1.996 1.00 84.12 838 LEU A O 1
ATOM 6737 N N . GLU A 1 839 ? -20.626 -9.444 -3.051 1.00 84.88 839 GLU A N 1
ATOM 6738 C CA . GLU A 1 839 ? -22.026 -9.707 -2.706 1.00 84.88 839 GLU A CA 1
ATOM 6739 C C . GLU A 1 839 ? -22.545 -10.987 -3.360 1.00 84.88 839 GLU A C 1
ATOM 6741 O O . GLU A 1 839 ? -23.142 -11.807 -2.661 1.00 84.88 839 GLU A O 1
ATOM 6746 N N . SER A 1 840 ? -22.250 -11.206 -4.645 1.00 87.81 840 SER A N 1
ATOM 6747 C CA . SER A 1 840 ? -22.610 -12.446 -5.352 1.00 87.81 840 SER A CA 1
ATOM 6748 C C . SER A 1 840 ? -22.006 -13.677 -4.665 1.00 87.81 840 SER A C 1
ATOM 6750 O O . SER A 1 840 ? -22.692 -14.675 -4.425 1.00 87.81 840 SER A O 1
ATOM 6752 N N . PHE A 1 841 ? -20.750 -13.572 -4.218 1.00 88.00 841 PHE A N 1
ATOM 6753 C CA . PHE A 1 841 ? -20.090 -14.625 -3.454 1.00 88.00 841 PHE A CA 1
ATOM 6754 C C . PHE A 1 841 ? -20.695 -14.811 -2.058 1.00 88.00 841 PHE A C 1
ATOM 6756 O O . PHE A 1 841 ? -20.913 -15.933 -1.597 1.00 88.00 841 PHE A O 1
ATOM 6763 N N . LYS A 1 842 ? -21.019 -13.718 -1.356 1.00 83.00 842 LYS A N 1
ATOM 6764 C CA . LYS A 1 842 ? -21.668 -13.779 -0.038 1.00 83.00 842 LYS A CA 1
ATOM 6765 C C . LYS A 1 842 ? -23.045 -14.443 -0.114 1.00 83.00 842 LYS A C 1
ATOM 6767 O O . LYS A 1 842 ? -23.349 -15.245 0.769 1.00 83.00 842 LYS A O 1
ATOM 6772 N N . ARG A 1 843 ? -23.824 -14.164 -1.162 1.00 84.00 843 ARG A N 1
ATOM 6773 C CA . ARG A 1 843 ? -25.166 -14.726 -1.403 1.00 84.00 843 ARG A CA 1
ATOM 6774 C C . ARG A 1 843 ? -25.161 -16.169 -1.922 1.00 84.00 843 ARG A C 1
ATOM 6776 O O . ARG A 1 843 ? -26.218 -16.790 -1.940 1.00 84.00 843 ARG A O 1
ATOM 6783 N N . GLY A 1 844 ? -24.003 -16.703 -2.321 1.00 81.69 844 GLY A N 1
ATOM 6784 C CA . GLY A 1 844 ? -23.907 -18.039 -2.925 1.00 81.69 844 GLY A CA 1
ATOM 6785 C C . GLY A 1 844 ? -24.436 -18.089 -4.364 1.00 81.69 844 GLY A C 1
ATOM 6786 O O . GLY A 1 844 ? -24.854 -19.145 -4.833 1.00 81.69 844 GLY A O 1
ATOM 6787 N N . GLU A 1 845 ? -24.462 -16.942 -5.054 1.00 85.81 845 GLU A N 1
ATOM 6788 C CA . GLU A 1 845 ? -24.688 -16.876 -6.506 1.00 85.81 845 GLU A CA 1
ATOM 6789 C C . GLU A 1 845 ? -23.449 -17.397 -7.250 1.00 85.81 845 GLU A C 1
ATOM 6791 O O . GLU A 1 845 ? -23.576 -18.123 -8.231 1.00 85.81 845 GLU A O 1
ATOM 6796 N N . CYS A 1 846 ? -22.260 -17.095 -6.716 1.00 86.69 846 CYS A N 1
ATOM 6797 C CA . CYS A 1 846 ? -20.987 -17.695 -7.105 1.00 86.69 846 CYS A CA 1
ATOM 6798 C C . CYS A 1 846 ? -20.353 -18.364 -5.880 1.00 86.69 846 CYS A C 1
ATOM 6800 O O . CYS A 1 846 ? -20.135 -17.709 -4.863 1.00 86.69 846 CYS A O 1
ATOM 6802 N N . ASN A 1 847 ? -19.991 -19.646 -5.972 1.00 88.94 847 ASN A N 1
ATOM 6803 C CA . ASN A 1 847 ? -19.341 -20.359 -4.858 1.00 88.94 847 ASN A CA 1
ATOM 6804 C C . ASN A 1 847 ? -17.811 -20.296 -4.922 1.00 88.94 847 ASN A C 1
ATOM 6806 O O . ASN A 1 847 ? -17.141 -20.768 -4.003 1.00 88.94 847 ASN A O 1
ATOM 6810 N N . LEU A 1 848 ? -17.251 -19.729 -5.995 1.00 93.12 848 LEU A N 1
ATOM 6811 C CA . LEU A 1 848 ? -15.816 -19.545 -6.180 1.00 93.12 848 LEU A CA 1
ATOM 6812 C C . LEU A 1 848 ? -15.482 -18.056 -6.183 1.00 93.12 848 LEU A C 1
ATOM 6814 O O . LEU A 1 848 ? -16.080 -17.279 -6.928 1.00 93.12 848 LEU A O 1
ATOM 6818 N N . LEU A 1 849 ? -14.495 -17.677 -5.378 1.00 93.31 849 LEU A N 1
ATOM 6819 C CA . LEU A 1 849 ? -13.928 -16.336 -5.370 1.00 93.31 849 LEU A CA 1
ATOM 6820 C C . LEU A 1 849 ? -12.437 -16.426 -5.646 1.00 93.31 849 LEU A C 1
ATOM 6822 O O . LEU A 1 849 ? -11.711 -17.036 -4.870 1.00 93.31 849 LEU A O 1
ATOM 6826 N N . LEU A 1 850 ? -11.976 -15.813 -6.727 1.00 94.50 850 LEU A N 1
ATOM 6827 C CA . LEU A 1 850 ? -10.563 -15.678 -7.052 1.00 94.50 850 LEU A CA 1
ATOM 6828 C C . LEU A 1 850 ? -10.087 -14.282 -6.668 1.00 94.50 850 LEU A C 1
ATOM 6830 O O . LEU A 1 850 ? -10.621 -13.295 -7.161 1.00 94.50 850 LEU A O 1
ATOM 6834 N N . ALA A 1 851 ? -9.079 -14.162 -5.814 1.00 92.19 851 ALA A N 1
ATOM 6835 C CA . ALA A 1 851 ? -8.660 -12.857 -5.328 1.00 92.19 851 ALA A CA 1
ATOM 6836 C C . ALA A 1 851 ? -7.144 -12.713 -5.190 1.00 92.19 851 ALA A C 1
ATOM 6838 O O . ALA A 1 851 ? -6.436 -13.679 -4.912 1.00 92.19 851 ALA A O 1
ATOM 6839 N N . THR A 1 852 ? -6.645 -11.485 -5.357 1.00 88.25 852 THR A N 1
ATOM 6840 C CA . THR A 1 852 ? -5.260 -11.147 -4.998 1.00 88.25 852 THR A CA 1
ATOM 6841 C C . THR A 1 852 ? -5.145 -10.733 -3.541 1.00 88.25 852 THR A C 1
ATOM 6843 O O . THR A 1 852 ? -6.114 -10.239 -2.966 1.00 88.25 852 THR A O 1
ATOM 6846 N N . ASP A 1 853 ? -3.956 -10.842 -2.940 1.00 74.38 853 ASP A N 1
ATOM 6847 C CA . ASP A 1 853 ? -3.745 -10.426 -1.544 1.00 74.38 853 ASP A CA 1
ATOM 6848 C C . ASP A 1 853 ? -4.201 -8.996 -1.277 1.00 74.38 853 ASP A C 1
ATOM 6850 O O . ASP A 1 853 ? -4.866 -8.709 -0.290 1.00 74.38 853 ASP A O 1
ATOM 6854 N N . VAL A 1 854 ? -3.860 -8.066 -2.168 1.00 64.81 854 VAL A N 1
ATOM 6855 C CA . VAL A 1 854 ? -4.235 -6.655 -2.013 1.00 64.81 854 VAL A CA 1
ATOM 6856 C C . VAL A 1 854 ? -5.751 -6.480 -2.041 1.00 64.81 854 VAL A C 1
ATOM 6858 O O . VAL A 1 854 ? -6.277 -5.641 -1.314 1.00 64.81 854 VAL A O 1
ATOM 6861 N N . ALA A 1 855 ? -6.445 -7.259 -2.869 1.00 63.34 855 ALA A N 1
ATOM 6862 C CA . ALA A 1 855 ? -7.879 -7.122 -3.047 1.00 63.34 855 ALA A CA 1
ATOM 6863 C C . ALA A 1 855 ? -8.702 -7.892 -2.008 1.00 63.34 855 ALA A C 1
ATOM 6865 O O . ALA A 1 855 ? -9.791 -7.441 -1.660 1.00 63.34 855 ALA A O 1
ATOM 6866 N N . ALA A 1 856 ? -8.177 -9.019 -1.522 1.00 59.88 856 ALA A N 1
ATOM 6867 C CA . ALA A 1 856 ? -8.795 -9.893 -0.533 1.00 59.88 856 ALA A CA 1
ATOM 6868 C C . ALA A 1 856 ? -8.535 -9.467 0.914 1.00 59.88 856 ALA A C 1
ATOM 6870 O O . ALA A 1 856 ? -9.313 -9.799 1.818 1.00 59.88 856 ALA A O 1
ATOM 6871 N N . ARG A 1 857 ? -7.422 -8.763 1.160 1.00 66.75 857 ARG A N 1
ATOM 6872 C CA . ARG A 1 857 ? -7.101 -8.233 2.485 1.00 66.75 857 ARG A CA 1
ATOM 6873 C C . ARG A 1 857 ? -8.228 -7.318 2.940 1.00 66.75 857 ARG A C 1
ATOM 6875 O O . ARG A 1 857 ? -8.620 -6.386 2.251 1.00 66.75 857 ARG A O 1
ATOM 6882 N N . GLY A 1 858 ? -8.719 -7.607 4.134 1.00 54.09 858 GLY A N 1
ATOM 6883 C CA . GLY A 1 858 ? -9.754 -6.818 4.770 1.00 54.09 858 GLY A CA 1
ATOM 6884 C C . GLY A 1 858 ? -11.193 -7.132 4.377 1.00 54.09 858 GLY A C 1
ATOM 6885 O O . GLY A 1 858 ? -12.107 -6.523 4.917 1.00 54.09 858 GLY A O 1
ATOM 6886 N N . LEU A 1 859 ? -11.416 -8.107 3.495 1.00 63.66 859 LEU A N 1
ATOM 6887 C CA . LEU A 1 859 ? -12.760 -8.588 3.209 1.00 63.66 859 LEU A CA 1
ATOM 6888 C C . LEU A 1 859 ? -13.236 -9.546 4.300 1.00 63.66 859 LEU A C 1
ATOM 6890 O O . LEU A 1 859 ? -12.564 -10.542 4.610 1.00 63.66 859 LEU A O 1
ATOM 6894 N N . ASP A 1 860 ? -14.430 -9.284 4.829 1.00 61.22 860 ASP A N 1
ATOM 6895 C CA . ASP A 1 860 ? -15.179 -10.302 5.552 1.00 61.22 860 ASP A CA 1
ATOM 6896 C C . ASP A 1 860 ? -15.782 -11.277 4.559 1.00 61.22 860 ASP A C 1
ATOM 6898 O O . ASP A 1 860 ? -16.754 -10.967 3.863 1.00 61.22 860 ASP A O 1
ATOM 6902 N N . ILE A 1 861 ? -15.175 -12.449 4.472 1.00 69.56 861 ILE A N 1
ATOM 6903 C CA . ILE A 1 861 ? -15.650 -13.528 3.626 1.00 69.56 861 ILE A CA 1
ATOM 6904 C C . ILE A 1 861 ? -16.205 -14.592 4.579 1.00 69.56 861 ILE A C 1
ATOM 6906 O O . ILE A 1 861 ? -15.443 -15.429 5.070 1.00 69.56 861 ILE A O 1
ATOM 6910 N N . PRO A 1 862 ? -17.502 -14.528 4.931 1.00 61.09 862 PRO A N 1
ATOM 6911 C CA . PRO A 1 862 ? -18.078 -15.457 5.886 1.00 61.09 862 PRO A CA 1
ATOM 6912 C C . PRO A 1 862 ? -18.164 -16.857 5.275 1.00 61.09 862 PRO A C 1
ATOM 6914 O O . PRO A 1 862 ? -18.580 -17.020 4.127 1.00 61.09 862 PRO A O 1
ATOM 6917 N N . ASN A 1 863 ? -17.846 -17.866 6.088 1.00 68.25 863 ASN A N 1
ATOM 6918 C CA . ASN A 1 863 ? -18.095 -19.278 5.791 1.00 68.25 863 ASN A CA 1
ATOM 6919 C C . ASN A 1 863 ? -17.359 -19.831 4.554 1.00 68.25 863 ASN A C 1
ATOM 6921 O O . ASN A 1 863 ? -17.952 -20.555 3.761 1.00 68.25 863 ASN A O 1
ATOM 6925 N N . VAL A 1 864 ? -16.063 -19.542 4.391 1.00 87.75 864 VAL A N 1
ATOM 6926 C CA . VAL A 1 864 ? -15.237 -20.254 3.398 1.00 87.75 864 VAL A CA 1
ATOM 6927 C C . VAL A 1 864 ? -14.912 -21.654 3.911 1.00 87.75 864 VAL A C 1
ATOM 6929 O O . VAL A 1 864 ? -14.295 -21.797 4.969 1.00 87.75 864 VAL A O 1
ATOM 6932 N N . LYS A 1 865 ? -15.291 -22.687 3.157 1.00 90.88 865 LYS A N 1
ATOM 6933 C CA . LYS A 1 865 ? -14.993 -24.091 3.474 1.00 90.88 865 LYS A CA 1
ATOM 6934 C C . LYS A 1 865 ? -13.559 -24.452 3.094 1.00 90.88 865 LYS A C 1
ATOM 6936 O O . LYS A 1 865 ? -12.871 -25.133 3.854 1.00 90.88 865 LYS A O 1
ATOM 6941 N N . VAL A 1 866 ? -13.118 -23.977 1.928 1.00 93.81 866 VAL A N 1
ATOM 6942 C CA . VAL A 1 866 ? -11.797 -24.283 1.372 1.00 93.81 866 VAL A CA 1
ATOM 6943 C C . VAL A 1 866 ? -11.097 -23.013 0.905 1.00 93.81 866 VAL A C 1
ATOM 6945 O O . VAL A 1 866 ? -11.651 -22.227 0.140 1.00 93.81 866 VAL A O 1
ATOM 6948 N N . VAL A 1 867 ? -9.858 -22.829 1.345 1.00 94.62 867 VAL A N 1
ATOM 6949 C CA . VAL A 1 867 ? -8.929 -21.832 0.809 1.00 94.62 867 VAL A CA 1
ATOM 6950 C C . VAL A 1 867 ? -7.921 -22.551 -0.080 1.00 94.62 867 VAL A C 1
ATOM 6952 O O . VAL A 1 867 ? -7.299 -23.511 0.362 1.00 94.62 867 VAL A O 1
ATOM 6955 N N . ILE A 1 868 ? -7.743 -22.089 -1.314 1.00 97.12 868 ILE A N 1
ATOM 6956 C CA . ILE A 1 868 ? -6.731 -22.584 -2.248 1.00 97.12 868 ILE A CA 1
ATOM 6957 C C . ILE A 1 868 ? -5.706 -21.474 -2.475 1.00 97.12 868 ILE A C 1
ATOM 6959 O O . ILE A 1 868 ? -6.026 -20.437 -3.049 1.00 97.12 868 ILE A O 1
ATOM 6963 N N . ASN A 1 869 ? -4.463 -21.677 -2.057 1.00 96.69 869 ASN A N 1
ATOM 6964 C CA . ASN A 1 869 ? -3.348 -20.813 -2.432 1.00 96.69 869 ASN A CA 1
ATOM 6965 C C . ASN A 1 869 ? -2.777 -21.316 -3.762 1.00 96.69 869 ASN A C 1
ATOM 6967 O O . ASN A 1 869 ? -1.968 -22.242 -3.767 1.00 96.69 869 ASN A O 1
ATOM 6971 N N . LEU A 1 870 ? -3.220 -20.724 -4.878 1.00 96.25 870 LEU A N 1
ATOM 6972 C CA . LEU A 1 870 ? -2.738 -21.073 -6.221 1.00 96.25 870 LEU A CA 1
ATOM 6973 C C . LEU A 1 870 ? -1.267 -20.683 -6.403 1.00 96.25 870 LEU A C 1
ATOM 6975 O O . LEU A 1 870 ? -0.477 -21.449 -6.948 1.00 96.25 870 LEU A O 1
ATOM 6979 N N . THR A 1 871 ? -0.914 -19.497 -5.913 1.00 92.69 871 THR A N 1
ATOM 6980 C CA . THR A 1 871 ? 0.466 -19.011 -5.848 1.00 92.69 871 THR A CA 1
ATOM 6981 C C . THR A 1 871 ? 0.774 -18.609 -4.418 1.00 92.69 871 THR A C 1
ATOM 6983 O O . THR A 1 871 ? -0.035 -17.921 -3.794 1.00 92.69 871 THR A O 1
ATOM 6986 N N . PHE A 1 872 ? 1.910 -19.053 -3.881 1.00 93.50 872 PHE A N 1
ATOM 6987 C CA . PHE A 1 872 ? 2.298 -18.783 -2.499 1.00 93.50 872 PHE A CA 1
ATOM 6988 C C . PHE A 1 872 ? 2.501 -17.265 -2.272 1.00 93.50 872 PHE A C 1
ATOM 6990 O O . PHE A 1 872 ? 2.929 -16.562 -3.189 1.00 93.50 872 PHE A O 1
ATOM 6997 N N . PRO A 1 873 ? 2.126 -16.704 -1.107 1.00 88.25 873 PRO A N 1
ATOM 6998 C CA . PRO A 1 873 ? 2.332 -15.281 -0.838 1.00 88.25 873 PRO A CA 1
ATOM 6999 C C . PRO A 1 873 ? 3.812 -14.927 -0.648 1.00 88.25 873 PRO A C 1
ATOM 7001 O O . PRO A 1 873 ? 4.654 -15.791 -0.428 1.00 88.25 873 PRO A O 1
ATOM 7004 N N . LEU A 1 874 ? 4.116 -13.626 -0.674 1.00 84.31 874 LEU A N 1
ATOM 7005 C CA . LEU A 1 874 ? 5.483 -13.111 -0.516 1.00 84.31 874 LEU A CA 1
ATOM 7006 C C . LEU A 1 874 ? 6.046 -13.270 0.905 1.00 84.31 874 LEU A C 1
ATOM 7008 O O . LEU A 1 874 ? 7.258 -13.203 1.092 1.00 84.31 874 LEU A O 1
ATOM 7012 N N . THR A 1 875 ? 5.185 -13.441 1.909 1.00 81.69 875 THR A N 1
ATOM 7013 C CA . THR A 1 875 ? 5.575 -13.569 3.317 1.00 81.69 875 THR A CA 1
ATOM 7014 C C . THR A 1 875 ? 4.807 -14.699 3.996 1.00 81.69 875 THR A C 1
ATOM 7016 O O . THR A 1 875 ? 3.720 -15.098 3.564 1.00 81.69 875 THR A O 1
ATOM 7019 N N . ILE A 1 876 ? 5.368 -15.226 5.087 1.00 83.50 876 ILE A N 1
ATOM 7020 C CA . ILE A 1 876 ? 4.703 -16.276 5.865 1.00 83.50 876 ILE A CA 1
ATOM 7021 C C . ILE A 1 876 ? 3.516 -15.715 6.665 1.00 83.50 876 ILE A C 1
ATOM 7023 O O . ILE A 1 876 ? 2.518 -16.400 6.891 1.00 83.50 876 ILE A O 1
ATOM 7027 N N . GLU A 1 877 ? 3.593 -14.440 7.031 1.00 74.44 877 GLU A N 1
ATOM 7028 C CA . GLU A 1 877 ? 2.530 -13.664 7.658 1.00 74.44 877 GLU A CA 1
ATOM 7029 C C . GLU A 1 877 ? 1.273 -13.626 6.776 1.00 74.44 877 GLU A C 1
ATOM 7031 O O . GLU A 1 877 ? 0.171 -13.976 7.217 1.00 74.44 877 GLU A O 1
ATOM 7036 N N . ASP A 1 878 ? 1.450 -13.312 5.491 1.00 79.38 878 ASP A N 1
ATOM 7037 C CA . ASP A 1 878 ? 0.366 -13.327 4.513 1.00 79.38 878 ASP A CA 1
ATOM 7038 C C . ASP A 1 878 ? -0.227 -14.727 4.331 1.00 79.38 878 ASP A C 1
ATOM 7040 O O . ASP A 1 878 ? -1.448 -14.869 4.246 1.00 79.38 878 ASP A O 1
ATOM 7044 N N . TYR A 1 879 ? 0.602 -15.776 4.340 1.00 87.75 879 TYR A N 1
ATOM 7045 C CA . TYR A 1 879 ? 0.126 -17.161 4.274 1.00 87.75 879 TYR A CA 1
ATOM 7046 C C . TYR A 1 879 ? -0.847 -17.481 5.413 1.00 87.75 879 TYR A C 1
ATOM 7048 O O . TYR A 1 879 ? -1.971 -17.925 5.154 1.00 87.75 879 TYR A O 1
ATOM 7056 N N . VAL A 1 880 ? -0.471 -17.174 6.660 1.00 81.62 880 VAL A N 1
ATOM 7057 C CA . VAL A 1 880 ? -1.344 -17.383 7.828 1.00 81.62 880 VAL A CA 1
ATOM 7058 C C . VAL A 1 880 ? -2.646 -16.579 7.696 1.00 81.62 880 VAL A C 1
ATOM 7060 O O . VAL A 1 880 ? -3.731 -17.065 8.032 1.00 81.62 880 VAL A O 1
ATOM 7063 N N . HIS A 1 881 ? -2.586 -15.369 7.138 1.00 77.88 881 HIS A N 1
ATOM 7064 C CA . HIS A 1 881 ? -3.771 -14.543 6.900 1.00 77.88 881 HIS A CA 1
ATOM 7065 C C . HIS A 1 881 ? -4.707 -15.059 5.803 1.00 77.88 881 HIS A C 1
ATOM 7067 O O . HIS A 1 881 ? -5.931 -14.878 5.919 1.00 77.88 881 HIS A O 1
ATOM 7073 N N . ARG A 1 882 ? -4.160 -15.675 4.751 1.00 86.00 882 ARG A N 1
ATOM 7074 C CA . ARG A 1 882 ? -4.940 -16.304 3.679 1.00 86.00 882 ARG A CA 1
ATOM 7075 C C . ARG A 1 882 ? -5.684 -17.524 4.194 1.00 86.00 882 ARG A C 1
ATOM 7077 O O . ARG A 1 882 ? -6.901 -17.608 4.032 1.00 86.00 882 ARG A O 1
ATOM 7084 N N . ILE A 1 883 ? -4.988 -18.434 4.875 1.00 87.25 883 ILE A N 1
ATOM 7085 C CA . ILE A 1 883 ? -5.620 -19.653 5.400 1.00 87.25 883 ILE A CA 1
ATOM 7086 C C . ILE A 1 883 ? -6.642 -19.321 6.495 1.00 87.25 883 ILE A C 1
ATOM 7088 O O . ILE A 1 883 ? -7.709 -19.926 6.538 1.00 87.25 883 ILE A O 1
ATOM 7092 N N . GLY A 1 884 ? -6.414 -18.261 7.281 1.00 79.81 884 GLY A N 1
ATOM 7093 C CA . GLY A 1 884 ? -7.369 -17.743 8.271 1.00 79.81 884 GLY A CA 1
ATOM 7094 C C . GLY A 1 884 ? -8.686 -17.190 7.697 1.00 79.81 884 GLY A C 1
ATOM 7095 O O . GLY A 1 884 ? -9.496 -16.608 8.431 1.00 79.81 884 GLY A O 1
ATOM 7096 N N . ARG A 1 885 ? -8.931 -17.310 6.385 1.00 84.50 885 ARG A N 1
ATOM 7097 C CA . ARG A 1 885 ? -10.254 -17.082 5.779 1.00 84.50 885 ARG A CA 1
ATOM 7098 C C . ARG A 1 885 ? -11.200 -18.271 5.967 1.00 84.50 885 ARG A C 1
ATOM 7100 O O . ARG A 1 885 ? -12.408 -18.069 5.899 1.00 84.50 885 ARG A O 1
ATOM 7107 N N . THR A 1 886 ? -10.680 -19.457 6.284 1.00 86.12 886 THR A N 1
ATOM 7108 C CA . THR A 1 886 ? -11.468 -20.631 6.691 1.00 86.12 886 THR A CA 1
ATOM 7109 C C . THR A 1 886 ? -11.302 -20.926 8.193 1.00 86.12 886 THR A C 1
ATOM 7111 O O . THR A 1 886 ? -10.578 -20.215 8.888 1.00 86.12 886 THR A O 1
ATOM 7114 N N . GLY A 1 887 ? -12.019 -21.919 8.732 1.00 77.00 887 GLY A N 1
ATOM 7115 C CA . GLY A 1 887 ? -11.914 -22.328 10.146 1.00 77.00 887 GLY A CA 1
ATOM 7116 C C . GLY A 1 887 ? -12.512 -21.343 11.171 1.00 77.00 887 GLY A C 1
ATOM 7117 O O . GLY A 1 887 ? -12.104 -21.311 12.338 1.00 77.00 887 GLY A O 1
ATOM 7118 N N . ARG A 1 888 ? -13.450 -20.490 10.730 1.00 75.19 888 ARG A N 1
ATOM 7119 C CA . ARG A 1 888 ? -14.063 -19.413 11.532 1.00 75.19 888 ARG A CA 1
ATOM 7120 C C . ARG A 1 888 ? -15.299 -19.877 12.307 1.00 75.19 888 ARG A C 1
ATOM 7122 O O . ARG A 1 888 ? -15.950 -20.843 11.921 1.00 75.19 888 ARG A O 1
ATOM 7129 N N . ALA A 1 889 ? -15.641 -19.145 13.374 1.00 64.44 889 ALA A N 1
ATOM 7130 C CA . ALA A 1 889 ? -16.848 -19.356 14.186 1.00 64.44 889 ALA A CA 1
ATOM 7131 C C . ALA A 1 889 ? -17.014 -20.808 14.687 1.00 64.44 889 ALA A C 1
ATOM 7133 O O . ALA A 1 889 ? -18.095 -21.384 14.623 1.00 64.44 889 ALA A O 1
ATOM 7134 N N . GLY A 1 890 ? -15.913 -21.423 15.130 1.00 67.25 890 GLY A N 1
ATOM 7135 C CA . GLY A 1 890 ? -15.895 -22.795 15.649 1.00 67.25 890 GLY A CA 1
ATOM 7136 C C . GLY A 1 890 ? -15.916 -23.906 14.592 1.00 67.25 890 GLY A C 1
ATOM 7137 O O . GLY A 1 890 ? -15.739 -25.066 14.951 1.00 67.25 890 GLY A O 1
ATOM 7138 N N . LYS A 1 891 ? -16.074 -23.590 13.299 1.00 77.06 891 LYS A N 1
ATOM 7139 C CA . LYS A 1 891 ? -16.025 -24.584 12.215 1.00 77.06 891 LYS A CA 1
ATOM 7140 C C . LYS A 1 891 ? -14.585 -24.986 11.884 1.00 77.06 891 LYS A C 1
ATOM 7142 O O . LYS A 1 891 ? -13.649 -24.215 12.101 1.00 77.06 891 LYS A O 1
ATOM 7147 N N . THR A 1 892 ? -14.415 -26.176 11.315 1.00 85.44 892 THR A N 1
ATOM 7148 C CA . THR A 1 892 ? -13.154 -26.611 10.698 1.00 85.44 892 THR A CA 1
ATOM 7149 C C . THR A 1 892 ? -13.046 -26.093 9.263 1.00 85.44 892 THR A C 1
ATOM 7151 O O . THR A 1 892 ? -14.044 -25.716 8.645 1.00 85.44 892 THR A O 1
ATOM 7154 N N . GLY A 1 893 ? -11.821 -26.024 8.745 1.00 90.69 893 GLY A N 1
ATOM 7155 C CA . GLY A 1 893 ? -11.531 -25.506 7.408 1.00 90.69 893 GLY A CA 1
ATOM 7156 C C . GLY A 1 893 ? -10.427 -26.282 6.703 1.00 90.69 893 GLY A C 1
ATOM 7157 O O . GLY A 1 893 ? -9.639 -26.957 7.363 1.00 90.69 893 GLY A O 1
ATOM 7158 N N . ILE A 1 894 ? -10.349 -26.177 5.375 1.00 94.06 894 ILE A N 1
ATOM 7159 C CA . ILE A 1 894 ? -9.243 -26.743 4.584 1.00 94.06 894 ILE A CA 1
ATOM 7160 C C . ILE A 1 894 ? -8.475 -25.608 3.909 1.00 94.06 894 ILE A C 1
ATOM 7162 O O . ILE A 1 894 ? -9.075 -24.750 3.265 1.00 94.06 894 ILE A O 1
ATOM 7166 N N . ALA A 1 895 ? -7.151 -25.624 4.024 1.00 95.12 895 ALA A N 1
ATOM 7167 C CA . ALA A 1 895 ? -6.253 -24.766 3.269 1.00 95.12 895 ALA A CA 1
ATOM 7168 C C . ALA A 1 895 ? -5.344 -25.626 2.389 1.00 95.12 895 ALA A C 1
ATOM 7170 O O . ALA A 1 895 ? -4.493 -26.348 2.899 1.00 95.12 895 ALA A O 1
ATOM 7171 N N . HIS A 1 896 ? -5.530 -25.550 1.077 1.00 97.75 896 HIS A N 1
ATOM 7172 C CA . HIS A 1 896 ? -4.741 -26.275 0.094 1.00 97.75 896 HIS A CA 1
ATOM 7173 C C . HIS A 1 896 ? -3.759 -25.317 -0.581 1.00 97.75 896 HIS A C 1
ATOM 7175 O O . HIS A 1 896 ? -4.169 -24.298 -1.131 1.00 97.75 896 HIS A O 1
ATOM 7181 N N . THR A 1 897 ? -2.468 -25.617 -0.539 1.00 97.44 897 THR A N 1
ATOM 7182 C CA . THR A 1 897 ? -1.416 -24.698 -0.974 1.00 97.44 897 THR A CA 1
ATOM 7183 C C . THR A 1 897 ? -0.517 -25.342 -2.003 1.00 97.44 897 THR A C 1
ATOM 7185 O O . THR A 1 897 ? 0.104 -26.361 -1.724 1.00 97.44 897 THR A O 1
ATOM 7188 N N . LEU A 1 898 ? -0.427 -24.707 -3.168 1.00 96.69 898 LEU A N 1
ATOM 7189 C CA . LEU A 1 898 ? 0.502 -25.085 -4.220 1.00 96.69 898 LEU A CA 1
ATOM 7190 C C . LEU A 1 898 ? 1.797 -24.291 -4.024 1.00 96.69 898 LEU A C 1
ATOM 7192 O O . LEU A 1 898 ? 1.810 -23.062 -4.136 1.00 96.69 898 LEU A O 1
ATOM 7196 N N . PHE A 1 899 ? 2.867 -24.993 -3.670 1.00 95.81 899 PHE A N 1
ATOM 7197 C CA . PHE A 1 899 ? 4.185 -24.437 -3.379 1.00 95.81 899 PHE A CA 1
ATOM 7198 C C . PHE A 1 899 ? 5.148 -24.769 -4.520 1.00 95.81 899 PHE A C 1
ATOM 7200 O O . PHE A 1 899 ? 5.088 -25.869 -5.064 1.00 95.81 899 PHE A O 1
ATOM 7207 N N . THR A 1 900 ? 6.036 -23.848 -4.894 1.00 92.88 900 THR A N 1
ATOM 7208 C CA . THR A 1 900 ? 7.011 -24.080 -5.973 1.00 92.88 900 THR A CA 1
ATOM 7209 C C . THR A 1 900 ? 8.433 -23.777 -5.521 1.00 92.88 900 THR A C 1
ATOM 7211 O O . THR A 1 900 ? 8.679 -23.271 -4.424 1.00 92.88 900 THR A O 1
ATOM 7214 N N . ASP A 1 901 ? 9.403 -24.089 -6.373 1.00 89.50 901 ASP A N 1
ATOM 7215 C CA . ASP A 1 901 ? 10.812 -23.784 -6.131 1.00 89.50 901 ASP A CA 1
ATOM 7216 C C . ASP A 1 901 ? 11.109 -22.271 -6.088 1.00 89.50 901 ASP A C 1
ATOM 7218 O O . ASP A 1 901 ? 12.082 -21.851 -5.451 1.00 89.50 901 ASP A O 1
ATOM 7222 N N . HIS A 1 902 ? 10.249 -21.446 -6.694 1.00 86.88 902 HIS A N 1
ATOM 7223 C CA . HIS A 1 902 ? 10.335 -19.985 -6.665 1.00 86.88 902 HIS A CA 1
ATOM 7224 C C . HIS A 1 902 ? 10.272 -19.437 -5.233 1.00 86.88 902 HIS A C 1
ATOM 7226 O O . HIS A 1 902 ? 10.958 -18.468 -4.895 1.00 86.88 902 HIS A O 1
ATOM 7232 N N . GLU A 1 903 ? 9.510 -20.090 -4.351 1.00 87.81 903 GLU A N 1
ATOM 7233 C CA . GLU A 1 903 ? 9.315 -19.649 -2.969 1.00 87.81 903 GLU A CA 1
ATOM 7234 C C . GLU A 1 903 ? 10.151 -20.444 -1.955 1.00 87.81 903 GLU A C 1
ATOM 7236 O O . GLU A 1 903 ? 9.949 -20.312 -0.747 1.00 87.81 903 GLU A O 1
ATOM 7241 N N . LYS A 1 904 ? 11.160 -21.208 -2.408 1.00 89.19 904 LYS A N 1
ATOM 7242 C CA . LYS A 1 904 ? 12.007 -22.069 -1.552 1.00 89.19 904 LYS A CA 1
ATOM 7243 C C . LYS A 1 904 ? 12.607 -21.372 -0.325 1.00 89.19 904 LYS A C 1
ATOM 7245 O O . LYS A 1 904 ? 12.814 -22.001 0.707 1.00 89.19 904 LYS A O 1
ATOM 7250 N N . HIS A 1 905 ? 12.857 -20.064 -0.409 1.00 85.81 905 HIS A N 1
ATOM 7251 C CA . HIS A 1 905 ? 13.382 -19.256 0.694 1.00 85.81 905 HIS A CA 1
ATOM 7252 C C . HIS A 1 905 ? 12.420 -19.156 1.897 1.00 85.81 905 HIS A C 1
ATOM 7254 O O . HIS A 1 905 ? 12.867 -18.883 3.011 1.00 85.81 905 HIS A O 1
ATOM 7260 N N . LEU A 1 906 ? 11.122 -19.417 1.699 1.00 88.31 906 LEU A N 1
ATOM 7261 C CA . LEU A 1 906 ? 10.088 -19.435 2.740 1.00 88.31 906 LEU A CA 1
ATOM 7262 C C . LEU A 1 906 ? 9.795 -20.846 3.275 1.00 88.31 906 LEU A C 1
ATOM 7264 O O . LEU A 1 906 ? 9.063 -20.972 4.257 1.00 88.31 906 LEU A O 1
ATOM 7268 N N . ALA A 1 907 ? 10.381 -21.901 2.696 1.00 90.94 907 ALA A N 1
ATOM 7269 C CA . ALA A 1 907 ? 10.087 -23.293 3.054 1.00 90.94 907 ALA A CA 1
ATOM 7270 C C . ALA A 1 907 ? 10.329 -23.590 4.545 1.00 90.94 907 ALA A C 1
ATOM 7272 O O . ALA A 1 907 ? 9.499 -24.219 5.200 1.00 90.94 907 ALA A O 1
ATOM 7273 N N . GLY A 1 908 ? 11.422 -23.070 5.118 1.00 87.38 908 GLY A N 1
ATOM 7274 C CA . GLY A 1 908 ? 11.713 -23.222 6.547 1.00 87.38 908 GLY A CA 1
ATOM 7275 C C . GLY A 1 908 ? 10.666 -22.558 7.450 1.00 87.38 908 GLY A C 1
ATOM 7276 O O . GLY A 1 908 ? 10.253 -23.143 8.452 1.00 87.38 908 GLY A O 1
ATOM 7277 N N . ALA A 1 909 ? 10.202 -21.360 7.080 1.00 85.75 909 ALA A N 1
ATOM 7278 C CA . ALA A 1 909 ? 9.169 -20.641 7.824 1.00 85.75 909 ALA A CA 1
ATOM 7279 C C . ALA A 1 909 ? 7.810 -21.351 7.716 1.00 85.75 909 ALA A C 1
ATOM 7281 O O . ALA A 1 909 ? 7.149 -21.555 8.733 1.00 85.75 909 ALA A O 1
ATOM 7282 N N . LEU A 1 910 ? 7.439 -21.811 6.518 1.00 90.75 910 LEU A N 1
ATOM 7283 C CA . LEU A 1 910 ? 6.234 -22.614 6.298 1.00 90.75 910 LEU A CA 1
ATOM 7284 C C . LEU A 1 910 ? 6.267 -23.921 7.097 1.00 90.75 910 LEU A C 1
ATOM 7286 O O . LEU A 1 910 ? 5.292 -24.256 7.766 1.00 90.75 910 LEU A O 1
ATOM 7290 N N . GLY A 1 911 ? 7.405 -24.617 7.113 1.00 89.50 911 GLY A N 1
ATOM 7291 C CA . GLY A 1 911 ? 7.586 -25.825 7.916 1.00 89.50 911 GLY A CA 1
ATOM 7292 C C . GLY A 1 911 ? 7.414 -25.586 9.421 1.00 89.50 911 GLY A C 1
ATOM 7293 O O . GLY A 1 911 ? 6.874 -26.449 10.112 1.00 89.50 911 GLY A O 1
ATOM 7294 N N . ASN A 1 912 ? 7.826 -24.422 9.940 1.00 85.06 912 ASN A N 1
ATOM 7295 C CA . ASN A 1 912 ? 7.561 -24.040 11.334 1.00 85.06 912 ASN A CA 1
ATOM 7296 C C . ASN A 1 912 ? 6.063 -23.815 11.584 1.00 85.06 912 ASN A C 1
ATOM 7298 O O . ASN A 1 912 ? 5.548 -24.300 12.588 1.00 85.06 912 ASN A O 1
ATOM 7302 N N . VAL A 1 913 ? 5.363 -23.132 10.671 1.00 85.44 913 VAL A N 1
ATOM 7303 C CA . VAL A 1 913 ? 3.913 -22.888 10.784 1.00 85.44 913 VAL A CA 1
ATOM 7304 C C . VAL A 1 913 ? 3.121 -24.195 10.772 1.00 85.44 913 VAL A C 1
ATOM 7306 O O . VAL A 1 913 ? 2.229 -24.372 11.601 1.00 85.44 913 VAL A O 1
ATOM 7309 N N . LEU A 1 914 ? 3.461 -25.124 9.873 1.00 88.62 914 LEU A N 1
ATOM 7310 C CA . LEU A 1 914 ? 2.824 -26.442 9.798 1.00 88.62 914 LEU A CA 1
ATOM 7311 C C . LEU A 1 914 ? 3.039 -27.239 11.091 1.00 88.62 914 LEU A C 1
ATOM 7313 O O . LEU A 1 914 ? 2.067 -27.711 11.677 1.00 88.62 914 LEU A O 1
ATOM 7317 N N . ARG A 1 915 ? 4.283 -27.305 11.591 1.00 85.44 915 ARG A N 1
ATOM 7318 C CA . ARG A 1 915 ? 4.600 -27.966 12.869 1.00 85.44 915 ARG A CA 1
ATOM 7319 C C . ARG A 1 915 ? 3.865 -27.337 14.050 1.00 85.44 915 ARG A C 1
ATOM 7321 O O . ARG A 1 915 ? 3.325 -28.062 14.874 1.00 85.44 915 ARG A O 1
ATOM 7328 N N . GLY A 1 916 ? 3.813 -26.007 14.120 1.00 77.25 916 GLY A N 1
ATOM 7329 C CA . GLY A 1 916 ? 3.102 -25.292 15.185 1.00 77.25 916 GLY A CA 1
ATOM 7330 C C . GLY A 1 916 ? 1.583 -25.507 15.170 1.00 77.25 916 GLY A C 1
ATOM 7331 O O . GLY A 1 916 ? 0.931 -25.350 16.200 1.00 77.25 916 GLY A O 1
ATOM 7332 N N . ALA A 1 917 ? 1.022 -25.888 14.020 1.00 81.56 917 ALA A N 1
ATOM 7333 C CA . ALA A 1 917 ? -0.390 -26.219 13.851 1.00 81.56 917 ALA A CA 1
ATOM 7334 C C . ALA A 1 917 ? -0.671 -27.736 13.864 1.00 81.56 917 ALA A C 1
ATOM 7336 O O . ALA A 1 917 ? -1.763 -28.148 13.467 1.00 81.56 917 ALA A O 1
ATOM 7337 N N . ASP A 1 918 ? 0.296 -28.556 14.292 1.00 84.62 918 ASP A N 1
ATOM 7338 C CA . ASP A 1 918 ? 0.205 -30.021 14.337 1.00 84.62 918 ASP A CA 1
ATOM 7339 C C . ASP A 1 918 ? -0.131 -30.652 12.964 1.00 84.62 918 ASP A C 1
ATOM 7341 O O . ASP A 1 918 ? -0.897 -31.610 12.868 1.00 84.62 918 ASP A O 1
ATOM 7345 N N . GLN A 1 919 ? 0.412 -30.085 11.878 1.00 87.81 919 GLN A N 1
ATOM 7346 C CA . GLN A 1 919 ? 0.228 -30.559 10.500 1.00 87.81 919 GLN A CA 1
ATOM 7347 C C . GLN A 1 919 ? 1.482 -31.279 9.983 1.00 87.81 919 GLN A C 1
ATOM 7349 O O . GLN A 1 919 ? 2.609 -30.947 10.360 1.00 87.81 919 GLN A O 1
ATOM 7354 N N . GLU A 1 920 ? 1.292 -32.237 9.074 1.00 86.88 920 GLU A N 1
ATOM 7355 C CA . GLU A 1 920 ? 2.399 -32.927 8.407 1.00 86.88 920 GLU A CA 1
ATOM 7356 C C . GLU A 1 920 ? 3.160 -31.971 7.477 1.00 86.88 920 GLU A C 1
ATOM 7358 O O . GLU A 1 920 ? 2.568 -31.206 6.712 1.00 86.88 920 GLU A O 1
ATOM 7363 N N . VAL A 1 921 ? 4.494 -32.013 7.544 1.00 91.06 921 VAL A N 1
ATOM 7364 C CA . VAL A 1 921 ? 5.374 -31.253 6.650 1.00 91.06 921 VAL A CA 1
ATOM 7365 C C . VAL A 1 921 ? 5.750 -32.160 5.478 1.00 91.06 921 VAL A C 1
ATOM 7367 O O . VAL A 1 921 ? 6.390 -33.181 5.724 1.00 91.06 921 VAL A O 1
ATOM 7370 N N . PRO A 1 922 ? 5.406 -31.815 4.223 1.00 90.88 922 PRO A N 1
ATOM 7371 C CA . PRO A 1 922 ? 5.744 -32.656 3.077 1.00 90.88 922 PRO A CA 1
ATOM 7372 C C . PRO A 1 922 ? 7.256 -32.868 2.939 1.00 90.88 922 PRO A C 1
ATOM 7374 O O . PRO A 1 922 ? 8.030 -31.910 3.031 1.00 90.88 922 PRO A O 1
ATOM 7377 N N . ASP A 1 923 ? 7.679 -34.099 2.634 1.00 89.19 923 ASP A N 1
ATOM 7378 C CA . ASP A 1 923 ? 9.096 -34.438 2.423 1.00 89.19 923 ASP A CA 1
ATOM 7379 C C . ASP A 1 923 ? 9.738 -33.581 1.329 1.00 89.19 923 ASP A C 1
ATOM 7381 O O . ASP A 1 923 ? 10.888 -33.157 1.435 1.00 89.19 923 ASP A O 1
ATOM 7385 N N . GLU A 1 924 ? 8.976 -33.270 0.283 1.00 87.69 924 GLU A N 1
ATOM 7386 C CA . GLU A 1 924 ? 9.414 -32.410 -0.814 1.00 87.69 924 GLU A CA 1
ATOM 7387 C C . GLU A 1 924 ? 9.694 -30.977 -0.363 1.00 87.69 924 GLU A C 1
ATOM 7389 O O . GLU A 1 924 ? 10.644 -30.363 -0.846 1.00 87.69 924 GLU A O 1
ATOM 7394 N N . LEU A 1 925 ? 8.945 -30.468 0.619 1.00 88.50 925 LEU A N 1
ATOM 7395 C CA . LEU A 1 925 ? 9.199 -29.153 1.203 1.00 88.50 925 LEU A CA 1
ATOM 7396 C C . LEU A 1 925 ? 10.501 -29.161 2.020 1.00 88.50 925 LEU A C 1
ATOM 7398 O O . LEU A 1 925 ? 11.251 -28.184 2.005 1.00 88.50 925 LEU A O 1
ATOM 7402 N N . MET A 1 926 ? 10.813 -30.279 2.688 1.00 84.19 926 MET A N 1
ATOM 7403 C CA . MET A 1 926 ? 12.057 -30.437 3.452 1.00 84.19 926 MET A CA 1
ATOM 7404 C C . MET A 1 926 ? 13.309 -30.446 2.561 1.00 84.19 926 MET A C 1
ATOM 7406 O O . MET A 1 926 ? 14.378 -30.029 3.018 1.00 84.19 926 MET A O 1
ATOM 7410 N N . LYS A 1 927 ? 13.187 -30.828 1.279 1.00 86.12 927 LYS A N 1
ATOM 7411 C CA . LYS A 1 927 ? 14.302 -30.815 0.309 1.00 86.12 927 LYS A CA 1
ATOM 7412 C C . LYS A 1 927 ? 14.868 -29.410 0.057 1.00 86.12 927 LYS A C 1
ATOM 7414 O O . LYS A 1 927 ? 16.037 -29.292 -0.300 1.00 86.12 927 LYS A O 1
ATOM 7419 N N . PHE A 1 928 ? 14.089 -28.348 0.283 1.00 82.44 928 PHE A N 1
ATOM 7420 C CA . PHE A 1 928 ? 14.541 -26.960 0.112 1.00 82.44 928 PHE A CA 1
ATOM 7421 C C . PHE A 1 928 ? 15.402 -26.425 1.273 1.00 82.44 928 PHE A C 1
ATOM 7423 O O . PHE A 1 928 ? 15.981 -25.344 1.160 1.00 82.44 928 PHE A O 1
ATOM 7430 N N . GLY A 1 929 ? 15.541 -27.193 2.360 1.00 66.12 929 GLY A N 1
ATOM 7431 C CA . GLY A 1 929 ? 16.352 -26.848 3.526 1.00 66.12 929 GLY A CA 1
ATOM 7432 C C . GLY A 1 929 ? 15.579 -26.094 4.614 1.00 66.12 929 GLY A C 1
ATOM 7433 O O . GLY A 1 929 ? 14.720 -25.255 4.358 1.00 66.12 929 GLY A O 1
ATOM 7434 N N . SER A 1 930 ? 15.917 -26.374 5.873 1.00 58.16 930 SER A N 1
ATOM 7435 C CA . SER A 1 930 ? 15.267 -25.812 7.067 1.00 58.16 930 SER A CA 1
ATOM 7436 C C . SER A 1 930 ? 15.881 -24.488 7.546 1.00 58.16 930 SER A C 1
ATOM 7438 O O . SER A 1 930 ? 15.695 -24.102 8.700 1.00 58.16 930 SER A O 1
ATOM 7440 N N . HIS A 1 931 ? 16.650 -23.791 6.703 1.00 48.66 931 HIS A N 1
ATOM 7441 C CA . HIS A 1 931 ? 17.348 -22.564 7.088 1.00 48.66 931 HIS A CA 1
ATOM 7442 C C . HIS A 1 931 ? 16.381 -21.382 7.236 1.00 48.66 931 HIS A C 1
ATOM 7444 O O . HIS A 1 931 ? 16.306 -20.501 6.384 1.00 48.66 931 HIS A O 1
ATOM 7450 N N . THR A 1 932 ? 15.691 -21.291 8.370 1.00 44.91 932 THR A N 1
ATOM 7451 C CA . THR A 1 932 ? 15.211 -19.995 8.850 1.00 44.91 932 THR A CA 1
ATOM 7452 C C . THR A 1 932 ? 16.426 -19.216 9.342 1.00 44.91 932 THR A C 1
ATOM 7454 O O . THR A 1 932 ? 16.951 -19.510 10.420 1.00 44.91 932 THR A O 1
ATOM 7457 N N . LYS A 1 933 ? 16.914 -18.230 8.574 1.00 41.97 933 LYS A N 1
ATOM 7458 C CA . LYS A 1 933 ? 17.788 -17.200 9.157 1.00 41.97 933 LYS A CA 1
ATOM 7459 C C . LYS A 1 933 ? 17.027 -16.648 10.371 1.00 41.97 933 LYS A C 1
ATOM 7461 O O . LYS A 1 933 ? 15.934 -16.114 10.196 1.00 41.97 933 LYS A O 1
ATOM 7466 N N . LYS A 1 934 ? 17.549 -16.818 11.597 1.00 38.59 934 LYS A N 1
ATOM 7467 C CA . LYS A 1 934 ? 17.030 -16.095 12.775 1.00 38.59 934 LYS A CA 1
ATOM 7468 C C . LYS A 1 934 ? 16.891 -14.633 12.354 1.00 38.59 934 LYS A C 1
ATOM 7470 O O . LYS A 1 934 ? 17.863 -14.106 11.813 1.00 38.59 934 LYS A O 1
ATOM 7475 N N . LYS A 1 935 ? 15.721 -14.006 12.552 1.00 40.28 935 LYS A N 1
ATOM 7476 C CA . LYS A 1 935 ? 15.532 -12.571 12.273 1.00 40.28 935 LYS A CA 1
ATOM 7477 C C . LYS A 1 935 ? 16.642 -11.813 13.008 1.00 40.28 935 LYS A C 1
ATOM 7479 O O . LYS A 1 935 ? 16.618 -11.681 14.228 1.00 40.28 935 LYS A O 1
ATOM 7484 N N . THR A 1 936 ? 17.665 -11.391 12.272 1.00 31.08 936 THR A N 1
ATOM 7485 C CA . THR A 1 936 ? 18.733 -10.547 12.794 1.00 31.08 936 THR A CA 1
ATOM 7486 C C . THR A 1 936 ? 18.156 -9.155 12.963 1.00 31.08 936 THR A C 1
ATOM 7488 O O . THR A 1 936 ? 17.599 -8.604 12.016 1.00 31.08 936 THR A O 1
ATOM 7491 N N . HIS A 1 937 ? 18.284 -8.600 14.167 1.00 36.41 937 HIS A N 1
ATOM 7492 C CA . HIS A 1 937 ? 17.868 -7.238 14.488 1.00 36.41 937 HIS A CA 1
ATOM 7493 C C . HIS A 1 937 ? 18.468 -6.257 13.467 1.00 36.41 937 HIS A C 1
ATOM 7495 O O . HIS A 1 937 ? 19.686 -6.284 13.255 1.00 36.41 937 HIS A O 1
ATOM 7501 N N . SER A 1 938 ? 17.649 -5.379 12.873 1.00 32.69 938 SER A N 1
ATOM 7502 C CA . SER A 1 938 ? 18.105 -4.391 11.878 1.00 32.69 938 SER A CA 1
ATOM 7503 C C . SER A 1 938 ? 19.254 -3.524 12.414 1.00 32.69 938 SER A C 1
ATOM 7505 O O . SER A 1 938 ? 20.188 -3.219 11.679 1.00 32.69 938 SER A O 1
ATOM 7507 N N . ALA A 1 939 ? 19.262 -3.236 13.724 1.00 32.47 939 ALA A N 1
ATOM 7508 C CA . ALA A 1 939 ? 20.314 -2.437 14.365 1.00 32.47 939 ALA A CA 1
ATOM 7509 C C . ALA A 1 939 ? 21.576 -3.196 14.869 1.00 32.47 939 ALA A C 1
ATOM 7511 O O . ALA A 1 939 ? 22.648 -2.583 14.913 1.00 32.47 939 ALA A O 1
ATOM 7512 N N . TYR A 1 940 ? 21.511 -4.493 15.233 1.00 32.75 940 TYR A N 1
ATOM 7513 C CA . TYR A 1 940 ? 22.591 -5.158 16.012 1.00 32.75 940 TYR A CA 1
ATOM 7514 C C . TYR A 1 940 ? 23.139 -6.492 15.467 1.00 32.75 940 TYR A C 1
ATOM 7516 O O . TYR A 1 940 ? 24.138 -6.986 15.987 1.00 32.75 940 TYR A O 1
ATOM 7524 N N . GLY A 1 941 ? 22.581 -7.063 14.394 1.00 41.41 941 GLY A N 1
ATOM 7525 C CA . GLY A 1 941 ? 23.144 -8.285 13.798 1.00 41.41 941 GLY A CA 1
ATOM 7526 C C . GLY A 1 941 ? 23.200 -9.490 14.759 1.00 41.41 941 GLY A C 1
ATOM 7527 O O . GLY A 1 941 ? 22.374 -9.615 15.660 1.00 41.41 941 GLY A O 1
ATOM 7528 N N . ALA A 1 942 ? 24.148 -10.408 14.541 1.00 29.56 942 ALA A N 1
ATOM 7529 C CA . ALA A 1 942 ? 24.188 -11.745 15.155 1.00 29.56 942 ALA A CA 1
ATOM 7530 C C . ALA A 1 942 ? 24.737 -11.821 16.603 1.00 29.56 942 ALA A C 1
ATOM 7532 O O . ALA A 1 942 ? 24.858 -12.919 17.140 1.00 29.56 942 ALA A O 1
ATOM 7533 N N . PHE A 1 943 ? 25.058 -10.694 17.250 1.00 33.41 943 PHE A N 1
ATOM 7534 C CA . PHE A 1 943 ? 25.796 -10.666 18.526 1.00 33.41 943 PHE A CA 1
ATOM 7535 C C . PHE A 1 943 ? 24.972 -10.216 19.745 1.00 33.41 943 PHE A C 1
ATOM 7537 O O . PHE A 1 943 ? 25.501 -9.568 20.645 1.00 33.41 943 PHE A O 1
ATOM 7544 N N . PHE A 1 944 ? 23.686 -10.563 19.830 1.00 35.22 944 PHE A N 1
ATOM 7545 C CA . PHE A 1 944 ? 22.922 -10.298 21.053 1.00 35.22 944 PHE A CA 1
ATOM 7546 C C . PHE A 1 944 ? 23.069 -11.460 22.050 1.00 35.22 944 PHE A C 1
ATOM 7548 O O . PHE A 1 944 ? 22.488 -12.530 21.864 1.00 35.22 944 PHE A O 1
ATOM 7555 N N . LYS A 1 945 ? 23.855 -11.259 23.116 1.00 35.34 945 LYS A N 1
ATOM 7556 C CA . LYS A 1 945 ? 23.765 -12.081 24.334 1.00 35.34 945 LYS A CA 1
ATOM 7557 C C . LYS A 1 945 ? 22.542 -11.605 25.119 1.00 35.34 945 LYS A C 1
ATOM 7559 O O . LYS A 1 945 ? 22.458 -10.425 25.439 1.00 35.34 945 LYS A O 1
ATOM 7564 N N . ASN A 1 946 ? 21.630 -12.519 25.450 1.00 35.28 946 ASN A N 1
ATOM 7565 C CA . ASN A 1 946 ? 20.549 -12.248 26.398 1.00 35.28 946 ASN A CA 1
ATOM 7566 C C . ASN A 1 946 ? 21.166 -11.828 27.736 1.00 35.28 946 ASN A C 1
ATOM 7568 O O . ASN A 1 946 ? 21.768 -12.653 28.424 1.00 35.28 946 ASN A O 1
ATOM 7572 N N . VAL A 1 947 ? 21.048 -10.549 28.088 1.00 38.69 947 VAL A N 1
ATOM 7573 C CA . VAL A 1 947 ? 21.363 -10.082 29.436 1.00 38.69 947 VAL A CA 1
ATOM 7574 C C . VAL A 1 947 ? 20.070 -10.143 30.231 1.00 38.69 947 VAL A C 1
ATOM 7576 O O . VAL A 1 947 ? 19.109 -9.443 29.929 1.00 38.69 947 VAL A O 1
ATOM 7579 N N . ASP A 1 948 ? 20.052 -11.032 31.215 1.00 36.31 948 ASP A N 1
ATOM 7580 C CA . ASP A 1 948 ? 18.982 -11.155 32.193 1.00 36.31 948 ASP A CA 1
ATOM 7581 C C . ASP A 1 948 ? 18.919 -9.872 33.038 1.00 36.31 948 ASP A C 1
ATOM 7583 O O . ASP A 1 948 ? 19.816 -9.584 33.837 1.00 36.31 948 ASP A O 1
ATOM 7587 N N . THR A 1 949 ? 17.874 -9.070 32.829 1.00 38.66 949 THR A N 1
ATOM 7588 C CA . THR A 1 949 ? 17.668 -7.769 33.485 1.00 38.66 949 THR A CA 1
ATOM 7589 C C . THR A 1 949 ? 17.281 -7.886 34.961 1.00 38.66 949 THR A C 1
ATOM 7591 O O . THR A 1 949 ? 17.025 -6.871 35.605 1.00 38.66 949 THR A O 1
ATOM 7594 N N . THR A 1 950 ? 17.243 -9.097 35.525 1.00 42.41 950 THR A N 1
ATOM 7595 C CA . THR A 1 950 ? 16.927 -9.320 36.944 1.00 42.41 950 THR A CA 1
ATOM 7596 C C . THR A 1 950 ? 18.143 -9.231 37.880 1.00 42.41 950 THR A C 1
ATOM 7598 O O . THR A 1 950 ? 17.972 -9.169 39.099 1.00 42.41 950 THR A O 1
ATOM 7601 N N . LYS A 1 951 ? 19.382 -9.157 37.364 1.00 37.28 951 LYS A N 1
ATOM 7602 C CA . LYS A 1 951 ? 20.592 -9.051 38.207 1.00 37.28 951 LYS A CA 1
ATOM 7603 C C . LYS A 1 951 ? 20.951 -7.598 38.545 1.00 37.28 951 LYS A C 1
ATOM 7605 O O . LYS A 1 951 ? 21.312 -6.816 37.670 1.00 37.28 951 LYS A O 1
ATOM 7610 N N . LYS A 1 952 ? 20.926 -7.249 39.840 1.00 37.34 952 LYS A N 1
ATOM 7611 C CA . LYS A 1 952 ? 21.419 -5.956 40.359 1.00 37.34 952 LYS A CA 1
ATOM 7612 C C . LYS A 1 952 ? 22.925 -5.788 40.106 1.00 37.34 952 LYS A C 1
ATOM 7614 O O . LYS A 1 952 ? 23.709 -6.702 40.357 1.00 37.34 952 LYS A O 1
ATOM 7619 N N . ALA A 1 953 ? 23.318 -4.596 39.654 1.00 38.22 953 ALA A N 1
ATOM 7620 C CA . ALA A 1 953 ? 24.704 -4.227 39.379 1.00 38.22 953 ALA A CA 1
ATOM 7621 C C . ALA A 1 953 ? 25.555 -4.177 40.664 1.00 38.22 953 ALA A C 1
ATOM 7623 O O . ALA A 1 953 ? 25.152 -3.570 41.657 1.00 38.22 953 ALA A O 1
ATOM 7624 N N . LYS A 1 954 ? 26.750 -4.786 40.640 1.00 37.34 954 LYS A N 1
ATOM 7625 C CA . LYS A 1 954 ? 27.772 -4.604 41.682 1.00 37.34 954 LYS A CA 1
ATOM 7626 C C . LYS A 1 954 ? 28.594 -3.355 41.368 1.00 37.34 954 LYS A C 1
ATOM 7628 O O . LYS A 1 954 ? 29.110 -3.217 40.263 1.00 37.34 954 LYS A O 1
ATOM 7633 N N . LYS A 1 955 ? 28.707 -2.461 42.350 1.00 35.03 955 LYS A N 1
ATOM 7634 C CA . LYS A 1 955 ? 29.532 -1.251 42.288 1.00 35.03 955 LYS A CA 1
ATOM 7635 C C . LYS A 1 955 ? 31.000 -1.669 42.426 1.00 35.03 955 LYS A C 1
ATOM 7637 O O . LYS A 1 955 ? 31.354 -2.276 43.430 1.00 35.03 955 LYS A O 1
ATOM 7642 N N . ILE A 1 956 ? 31.817 -1.383 41.418 1.00 42.09 956 ILE A N 1
ATOM 7643 C CA . ILE A 1 956 ? 33.277 -1.487 41.503 1.00 42.09 956 ILE A CA 1
ATOM 7644 C C . ILE A 1 956 ? 33.787 -0.053 41.632 1.00 42.09 956 ILE A C 1
ATOM 7646 O O . ILE A 1 956 ? 33.527 0.771 40.756 1.00 42.09 956 ILE A O 1
ATOM 7650 N N . THR A 1 957 ? 34.425 0.257 42.755 1.00 40.22 957 THR A N 1
ATOM 7651 C CA . THR A 1 957 ? 35.240 1.462 42.935 1.00 40.22 957 THR A CA 1
ATOM 7652 C C . THR A 1 957 ? 36.649 1.154 42.448 1.00 40.22 957 THR A C 1
ATOM 7654 O O . THR A 1 957 ? 37.174 0.085 42.750 1.00 40.22 957 THR A O 1
ATOM 7657 N N . PHE A 1 958 ? 37.222 2.065 41.670 1.00 41.78 958 PHE A N 1
ATOM 7658 C CA . PHE A 1 958 ? 38.630 2.029 41.293 1.00 41.78 958 PHE A CA 1
ATOM 7659 C C . PHE A 1 958 ? 39.370 3.041 42.173 1.00 41.78 958 PHE A C 1
ATOM 7661 O O . PHE A 1 958 ? 38.881 4.167 42.301 1.00 41.78 958 PHE A O 1
ATOM 7668 N N . ASP A 1 959 ? 40.468 2.598 42.790 1.00 45.06 959 ASP A N 1
ATOM 7669 C CA . ASP A 1 959 ? 41.480 3.450 43.433 1.00 45.06 959 ASP A CA 1
ATOM 7670 C C . ASP A 1 959 ? 42.299 4.220 42.389 1.00 45.06 959 ASP A C 1
ATOM 7672 O O . ASP A 1 959 ? 42.520 3.659 41.283 1.00 45.06 959 ASP A O 1
#

Radius of gyration: 38.39 Å; Cα contacts (8 Å, |Δi|>4): 1304; chains: 1; bounding box: 125×98×115 Å

Organism: Pichia kudriavzevii (NCBI:txid4909)

pLDDT: mean 76.57, std 21.55, range [21.19, 98.25]

=== Feature glossary ===
Feature key, reading from the visual/contextual features back to the raw sequence:

Rendered structure images. Six rendered views show the 3D structure from the faces of a cube — i.e. along ±x, ±y, ±z. Rendering representation is drawn randomly per protein from cartoon (secondary-structure ribbons), sticks (backbone bonds), or molecular surface; coloring is either N→C rainbow (blue at the N-terminus through red at the C-terminus) or one color per chain.

Contact-map, Ramachandran, and PAE plots. The contact map is a binary N×N matrix image: pixel (i, j) is dark where Cα_i and Cα_j are within 8 Å and |i−j|>4. Because the |i−j|>4 filter removes local helical contacts, off-diagonal stripes parallel to the main diagonal indicate parallel β-sheets; stripes perpendicular to it indicate antiparallel β-sheets. The Ramachandran plot scatters every residue's (φ, ψ) pair against the sterically allowed regions. The PAE heatmap renders the predicted-aligned-error matrix.

InterPro / GO / CATH / organism. Database cross-references. InterPro integrates a dozen domain/family signature databases into unified entries with residue-range hits. GO terms attach function/process/location labels with evidence codes. CATH codes position the fold in a four-level structural taxonomy. Organism is the NCBI-taxonomy species name.

Nearest PDB structures. The Foldseek neighbor list gives the closest experimentally determined structures in the PDB, ranked by structural alignment. TM-score near 1 means near-identical fold; near 0.3 means only rough topology match. This is how one finds what a novel AlphaFold prediction most resembles in the solved-structure universe.

Predicted aligned error. PAE(i, j) answers: if I align the predicted and true structures on residue i, how far off (in Å) do I expect residue j to be? A block-diagonal PAE matrix with low values on the blocks and high values off-diagonal is the signature of a multi-domain protein with confidently predicted domains but uncertain inter-domain orientation.

Solvent-accessible surface area. Accessible surface area quantifies burial. A residue with SASA near zero is packed into the hydrophobic core; one with SASA >100 Å² sits on the surface. Computed here via the Shrake–Rupley numerical algorithm with a 1.4 Å probe.

B-factor. B-factor (Debye–Waller factor) reflects atomic displacement in the crystal lattice. It is an experimental observable (units Å²), not a prediction; low values mean the atom is pinned down, high values mean it moves or is heterogeneous across the crystal.

pLDDT. For AlphaFold models, the B-factor field carries pLDDT — the model's own estimate of local accuracy on a 0–100 scale. Regions with pLDDT<50 should be treated as essentially unmodeled; they often correspond to intrinsically disordered segments.

Backbone torsions (φ/ψ). φ (phi) and ψ (psi) are the two rotatable backbone dihedrals per residue: φ is the C(i-1)–N–Cα–C torsion, ψ is the N–Cα–C–N(i+1) torsion, both in degrees on (−180°, 180°]. α-helical residues cluster near (−60°, −45°); β-strand residues near (−120°, +130°). A Ramachandran plot is simply a scatter of (φ, ψ) for every residue.

Radius of gyration, Cα contacts, bounding box. Radius of gyration (Rg) is the root-mean-square distance of Cα atoms from their centroid — a single number for overall size and compactness. A globular domain of N residues has Rg ≈ 2.2·N^0.38 Å; an extended or disordered chain has a much larger Rg. The Cα contact count is the number of residue pairs whose Cα atoms are within 8 Å and are more than four positions apart in sequence — a standard proxy for tertiary packing density. The bounding box is the smallest axis-aligned box enclosing all Cα atoms.

Secondary structure (3-state, P-SEA). Three-state secondary structure (P-SEA) collapses the eight DSSP classes into helix (a), strand (b), and coil (c). P-SEA assigns these from Cα geometry alone — distances and angles — without requiring backbone oxygens, so it works on any Cα trace.

Secondary structure (8-state, DSSP). DSSP 8-state secondary structure assigns each residue one of H (α-helix), G (3₁₀-helix), I (π-helix), E (extended β-strand), B (isolated β-bridge), T (hydrogen-bonded turn), S (bend), or '-' (coil). The assignment is computed from backbone hydrogen-bond geometry via the Kabsch–Sander algorithm.

Foldseek 3Di. A 3Di character summarizes, for each residue, the relative orientation of the Cα frame of its nearest spatial neighbor. Because it encodes fold topology rather than chemistry, 3Di alignments detect remote structural similarity that sequence alignment misses.

mmCIF coordinates. The mmCIF block holds the 3D Cartesian coordinates of each backbone atom (N, Cα, C, O) in ångströms. mmCIF is the PDB's canonical archive format — a tagged-loop text representation of the atomic model.

Sequence. Sequence gives the chain of amino acids in standard one-letter code (A=alanine, C=cysteine, …, Y=tyrosine), read N→C. It is the only feature that is directly encoded by the gene; all structural features are derived from the folded form of this sequence.